Protein AF-0000000074135824 (afdb_homodimer)

pLDDT: mean 83.03, std 21.97, range [15.06, 98.81]

InterPro domains:
  IPR022751 Alpha-mannosyltransferase [PF11051] (320-615)
  IPR029044 Nucleotide-diphospho-sugar transferases [SSF53448] (320-582)

Foldseek 3Di:
DDDPDPPDDDDDDPDDDDPDDPPPPVVVVVVVVVVVPPCVVVVVVVVQPCPDDPDDPPVPDPVCVVVCCVVVNDDPPPDLPAQDLFLLSCQVLLQVLLVVQLVPDPDPVSCVLRDRLQRDDLQLNLLSGVLVNCFSDVPAFLPLAQADAPDPDPVVQVPDAPPVRHRDDPSVSVVSNVNRHNQNLLLVLLSVCLQAQDDDHFQQCSNAPDDPPPPPPSSLVSVQVSCCVPVVTDSRSSNVDGQQVVLCRSPVFFAGDDQVCLLQQFFFKAWLLGDTDDRQKAFFADAPQRDGDDIDGQGDDNRHHPLLSLLVQLARRAAEAEEEEDFPVCLLLLLLLLLLCQFVQARGAYEYEDADVRADSFSSQQSSCSQAPPVNHFDDADDPSTGGHRHTYMYTHRNSGTHVVCNVLCPDLSVVLRGLQNDRYQKYKYAYSAKHFLDHPVCLCVDPQCVVAQKEFEFEALALDFFDLVLLSRLVSLADDDSCCVNSVRHFPDDLVCLLPDDLVPDALLSNVVNCCNPVRGARGTDDRIMMGRCSNVNSLSVQLSSQCSNDPNVPRHDRSGVSNVSSCRRSNGDGHYQDAYWWAFADKDWDACVPVPRFKTKIKDKALWIWDAHNVRAATGMIGQAFARADDPCLLVVLVPDDDPLVVVCVVDPDSVRSVCRGQQQGGQHFKIWRWASVDNFKDFDPSCGNVRSMMMGMWMKGDDPPDPDDIDTTTDMHTHDPVSRSSSNSSRNSSRPSDSVPTGGDDPVRSVVSPDDPPD/DDDDDDDDDDDDDPDDDDDPDPPPPVPVVVVVVVVVPPCVVVVVVVVQPCPDCPDDDDPPDPVCVVVCCVVVNDPPPPDLPAQDLFLLNCQVLLQVLLVVQLVPDPDPVSCVLRDRLQRDDLQLNLLSGVLVNCFSDVPAFLPLAQADAPDPDPVVQVPDADPVRHRDDPSVSVVSNVNRHNQNLLLVLLSVCLQAQDDDHFQQCSNAPDDPPPPPPSSLVSVQVSCCVPVVTDSRSSNVDGQQVVLCRSPVFFAGDDQVCLLQQFFFKAWLLGDTDDRQKAFFADAPQRDGDDIDGQGDDNRHHPLLSLLVQLARRAAEAEEEEDFPVCLLLLLLLLLLCQFVQARGAYEYEDADVRADSFSSQLSSCSQAPPVNHFDDADDPSTGGHRHTYMYTHSNSGTHVVCNVLCPDLSVVLVGLQRDRYQKYKYAYSAKHFLDHPVCLCVDPQCVVAQKEFEFEALALDFFDLVLLSRLVSNADDDSCCVNSVRHFPDDLVCLLPDDLVPDALLSNVVNCCNPVRGARGTDDRIMMGRCSNPNSLSVQLSSQCSNDPNVPRHDRSGVSNVSSCRRSNGDGHYQDAYWWAAADKDWDACVPVPRFKTKIKDKALWIWDAHNVRAATGMIGQAFARAPDPCLLVVLVPDDDPLVVVCVVAPDSVRSVCRHQQQGGQHFKIWRWASVDNFKDFDPNCGNVRSMMMGMWMKGHDPPDDDDIDTTTDMHTHDPSSRSSSNSSRNSSRPRDSVPTGGDDPVRSVVSPDDPPD

Sequence (1524 aa):
MLALRRFILNRRSLRSCTIPVIVGAVLIILGLFQLVSHRDNVLMHNLRSNSVNSSNNERLDNVDRDVLMEAFGSPDMDPINSIPVSPLESVPFYDNFMDIKRNSSWLINRRSHYKHFNELSLEDRCKFYFRTLYTLDNDWSNSVHKLMYSINDNEEVDDVKGADGNPMDEESEKLYRRRNDMFLGFERIRAYDKCFMQGNPVNIQEIFPKSDKVQKEKIQSKLIEALNVTLLKDTNNYKNYDQFEFEHKMFPFVNNFTAETFHEIIPKITSPFGKVLDQGLLPKFDNKENKVHEFFKYEYNPSKTFWSNWRDMSAKVANRGIVLSLGSNQFPLAVKFIAALRFQGNTLPIQIVYRGNELSQELVDKLIFAARSPDFKPVENKYDNSTNVPQEIWFLDVSNTIHPKWQNDFDSYKSKWLVVLFNLFKEFVFLDIDAISYQEIDKYFETAEYQKTGTVFYRERALKENVHERCIARYETLLPRKLESKNFKSSLLIDADRVLSGCDNDLKPEEHIFKAFFHHRRQHQLEAGLFAIDKSEHTIPLILASMIHLAKHTSHCTHGDKENFWLGFLASGHHYALQEVYSGAIGDYVKKTDLNGKRQEAAIEICSGQIAHMSTDRKTLLWVNGGGTFCKHENSAKDDWKKEGDFEKFKEKFKAYEDMEEYYYLTPISSKYVILPDPKSDDWHRASEGACGGYIWCATHKTILKPYSYNHRTSHGQLIALDTDQRLHIDAVNTVWSHANKDKTRAFTEDEIKQLETPGHEMLALRRFILNRRSLRSCTIPVIVGAVLIILGLFQLVSHRDNVLMHNLRSNSVNSSNNERLDNVDRDVLMEAFGSPDMDPINSIPVSPLESVPFYDNFMDIKRNSSWLINRRSHYKHFNELSLEDRCKFYFRTLYTLDNDWSNSVHKLMYSINDNEEVDDVKGADGNPMDEESEKLYRRRNDMFLGFERIRAYDKCFMQGNPVNIQEIFPKSDKVQKEKIQSKLIEALNVTLLKDTNNYKNYDQFEFEHKMFPFVNNFTAETFHEIIPKITSPFGKVLDQGLLPKFDNKENKVHEFFKYEYNPSKTFWSNWRDMSAKVANRGIVLSLGSNQFPLAVKFIAALRFQGNTLPIQIVYRGNELSQELVDKLIFAARSPDFKPVENKYDNSTNVPQEIWFLDVSNTIHPKWQNDFDSYKSKWLVVLFNLFKEFVFLDIDAISYQEIDKYFETAEYQKTGTVFYRERALKENVHERCIARYETLLPRKLESKNFKSSLLIDADRVLSGCDNDLKPEEHIFKAFFHHRRQHQLEAGLFAIDKSEHTIPLILASMIHLAKHTSHCTHGDKENFWLGFLASGHHYALQEVYSGAIGDYVKKTDLNGKRQEAAIEICSGQIAHMSTDRKTLLWVNGGGTFCKHENSAKDDWKKEGDFEKFKEKFKAYEDMEEYYYLTPISSKYVILPDPKSDDWHRASEGACGGYIWCATHKTILKPYSYNHRTSHGQLIALDTDQRLHIDAVNTVWSHANKDKTRAFTEDEIKQLETPGHE

Radius of gyration: 45.51 Å; Cα contacts (8 Å, |Δi|>4): 2619; chains: 2; bounding box: 145×140×137 Å

Structure (mmCIF, N/CA/C/O backbone):
data_AF-0000000074135824-model_v1
#
loop_
_entity.id
_entity.type
_entity.pdbx_description
1 polymer 'MNN1-like protein'
#
loop_
_atom_site.group_PDB
_atom_site.id
_atom_site.type_symbol
_atom_site.label_atom_id
_atom_site.label_alt_id
_atom_site.label_comp_id
_atom_site.label_asym_id
_atom_site.label_entity_id
_atom_site.label_seq_id
_atom_site.pdbx_PDB_ins_code
_atom_site.Cartn_x
_atom_site.Cartn_y
_atom_site.Cartn_z
_atom_site.occupancy
_atom_site.B_iso_or_equiv
_atom_site.auth_seq_id
_atom_site.auth_comp_id
_atom_site.auth_asym_id
_atom_site.auth_atom_id
_atom_site.pdbx_PDB_model_num
ATOM 1 N N . MET A 1 1 ? -36.938 80.5 -57.469 1 16.44 1 MET A N 1
ATOM 2 C CA . MET A 1 1 ? -38.344 80.188 -57.156 1 16.44 1 MET A CA 1
ATOM 3 C C . MET A 1 1 ? -38.625 78.688 -57.375 1 16.44 1 MET A C 1
ATOM 5 O O . MET A 1 1 ? -39.031 78 -56.469 1 16.44 1 MET A O 1
ATOM 9 N N . LEU A 1 2 ? -39.719 77.938 -58.219 1 15.06 2 LEU A N 1
ATOM 10 C CA . LEU A 1 2 ? -41.062 78.125 -57.656 1 15.06 2 LEU A CA 1
ATOM 11 C C . LEU A 1 2 ? -41.656 76.812 -57.25 1 15.06 2 LEU A C 1
ATOM 13 O O . LEU A 1 2 ? -42.125 76.625 -56.125 1 15.06 2 LEU A O 1
ATOM 17 N N . ALA A 1 3 ? -42.594 75.75 -57.938 1 16.5 3 ALA A N 1
ATOM 18 C CA . ALA A 1 3 ? -44 76.062 -57.531 1 16.5 3 ALA A CA 1
ATOM 19 C C . ALA A 1 3 ? -44.531 74.938 -56.594 1 16.5 3 ALA A C 1
ATOM 21 O O . ALA A 1 3 ? -44.594 73.812 -56.969 1 16.5 3 ALA A O 1
ATOM 22 N N . LEU A 1 4 ? -43.969 74.312 -55.062 1 16.25 4 LEU A N 1
ATOM 23 C CA . LEU A 1 4 ? -43.5 73.188 -54.25 1 16.25 4 LEU A CA 1
ATOM 24 C C . LEU A 1 4 ? -44.656 72.25 -53.969 1 16.25 4 LEU A C 1
ATOM 26 O O . LEU A 1 4 ? -44.406 71.125 -53.5 1 16.25 4 LEU A O 1
ATOM 30 N N . ARG A 1 5 ? -46.188 72.812 -54.344 1 16.56 5 ARG A N 1
ATOM 31 C CA . ARG A 1 5 ? -47.562 73.25 -54.656 1 16.56 5 ARG A CA 1
ATOM 32 C C . ARG A 1 5 ? -48.094 72.5 -55.906 1 16.56 5 ARG A C 1
ATOM 34 O O . ARG A 1 5 ? -48.562 73.125 -56.844 1 16.56 5 ARG A O 1
ATOM 41 N N . ARG A 1 6 ? -48.062 71.5 -56.656 1 15.97 6 ARG A N 1
ATOM 42 C CA . ARG A 1 6 ? -49.406 71.375 -57.188 1 15.97 6 ARG A CA 1
ATOM 43 C C . ARG A 1 6 ? -50.25 70.5 -56.312 1 15.97 6 ARG A C 1
ATOM 45 O O . ARG A 1 6 ? -51.375 70.125 -56.688 1 15.97 6 ARG A O 1
ATOM 52 N N . PHE A 1 7 ? -49.781 69.375 -55.156 1 18.06 7 PHE A N 1
ATOM 53 C CA . PHE A 1 7 ? -50 67.938 -54.781 1 18.06 7 PHE A CA 1
ATOM 54 C C . PHE A 1 7 ? -51.062 67.875 -53.719 1 18.06 7 PHE A C 1
ATOM 56 O O . PHE A 1 7 ? -50.75 67.688 -52.531 1 18.06 7 PHE A O 1
ATOM 63 N N . ILE A 1 8 ? -52.406 68.625 -53.656 1 16.2 8 ILE A N 1
ATOM 64 C CA . ILE A 1 8 ? -53.562 69 -52.812 1 16.2 8 ILE A CA 1
ATOM 65 C C . ILE A 1 8 ? -54.25 67.75 -52.312 1 16.2 8 ILE A C 1
ATOM 67 O O . ILE A 1 8 ? -54.375 66.75 -53.031 1 16.2 8 ILE A O 1
ATOM 71 N N . LEU A 1 9 ? -55.25 67.688 -50.844 1 16.23 9 LEU A N 1
ATOM 72 C CA . LEU A 1 9 ? -55.656 67.75 -49.438 1 16.23 9 LEU A CA 1
ATOM 73 C C . LEU A 1 9 ? -57.094 67.312 -49.281 1 16.23 9 LEU A C 1
ATOM 75 O O . LEU A 1 9 ? -57.625 67.312 -48.156 1 16.23 9 LEU A O 1
ATOM 79 N N . ASN A 1 10 ? -58.094 67.062 -50.219 1 16.77 10 ASN A N 1
ATOM 80 C CA . ASN A 1 10 ? -59.375 67.625 -49.844 1 16.77 10 ASN A CA 1
ATOM 81 C C . ASN A 1 10 ? -60.125 66.688 -48.844 1 16.77 10 ASN A C 1
ATOM 83 O O . ASN A 1 10 ? -59.781 65.562 -48.719 1 16.77 10 ASN A O 1
ATOM 87 N N . ARG A 1 11 ? -61.625 66.938 -48.281 1 17.03 11 ARG A N 1
ATOM 88 C CA . ARG A 1 11 ? -62.688 67.062 -47.281 1 17.03 11 ARG A CA 1
ATOM 89 C C . ARG A 1 11 ? -63.531 65.812 -47.188 1 17.03 11 ARG A C 1
ATOM 91 O O . ARG A 1 11 ? -64.438 65.688 -46.344 1 17.03 11 ARG A O 1
ATOM 98 N N . ARG A 1 12 ? -63.656 64.812 -48.094 1 17.23 12 ARG A N 1
ATOM 99 C CA . ARG A 1 12 ? -65.062 64.438 -48.094 1 17.23 12 ARG A CA 1
ATOM 100 C C . ARG A 1 12 ? -65.438 63.719 -46.812 1 17.23 12 ARG A C 1
ATOM 102 O O . ARG A 1 12 ? -64.562 63.188 -46.094 1 17.23 12 ARG A O 1
ATOM 109 N N . SER A 1 13 ? -66.875 63.5 -46.375 1 18.3 13 SER A N 1
ATOM 110 C CA . SER A 1 13 ? -67.875 63.562 -45.344 1 18.3 13 SER A CA 1
ATOM 111 C C . SER A 1 13 ? -67.938 62.281 -44.531 1 18.3 13 SER A C 1
ATOM 113 O O . SER A 1 13 ? -69 62 -43.875 1 18.3 13 SER A O 1
ATOM 115 N N . LEU A 1 14 ? -66.812 61.406 -44.438 1 18.14 14 LEU A N 1
ATOM 116 C CA . LEU A 1 14 ? -67.125 60 -44.156 1 18.14 14 LEU A CA 1
ATOM 117 C C . LEU A 1 14 ? -67.75 59.844 -42.781 1 18.14 14 LEU A C 1
ATOM 119 O O . LEU A 1 14 ? -67.188 60.188 -41.781 1 18.14 14 LEU A O 1
ATOM 123 N N . ARG A 1 15 ? -69.125 59.719 -42.75 1 18.69 15 ARG A N 1
ATOM 124 C CA . ARG A 1 15 ? -70.25 59.781 -41.812 1 18.69 15 ARG A CA 1
ATOM 125 C C . ARG A 1 15 ? -70 58.812 -40.625 1 18.69 15 ARG A C 1
ATOM 127 O O . ARG A 1 15 ? -69.062 58.062 -40.625 1 18.69 15 ARG A O 1
ATOM 134 N N . SER A 1 16 ? -71.125 58.062 -40.156 1 18.72 16 SER A N 1
ATOM 135 C CA . SER A 1 16 ? -71.875 57.875 -38.906 1 18.72 16 SER A CA 1
ATOM 136 C C . SER A 1 16 ? -71.375 56.688 -38.094 1 18.72 16 SER A C 1
ATOM 138 O O . SER A 1 16 ? -71.312 56.75 -36.875 1 18.72 16 SER A O 1
ATOM 140 N N . CYS A 1 17 ? -71.375 55.469 -38.688 1 18.25 17 CYS A N 1
ATOM 141 C CA . CYS A 1 17 ? -72 54.312 -38.031 1 18.25 17 CYS A CA 1
ATOM 142 C C . CYS A 1 17 ? -71.062 53.719 -36.938 1 18.25 17 CYS A C 1
ATOM 144 O O . CYS A 1 17 ? -71.562 53.094 -36 1 18.25 17 CYS A O 1
ATOM 146 N N . THR A 1 18 ? -69.812 53.438 -37.25 1 18.25 18 THR A N 1
ATOM 147 C CA . THR A 1 18 ? -69.25 52.125 -36.906 1 18.25 18 THR A CA 1
ATOM 148 C C . THR A 1 18 ? -68.75 52.125 -35.5 1 18.25 18 THR A C 1
ATOM 150 O O . THR A 1 18 ? -67.562 51.75 -35.281 1 18.25 18 THR A O 1
ATOM 153 N N . ILE A 1 19 ? -69.188 52.906 -34.562 1 20.23 19 ILE A N 1
ATOM 154 C CA . ILE A 1 19 ? -68.5 53.312 -33.344 1 20.23 19 ILE A CA 1
ATOM 155 C C . ILE A 1 19 ? -68.312 52.094 -32.406 1 20.23 19 ILE A C 1
ATOM 157 O O . ILE A 1 19 ? -67.312 52 -31.688 1 20.23 19 ILE A O 1
ATOM 161 N N . PRO A 1 20 ? -69.438 51.219 -32.188 1 21.89 20 PRO A N 1
ATOM 162 C CA . PRO A 1 20 ? -69.75 50.844 -30.828 1 21.89 20 PRO A CA 1
ATOM 163 C C . PRO A 1 20 ? -68.812 49.781 -30.281 1 21.89 20 PRO A C 1
ATOM 165 O O . PRO A 1 20 ? -68.75 49.531 -29.062 1 21.89 20 PRO A O 1
ATOM 168 N N . VAL A 1 21 ? -68.25 48.812 -31.094 1 21.97 21 VAL A N 1
ATOM 169 C CA . VAL A 1 21 ? -68.062 47.438 -30.672 1 21.97 21 VAL A CA 1
ATOM 170 C C . VAL A 1 21 ? -66.875 47.375 -29.75 1 21.97 21 VAL A C 1
ATOM 172 O O . VAL A 1 21 ? -66.5 46.281 -29.281 1 21.97 21 VAL A O 1
ATOM 175 N N . ILE A 1 22 ? -66 48.375 -29.594 1 21.02 22 ILE A N 1
ATOM 176 C CA . ILE A 1 22 ? -64.688 48.188 -29.047 1 21.02 22 ILE A CA 1
ATOM 177 C C . ILE A 1 22 ? -64.75 47.875 -27.547 1 21.02 22 ILE A C 1
ATOM 179 O O . ILE A 1 22 ? -63.81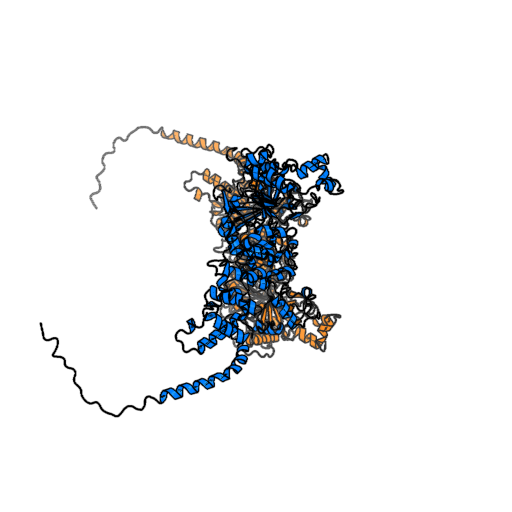2 47.375 -26.969 1 21.02 22 ILE A O 1
ATOM 183 N N . VAL A 1 23 ? -65.75 48.375 -26.828 1 24.11 23 VAL A N 1
ATOM 184 C CA . VAL A 1 23 ? -65.688 48.531 -25.375 1 24.11 23 VAL A CA 1
ATOM 185 C C . VAL A 1 23 ? -65.75 47.156 -24.703 1 24.11 23 VAL A C 1
ATOM 187 O O . VAL A 1 23 ? -65.25 47 -23.578 1 24.11 23 VAL A O 1
ATOM 190 N N . GLY A 1 24 ? -66.5 46.156 -25.219 1 22.17 24 GLY A N 1
ATOM 191 C CA . GLY A 1 24 ? -67 45.031 -24.453 1 22.17 24 GLY A CA 1
ATOM 192 C C . GLY A 1 24 ? -65.875 44.062 -24.078 1 22.17 24 GLY A C 1
ATOM 193 O O . GLY A 1 24 ? -66 43.312 -23.125 1 22.17 24 GLY A O 1
ATOM 194 N N . ALA A 1 25 ? -64.938 43.844 -24.938 1 23.77 25 ALA A N 1
ATOM 195 C CA . ALA A 1 25 ? -64 42.688 -24.812 1 23.77 25 ALA A CA 1
ATOM 196 C C . ALA A 1 25 ? -63.094 42.844 -23.625 1 23.77 25 ALA A C 1
ATOM 198 O O . ALA A 1 25 ? -62.406 41.906 -23.219 1 23.77 25 ALA A O 1
ATOM 199 N N . VAL A 1 26 ? -62.781 44 -23.094 1 26.92 26 VAL A N 1
ATOM 200 C CA . VAL A 1 26 ? -61.781 44.188 -22.062 1 26.92 26 VAL A CA 1
ATOM 201 C C . VAL A 1 26 ? -62.281 43.594 -20.75 1 26.92 26 VAL A C 1
ATOM 203 O O . VAL A 1 26 ? -61.469 43.156 -19.906 1 26.92 26 VAL A O 1
ATOM 206 N N . LEU A 1 27 ? -63.594 43.594 -20.469 1 25.23 27 LEU A N 1
ATOM 207 C CA . LEU A 1 27 ? -64.062 43.219 -19.156 1 25.23 27 LEU A CA 1
ATOM 208 C C . LEU A 1 27 ? -63.844 41.719 -18.906 1 25.23 27 LEU A C 1
ATOM 210 O O . LEU A 1 27 ? -63.781 41.281 -17.75 1 25.23 27 LEU A O 1
ATOM 214 N N . ILE A 1 28 ? -64.062 40.844 -19.906 1 27.55 28 ILE A N 1
ATOM 215 C CA . ILE A 1 28 ? -64.062 39.406 -19.609 1 27.55 28 ILE A CA 1
ATOM 216 C C . ILE A 1 28 ? -62.656 38.969 -19.125 1 27.55 28 ILE A C 1
ATOM 218 O O . ILE A 1 28 ? -62.531 38.062 -18.297 1 27.55 28 ILE A O 1
ATOM 222 N N . ILE A 1 29 ? -61.562 39.594 -19.547 1 26.66 29 ILE A N 1
ATOM 223 C CA . ILE A 1 29 ? -60.25 39.062 -19.188 1 26.66 29 ILE A CA 1
ATOM 224 C C . ILE A 1 29 ? -60 39.25 -17.703 1 26.66 29 ILE A C 1
ATOM 226 O O . ILE A 1 29 ? -59.25 38.5 -17.078 1 26.66 29 ILE A O 1
ATOM 230 N N . LEU A 1 30 ? -60.594 40.25 -17.016 1 26.56 30 LEU A N 1
ATOM 231 C CA . LEU A 1 30 ? -60.25 40.469 -15.617 1 26.56 30 LEU A CA 1
ATOM 232 C C . LEU A 1 30 ? -60.812 39.375 -14.734 1 26.56 30 LEU A C 1
ATOM 234 O O . LEU A 1 30 ? -60.375 39.188 -13.594 1 26.56 30 LEU A O 1
ATOM 238 N N . GLY A 1 31 ? -62.031 38.812 -15.023 1 25.19 31 GLY A N 1
ATOM 239 C CA . GLY A 1 31 ? -62.656 37.875 -14.117 1 25.19 31 GLY A CA 1
ATOM 240 C C . GLY A 1 31 ? -61.844 36.625 -13.914 1 25.19 31 GLY A C 1
ATOM 241 O O . GLY A 1 31 ? -61.875 36 -12.844 1 25.19 31 GLY A O 1
ATOM 242 N N . LEU A 1 32 ? -61.344 36.031 -15.016 1 26.39 32 LEU A N 1
ATOM 243 C CA . LEU A 1 32 ? -60.75 34.719 -14.828 1 26.39 32 LEU A CA 1
ATOM 244 C C . LEU A 1 32 ? -59.5 34.812 -13.938 1 26.39 32 LEU A C 1
ATOM 246 O O . LEU A 1 32 ? -58.938 33.781 -13.562 1 26.39 32 LEU A O 1
ATOM 250 N N . PHE A 1 33 ? -58.938 35.969 -13.695 1 24.89 33 PHE A N 1
ATOM 251 C CA . PHE A 1 33 ? -57.719 36 -12.875 1 24.89 33 PHE A CA 1
ATOM 252 C C . PHE A 1 33 ? -58.031 35.688 -11.414 1 24.89 33 PHE A C 1
ATOM 254 O O . PHE A 1 33 ? -57.156 35.562 -10.594 1 24.89 33 PHE A O 1
ATOM 261 N N . GLN A 1 34 ? -59.219 36 -10.969 1 24.34 34 GLN A N 1
ATOM 262 C CA . GLN A 1 34 ? -59.438 35.875 -9.531 1 24.34 34 GLN A CA 1
ATOM 263 C C . GLN A 1 34 ? -59.406 34.406 -9.109 1 24.34 34 GLN A C 1
ATOM 265 O O . GLN A 1 34 ? -59.281 34.094 -7.918 1 24.34 34 GLN A O 1
ATOM 270 N N . LEU A 1 35 ? -59.938 33.5 -9.93 1 25.14 35 LEU A N 1
ATOM 271 C CA . LEU A 1 35 ? -60.094 32.156 -9.375 1 25.14 35 LEU A CA 1
ATOM 272 C C . LEU A 1 35 ? -58.719 31.547 -9.078 1 25.14 35 LEU A C 1
ATOM 274 O O . LEU A 1 35 ? -58.625 30.453 -8.508 1 25.14 35 LEU A O 1
ATOM 278 N N . VAL A 1 36 ? -57.656 32.031 -9.711 1 24.89 36 VAL A N 1
ATOM 279 C CA . VAL A 1 36 ? -56.406 31.297 -9.469 1 24.89 36 VAL A CA 1
ATOM 280 C C . VAL A 1 36 ? -55.938 31.578 -8.047 1 24.89 36 VAL A C 1
ATOM 282 O O . VAL A 1 36 ? -54.906 31.016 -7.613 1 24.89 36 VAL A O 1
ATOM 285 N N . SER A 1 37 ? -56.5 32.469 -7.289 1 24.19 37 SER A N 1
ATOM 286 C CA . SER A 1 37 ? -55.844 32.781 -6.031 1 24.19 37 SER A CA 1
ATOM 287 C C . SER A 1 37 ? -55.969 31.641 -5.039 1 24.19 37 SER A C 1
ATOM 289 O O . SER A 1 37 ? -55.281 31.609 -4.008 1 24.19 37 SER A O 1
ATOM 291 N N . HIS A 1 38 ? -57.125 30.969 -5.043 1 25.44 38 HIS A N 1
ATOM 292 C CA . HIS A 1 38 ? -57.281 30.125 -3.859 1 25.44 38 HIS A CA 1
ATOM 293 C C . HIS A 1 38 ? -56.281 28.969 -3.875 1 25.44 38 HIS A C 1
ATOM 295 O O . HIS A 1 38 ? -56.312 28.125 -2.973 1 25.44 38 HIS A O 1
ATOM 301 N N . ARG A 1 39 ? -55.781 28.578 -5.008 1 25.92 39 ARG A N 1
ATOM 302 C CA . ARG A 1 39 ? -55.031 27.344 -4.965 1 25.92 39 ARG A CA 1
ATOM 303 C C . ARG A 1 39 ? -53.719 27.531 -4.211 1 25.92 39 ARG A C 1
ATOM 305 O O . ARG A 1 39 ? -52.812 26.672 -4.273 1 25.92 39 ARG A O 1
ATOM 312 N N . ASP A 1 40 ? -53.562 28.594 -3.496 1 25.16 40 ASP A N 1
ATOM 313 C CA . ASP A 1 40 ? -52.281 28.703 -2.83 1 25.16 40 ASP A CA 1
ATOM 314 C C . ASP A 1 40 ? -52.062 27.547 -1.846 1 25.16 40 ASP A C 1
ATOM 316 O O . ASP A 1 40 ? -50.938 27.281 -1.43 1 25.16 40 ASP A O 1
ATOM 320 N N . ASN A 1 41 ? -53.219 27.094 -1.262 1 26.12 41 ASN A N 1
ATOM 321 C CA . ASN A 1 41 ? -52.938 26.188 -0.151 1 26.12 41 ASN A CA 1
ATOM 322 C C . ASN A 1 41 ? -52.406 24.844 -0.642 1 26.12 41 ASN A C 1
ATOM 324 O O . ASN A 1 41 ? -51.844 24.078 0.136 1 26.12 41 ASN A O 1
ATOM 328 N N . VAL A 1 42 ? -52.906 24.328 -1.82 1 27.5 42 VAL A N 1
ATOM 329 C CA . VAL A 1 42 ? -52.562 22.984 -2.248 1 27.5 42 VAL A CA 1
ATOM 330 C C . VAL A 1 42 ? -51.062 22.938 -2.627 1 27.5 42 VAL A C 1
ATOM 332 O O . VAL A 1 42 ? -50.5 21.859 -2.799 1 27.5 42 VAL A O 1
ATOM 335 N N . LEU A 1 43 ? -50.469 24.062 -2.893 1 26.11 43 LEU A N 1
ATOM 336 C CA . LEU A 1 43 ? -49.062 24.031 -3.336 1 26.11 43 LEU A CA 1
ATOM 337 C C . LEU A 1 43 ? -48.188 23.469 -2.244 1 26.11 43 LEU A C 1
ATOM 339 O O . LEU A 1 43 ? -47.125 22.891 -2.537 1 26.11 43 LEU A O 1
ATOM 343 N N . MET A 1 44 ? -48.625 23.656 -0.987 1 26.41 44 MET A N 1
ATOM 344 C CA . MET A 1 44 ? -47.656 23.234 0.019 1 26.41 44 MET A CA 1
ATOM 345 C C . MET A 1 44 ? -47.469 21.719 0.01 1 26.41 44 MET A C 1
ATOM 347 O O . MET A 1 44 ? -46.438 21.188 0.443 1 26.41 44 MET A O 1
ATOM 351 N N . HIS A 1 45 ? -48.656 20.984 -0.203 1 27.45 45 HIS A N 1
ATOM 352 C CA . HIS A 1 45 ? -48.469 19.547 -0.069 1 27.45 45 HIS A CA 1
ATOM 353 C C . HIS A 1 45 ? -47.562 19 -1.167 1 27.45 45 HIS A C 1
ATOM 355 O O . HIS A 1 45 ? -46.875 17.984 -0.981 1 27.45 45 HIS A O 1
ATOM 361 N N . ASN A 1 46 ? -47.688 19.562 -2.398 1 27.84 46 ASN A N 1
ATOM 362 C CA . ASN A 1 46 ? -46.938 18.938 -3.484 1 27.84 46 ASN A CA 1
ATOM 363 C C . ASN A 1 46 ? -45.438 19.203 -3.359 1 27.84 46 ASN A C 1
ATOM 365 O O . ASN A 1 46 ? -44.656 18.688 -4.152 1 27.84 46 ASN A O 1
ATOM 369 N N . LEU A 1 47 ? -45.125 20.297 -2.664 1 27.95 47 LEU A N 1
ATOM 370 C CA . LEU A 1 47 ? -43.688 20.547 -2.646 1 27.95 47 LEU A CA 1
ATOM 371 C C . LEU A 1 47 ? -42.938 19.422 -1.937 1 27.95 47 LEU A C 1
ATOM 373 O O . LEU A 1 47 ? -41.719 19.391 -1.91 1 27.95 47 LEU A O 1
ATOM 377 N N . ARG A 1 48 ? -43.656 18.719 -0.976 1 28.06 48 ARG A N 1
ATOM 378 C CA . ARG A 1 48 ? -42.875 17.719 -0.24 1 28.06 48 ARG A CA 1
ATOM 379 C C . ARG A 1 48 ? -42.438 16.594 -1.158 1 28.06 48 ARG A C 1
ATOM 381 O O . ARG A 1 48 ? -41.406 15.953 -0.911 1 28.06 48 ARG A O 1
ATOM 388 N N . SER A 1 49 ? -43.375 16.062 -2.045 1 25.78 49 SER A N 1
ATOM 389 C CA . SER A 1 49 ? -43.156 14.711 -2.562 1 25.78 49 SER A CA 1
ATOM 390 C C . SER A 1 49 ? -42.156 14.719 -3.721 1 25.78 49 SER A C 1
ATOM 392 O O . SER A 1 49 ? -41.969 13.695 -4.387 1 25.78 49 SER A O 1
ATOM 394 N N . ASN A 1 50 ? -41.781 15.891 -4.25 1 22.95 50 ASN A N 1
ATOM 395 C CA . ASN A 1 50 ? -41 15.617 -5.461 1 22.95 50 ASN A CA 1
ATOM 396 C C . ASN A 1 50 ? -39.656 14.961 -5.141 1 22.95 50 ASN A C 1
ATOM 398 O O . ASN A 1 50 ? -38.656 15.656 -4.941 1 22.95 50 ASN A O 1
ATOM 402 N N . SER A 1 51 ? -39.594 13.969 -4.301 1 24.81 51 SER A N 1
ATOM 403 C CA . SER A 1 51 ? -38.438 13.109 -4.32 1 24.81 51 SER A CA 1
ATOM 404 C C . SER A 1 51 ? -38.062 12.703 -5.742 1 24.81 51 SER A C 1
ATOM 406 O O . SER A 1 51 ? -38.75 11.859 -6.34 1 24.81 51 SER A O 1
ATOM 408 N N . VAL A 1 52 ? -37.781 13.68 -6.695 1 22.78 52 VAL A N 1
ATOM 409 C CA . VAL A 1 52 ? -37.375 13.477 -8.078 1 22.78 52 VAL A CA 1
ATOM 410 C C . VAL A 1 52 ? -36.438 12.266 -8.156 1 22.78 52 VAL A C 1
ATOM 412 O O . VAL A 1 52 ? -35.844 11.867 -7.152 1 22.78 52 VAL A O 1
ATOM 415 N N . ASN A 1 53 ? -36.062 11.938 -9.555 1 22.66 53 ASN A N 1
ATOM 416 C CA . ASN A 1 53 ? -35.562 10.992 -10.547 1 22.66 53 ASN A CA 1
ATOM 417 C C . ASN A 1 53 ? -34.031 10.914 -10.531 1 22.66 53 ASN A C 1
ATOM 419 O O . ASN A 1 53 ? -33.375 11.648 -11.242 1 22.66 53 ASN A O 1
ATOM 423 N N . SER A 1 54 ? -33.344 11.211 -9.5 1 24.3 54 SER A N 1
ATOM 424 C CA . SER A 1 54 ? -31.938 10.867 -9.766 1 24.3 54 SER A CA 1
ATOM 425 C C . SER A 1 54 ? -31.828 9.539 -10.508 1 24.3 54 SER A C 1
ATOM 427 O O . SER A 1 54 ? -31.969 8.469 -9.906 1 24.3 54 SER A O 1
ATOM 429 N N . SER A 1 55 ? -32.312 9.5 -11.797 1 23.52 55 SER A N 1
ATOM 430 C CA . SER A 1 55 ? -32.406 8.43 -12.773 1 23.52 55 SER A CA 1
ATOM 431 C C . SER A 1 55 ? -31.047 7.801 -13.039 1 23.52 55 SER A C 1
ATOM 433 O O . SER A 1 55 ? -30.906 6.578 -12.992 1 23.52 55 SER A O 1
ATOM 435 N N . ASN A 1 56 ? -30.25 8.445 -14.102 1 24.5 56 ASN A N 1
ATOM 436 C CA . ASN A 1 56 ? -29.625 7.707 -15.188 1 24.5 56 ASN A CA 1
ATOM 437 C C . ASN A 1 56 ? -28.391 6.941 -14.719 1 24.5 56 ASN A C 1
ATOM 439 O O . ASN A 1 56 ? -28.172 5.797 -15.117 1 24.5 56 ASN A O 1
ATOM 443 N N . ASN A 1 57 ? -27.25 7.738 -14.555 1 25.7 57 ASN A N 1
ATOM 444 C CA . ASN A 1 57 ? -25.984 7.078 -14.859 1 25.7 57 ASN A CA 1
ATOM 445 C C . ASN A 1 57 ? -25.688 5.961 -13.859 1 25.7 57 ASN A C 1
ATOM 447 O O . ASN A 1 57 ? -24.781 5.141 -14.086 1 25.7 57 ASN A O 1
ATOM 451 N N . GLU A 1 58 ? -25.75 6.301 -12.617 1 28.84 58 GLU A N 1
ATOM 452 C CA . GLU A 1 58 ? -25.016 5.211 -11.969 1 28.84 58 GLU A CA 1
ATOM 453 C C . GLU A 1 58 ? -25.828 3.918 -11.992 1 28.84 58 GLU A C 1
ATOM 455 O O . GLU A 1 58 ? -26.703 3.713 -11.148 1 28.84 58 GLU A O 1
ATOM 460 N N . ARG A 1 59 ? -26.281 3.441 -13.133 1 28.84 59 ARG A N 1
ATOM 461 C CA . ARG A 1 59 ? -26.719 2.066 -13.32 1 28.84 59 ARG A CA 1
ATOM 462 C C . ARG A 1 59 ? -25.812 1.084 -12.594 1 28.84 59 ARG A C 1
ATOM 464 O O . ARG A 1 59 ? -25.094 0.307 -13.227 1 28.84 59 ARG A O 1
ATOM 471 N N . LEU A 1 60 ? -24.875 1.427 -12.016 1 30.5 60 LEU A N 1
ATOM 472 C CA . LEU A 1 60 ? -24.359 0.265 -11.305 1 30.5 60 LEU A CA 1
ATOM 473 C C . LEU A 1 60 ? -25.5 -0.542 -10.68 1 30.5 60 LEU A C 1
ATOM 475 O O . LEU A 1 60 ? -26.484 0.028 -10.211 1 30.5 60 LEU A O 1
ATOM 479 N N . ASP A 1 61 ? -25.375 -2.004 -10.75 1 35.22 61 ASP A N 1
ATOM 480 C CA . ASP A 1 61 ? -26.359 -3.078 -10.812 1 35.22 61 ASP A CA 1
ATOM 481 C C . ASP A 1 61 ? -27.328 -3.008 -9.641 1 35.22 61 ASP A C 1
ATOM 483 O O . ASP A 1 61 ? -26.906 -3.041 -8.477 1 35.22 61 ASP A O 1
ATOM 487 N N . ASN A 1 62 ? -28.453 -2.521 -9.805 1 39.97 62 ASN A N 1
ATOM 488 C CA . ASN A 1 62 ? -29.688 -2.508 -9.047 1 39.97 62 ASN A CA 1
ATOM 489 C C . ASN A 1 62 ? -29.828 -3.744 -8.164 1 39.97 62 ASN A C 1
ATOM 491 O O . ASN A 1 62 ? -30.312 -3.66 -7.031 1 39.97 62 ASN A O 1
ATOM 495 N N . VAL A 1 63 ? -29.281 -4.754 -8.773 1 42.62 63 VAL A N 1
ATOM 496 C CA . VAL A 1 63 ? -29.469 -6.008 -8.047 1 42.62 63 VAL A CA 1
ATOM 497 C C . VAL A 1 63 ? -28.594 -6.016 -6.793 1 42.62 63 VAL A C 1
ATOM 499 O O . VAL A 1 63 ? -29.047 -6.395 -5.715 1 42.62 63 VAL A O 1
ATOM 502 N N . ASP A 1 64 ? -27.422 -5.469 -6.941 1 45.31 64 ASP A N 1
ATOM 503 C CA . ASP A 1 64 ? -26.562 -5.402 -5.758 1 45.31 64 ASP A CA 1
ATOM 504 C C . ASP A 1 64 ? -27.156 -4.453 -4.715 1 45.31 64 ASP A C 1
ATOM 506 O O . ASP A 1 64 ? -27.188 -4.777 -3.523 1 45.31 64 ASP A O 1
ATOM 510 N N . ARG A 1 65 ? -27.734 -3.406 -5.23 1 47.31 65 ARG A N 1
ATOM 511 C CA . ARG A 1 65 ? -28.312 -2.42 -4.32 1 47.31 65 ARG A CA 1
ATOM 512 C C . ARG A 1 65 ? -29.547 -2.975 -3.623 1 47.31 65 ARG A C 1
ATOM 514 O O . ARG A 1 65 ? -29.719 -2.805 -2.412 1 47.31 65 ARG A O 1
ATOM 521 N N . ASP A 1 66 ? -30.375 -3.609 -4.43 1 50.09 66 ASP A N 1
ATOM 522 C CA . ASP A 1 66 ? -31.609 -4.117 -3.836 1 50.09 66 ASP A CA 1
ATOM 523 C C . ASP A 1 66 ? -31.312 -5.25 -2.854 1 50.09 66 ASP A C 1
ATOM 525 O O . ASP A 1 66 ? -31.906 -5.305 -1.77 1 50.09 66 ASP A O 1
ATOM 529 N N . VAL A 1 67 ? -30.406 -6.074 -3.256 1 50.5 67 VAL A N 1
ATOM 530 C CA . VAL A 1 67 ? -30.047 -7.164 -2.352 1 50.5 67 VAL A CA 1
ATOM 531 C C . VAL A 1 67 ? -29.328 -6.598 -1.126 1 50.5 67 VAL A C 1
ATOM 533 O O . VAL A 1 67 ? -29.578 -7.027 0.002 1 50.5 67 VAL A O 1
ATOM 536 N N . LEU A 1 68 ? -28.516 -5.633 -1.478 1 53.03 68 LEU A N 1
ATOM 537 C CA . LEU A 1 68 ? -27.844 -5 -0.345 1 53.03 68 LEU A CA 1
ATOM 538 C C . LEU A 1 68 ? -28.844 -4.254 0.529 1 53.03 68 LEU A C 1
ATOM 540 O O . LEU A 1 68 ? -28.766 -4.301 1.759 1 53.03 68 LEU A O 1
ATOM 544 N N . MET A 1 69 ? -29.719 -3.527 -0.16 1 55.25 69 MET A N 1
ATOM 545 C CA . MET A 1 69 ? -30.797 -2.854 0.577 1 55.25 69 MET A CA 1
ATOM 546 C C . MET A 1 69 ? -31.641 -3.857 1.352 1 55.25 69 MET A C 1
ATOM 548 O O . MET A 1 69 ? -32.031 -3.598 2.49 1 55.25 69 MET A O 1
ATOM 552 N N . GLU A 1 70 ? -31.922 -4.895 0.656 1 51.25 70 GLU A N 1
ATOM 553 C CA . GLU A 1 70 ? -32.625 -5.961 1.353 1 51.25 70 GLU A CA 1
ATOM 554 C C . GLU A 1 70 ? -31.797 -6.547 2.48 1 51.25 70 GLU A C 1
ATOM 556 O O . GLU A 1 70 ? -32.312 -6.836 3.562 1 51.25 70 GLU A O 1
ATOM 561 N N . ALA A 1 71 ? -30.609 -6.699 2.115 1 50.31 71 ALA A N 1
ATOM 562 C CA . ALA A 1 71 ? -29.719 -7.316 3.1 1 50.31 71 ALA A CA 1
ATOM 563 C C . ALA A 1 71 ? -29.344 -6.32 4.191 1 50.31 71 ALA A C 1
ATOM 565 O O . ALA A 1 71 ? -29.281 -6.68 5.371 1 50.31 71 ALA A O 1
ATOM 566 N N . PHE A 1 72 ? -29.016 -5.082 3.83 1 54.69 72 PHE A N 1
ATOM 567 C CA . PHE A 1 72 ? -28.422 -4.16 4.781 1 54.69 72 PHE A CA 1
ATOM 568 C C . PHE A 1 72 ? -29.391 -3.047 5.148 1 54.69 72 PHE A C 1
ATOM 570 O O . PHE A 1 72 ? -29.156 -2.293 6.098 1 54.69 72 PHE A O 1
ATOM 577 N N . GLY A 1 73 ? -30.469 -3.057 4.809 1 47.97 73 GLY A N 1
ATOM 578 C CA . GLY A 1 73 ? -31.422 -1.985 5.027 1 47.97 73 GLY A CA 1
ATOM 579 C C . GLY A 1 73 ? -31.031 -0.678 4.375 1 47.97 73 GLY A C 1
ATOM 580 O O . GLY A 1 73 ? -29.875 -0.52 3.945 1 47.97 73 GLY A O 1
ATOM 581 N N . SER A 1 74 ? -31.953 0.123 3.885 1 44.53 74 SER A N 1
ATOM 582 C CA . SER A 1 74 ? -31.766 1.434 3.271 1 44.53 74 SER A CA 1
ATOM 583 C C . SER A 1 74 ? -31.031 2.383 4.211 1 44.53 74 SER A C 1
ATOM 585 O O . SER A 1 74 ? -31.328 2.43 5.406 1 44.53 74 SER A O 1
ATOM 587 N N . PRO A 1 75 ? -29.922 2.836 3.797 1 41.44 75 PRO A N 1
ATOM 588 C CA . PRO A 1 75 ? -29.375 3.869 4.68 1 41.44 75 PRO A CA 1
ATOM 589 C C . PRO A 1 75 ? -30.375 4.98 4.977 1 41.44 75 PRO A C 1
ATOM 591 O O . PRO A 1 75 ? -31.078 5.438 4.078 1 41.44 75 PRO A O 1
ATOM 594 N N . ASP A 1 76 ? -30.906 5.02 6.066 1 39.03 76 ASP A N 1
ATOM 595 C CA . ASP A 1 76 ? -31.797 6.109 6.449 1 39.03 76 ASP A CA 1
ATOM 596 C C . ASP A 1 76 ? -31.219 7.461 6.039 1 39.03 76 ASP A C 1
ATOM 598 O O . ASP A 1 76 ? -30.141 7.848 6.5 1 39.03 76 ASP A O 1
ATOM 602 N N . MET A 1 77 ? -31.359 7.797 4.812 1 38.62 77 MET A N 1
ATOM 603 C CA . MET A 1 77 ? -31.062 9.203 4.559 1 38.62 77 MET A CA 1
ATOM 604 C C . MET A 1 77 ? -31.844 10.109 5.5 1 38.62 77 MET A C 1
ATOM 606 O O . MET A 1 77 ? -33.062 9.898 5.707 1 38.62 77 MET A O 1
ATOM 610 N N . ASP A 1 78 ? -31.312 10.734 6.32 1 39.53 78 ASP A N 1
ATOM 611 C CA . ASP A 1 78 ? -32 11.758 7.102 1 39.53 78 ASP A CA 1
ATOM 612 C C . ASP A 1 78 ? -32.938 12.594 6.227 1 39.53 78 ASP A C 1
ATOM 614 O O . ASP A 1 78 ? -32.531 13.125 5.195 1 39.53 78 ASP A O 1
ATOM 618 N N . PRO A 1 79 ? -34.156 12.453 6.344 1 38.19 79 PRO A N 1
ATOM 619 C CA . PRO A 1 79 ? -35.062 13.289 5.574 1 38.19 79 PRO A CA 1
ATOM 620 C C . PRO A 1 79 ? -34.719 14.773 5.645 1 38.19 79 PRO A C 1
ATOM 622 O O . PRO A 1 79 ? -34.188 15.242 6.668 1 38.19 79 PRO A O 1
ATOM 625 N N . ILE A 1 80 ? -34.625 15.414 4.559 1 39.56 80 ILE A N 1
ATOM 626 C CA . ILE A 1 80 ? -34.5 16.844 4.305 1 39.56 80 ILE A CA 1
ATOM 627 C C . ILE A 1 80 ? -35.531 17.609 5.172 1 39.56 80 ILE A C 1
ATOM 629 O O . ILE A 1 80 ? -35.562 18.828 5.176 1 39.56 80 ILE A O 1
ATOM 633 N N . ASN A 1 81 ? -36.5 16.922 5.648 1 45.56 81 ASN A N 1
ATOM 634 C CA . ASN A 1 81 ? -37.562 17.766 6.219 1 45.56 81 ASN A CA 1
ATOM 635 C C . ASN A 1 81 ? -37.094 18.453 7.496 1 45.56 81 ASN A C 1
ATOM 637 O O . ASN A 1 81 ? -37.906 18.703 8.398 1 45.56 81 ASN A O 1
ATOM 641 N N . SER A 1 82 ? -35.75 18.734 7.551 1 62.59 82 SER A N 1
ATOM 642 C CA . SER A 1 82 ? -35.25 19.25 8.82 1 62.59 82 SER A CA 1
ATOM 643 C C . SER A 1 82 ? -35.188 20.781 8.797 1 62.59 82 SER A C 1
ATOM 645 O O . SER A 1 82 ? -35.094 21.391 7.727 1 62.59 82 SER A O 1
ATOM 647 N N . ILE A 1 83 ? -35.688 21.562 9.797 1 74.69 83 ILE A N 1
ATOM 648 C CA . ILE A 1 83 ? -35.5 22.984 10.07 1 74.69 83 ILE A CA 1
ATOM 649 C C . ILE A 1 83 ? -34.094 23.422 9.641 1 74.69 83 ILE A C 1
ATOM 651 O O . ILE A 1 83 ? -33.094 22.844 10.086 1 74.69 83 ILE A O 1
ATOM 655 N N . PRO A 1 84 ? -34.125 24.344 8.547 1 85.69 84 PRO A N 1
ATOM 656 C CA . PRO A 1 84 ? -32.812 24.812 8.133 1 85.69 84 PRO A CA 1
ATOM 657 C C . PRO A 1 84 ? -32.031 25.453 9.273 1 85.69 84 PRO A C 1
ATOM 659 O O . PRO A 1 84 ? -32.562 26.234 10.047 1 85.69 84 PRO A O 1
ATOM 662 N N . VAL A 1 85 ? -30.812 25.109 9.383 1 90.12 85 VAL A N 1
ATOM 663 C CA . VAL A 1 85 ? -29.953 25.703 10.414 1 90.12 85 VAL A CA 1
ATOM 664 C C . VAL A 1 85 ? -28.828 26.5 9.766 1 90.12 85 VAL A C 1
ATOM 666 O O . VAL A 1 85 ? -28.094 27.219 10.445 1 90.12 85 VAL A O 1
ATOM 669 N N . SER A 1 86 ? -28.656 26.391 8.438 1 92.25 86 SER A N 1
ATOM 670 C CA . SER A 1 86 ? -27.734 27.172 7.625 1 92.25 86 SER A CA 1
ATOM 671 C C . SER A 1 86 ? -28.469 27.938 6.531 1 92.25 86 SER A C 1
ATOM 673 O O . SER A 1 86 ? -29.422 27.422 5.938 1 92.25 86 SER A O 1
ATOM 675 N N . PRO A 1 87 ? -28.062 29.141 6.238 1 92.38 87 PRO A N 1
ATOM 676 C CA . PRO A 1 87 ? -28.672 29.859 5.121 1 92.38 87 PRO A CA 1
ATOM 677 C C . PRO A 1 87 ? -28.609 29.078 3.807 1 92.38 87 PRO A C 1
ATOM 679 O O . PRO A 1 87 ? -29.5 29.203 2.967 1 92.38 87 PRO A O 1
ATOM 682 N N . LEU A 1 88 ? -27.625 28.281 3.625 1 92.88 88 LEU A N 1
ATOM 683 C CA . LEU A 1 88 ? -27.484 27.531 2.387 1 92.88 88 LEU A CA 1
ATOM 684 C C . LEU A 1 88 ? -28.547 26.453 2.277 1 92.88 88 LEU A C 1
ATOM 686 O O . LEU A 1 88 ? -28.922 26.047 1.173 1 92.88 88 LEU A O 1
ATOM 690 N N . GLU A 1 89 ? -28.984 25.969 3.426 1 89.06 89 GLU A N 1
ATOM 691 C CA . GLU A 1 89 ? -30.062 25 3.422 1 89.06 89 GLU A CA 1
ATOM 692 C C . GLU A 1 89 ? -31.375 25.625 2.982 1 89.06 89 GLU A C 1
ATOM 694 O O . GLU A 1 89 ? -32.344 24.922 2.643 1 89.06 89 GLU A O 1
ATOM 699 N N . SER A 1 90 ? -31.453 26.906 2.91 1 86.38 90 SER A N 1
ATOM 700 C CA . SER A 1 90 ? -32.656 27.625 2.471 1 86.38 90 SER A CA 1
ATOM 701 C C . SER A 1 90 ? -32.594 27.906 0.972 1 86.38 90 SER A C 1
ATOM 703 O O . SER A 1 90 ? -33.625 28.297 0.378 1 86.38 90 SER A O 1
ATOM 705 N N . VAL A 1 91 ? -31.516 27.734 0.35 1 89.12 91 VAL A N 1
ATOM 706 C CA . VAL A 1 91 ? -31.328 28.078 -1.055 1 89.12 91 VAL A CA 1
ATOM 707 C C . VAL A 1 91 ? -32.281 27.25 -1.926 1 89.12 91 VAL A C 1
ATOM 709 O O . VAL A 1 91 ? -32.906 27.781 -2.838 1 89.12 91 VAL A O 1
ATOM 712 N N . PRO A 1 92 ? -32.375 25.922 -1.672 1 84 92 PRO A N 1
ATOM 713 C CA . PRO A 1 92 ? -33.281 25.156 -2.5 1 84 92 PRO A CA 1
ATOM 714 C C . PRO A 1 92 ? -34.719 25.672 -2.422 1 84 92 PRO A C 1
ATOM 716 O O . PRO A 1 92 ? -35.438 25.656 -3.422 1 84 92 PRO A O 1
ATOM 719 N N . PHE A 1 93 ? -35.125 26.141 -1.258 1 80.06 93 PHE A N 1
ATOM 720 C CA . PHE A 1 93 ? -36.438 26.719 -1.105 1 80.06 93 PHE A CA 1
ATOM 721 C C . PHE A 1 93 ? -36.562 28.016 -1.895 1 80.06 93 PHE A C 1
ATOM 723 O O . PHE A 1 93 ? -37.594 28.266 -2.541 1 80.06 93 PHE A O 1
ATOM 730 N N . TYR A 1 94 ? -35.594 28.828 -1.813 1 85.44 94 TYR A N 1
ATOM 731 C CA . TYR A 1 94 ? -35.562 30.078 -2.584 1 85.44 94 TYR A CA 1
ATOM 732 C C . TYR A 1 94 ? -35.625 29.781 -4.078 1 85.44 94 TYR A C 1
ATOM 734 O O . TYR A 1 94 ? -36.406 30.406 -4.801 1 85.44 94 TYR A O 1
ATOM 742 N N . ASP A 1 95 ? -34.875 28.891 -4.516 1 87.69 95 ASP A N 1
ATOM 743 C CA . ASP A 1 95 ? -34.812 28.562 -5.938 1 87.69 95 ASP A CA 1
ATOM 744 C C . ASP A 1 95 ? -36.125 28 -6.422 1 87.69 95 ASP A C 1
ATOM 746 O O . ASP A 1 95 ? -36.562 28.266 -7.547 1 87.69 95 ASP A O 1
ATOM 750 N N . ASN A 1 96 ? -36.75 27.188 -5.555 1 83.56 96 ASN A N 1
ATOM 751 C CA . ASN A 1 96 ? -38.062 26.656 -5.902 1 83.56 96 ASN A CA 1
ATOM 752 C C . ASN A 1 96 ? -39.094 27.781 -6.043 1 83.56 96 ASN A C 1
ATOM 754 O O . ASN A 1 96 ? -39.969 27.734 -6.918 1 83.56 96 ASN A O 1
ATOM 758 N N . PHE A 1 97 ? -39.062 28.656 -5.168 1 83.69 97 PHE A N 1
ATOM 759 C CA . PHE A 1 97 ? -39.938 29.812 -5.234 1 83.69 97 PHE A CA 1
ATOM 760 C C . PHE A 1 97 ? -39.719 30.609 -6.516 1 83.69 97 PHE A C 1
ATOM 762 O O . PHE A 1 97 ? -40.656 31.047 -7.164 1 83.69 97 PHE A O 1
ATOM 769 N N . MET A 1 98 ? -38.5 30.766 -6.879 1 87 98 MET A N 1
ATOM 770 C CA . MET A 1 98 ? -38.156 31.453 -8.117 1 87 98 MET A CA 1
ATOM 771 C C . MET A 1 98 ? -38.688 30.688 -9.328 1 87 98 MET A C 1
ATOM 773 O O . MET A 1 98 ? -39.125 31.297 -10.305 1 87 98 MET A O 1
ATOM 777 N N . ASP A 1 99 ? -38.656 29.484 -9.234 1 87.06 99 ASP A N 1
ATOM 778 C CA . ASP A 1 99 ? -39.188 28.672 -10.328 1 87.06 99 ASP A CA 1
ATOM 779 C C . ASP A 1 99 ? -40.688 28.875 -10.492 1 87.06 99 ASP A C 1
ATOM 781 O O . ASP A 1 99 ? -41.188 28.953 -11.617 1 87.06 99 ASP A O 1
ATOM 785 N N . ILE A 1 100 ? -41.312 28.875 -9.422 1 84.31 100 ILE A N 1
ATOM 786 C CA . ILE A 1 100 ? -42.75 29.094 -9.445 1 84.31 100 ILE A CA 1
ATOM 787 C C . ILE A 1 100 ? -43.062 30.453 -10.047 1 84.31 100 ILE A C 1
ATOM 789 O O . ILE A 1 100 ? -43.969 30.594 -10.867 1 84.31 100 ILE A O 1
ATOM 793 N N . LYS A 1 101 ? -42.312 31.453 -9.68 1 84.12 101 LYS A N 1
ATOM 794 C CA . LYS A 1 101 ? -42.5 32.812 -10.203 1 84.12 101 LYS A CA 1
ATOM 795 C C . LYS A 1 101 ? -42.156 32.875 -11.688 1 84.12 101 LYS A C 1
ATOM 797 O O . LYS A 1 101 ? -42.812 33.562 -12.453 1 84.12 101 LYS A O 1
ATOM 802 N N . ARG A 1 102 ? -41.094 32.156 -12.062 1 87.19 102 ARG A N 1
ATOM 803 C CA . ARG A 1 102 ? -40.719 32.094 -13.477 1 87.19 102 ARG A CA 1
ATOM 804 C C . ARG A 1 102 ? -41.844 31.484 -14.312 1 87.19 102 ARG A C 1
ATOM 806 O O . ARG A 1 102 ? -42.156 31.984 -15.391 1 87.19 102 ARG A O 1
ATOM 813 N N . ASN A 1 103 ? -42.438 30.562 -13.805 1 86.44 103 ASN A N 1
ATOM 814 C CA . ASN A 1 103 ? -43.438 29.828 -14.555 1 86.44 103 ASN A CA 1
ATOM 815 C C . ASN A 1 103 ? -44.781 30.609 -14.609 1 86.44 103 ASN A C 1
ATOM 817 O O . ASN A 1 103 ? -45.531 30.453 -15.555 1 86.44 103 ASN A O 1
ATOM 821 N N . SER A 1 104 ? -45.031 31.391 -13.672 1 84 104 SER A N 1
ATOM 822 C CA . SER A 1 104 ? -46.281 32.125 -13.602 1 84 104 SER A CA 1
ATOM 823 C C . SER A 1 104 ? -46.156 33.5 -14.227 1 84 104 SER A C 1
ATOM 825 O O . SER A 1 104 ? -47.156 34.188 -14.438 1 84 104 SER A O 1
ATOM 827 N N . SER A 1 105 ? -44.938 33.812 -14.5 1 80.69 105 SER A N 1
ATOM 828 C CA . SER A 1 105 ? -44.719 35.188 -14.984 1 80.69 105 SER A CA 1
ATOM 829 C C . SER A 1 105 ? -44.938 35.281 -16.484 1 80.69 105 SER A C 1
ATOM 831 O O . SER A 1 105 ? -44.594 34.344 -17.234 1 80.69 105 SER A O 1
ATOM 833 N N . TRP A 1 106 ? -45.5 36.438 -16.906 1 77.25 106 TRP A N 1
ATOM 834 C CA . TRP A 1 106 ? -45.719 36.688 -18.328 1 77.25 106 TRP A CA 1
ATOM 835 C C . TRP A 1 106 ? -44.594 37.531 -18.906 1 77.25 106 TRP A C 1
ATOM 837 O O . TRP A 1 106 ? -44.625 37.844 -20.109 1 77.25 106 TRP A O 1
ATOM 847 N N . LEU A 1 107 ? -43.688 37.781 -18.047 1 75.44 107 LEU A N 1
ATOM 848 C CA . LEU A 1 107 ? -42.562 38.594 -18.5 1 75.44 107 LEU A CA 1
ATOM 849 C C . LEU A 1 107 ? -41.688 37.812 -19.469 1 75.44 107 LEU A C 1
ATOM 851 O O . LEU A 1 107 ? -41.438 36.594 -19.281 1 75.44 107 LEU A O 1
ATOM 855 N N . ILE A 1 108 ? -41.188 38.438 -20.625 1 76.06 108 ILE A N 1
ATOM 856 C CA . ILE A 1 108 ? -40.312 37.844 -21.625 1 76.06 108 ILE A CA 1
ATOM 857 C C . ILE A 1 108 ? -38.969 37.531 -20.984 1 76.06 108 ILE A C 1
ATOM 859 O O . ILE A 1 108 ? -38.375 36.469 -21.234 1 76.06 108 ILE A O 1
ATOM 863 N N . ASN A 1 109 ? -38.469 38.406 -20.188 1 82.19 109 ASN A N 1
ATOM 864 C CA . ASN A 1 109 ? -37.156 38.188 -19.547 1 82.19 109 ASN A CA 1
ATOM 865 C C . ASN A 1 109 ? -37.312 37.656 -18.141 1 82.19 109 ASN A C 1
ATOM 867 O O . ASN A 1 109 ? -36.625 38.094 -17.203 1 82.19 109 ASN A O 1
ATOM 871 N N . ARG A 1 110 ? -38.125 36.688 -18.047 1 78.94 110 ARG A N 1
ATOM 872 C CA . ARG A 1 110 ? -38.469 36.156 -16.734 1 78.94 110 ARG A CA 1
ATOM 873 C C . ARG A 1 110 ? -37.25 35.562 -16.047 1 78.94 110 ARG A C 1
ATOM 875 O O . ARG A 1 110 ? -37.125 35.594 -14.82 1 78.94 110 ARG A O 1
ATOM 882 N N . ARG A 1 111 ? -36.312 34.969 -16.812 1 79.75 111 ARG A N 1
ATOM 883 C CA . ARG A 1 111 ? -35.156 34.344 -16.219 1 79.75 111 ARG A CA 1
ATOM 884 C C . ARG A 1 111 ? -34.219 35.406 -15.617 1 79.75 111 ARG A C 1
ATOM 886 O O . ARG A 1 111 ? -33.531 35.156 -14.617 1 79.75 111 ARG A O 1
ATOM 893 N N . SER A 1 112 ? -34.281 36.531 -16.172 1 81.94 112 SER A N 1
ATOM 894 C CA . SER A 1 112 ? -33.438 37.594 -15.68 1 81.94 112 SER A CA 1
ATOM 895 C C . SER A 1 112 ? -34.062 38.312 -14.477 1 81.94 112 SER A C 1
ATOM 897 O O . SER A 1 112 ? -33.344 38.875 -13.641 1 81.94 112 SER A O 1
ATOM 899 N N . HIS A 1 113 ? -35.375 38.219 -14.391 1 81.44 113 HIS A N 1
ATOM 900 C CA . HIS A 1 113 ? -36.094 38.906 -13.289 1 81.44 113 HIS A CA 1
ATOM 901 C C . HIS A 1 113 ? -36.125 38 -12.055 1 81.44 113 HIS A C 1
ATOM 903 O O . HIS A 1 113 ? -36.062 38.5 -10.93 1 81.44 113 HIS A O 1
ATOM 909 N N . TYR A 1 114 ? -36.25 36.75 -12.281 1 86.75 114 TYR A N 1
ATOM 910 C CA . TYR A 1 114 ? -36.281 35.781 -11.203 1 86.75 114 TYR A CA 1
ATOM 911 C C . TYR A 1 114 ? -35.062 34.875 -11.25 1 86.75 114 TYR A C 1
ATOM 913 O O . TYR A 1 114 ? -35.125 33.75 -11.805 1 86.75 114 TYR A O 1
ATOM 921 N N . LYS A 1 115 ? -34.062 35.312 -10.539 1 88.75 115 LYS A N 1
ATOM 922 C CA . LYS A 1 115 ? -32.75 34.625 -10.602 1 88.75 115 LYS A CA 1
ATOM 923 C C . LYS A 1 115 ? -32.625 33.594 -9.484 1 88.75 115 LYS A C 1
ATOM 925 O O . LYS A 1 115 ? -33.031 33.844 -8.352 1 88.75 115 LYS A O 1
ATOM 930 N N . HIS A 1 116 ? -32.094 32.438 -9.875 1 90.56 116 HIS A N 1
ATOM 931 C CA . HIS A 1 116 ? -31.656 31.484 -8.867 1 90.56 116 HIS A CA 1
ATOM 932 C C . HIS A 1 116 ? -30.469 32 -8.062 1 90.56 116 HIS A C 1
ATOM 934 O O . HIS A 1 116 ? -29.812 32.938 -8.477 1 90.56 116 HIS A O 1
ATOM 940 N N . PHE A 1 117 ? -30.281 31.422 -6.93 1 91.44 117 PHE A N 1
ATOM 941 C CA . PHE A 1 117 ? -29.234 31.844 -6.012 1 91.44 117 PHE A CA 1
ATOM 942 C C . PHE A 1 117 ? -27.891 31.953 -6.738 1 91.44 117 PHE A C 1
ATOM 944 O O . PHE A 1 117 ? -27.188 32.938 -6.605 1 91.44 117 PHE A O 1
ATOM 951 N N . ASN A 1 118 ? -27.578 30.938 -7.527 1 92.69 118 ASN A N 1
ATOM 952 C CA . ASN A 1 118 ? -26.281 30.875 -8.18 1 92.69 118 ASN A CA 1
ATOM 953 C C . ASN A 1 118 ? -26.203 31.844 -9.359 1 92.69 118 ASN A C 1
ATOM 955 O O . ASN A 1 118 ? -25.109 32.094 -9.875 1 92.69 118 ASN A O 1
ATOM 959 N N . GLU A 1 119 ? -27.297 32.406 -9.742 1 91.94 119 GLU A N 1
ATOM 960 C CA . GLU A 1 119 ? -27.344 33.375 -10.82 1 91.94 119 GLU A CA 1
ATOM 961 C C . GLU A 1 119 ? -27.203 34.812 -10.273 1 91.94 119 GLU A C 1
ATOM 963 O O . GLU A 1 119 ? -26.984 35.75 -11.039 1 91.94 119 GLU A O 1
ATOM 968 N N . LEU A 1 120 ? -27.266 34.938 -9.031 1 91.88 120 LEU A N 1
ATOM 969 C CA . LEU A 1 120 ? -27.141 36.219 -8.398 1 91.88 120 LEU A CA 1
ATOM 970 C C . LEU A 1 120 ? -25.688 36.688 -8.383 1 91.88 120 LEU A C 1
ATOM 972 O O . LEU A 1 120 ? -24.766 35.875 -8.547 1 91.88 120 LEU A O 1
ATOM 976 N N . SER A 1 121 ? -25.469 38.031 -8.258 1 91.19 121 SER A N 1
ATOM 977 C CA . SER A 1 121 ? -24.125 38.562 -8.031 1 91.19 121 SER A CA 1
ATOM 978 C C . SER A 1 121 ? -23.562 38.094 -6.695 1 91.19 121 SER A C 1
ATOM 980 O O . SER A 1 121 ? -24.312 37.688 -5.809 1 91.19 121 SER A O 1
ATOM 982 N N . LEU A 1 122 ? -22.281 38.125 -6.52 1 93.25 122 LEU A N 1
ATOM 983 C CA . LEU A 1 122 ? -21.672 37.75 -5.25 1 93.25 122 LEU A CA 1
ATOM 984 C C . LEU A 1 122 ? -22.234 38.562 -4.105 1 93.25 122 LEU A C 1
ATOM 986 O O . LEU A 1 122 ? -22.484 38.062 -3.016 1 93.25 122 LEU A O 1
ATOM 990 N N . GLU A 1 123 ? -22.422 39.844 -4.355 1 93.62 123 GLU A N 1
ATOM 991 C CA . GLU A 1 123 ? -22.969 40.719 -3.334 1 93.62 123 GLU A CA 1
ATOM 992 C C . GLU A 1 123 ? -24.344 40.25 -2.877 1 93.62 123 GLU A C 1
ATOM 994 O O . GLU A 1 123 ? -24.625 40.219 -1.676 1 93.62 123 GLU A O 1
ATOM 999 N N . ASP A 1 124 ? -25.172 39.906 -3.797 1 92.19 124 ASP A N 1
ATOM 1000 C CA . ASP A 1 124 ? -26.531 39.5 -3.465 1 92.19 124 ASP A CA 1
ATOM 1001 C C . ASP A 1 124 ? -26.531 38.156 -2.742 1 92.19 124 ASP A C 1
ATOM 1003 O O . ASP A 1 124 ? -27.344 37.906 -1.856 1 92.19 124 ASP A O 1
ATOM 1007 N N . ARG A 1 125 ? -25.688 37.312 -3.15 1 93.56 125 ARG A N 1
ATOM 1008 C CA . ARG A 1 125 ? -25.547 36.031 -2.467 1 93.56 125 ARG A CA 1
ATOM 1009 C C . ARG A 1 125 ? -25.078 36.219 -1.032 1 93.56 125 ARG A C 1
ATOM 1011 O O . ARG A 1 125 ? -25.562 35.531 -0.118 1 93.56 125 ARG A O 1
ATOM 1018 N N . CYS A 1 126 ? -24.094 37.125 -0.867 1 95.62 126 CYS A N 1
ATOM 1019 C CA . CYS A 1 126 ? -23.578 37.406 0.467 1 95.62 126 CYS A CA 1
ATOM 1020 C C . CYS A 1 126 ? -24.656 38.062 1.332 1 95.62 126 CYS A C 1
ATOM 1022 O O . CYS A 1 126 ? -24.781 37.75 2.514 1 95.62 126 CYS A O 1
ATOM 1024 N N . LYS A 1 127 ? -25.469 38.969 0.735 1 93 127 LYS A N 1
ATOM 1025 C CA . LYS A 1 127 ? -26.609 39.562 1.452 1 93 127 LYS A CA 1
ATOM 1026 C C . LYS A 1 127 ? -27.578 38.469 1.911 1 93 127 LYS A C 1
ATOM 1028 O O . LYS A 1 127 ? -28 38.469 3.072 1 93 127 LYS A O 1
ATOM 1033 N N . PHE A 1 128 ? -27.844 37.656 0.965 1 91.5 128 PHE A N 1
ATOM 1034 C CA . PHE A 1 128 ? -28.75 36.562 1.273 1 91.5 128 PHE A CA 1
ATOM 1035 C C . PHE A 1 128 ? -28.219 35.719 2.441 1 91.5 128 PHE A C 1
ATOM 1037 O O . PHE A 1 128 ? -28.938 35.469 3.404 1 91.5 128 PHE A O 1
ATOM 1044 N N . TYR A 1 129 ? -27.016 35.312 2.375 1 94.5 129 TYR A N 1
ATOM 1045 C CA . TYR A 1 129 ? -26.438 34.406 3.354 1 94.5 129 TYR A CA 1
ATOM 1046 C C . TYR A 1 129 ? -26.406 35.031 4.738 1 94.5 129 TYR A C 1
ATOM 1048 O O . TYR A 1 129 ? -26.953 34.469 5.695 1 94.5 129 TYR A O 1
ATOM 1056 N N . PHE A 1 130 ? -25.812 36.188 4.895 1 95.56 130 PHE A N 1
ATOM 1057 C CA . PHE A 1 130 ? -25.531 36.75 6.215 1 95.56 130 PHE A CA 1
ATOM 1058 C C . PHE A 1 130 ? -26.797 37.375 6.816 1 95.56 130 PHE A C 1
ATOM 1060 O O . PHE A 1 130 ? -26.984 37.344 8.031 1 95.56 130 PHE A O 1
ATOM 1067 N N . ARG A 1 131 ? -27.703 37.844 5.984 1 91.31 131 ARG A N 1
ATOM 1068 C CA . ARG A 1 131 ? -28.969 38.344 6.531 1 91.31 131 ARG A CA 1
ATOM 1069 C C . ARG A 1 131 ? -29.859 37.188 7 1 91.31 131 ARG A C 1
ATOM 1071 O O . ARG A 1 131 ? -30.5 37.281 8.039 1 91.31 131 ARG A O 1
ATOM 1078 N N . THR A 1 132 ? -29.828 36.156 6.238 1 90.06 132 THR A N 1
ATOM 1079 C CA . THR A 1 132 ? -30.625 34.969 6.59 1 90.06 132 THR A CA 1
ATOM 1080 C C . THR A 1 132 ? -30.109 34.344 7.879 1 90.06 132 THR A C 1
ATOM 1082 O O . THR A 1 132 ? -30.891 33.719 8.617 1 90.06 132 THR A O 1
ATOM 1085 N N . LEU A 1 133 ? -28.844 34.5 8.156 1 92.19 133 LEU A N 1
ATOM 1086 C CA . LEU A 1 133 ? -28.281 33.969 9.406 1 92.19 133 LEU A CA 1
ATOM 1087 C C . LEU A 1 133 ? -29.047 34.531 10.609 1 92.19 133 LEU A C 1
ATOM 1089 O O . LEU A 1 133 ? -29.359 33.781 11.539 1 92.19 133 LEU A O 1
ATOM 1093 N N . TYR A 1 134 ? -29.391 35.781 10.578 1 90.38 134 TYR A N 1
ATOM 1094 C CA . TYR A 1 134 ? -30.094 36.438 11.68 1 90.38 134 TYR A CA 1
ATOM 1095 C C . TYR A 1 134 ? -31.562 36.062 11.703 1 90.38 134 TYR A C 1
ATOM 1097 O O . TYR A 1 134 ? -32.219 36.188 12.734 1 90.38 134 TYR A O 1
ATOM 1105 N N . THR A 1 135 ? -32 35.625 10.57 1 85.31 135 THR A N 1
ATOM 1106 C CA . THR A 1 135 ? -33.375 35.125 10.492 1 85.31 135 THR A CA 1
ATOM 1107 C C . THR A 1 135 ? -33.5 33.719 11.094 1 85.31 135 THR A C 1
ATOM 1109 O O . THR A 1 135 ? -34.469 33.438 11.797 1 85.31 135 THR A O 1
ATOM 1112 N N . LEU A 1 136 ? -32.594 32.969 10.844 1 86.75 136 LEU A N 1
ATOM 1113 C CA . LEU A 1 136 ? -32.625 31.562 11.273 1 86.75 136 LEU A CA 1
ATOM 1114 C C . LEU A 1 136 ? -32.375 31.453 12.773 1 86.75 136 LEU A C 1
ATOM 1116 O O . LEU A 1 136 ? -33 30.641 13.453 1 86.75 136 LEU A O 1
ATOM 1120 N N . ASP A 1 137 ? -31.391 32.25 13.266 1 87 137 ASP A N 1
ATOM 1121 C CA . ASP A 1 137 ? -30.984 32.156 14.664 1 87 137 ASP A CA 1
ATOM 1122 C C . ASP A 1 137 ? -30.406 33.5 15.141 1 87 137 ASP A C 1
ATOM 1124 O O . ASP A 1 137 ? -29.312 33.875 14.742 1 87 137 ASP A O 1
ATOM 1128 N N . ASN A 1 138 ? -31.125 34 16.062 1 85.56 138 ASN A N 1
ATOM 1129 C CA . ASN A 1 138 ? -30.656 35.281 16.594 1 85.56 138 ASN A CA 1
ATOM 1130 C C . ASN A 1 138 ? -29.422 35.094 17.469 1 85.56 138 ASN A C 1
ATOM 1132 O O . ASN A 1 138 ? -28.656 36.062 17.672 1 85.56 138 ASN A O 1
ATOM 1136 N N . ASP A 1 139 ? -29.266 33.938 17.906 1 88.31 139 ASP A N 1
ATOM 1137 C CA . ASP A 1 139 ? -28.219 33.719 18.891 1 88.31 139 ASP A CA 1
ATOM 1138 C C . ASP A 1 139 ? -27.031 33 18.281 1 88.31 139 ASP A C 1
ATOM 1140 O O . ASP A 1 139 ? -26.188 32.438 19 1 88.31 139 ASP A O 1
ATOM 1144 N N . TRP A 1 140 ? -26.953 32.969 16.953 1 93.12 140 TRP A N 1
ATOM 1145 C CA . TRP A 1 140 ? -25.828 32.312 16.344 1 93.12 140 TRP A CA 1
ATOM 1146 C C . TRP A 1 140 ? -24.516 32.938 16.766 1 93.12 140 TRP A C 1
ATOM 1148 O O . TRP A 1 140 ? -24.453 34.125 17.062 1 93.12 140 TRP A O 1
ATOM 1158 N N . SER A 1 141 ? -23.406 32.188 16.969 1 95.44 141 SER A N 1
ATOM 1159 C CA . SER A 1 141 ? -22.062 32.656 17.266 1 95.44 141 SER A CA 1
ATOM 1160 C C . SER A 1 141 ? -21.031 31.594 16.891 1 95.44 141 SER A C 1
ATOM 1162 O O . SER A 1 141 ? -21.328 30.391 16.859 1 95.44 141 SER A O 1
ATOM 1164 N N . ASN A 1 142 ? -19.906 32.062 16.594 1 97.12 142 ASN A N 1
ATOM 1165 C CA . ASN A 1 142 ? -18.828 31.125 16.312 1 97.12 142 ASN A CA 1
ATOM 1166 C C . ASN A 1 142 ? -17.984 30.875 17.562 1 97.12 142 ASN A C 1
ATOM 1168 O O . ASN A 1 142 ? -16.812 30.531 17.469 1 97.12 142 ASN A O 1
ATOM 1172 N N . SER A 1 143 ? -18.547 31.031 18.734 1 95.81 143 SER A N 1
ATOM 1173 C CA . SER A 1 143 ? -17.844 30.719 19.969 1 95.81 143 SER A CA 1
ATOM 1174 C C . SER A 1 143 ? -17.594 29.219 20.078 1 95.81 143 SER A C 1
ATOM 1176 O O . SER A 1 143 ? -18.516 28.422 20.25 1 95.81 143 SER A O 1
ATOM 1178 N N . VAL A 1 144 ? -16.328 28.812 20.125 1 94.5 144 VAL A N 1
ATOM 1179 C CA . VAL A 1 144 ? -15.953 27.406 20.125 1 94.5 144 VAL A CA 1
ATOM 1180 C C . VAL A 1 144 ? -16.359 26.766 21.453 1 94.5 144 VAL A C 1
ATOM 1182 O O . VAL A 1 144 ? -16.438 25.531 21.562 1 94.5 144 VAL A O 1
ATOM 1185 N N . HIS A 1 145 ? -16.688 27.562 22.438 1 91.19 145 HIS A N 1
ATOM 1186 C CA . HIS A 1 145 ? -17.141 27.047 23.719 1 91.19 145 HIS A CA 1
ATOM 1187 C C . HIS A 1 145 ? -18.531 26.438 23.609 1 91.19 145 HIS A C 1
ATOM 1189 O O . HIS A 1 145 ? -18.906 25.578 24.422 1 91.19 145 HIS A O 1
ATOM 1195 N N . LYS A 1 146 ? -19.25 26.859 22.625 1 87.06 146 LYS A N 1
ATOM 1196 C CA . LYS A 1 146 ? -20.625 26.422 22.469 1 87.06 146 LYS A CA 1
ATOM 1197 C C . LYS A 1 146 ? -20.75 25.375 21.375 1 87.06 146 LYS A C 1
ATOM 1199 O O . LYS A 1 146 ? -21.703 24.578 21.359 1 87.06 146 LYS A O 1
ATOM 1204 N N . LEU A 1 147 ? -19.844 25.391 20.547 1 86.81 147 LEU A N 1
ATOM 1205 C CA . LEU A 1 147 ? -19.953 24.562 19.359 1 86.81 147 LEU A CA 1
ATOM 1206 C C . LEU A 1 147 ? -19.562 23.125 19.656 1 86.81 147 LEU A C 1
ATOM 1208 O O . LEU A 1 147 ? -18.766 22.859 20.547 1 86.81 147 LEU A O 1
ATOM 1212 N N . MET A 1 148 ? -20.25 22.25 18.984 1 88.75 148 MET A N 1
ATOM 1213 C CA . MET A 1 148 ? -20.062 20.812 19.125 1 88.75 148 MET A CA 1
ATOM 1214 C C . MET A 1 148 ? -19.781 20.172 17.766 1 88.75 148 MET A C 1
ATOM 1216 O O . MET A 1 148 ? -19.688 20.875 16.75 1 88.75 148 MET A O 1
ATOM 1220 N N . TYR A 1 149 ? -19.5 18.859 17.781 1 89.5 149 TYR A N 1
ATOM 1221 C CA . TYR A 1 149 ? -19.234 18.141 16.531 1 89.5 149 TYR A CA 1
ATOM 1222 C C . TYR A 1 149 ? -20.344 17.141 16.234 1 89.5 149 TYR A C 1
ATOM 1224 O O . TYR A 1 149 ? -20.75 16.375 17.109 1 89.5 149 TYR A O 1
ATOM 1232 N N . SER A 1 150 ? -20.797 17.156 15.062 1 83.56 150 SER A N 1
ATOM 1233 C CA . SER A 1 150 ? -21.875 16.266 14.641 1 83.56 150 SER A CA 1
ATOM 1234 C C . SER A 1 150 ? -21.328 14.906 14.219 1 83.56 150 SER A C 1
ATOM 1236 O O . SER A 1 150 ? -21.359 14.562 13.031 1 83.56 150 SER A O 1
ATOM 1238 N N . ILE A 1 151 ? -20.891 14.164 15.125 1 86.81 151 ILE A N 1
ATOM 1239 C CA . ILE A 1 151 ? -20.453 12.797 14.859 1 86.81 151 ILE A CA 1
ATOM 1240 C C . ILE A 1 151 ? -21.328 11.812 15.641 1 86.81 151 ILE A C 1
ATOM 1242 O O . ILE A 1 151 ? -22 12.203 16.594 1 86.81 151 ILE A O 1
ATOM 1246 N N . ASN A 1 152 ? -21.406 10.609 15.211 1 81.88 152 ASN A N 1
ATOM 1247 C CA . ASN A 1 152 ? -22.172 9.562 15.875 1 81.88 152 ASN A CA 1
ATOM 1248 C C . ASN A 1 152 ? -21.453 9.039 17.109 1 81.88 152 ASN A C 1
ATOM 1250 O O . ASN A 1 152 ? -20.875 7.957 17.094 1 81.88 152 ASN A O 1
ATOM 1254 N N . ASP A 1 153 ? -21.438 9.914 18.141 1 78.81 153 ASP A N 1
ATOM 1255 C CA . ASP A 1 153 ? -20.734 9.602 19.375 1 78.81 153 ASP A CA 1
ATOM 1256 C C . ASP A 1 153 ? -21.656 9.797 20.578 1 78.81 153 ASP A C 1
ATOM 1258 O O . ASP A 1 153 ? -22.266 10.859 20.75 1 78.81 153 ASP A O 1
ATOM 1262 N N . ASN A 1 154 ? -21.938 8.836 21.391 1 64.56 154 ASN A N 1
ATOM 1263 C CA . ASN A 1 154 ? -22.797 8.914 22.547 1 64.56 154 ASN A CA 1
ATOM 1264 C C . ASN A 1 154 ? -22.172 9.727 23.672 1 64.56 154 ASN A C 1
ATOM 1266 O O . ASN A 1 154 ? -22.844 10.141 24.609 1 64.56 154 ASN A O 1
ATOM 1270 N N . GLU A 1 155 ? -20.984 9.859 23.75 1 58.97 155 GLU A N 1
ATOM 1271 C CA . GLU A 1 155 ? -20.312 10.484 24.875 1 58.97 155 GLU A CA 1
ATOM 1272 C C . GLU A 1 155 ? -20.547 11.992 24.875 1 58.97 155 GLU A C 1
ATOM 1274 O O . GLU A 1 155 ? -20.484 12.633 25.938 1 58.97 155 GLU A O 1
ATOM 1279 N N . GLU A 1 156 ? -20.766 12.602 23.781 1 57.56 156 GLU A N 1
ATOM 1280 C CA . GLU A 1 156 ? -20.859 14.055 23.781 1 57.56 156 GLU A CA 1
ATOM 1281 C C . GLU A 1 156 ? -22.219 14.523 24.297 1 57.56 156 GLU A C 1
ATOM 1283 O O . GLU A 1 156 ? -22.422 15.703 24.578 1 57.56 156 GLU A O 1
ATOM 1288 N N . VAL A 1 157 ? -23.219 13.594 24.547 1 53.62 157 VAL A N 1
ATOM 1289 C CA . VAL A 1 157 ? -24.625 13.922 24.734 1 53.62 157 VAL A CA 1
ATOM 1290 C C . VAL A 1 157 ? -24.875 14.305 26.203 1 53.62 157 VAL A C 1
ATOM 1292 O O . VAL A 1 157 ? -25.859 14.977 26.516 1 53.62 157 VAL A O 1
ATOM 1295 N N . ASP A 1 158 ? -24.078 13.867 27.094 1 52 158 ASP A N 1
ATOM 1296 C CA . ASP A 1 158 ? -24.547 13.922 28.469 1 52 158 ASP A CA 1
ATOM 1297 C C . ASP A 1 158 ? -24.844 15.359 28.891 1 52 158 ASP A C 1
ATOM 1299 O O . ASP A 1 158 ? -25.625 15.594 29.812 1 52 158 ASP A O 1
ATOM 1303 N N . ASP A 1 159 ? -24.438 16.406 28.172 1 56.59 159 ASP A N 1
ATOM 1304 C CA . ASP A 1 159 ? -24.516 17.656 28.906 1 56.59 159 ASP A CA 1
ATOM 1305 C C . ASP A 1 159 ? -25.547 18.594 28.297 1 56.59 159 ASP A C 1
ATOM 1307 O O . ASP A 1 159 ? -25.625 19.766 28.672 1 56.59 159 ASP A O 1
ATOM 1311 N N . VAL A 1 160 ? -26.453 18.031 27.375 1 61.19 160 VAL A N 1
ATOM 1312 C CA . VAL A 1 160 ? -27.328 19.031 26.781 1 61.19 160 VAL A CA 1
ATOM 1313 C C . VAL A 1 160 ? -28.672 19.047 27.5 1 61.19 160 VAL A C 1
ATOM 1315 O O . VAL A 1 160 ? -29.422 18.062 27.453 1 61.19 160 VAL A O 1
ATOM 1318 N N . LYS A 1 161 ? -28.875 19.969 28.516 1 60.84 161 LYS A N 1
ATOM 1319 C CA . LYS A 1 161 ? -30.141 20.156 29.234 1 60.84 161 LYS A CA 1
ATOM 1320 C C . LYS A 1 161 ? -30.953 21.297 28.625 1 60.84 161 LYS A C 1
ATOM 1322 O O . LYS A 1 161 ? -30.375 22.25 28.078 1 60.84 161 LYS A O 1
ATOM 1327 N N . GLY A 1 162 ? -32.188 21.141 28.484 1 51.22 162 GLY A N 1
ATOM 1328 C CA . GLY A 1 162 ? -33.062 22.203 28.031 1 51.22 162 GLY A CA 1
ATOM 1329 C C . GLY A 1 162 ? -33.062 23.406 28.953 1 51.22 162 GLY A C 1
ATOM 1330 O O . GLY A 1 162 ? -32.469 23.375 30.031 1 51.22 162 GLY A O 1
ATOM 1331 N N . ALA A 1 163 ? -33.719 24.5 28.578 1 58.56 163 ALA A N 1
ATOM 1332 C CA . ALA A 1 163 ? -33.875 25.734 29.359 1 58.56 163 ALA A CA 1
ATOM 1333 C C . ALA A 1 163 ? -34.5 25.453 30.719 1 58.56 163 ALA A C 1
ATOM 1335 O O . ALA A 1 163 ? -34.25 26.172 31.688 1 58.56 163 ALA A O 1
ATOM 1336 N N . ASP A 1 164 ? -35.188 24.375 30.75 1 55.91 164 ASP A N 1
ATOM 1337 C CA . ASP A 1 164 ? -35.906 24.031 31.984 1 55.91 164 ASP A CA 1
ATOM 1338 C C . ASP A 1 164 ? -35.062 23.062 32.844 1 55.91 164 ASP A C 1
ATOM 1340 O O . ASP A 1 164 ? -35.5 22.641 33.906 1 55.91 164 ASP A O 1
ATOM 1344 N N . GLY A 1 165 ? -33.906 22.75 32.438 1 61.84 165 GLY A N 1
ATOM 1345 C CA . GLY A 1 165 ? -33 21.875 33.188 1 61.84 165 GLY A CA 1
ATOM 1346 C C . GLY A 1 165 ? -33.25 20.406 32.906 1 61.84 165 GLY A C 1
ATOM 1347 O O . GLY A 1 165 ? -32.5 19.547 33.344 1 61.84 165 GLY A O 1
ATOM 1348 N N . ASN A 1 166 ? -34.375 20.094 32.25 1 63.16 166 ASN A N 1
ATOM 1349 C CA . ASN A 1 166 ? -34.719 18.719 31.922 1 63.16 166 ASN A CA 1
ATOM 1350 C C . ASN A 1 166 ? -34.062 18.266 30.625 1 63.16 166 ASN A C 1
ATOM 1352 O O . ASN A 1 166 ? -33.719 19.094 29.766 1 63.16 166 ASN A O 1
ATOM 1356 N N . PRO A 1 167 ? -33.812 16.906 30.531 1 68.62 167 PRO A N 1
ATOM 1357 C CA . PRO A 1 167 ? -33.281 16.391 29.281 1 68.62 167 PRO A CA 1
ATOM 1358 C C . PRO A 1 167 ? -34.156 16.719 28.078 1 68.62 167 PRO A C 1
ATOM 1360 O O . PRO A 1 167 ? -35.375 16.688 28.172 1 68.62 167 PRO A O 1
ATOM 1363 N N . MET A 1 168 ? -33.625 17.25 27.031 1 74.25 168 MET A N 1
ATOM 1364 C CA . MET A 1 168 ? -34.312 17.594 25.797 1 74.25 168 MET A CA 1
ATOM 1365 C C . MET A 1 168 ? -34.875 16.344 25.125 1 74.25 168 MET A C 1
ATOM 1367 O O . MET A 1 168 ? -34.312 15.25 25.281 1 74.25 168 MET A O 1
ATOM 1371 N N . ASP A 1 169 ? -36.062 16.5 24.562 1 76.38 169 ASP A N 1
ATOM 1372 C CA . ASP A 1 169 ? -36.562 15.406 23.719 1 76.38 169 ASP A CA 1
ATOM 1373 C C . ASP A 1 169 ? -35.594 15.148 22.562 1 76.38 169 ASP A C 1
ATOM 1375 O O . ASP A 1 169 ? -34.781 15.992 22.219 1 76.38 169 ASP A O 1
ATOM 1379 N N . GLU A 1 170 ? -35.719 14.07 21.984 1 73.88 170 GLU A N 1
ATOM 1380 C CA . GLU A 1 170 ? -34.781 13.602 20.969 1 73.88 170 GLU A CA 1
ATOM 1381 C C . GLU A 1 170 ? -34.719 14.57 19.797 1 73.88 170 GLU A C 1
ATOM 1383 O O . GLU A 1 170 ? -33.625 14.844 19.266 1 73.88 170 GLU A O 1
ATOM 1388 N N . GLU A 1 171 ? -35.812 15.047 19.344 1 74.25 171 GLU A N 1
ATOM 1389 C CA . GLU A 1 171 ? -35.844 15.961 18.203 1 74.25 171 GLU A CA 1
ATOM 1390 C C . GLU A 1 171 ? -35.188 17.297 18.547 1 74.25 171 GLU A C 1
ATOM 1392 O O . GLU A 1 171 ? -34.469 17.859 17.719 1 74.25 171 GLU A O 1
ATOM 1397 N N . SER A 1 172 ? -35.5 17.719 19.703 1 77.25 172 SER A N 1
ATOM 1398 C CA . SER A 1 172 ? -34.906 18.984 20.141 1 77.25 172 SER A CA 1
ATOM 1399 C C . SER A 1 172 ? -33.406 18.859 20.312 1 77.25 172 SER A C 1
ATOM 1401 O O . SER A 1 172 ? -32.656 19.797 20.031 1 77.25 172 SER A O 1
ATOM 1403 N N . GLU A 1 173 ? -33.125 17.766 20.734 1 77.88 173 GLU A N 1
ATOM 1404 C CA . GLU A 1 173 ? -31.688 17.531 20.891 1 77.88 173 GLU A CA 1
ATOM 1405 C C . GLU A 1 173 ? -30.969 17.5 19.547 1 77.88 173 GLU A C 1
ATOM 1407 O O . GLU A 1 173 ? -29.891 18.062 19.406 1 77.88 173 GLU A O 1
ATOM 1412 N N . LYS A 1 174 ? -31.562 16.875 18.641 1 76.38 174 LYS A N 1
ATOM 1413 C CA . LYS A 1 174 ? -31 16.812 17.297 1 76.38 174 LYS A CA 1
ATOM 1414 C C . LYS A 1 174 ? -30.875 18.219 16.703 1 76.38 174 LYS A C 1
ATOM 1416 O O . LYS A 1 174 ? -29.875 18.531 16.062 1 76.38 174 LYS A O 1
ATOM 1421 N N . LEU A 1 175 ? -31.875 18.953 16.875 1 79.94 175 LEU A N 1
ATOM 1422 C CA . LEU A 1 175 ? -31.859 20.312 16.344 1 79.94 175 LEU A CA 1
ATOM 1423 C C . LEU A 1 175 ? -30.797 21.141 17.047 1 79.94 175 LEU A C 1
ATOM 1425 O O . LEU A 1 175 ? -30.125 21.953 16.406 1 79.94 175 LEU A O 1
ATOM 1429 N N . TYR A 1 176 ? -30.734 20.938 18.328 1 82.56 176 TYR A N 1
ATOM 1430 C CA . TYR A 1 176 ? -29.703 21.656 19.094 1 82.56 176 TYR A CA 1
ATOM 1431 C C . TYR A 1 176 ? -28.312 21.312 18.594 1 82.56 176 TYR A C 1
ATOM 1433 O O . TYR A 1 176 ? -27.484 22.188 18.406 1 82.56 176 TYR A O 1
ATOM 1441 N N . ARG A 1 177 ? -28.094 20.141 18.328 1 82 177 ARG A N 1
ATOM 1442 C CA . ARG A 1 177 ? -26.812 19.688 17.828 1 82 177 ARG A CA 1
ATOM 1443 C C . ARG A 1 177 ? -26.531 20.266 16.438 1 82 177 ARG A C 1
ATOM 1445 O O . ARG A 1 177 ? -25.391 20.656 16.141 1 82 177 ARG A O 1
ATOM 1452 N N . ARG A 1 178 ? -27.516 20.328 15.711 1 86.5 178 ARG A N 1
ATOM 1453 C CA . ARG A 1 178 ? -27.344 20.875 14.367 1 86.5 178 ARG A CA 1
ATOM 1454 C C . ARG A 1 178 ? -27.047 22.375 14.414 1 86.5 178 ARG A C 1
ATOM 1456 O O . ARG A 1 178 ? -26.219 22.875 13.656 1 86.5 178 ARG A O 1
ATOM 1463 N N . ARG A 1 179 ? -27.672 23.031 15.312 1 87.5 179 ARG A N 1
ATOM 1464 C CA . ARG A 1 179 ? -27.531 24.469 15.414 1 87.5 179 ARG A CA 1
ATOM 1465 C C . ARG A 1 179 ? -26.172 24.859 15.969 1 87.5 179 ARG A C 1
ATOM 1467 O O . ARG A 1 179 ? -25.672 25.953 15.688 1 87.5 179 ARG A O 1
ATOM 1474 N N . ASN A 1 180 ? -25.656 23.969 16.734 1 89.75 180 ASN A N 1
ATOM 1475 C CA . ASN A 1 180 ? -24.391 24.281 17.391 1 89.75 180 ASN A CA 1
ATOM 1476 C C . ASN A 1 180 ? -23.25 23.422 16.844 1 89.75 180 ASN A C 1
ATOM 1478 O O . ASN A 1 180 ? -22.281 23.125 17.547 1 89.75 180 ASN A O 1
ATOM 1482 N N . ASP A 1 181 ? -23.391 23.016 15.617 1 91.62 181 ASP A N 1
ATOM 1483 C CA . ASP A 1 181 ? -22.359 22.234 14.953 1 91.62 181 ASP A CA 1
ATOM 1484 C C . ASP A 1 181 ? -21.156 23.109 14.578 1 91.62 181 ASP A C 1
ATOM 1486 O O . ASP A 1 181 ? -21.312 24.156 13.961 1 91.62 181 ASP A O 1
ATOM 1490 N N . MET A 1 182 ? -20.016 22.656 14.938 1 94.88 182 MET A N 1
ATOM 1491 C CA . MET A 1 182 ? -18.797 23.359 14.602 1 94.88 182 MET A CA 1
ATOM 1492 C C . MET A 1 182 ? -18.688 23.578 13.094 1 94.88 182 MET A C 1
ATOM 1494 O O . MET A 1 182 ? -18.141 24.594 12.641 1 94.88 182 MET A O 1
ATOM 1498 N N . PHE A 1 183 ? -19.25 22.719 12.336 1 94.94 183 PHE A N 1
ATOM 1499 C CA . PHE A 1 183 ? -19.25 22.859 10.883 1 94.94 183 PHE A CA 1
ATOM 1500 C C . PHE A 1 183 ? -19.891 24.172 10.461 1 94.94 183 PHE A C 1
ATOM 1502 O O . PHE A 1 183 ? -19.438 24.812 9.516 1 94.94 183 PHE A O 1
ATOM 1509 N N . LEU A 1 184 ? -20.953 24.531 11.117 1 95.31 184 LEU A N 1
ATOM 1510 C CA . LEU A 1 184 ? -21.625 25.766 10.758 1 95.31 184 LEU A CA 1
ATOM 1511 C C . LEU A 1 184 ? -20.719 26.984 10.977 1 95.31 184 LEU A C 1
ATOM 1513 O O . LEU A 1 184 ? -20.766 27.938 10.203 1 95.31 184 LEU A O 1
ATOM 1517 N N . GLY A 1 185 ? -19.984 26.953 12.094 1 96.94 185 GLY A N 1
ATOM 1518 C CA . GLY A 1 185 ? -19.016 28 12.289 1 96.94 185 GLY A CA 1
ATOM 1519 C C . GLY A 1 185 ? -18 28.094 11.156 1 96.94 185 GLY A C 1
ATOM 1520 O O . GLY A 1 185 ? -17.672 29.188 10.695 1 96.94 185 GLY A O 1
ATOM 1521 N N . PHE A 1 186 ? -17.531 26.953 10.711 1 97.75 186 PHE A N 1
ATOM 1522 C CA . PHE A 1 186 ? -16.578 26.906 9.617 1 97.75 186 PHE A CA 1
ATOM 1523 C C . PHE A 1 186 ? -17.203 27.375 8.312 1 97.75 186 PHE A C 1
ATOM 1525 O O . PHE A 1 186 ? -16.578 28.109 7.547 1 97.75 186 PHE A O 1
ATOM 1532 N N . GLU A 1 187 ? -18.438 26.938 8.039 1 96.88 187 GLU A N 1
ATOM 1533 C CA . GLU A 1 187 ? -19.172 27.406 6.855 1 96.88 187 GLU A CA 1
ATOM 1534 C C . GLU A 1 187 ? -19.297 28.922 6.844 1 96.88 187 GLU A C 1
ATOM 1536 O O . GLU A 1 187 ? -19.078 29.562 5.812 1 96.88 187 GLU A O 1
ATOM 1541 N N . ARG A 1 188 ? -19.656 29.531 7.996 1 97.69 188 ARG A N 1
ATOM 1542 C CA . ARG A 1 188 ? -19.781 30.984 8.109 1 97.69 188 ARG A CA 1
ATOM 1543 C C . ARG A 1 188 ? -18.453 31.672 7.801 1 97.69 188 ARG A C 1
ATOM 1545 O O . ARG A 1 188 ? -18.438 32.688 7.117 1 97.69 188 ARG A O 1
ATOM 1552 N N . ILE A 1 189 ? -17.438 31.109 8.273 1 98.25 189 ILE A N 1
ATOM 1553 C CA . ILE A 1 189 ? -16.125 31.734 8.094 1 98.25 189 ILE A CA 1
ATOM 1554 C C . ILE A 1 189 ? -15.68 31.578 6.645 1 98.25 189 ILE A C 1
ATOM 1556 O O . ILE A 1 189 ? -15.055 32.5 6.078 1 98.25 189 ILE A O 1
ATOM 1560 N N . ARG A 1 190 ? -15.93 30.422 6.023 1 97.62 190 ARG A N 1
ATOM 1561 C CA . ARG A 1 190 ? -15.625 30.266 4.605 1 97.62 190 ARG A CA 1
ATOM 1562 C C . ARG A 1 190 ? -16.453 31.219 3.754 1 97.62 190 ARG A C 1
ATOM 1564 O O . ARG A 1 190 ? -15.969 31.766 2.758 1 97.62 190 ARG A O 1
ATOM 1571 N N . ALA A 1 191 ? -17.734 31.406 4.125 1 97.06 191 ALA A N 1
ATOM 1572 C CA . ALA A 1 191 ? -18.547 32.406 3.447 1 97.06 191 ALA A CA 1
ATOM 1573 C C . ALA A 1 191 ? -17.969 33.812 3.641 1 97.06 191 ALA A C 1
ATOM 1575 O O . ALA A 1 191 ? -17.938 34.625 2.705 1 97.06 191 ALA A O 1
ATOM 1576 N N . TYR A 1 192 ? -17.562 34.062 4.871 1 98 192 TYR A N 1
ATOM 1577 C CA . TYR A 1 192 ? -16.891 35.312 5.176 1 98 192 TYR A CA 1
ATOM 1578 C C . TYR A 1 192 ? -15.672 35.5 4.273 1 98 192 TYR A C 1
ATOM 1580 O O . TYR A 1 192 ? -15.453 36.594 3.752 1 98 192 TYR A O 1
ATOM 1588 N N . ASP A 1 193 ? -14.914 34.531 4.125 1 97.38 193 ASP A N 1
ATOM 1589 C CA . ASP A 1 193 ? -13.719 34.562 3.287 1 97.38 193 ASP A CA 1
ATOM 1590 C C . ASP A 1 193 ? -14.07 34.906 1.842 1 97.38 193 ASP A C 1
ATOM 1592 O O . ASP A 1 193 ? -13.461 35.781 1.247 1 97.38 193 ASP A O 1
ATOM 1596 N N . LYS A 1 194 ? -15.07 34.25 1.318 1 96 194 LYS A N 1
ATOM 1597 C CA . LYS A 1 194 ? -15.492 34.469 -0.065 1 96 194 LYS A CA 1
ATOM 1598 C C . LYS A 1 194 ? -16.047 35.875 -0.275 1 96 194 LYS A C 1
ATOM 1600 O O . LYS A 1 194 ? -15.789 36.5 -1.305 1 96 194 LYS A O 1
ATOM 1605 N N . CYS A 1 195 ? -16.781 36.312 0.664 1 97.12 195 CYS A N 1
ATOM 1606 C CA . CYS A 1 195 ? -17.516 37.562 0.505 1 97.12 195 CYS A CA 1
ATOM 1607 C C . CYS A 1 195 ? -16.625 38.781 0.795 1 97.12 195 CYS A C 1
ATOM 1609 O O . CYS A 1 195 ? -16.766 39.812 0.151 1 97.12 195 CYS A O 1
ATOM 1611 N N . PHE A 1 196 ? -15.672 38.594 1.743 1 97.69 196 PHE A N 1
ATOM 1612 C CA . PHE A 1 196 ? -15.094 39.812 2.266 1 97.69 196 PHE A CA 1
ATOM 1613 C C . PHE A 1 196 ? -13.578 39.812 2.168 1 97.69 196 PHE A C 1
ATOM 1615 O O . PHE A 1 196 ? -12.922 40.844 2.312 1 97.69 196 PHE A O 1
ATOM 1622 N N . MET A 1 197 ? -12.953 38.688 1.942 1 96.44 197 MET A N 1
ATOM 1623 C CA . MET A 1 197 ? -11.5 38.594 2.061 1 96.44 197 MET A CA 1
ATOM 1624 C C . MET A 1 197 ? -10.852 38.375 0.699 1 96.44 197 MET A C 1
ATOM 1626 O O . MET A 1 197 ? -9.734 38.812 0.444 1 96.44 197 MET A O 1
ATOM 1630 N N . GLN A 1 198 ? -11.5 37.656 -0.145 1 89.88 198 GLN A N 1
ATOM 1631 C CA . GLN A 1 198 ? -10.883 37.25 -1.403 1 89.88 198 GLN A CA 1
ATOM 1632 C C . GLN A 1 198 ? -11.406 38.094 -2.568 1 89.88 198 GLN A C 1
ATOM 1634 O O . GLN A 1 198 ? -12.516 38.625 -2.506 1 89.88 198 GLN A O 1
ATOM 1639 N N . GLY A 1 199 ? -10.562 38.219 -3.561 1 85.69 199 GLY A N 1
ATOM 1640 C CA . GLY A 1 199 ? -10.977 38.812 -4.824 1 85.69 199 GLY A CA 1
ATOM 1641 C C . GLY A 1 199 ? -11.43 40.25 -4.688 1 85.69 199 GLY A C 1
ATOM 1642 O O . GLY A 1 199 ? -10.688 41.094 -4.184 1 85.69 199 GLY A O 1
ATOM 1643 N N . ASN A 1 200 ? -12.711 40.469 -5.145 1 89.06 200 ASN A N 1
ATOM 1644 C CA . ASN A 1 200 ? -13.359 41.75 -4.988 1 89.06 200 ASN A CA 1
ATOM 1645 C C . ASN A 1 200 ? -14.352 41.75 -3.828 1 89.06 200 ASN A C 1
ATOM 1647 O O . ASN A 1 200 ? -15.555 41.594 -4.035 1 89.06 200 ASN A O 1
ATOM 1651 N N . PRO A 1 201 ? -13.836 42.062 -2.67 1 94.19 201 PRO A N 1
ATOM 1652 C CA . PRO A 1 201 ? -14.648 41.906 -1.459 1 94.19 201 PRO A CA 1
ATOM 1653 C C . PRO A 1 201 ? -15.891 42.812 -1.464 1 94.19 201 PRO A C 1
ATOM 1655 O O . PRO A 1 201 ? -15.836 43.938 -1.931 1 94.19 201 PRO A O 1
ATOM 1658 N N . VAL A 1 202 ? -16.922 42.312 -0.933 1 96 202 VAL A N 1
ATOM 1659 C CA . VAL A 1 202 ? -18.188 43 -0.788 1 96 202 VAL A CA 1
ATOM 1660 C C . VAL A 1 202 ? -18.094 44.031 0.33 1 96 202 VAL A C 1
ATOM 1662 O O . VAL A 1 202 ? -17.484 43.781 1.369 1 96 202 VAL A O 1
ATOM 1665 N N . ASN A 1 203 ? -18.688 45.219 0.057 1 95.81 203 ASN A N 1
ATOM 1666 C CA . ASN A 1 203 ? -18.812 46.219 1.092 1 95.81 203 ASN A CA 1
ATOM 1667 C C . ASN A 1 203 ? -19.766 45.781 2.209 1 95.81 203 ASN A C 1
ATOM 1669 O O . ASN A 1 203 ? -20.953 45.594 1.98 1 95.81 203 ASN A O 1
ATOM 1673 N N . ILE A 1 204 ? -19.203 45.625 3.4 1 95.94 204 ILE A N 1
ATOM 1674 C CA . ILE A 1 204 ? -19.953 45.062 4.5 1 95.94 204 ILE A CA 1
ATOM 1675 C C . ILE A 1 204 ? -21.141 45.969 4.852 1 95.94 204 ILE A C 1
ATOM 1677 O O . ILE A 1 204 ? -22.141 45.5 5.387 1 95.94 204 ILE A O 1
ATOM 1681 N N . GLN A 1 205 ? -21.094 47.219 4.508 1 93.19 205 GLN A N 1
ATOM 1682 C CA . GLN A 1 205 ? -22.188 48.156 4.77 1 93.19 205 GLN A CA 1
ATOM 1683 C C . GLN A 1 205 ? -23.391 47.844 3.881 1 93.19 205 GLN A C 1
ATOM 1685 O O . GLN A 1 205 ? -24.516 48.25 4.18 1 93.19 205 GLN A O 1
ATOM 1690 N N . GLU A 1 206 ? -23.156 47.156 2.836 1 90.19 206 GLU A N 1
ATOM 1691 C CA . GLU A 1 206 ? -24.25 46.719 1.987 1 90.19 206 GLU A CA 1
ATOM 1692 C C . GLU A 1 206 ? -25.047 45.562 2.643 1 90.19 206 GLU A C 1
ATOM 1694 O O . GLU A 1 206 ? -26.219 45.406 2.359 1 90.19 206 GLU A O 1
ATOM 1699 N N . ILE A 1 207 ? -24.391 44.844 3.459 1 92.06 207 ILE A N 1
ATOM 1700 C CA . ILE A 1 207 ? -25.031 43.75 4.164 1 92.06 207 ILE A CA 1
ATOM 1701 C C . ILE A 1 207 ? -25.859 44.281 5.328 1 92.06 207 ILE A C 1
ATOM 1703 O O . ILE A 1 207 ? -26.984 43.844 5.559 1 92.06 207 ILE A O 1
ATOM 1707 N N . PHE A 1 208 ? -25.266 45.25 6.039 1 90.56 208 PHE A N 1
ATOM 1708 C CA . PHE A 1 208 ? -25.906 45.844 7.191 1 90.56 208 PHE A CA 1
ATOM 1709 C C . PHE A 1 208 ? -26.078 47.344 6.973 1 90.56 208 PHE A C 1
ATOM 1711 O O . PHE A 1 208 ? -25.328 48.156 7.539 1 90.56 208 PHE A O 1
ATOM 1718 N N . PRO A 1 209 ? -27.109 47.75 6.246 1 82 209 PRO A N 1
ATOM 1719 C CA . PRO A 1 209 ? -27.25 49.156 5.906 1 82 209 PRO A CA 1
ATOM 1720 C C . PRO A 1 209 ? -27.656 50.031 7.105 1 82 209 PRO A C 1
ATOM 1722 O O . PRO A 1 209 ? -28.453 49.594 7.941 1 82 209 PRO A O 1
ATOM 1725 N N . LYS A 1 210 ? -27.062 51.312 7.297 1 67.44 210 LYS A N 1
ATOM 1726 C CA . LYS A 1 210 ? -27.406 52.25 8.359 1 67.44 210 LYS A CA 1
ATOM 1727 C C . LYS A 1 210 ? -28.766 52.906 8.125 1 67.44 210 LYS A C 1
ATOM 1729 O O . LYS A 1 210 ? -29.516 53.156 9.078 1 67.44 210 LYS A O 1
ATOM 1734 N N . SER A 1 211 ? -28.984 53.594 7.004 1 61.47 211 SER A N 1
ATOM 1735 C CA . SER A 1 211 ? -30.203 54.344 6.734 1 61.47 211 SER A CA 1
ATOM 1736 C C . SER A 1 211 ? -31.203 53.5 5.953 1 61.47 211 SER A C 1
ATOM 1738 O O . SER A 1 211 ? -30.828 52.594 5.207 1 61.47 211 SER A O 1
ATOM 1740 N N . ASP A 1 212 ? -32.438 53.594 6.527 1 53.44 212 ASP A N 1
ATOM 1741 C CA . ASP A 1 212 ? -33.625 52.875 6.008 1 53.44 212 ASP A CA 1
ATOM 1742 C C . ASP A 1 212 ? -33.812 53.156 4.523 1 53.44 212 ASP A C 1
ATOM 1744 O O . ASP A 1 212 ? -34.906 52.906 3.979 1 53.44 212 ASP A O 1
ATOM 1748 N N . LYS A 1 213 ? -33.219 54.125 3.908 1 50.25 213 LYS A N 1
ATOM 1749 C CA . LYS A 1 213 ? -33.625 54.281 2.518 1 50.25 213 LYS A CA 1
ATOM 1750 C C . LYS A 1 213 ? -33.5 53 1.741 1 50.25 213 LYS A C 1
ATOM 1752 O O . LYS A 1 213 ? -32.375 52.625 1.312 1 50.25 213 LYS A O 1
ATOM 1757 N N . VAL A 1 214 ? -34.062 52.094 2.152 1 49.47 214 VAL A N 1
ATOM 1758 C CA . VAL A 1 214 ? -34.031 50.75 1.586 1 49.47 214 VAL A CA 1
ATOM 1759 C C . VAL A 1 214 ? -34.219 50.812 0.073 1 49.47 214 VAL A C 1
ATOM 1761 O O . VAL A 1 214 ? -35.281 51.219 -0.403 1 49.47 214 VAL A O 1
ATOM 1764 N N . GLN A 1 215 ? -33.344 51.281 -0.564 1 46 215 GLN A N 1
ATOM 1765 C CA . GLN A 1 215 ? -33.5 51.031 -1.992 1 46 215 GLN A CA 1
ATOM 1766 C C . GLN A 1 215 ? -34.188 49.688 -2.238 1 46 215 GLN A C 1
ATOM 1768 O O . GLN A 1 215 ? -33.812 48.688 -1.649 1 46 215 GLN A O 1
ATOM 1773 N N . LYS A 1 216 ? -35.469 49.688 -2.633 1 47.16 216 LYS A N 1
ATOM 1774 C CA . LYS A 1 216 ? -36.25 48.562 -3.104 1 47.16 216 LYS A CA 1
ATOM 1775 C C . LYS A 1 216 ? -35.344 47.5 -3.752 1 47.16 216 LYS A C 1
ATOM 1777 O O . LYS A 1 216 ? -34.969 47.625 -4.918 1 47.16 216 LYS A O 1
ATOM 1782 N N . GLU A 1 217 ? -34.5 46.812 -2.959 1 58.19 217 GLU A N 1
ATOM 1783 C CA . GLU A 1 217 ? -33.688 45.781 -3.59 1 58.19 217 GLU A CA 1
ATOM 1784 C C . GLU A 1 217 ? -34.531 44.562 -3.984 1 58.19 217 GLU A C 1
ATOM 1786 O O . GLU A 1 217 ? -35.031 43.844 -3.119 1 58.19 217 GLU A O 1
ATOM 1791 N N . LYS A 1 218 ? -35.031 44.594 -5.113 1 57.09 218 LYS A N 1
ATOM 1792 C CA . LYS A 1 218 ? -35.906 43.625 -5.738 1 57.09 218 LYS A CA 1
ATOM 1793 C C . LYS A 1 218 ? -35.531 42.188 -5.363 1 57.09 218 LYS A C 1
ATOM 1795 O O . LYS A 1 218 ? -36.406 41.344 -5.125 1 57.09 218 LYS A O 1
ATOM 1800 N N . ILE A 1 219 ? -34.281 41.938 -5.168 1 57.28 219 ILE A N 1
ATOM 1801 C CA . ILE A 1 219 ? -33.812 40.594 -4.922 1 57.28 219 ILE A CA 1
ATOM 1802 C C . ILE A 1 219 ? -34.125 40.188 -3.482 1 57.28 219 ILE A C 1
ATOM 1804 O O . ILE A 1 219 ? -34.625 39.094 -3.23 1 57.28 219 ILE A O 1
ATOM 1808 N N . GLN A 1 220 ? -33.969 41.156 -2.545 1 57.5 220 GLN A N 1
ATOM 1809 C CA . GLN A 1 220 ? -34.156 40.844 -1.136 1 57.5 220 GLN A CA 1
ATOM 1810 C C . GLN A 1 220 ? -35.656 40.656 -0.838 1 57.5 220 GLN A C 1
ATOM 1812 O O . GLN A 1 220 ? -36.031 39.781 -0.036 1 57.5 220 GLN A O 1
ATOM 1817 N N . SER A 1 221 ? -36.375 41.5 -1.5 1 57.38 221 SER A N 1
ATOM 1818 C CA . SER A 1 221 ? -37.812 41.344 -1.294 1 57.38 221 SER A CA 1
ATOM 1819 C C . SER A 1 221 ? -38.281 39.969 -1.726 1 57.38 221 SER A C 1
ATOM 1821 O O . SER A 1 221 ? -39.125 39.375 -1.057 1 57.38 221 SER A O 1
ATOM 1823 N N . LYS A 1 222 ? -37.719 39.5 -2.691 1 60.72 222 LYS A N 1
ATOM 1824 C CA . LYS A 1 222 ? -38.094 38.188 -3.182 1 60.72 222 LYS A CA 1
ATOM 1825 C C . LYS A 1 222 ? -37.625 37.094 -2.229 1 60.72 222 LYS A C 1
ATOM 1827 O O . LYS A 1 222 ? -38.344 36.094 -2.023 1 60.72 222 LYS A O 1
ATOM 1832 N N . LEU A 1 223 ? -36.5 37.344 -1.673 1 60.16 223 LEU A N 1
ATOM 1833 C CA . LEU A 1 223 ? -35.969 36.438 -0.687 1 60.16 223 LEU A CA 1
ATOM 1834 C C . LEU A 1 223 ? -36.844 36.375 0.556 1 60.16 223 LEU A C 1
ATOM 1836 O O . LEU A 1 223 ? -37.156 35.312 1.07 1 60.16 223 LEU A O 1
ATOM 1840 N N . ILE A 1 224 ? -37.219 37.594 0.925 1 60.19 224 ILE A N 1
ATOM 1841 C CA . ILE A 1 224 ? -38.062 37.719 2.094 1 60.19 224 ILE A CA 1
ATOM 1842 C C . ILE A 1 224 ? -39.375 36.969 1.854 1 60.19 224 ILE A C 1
ATOM 1844 O O . ILE A 1 224 ? -39.844 36.219 2.717 1 60.19 224 ILE A O 1
ATOM 1848 N N . GLU A 1 225 ? -39.844 37.219 0.763 1 64.06 225 GLU A N 1
ATOM 1849 C CA . GLU A 1 225 ? -41.094 36.562 0.425 1 64.06 225 GLU A CA 1
ATOM 1850 C C . GLU A 1 225 ? -40.938 35.031 0.413 1 64.06 225 GLU A C 1
ATOM 1852 O O . GLU A 1 225 ? -41.781 34.312 0.937 1 64.06 225 GLU A O 1
ATOM 1857 N N . ALA A 1 226 ? -39.875 34.625 -0.07 1 62.47 226 ALA A N 1
ATOM 1858 C CA . ALA A 1 226 ? -39.625 33.188 -0.155 1 62.47 226 ALA A CA 1
ATOM 1859 C C . ALA A 1 226 ? -39.469 32.594 1.232 1 62.47 226 ALA A C 1
ATOM 1861 O O . ALA A 1 226 ? -40.031 31.531 1.527 1 62.47 226 ALA A O 1
ATOM 1862 N N . LEU A 1 227 ? -38.719 33.219 2.041 1 64.81 227 LEU A N 1
ATOM 1863 C CA . LEU A 1 227 ? -38.438 32.719 3.381 1 64.81 227 LEU A CA 1
ATOM 1864 C C . LEU A 1 227 ? -39.688 32.812 4.262 1 64.81 227 LEU A C 1
ATOM 1866 O O . LEU A 1 227 ? -39.938 31.906 5.078 1 64.81 227 LEU A O 1
ATOM 1870 N N . ASN A 1 228 ? -40.344 33.875 4.102 1 58.81 228 ASN A N 1
ATOM 1871 C CA . ASN A 1 228 ? -41.562 34.031 4.863 1 58.81 228 ASN A CA 1
ATOM 1872 C C . ASN A 1 228 ? -42.562 32.906 4.57 1 58.81 228 ASN A C 1
ATOM 1874 O O . ASN A 1 228 ? -43.25 32.438 5.48 1 58.81 228 ASN A O 1
ATOM 1878 N N . VAL A 1 229 ? -42.562 32.594 3.418 1 55.22 229 VAL A N 1
ATOM 1879 C CA . VAL A 1 229 ? -43.5 31.547 3.021 1 55.22 229 VAL A CA 1
ATOM 1880 C C . VAL A 1 229 ? -42.969 30.203 3.533 1 55.22 229 VAL A C 1
ATOM 1882 O O . VAL A 1 229 ? -43.781 29.359 3.963 1 55.22 229 VAL A O 1
ATOM 1885 N N . THR A 1 230 ? -41.688 30.172 3.611 1 56.81 230 THR A N 1
ATOM 1886 C CA . THR A 1 230 ? -41.156 28.828 3.895 1 56.81 230 THR A CA 1
ATOM 1887 C C . THR A 1 230 ? -40.812 28.688 5.379 1 56.81 230 THR A C 1
ATOM 1889 O O . THR A 1 230 ? -41 27.625 5.961 1 56.81 230 THR A O 1
ATOM 1892 N N . LEU A 1 231 ? -40.312 29.75 6 1 61.56 231 LEU A N 1
ATOM 1893 C CA . LEU A 1 231 ? -39.781 29.594 7.352 1 61.56 231 LEU A CA 1
ATOM 1894 C C . LEU A 1 231 ? -40.625 30.344 8.359 1 61.56 231 LEU A C 1
ATOM 1896 O O . LEU A 1 231 ? -40.562 30.062 9.562 1 61.56 231 LEU A O 1
ATOM 1900 N N . LEU A 1 232 ? -41.688 31.078 8.008 1 55.53 232 LEU A N 1
ATOM 1901 C CA . LEU A 1 232 ? -42.531 31.891 8.875 1 55.53 232 LEU A CA 1
ATOM 1902 C C . LEU A 1 232 ? -41.719 32.75 9.82 1 55.53 232 LEU A C 1
ATOM 1904 O O . LEU A 1 232 ? -41.969 32.781 11.023 1 55.53 232 LEU A O 1
ATOM 1908 N N . LYS A 1 233 ? -40.688 33.188 9.383 1 67.69 233 LYS A N 1
ATOM 1909 C CA . LYS A 1 233 ? -39.844 33.969 10.242 1 67.69 233 LYS A CA 1
ATOM 1910 C C . LYS A 1 233 ? -39.656 35.375 9.695 1 67.69 233 LYS A C 1
ATOM 1912 O O . LYS A 1 233 ? -39.969 35.656 8.531 1 67.69 233 LYS A O 1
ATOM 1917 N N . ASP A 1 234 ? -39.281 36.312 10.68 1 63.94 234 ASP A N 1
ATOM 1918 C CA . ASP A 1 234 ? -39.031 37.719 10.305 1 63.94 234 ASP A CA 1
ATOM 1919 C C . ASP A 1 234 ? -37.75 37.844 9.508 1 63.94 234 ASP A C 1
ATOM 1921 O O . ASP A 1 234 ? -36.656 37.688 10.055 1 63.94 234 ASP A O 1
ATOM 1925 N N . THR A 1 235 ? -37.875 38.188 8.258 1 69 235 THR A N 1
ATOM 1926 C CA . THR A 1 235 ? -36.719 38.219 7.359 1 69 235 THR A CA 1
ATOM 1927 C C . THR A 1 235 ? -35.969 39.562 7.484 1 69 235 THR A C 1
ATOM 1929 O O . THR A 1 235 ? -34.906 39.719 6.938 1 69 235 THR A O 1
ATOM 1932 N N . ASN A 1 236 ? -36.531 40.469 8.289 1 75.44 236 ASN A N 1
ATOM 1933 C CA . ASN A 1 236 ? -35.875 41.781 8.453 1 75.44 236 ASN A CA 1
ATOM 1934 C C . ASN A 1 236 ? -35.156 41.875 9.789 1 75.44 236 ASN A C 1
ATOM 1936 O O . ASN A 1 236 ? -34.656 42.938 10.156 1 75.44 236 ASN A O 1
ATOM 1940 N N . ASN A 1 237 ? -34.969 40.875 10.375 1 81.81 237 ASN A N 1
ATOM 1941 C CA . ASN A 1 237 ? -34.344 40.844 11.688 1 81.81 237 ASN A CA 1
ATOM 1942 C C . ASN A 1 237 ? -32.906 41.375 11.633 1 81.81 237 ASN A C 1
ATOM 1944 O O . ASN A 1 237 ? -32.406 41.938 12.609 1 81.81 237 ASN A O 1
ATOM 1948 N N . TYR A 1 238 ? -32.219 41.25 10.469 1 84.62 238 TYR A N 1
ATOM 1949 C CA . TYR A 1 238 ? -30.828 41.688 10.305 1 84.62 238 TYR A CA 1
ATOM 1950 C C . TYR A 1 238 ? -30.703 43.188 10.531 1 84.62 238 TYR A C 1
ATOM 1952 O O . TYR A 1 238 ? -29.625 43.688 10.883 1 84.62 238 TYR A O 1
ATOM 1960 N N . LYS A 1 239 ? -31.766 43.938 10.422 1 86 239 LYS A N 1
ATOM 1961 C CA . LYS A 1 239 ? -31.75 45.375 10.531 1 86 239 LYS A CA 1
ATOM 1962 C C . LYS A 1 239 ? -31.484 45.812 11.969 1 86 239 LYS A C 1
ATOM 1964 O O . LYS A 1 239 ? -31.109 46.969 12.211 1 86 239 LYS A O 1
ATOM 1969 N N . ASN A 1 240 ? -31.641 44.906 12.836 1 87.44 240 ASN A N 1
ATOM 1970 C CA . ASN A 1 240 ? -31.438 45.219 14.242 1 87.44 240 ASN A CA 1
ATOM 1971 C C . ASN A 1 240 ? -29.953 45.125 14.617 1 87.44 240 ASN A C 1
ATOM 1973 O O . ASN A 1 240 ? -29.578 45.438 15.75 1 87.44 240 ASN A O 1
ATOM 1977 N N . TYR A 1 241 ? -29.156 44.844 13.625 1 91.12 241 TYR A N 1
ATOM 1978 C CA . TYR A 1 241 ? -27.75 44.594 13.93 1 91.12 241 TYR A CA 1
ATOM 1979 C C . TYR A 1 241 ? -26.859 45.375 12.984 1 91.12 241 TYR A C 1
ATOM 1981 O O . TYR A 1 241 ? -27.312 45.906 11.961 1 91.12 241 TYR A O 1
ATOM 1989 N N . ASP A 1 242 ? -25.609 45.594 13.398 1 93.12 242 ASP A N 1
ATOM 1990 C CA . ASP A 1 242 ? -24.625 46.281 12.57 1 93.12 242 ASP A CA 1
ATOM 1991 C C . ASP A 1 242 ? -23.375 45.438 12.383 1 93.12 242 ASP A C 1
ATOM 1993 O O . ASP A 1 242 ? -23.328 44.281 12.797 1 93.12 242 ASP A O 1
ATOM 1997 N N . GLN A 1 243 ? -22.453 46 11.648 1 95.25 243 GLN A N 1
ATOM 1998 C CA . GLN A 1 243 ? -21.234 45.25 11.305 1 95.25 243 GLN A CA 1
ATOM 1999 C C . GLN A 1 243 ? -20.484 44.844 12.562 1 95.25 243 GLN A C 1
ATOM 2001 O O . GLN A 1 243 ? -19.828 43.781 12.586 1 95.25 243 GLN A O 1
ATOM 2006 N N . PHE A 1 244 ? -20.5 45.625 13.602 1 96.56 244 PHE A N 1
ATOM 2007 C CA . PHE A 1 244 ? -19.672 45.375 14.773 1 96.56 244 PHE A CA 1
ATOM 2008 C C . PHE A 1 244 ? -20.25 44.25 15.609 1 96.56 244 PHE A C 1
ATOM 2010 O O . PHE A 1 244 ? -19.484 43.438 16.156 1 96.56 244 PHE A O 1
ATOM 2017 N N . GLU A 1 245 ? -21.562 44.219 15.703 1 95.25 245 GLU A N 1
ATOM 2018 C CA . GLU A 1 245 ? -22.188 43.062 16.344 1 95.25 245 GLU A CA 1
ATOM 2019 C C . GLU A 1 245 ? -21.891 41.781 15.547 1 95.25 245 GLU A C 1
ATOM 2021 O O . GLU A 1 245 ? -21.625 40.719 16.141 1 95.25 245 GLU A O 1
ATOM 2026 N N . PHE A 1 246 ? -21.984 41.844 14.242 1 96.69 246 PHE A N 1
ATOM 2027 C CA . PHE A 1 246 ? -21.656 40.75 13.344 1 96.69 246 PHE A CA 1
ATOM 2028 C C . PHE A 1 246 ? -20.234 40.25 13.578 1 96.69 246 PHE A C 1
ATOM 2030 O O . PHE A 1 246 ? -20.016 39.062 13.711 1 96.69 246 PHE A O 1
ATOM 2037 N N . GLU A 1 247 ? -19.266 41.188 13.602 1 97.06 247 GLU A N 1
ATOM 2038 C CA . GLU A 1 247 ? -17.859 40.844 13.789 1 97.06 247 GLU A CA 1
ATOM 2039 C C . GLU A 1 247 ? -17.641 40.188 15.141 1 97.06 247 GLU A C 1
ATOM 2041 O O . GLU A 1 247 ? -16.844 39.25 15.258 1 97.06 247 GLU A O 1
ATOM 2046 N N . HIS A 1 248 ? -18.312 40.656 16.125 1 96.69 248 HIS A N 1
ATOM 2047 C CA . HIS A 1 248 ? -18.156 40.062 17.453 1 96.69 248 HIS A CA 1
ATOM 2048 C C . HIS A 1 248 ? -18.703 38.625 17.5 1 96.69 248 HIS A C 1
ATOM 2050 O O . HIS A 1 248 ? -18.156 37.781 18.203 1 96.69 248 HIS A O 1
ATOM 2056 N N . LYS A 1 249 ? -19.781 38.375 16.844 1 96.38 249 LYS A N 1
ATOM 2057 C CA . LYS A 1 249 ? -20.344 37.031 16.797 1 96.38 249 LYS A CA 1
ATOM 2058 C C . LYS A 1 249 ? -19.453 36.125 15.953 1 96.38 249 LYS A C 1
ATOM 2060 O O . LYS A 1 249 ? -19.297 34.938 16.281 1 96.38 249 LYS A O 1
ATOM 2065 N N . MET A 1 250 ? -18.875 36.656 14.867 1 97.69 250 MET A N 1
ATOM 2066 C CA . MET A 1 250 ? -18 35.906 13.969 1 97.69 250 MET A CA 1
ATOM 2067 C C . MET A 1 250 ? -16.688 35.531 14.664 1 97.69 250 MET A C 1
ATOM 2069 O O . MET A 1 250 ? -16.203 34.406 14.523 1 97.69 250 MET A O 1
ATOM 2073 N N . PHE A 1 251 ? -16.156 36.469 15.398 1 98.12 251 PHE A N 1
ATOM 2074 C CA . PHE A 1 251 ? -14.867 36.312 16.047 1 98.12 251 PHE A CA 1
ATOM 2075 C C . PHE A 1 251 ? -14.938 36.75 17.5 1 98.12 251 PHE A C 1
ATOM 2077 O O . PHE A 1 251 ? -14.32 37.781 17.875 1 98.12 251 PHE A O 1
ATOM 2084 N N . PRO A 1 252 ? -15.523 35.938 18.328 1 97.38 252 PRO A N 1
ATOM 2085 C CA . PRO A 1 252 ? -15.828 36.344 19.688 1 97.38 252 PRO A CA 1
ATOM 2086 C C . PRO A 1 252 ? -14.578 36.594 20.531 1 97.38 252 PRO A C 1
ATOM 2088 O O . PRO A 1 252 ? -14.641 37.25 21.562 1 97.38 252 PRO A O 1
ATOM 2091 N N . PHE A 1 253 ? -13.461 36.094 20.125 1 97 253 PHE A N 1
ATOM 2092 C CA . PHE A 1 253 ? -12.234 36.281 20.906 1 97 253 PHE A CA 1
ATOM 2093 C C . PHE A 1 253 ? -11.656 37.688 20.703 1 97 253 PHE A C 1
ATOM 2095 O O . PHE A 1 253 ? -10.789 38.125 21.453 1 97 253 PHE A O 1
ATOM 2102 N N . VAL A 1 254 ? -12.086 38.344 19.688 1 98.12 254 VAL A N 1
ATOM 2103 C CA . VAL A 1 254 ? -11.648 39.719 19.469 1 98.12 254 VAL A CA 1
ATOM 2104 C C . VAL A 1 254 ? -12.422 40.656 20.391 1 98.12 254 VAL A C 1
ATOM 2106 O O . VAL A 1 254 ? -13.633 40.531 20.547 1 98.12 254 VAL A O 1
ATOM 2109 N N . ASN A 1 255 ? -11.773 41.562 20.938 1 98 255 ASN A N 1
ATOM 2110 C CA . ASN A 1 255 ? -12.422 42.531 21.828 1 98 255 ASN A CA 1
ATOM 2111 C C . ASN A 1 255 ? -13.43 43.406 21.062 1 98 255 ASN A C 1
ATOM 2113 O O . ASN A 1 255 ? -13.32 43.562 19.844 1 98 255 ASN A O 1
ATOM 2117 N N . ASN A 1 256 ? -14.422 43.969 21.812 1 97.12 256 ASN A N 1
ATOM 2118 C CA . ASN A 1 256 ? -15.445 44.812 21.188 1 97.12 256 ASN A CA 1
ATOM 2119 C C . ASN A 1 256 ? -14.852 46.125 20.656 1 97.12 256 ASN A C 1
ATOM 2121 O O . ASN A 1 256 ? -13.961 46.688 21.281 1 97.12 256 ASN A O 1
ATOM 2125 N N . PHE A 1 257 ? -15.367 46.562 19.516 1 98 257 PHE A N 1
ATOM 2126 C CA . PHE A 1 257 ? -14.898 47.781 18.922 1 98 257 PHE A CA 1
ATOM 2127 C C . PHE A 1 257 ? -15.953 48.375 17.984 1 98 257 PHE A C 1
ATOM 2129 O O . PHE A 1 257 ? -16.938 47.719 17.656 1 98 257 PHE A O 1
ATOM 2136 N N . THR A 1 258 ? -15.836 49.594 17.625 1 96.81 258 THR A N 1
ATOM 2137 C CA . THR A 1 258 ? -16.5 50.312 16.531 1 96.81 258 THR A CA 1
ATOM 2138 C C . THR A 1 258 ? -15.477 51.031 15.648 1 96.81 258 THR A C 1
ATOM 2140 O O . THR A 1 258 ? -14.273 50.906 15.875 1 96.81 258 THR A O 1
ATOM 2143 N N . ALA A 1 259 ? -16 51.688 14.617 1 96.38 259 ALA A N 1
ATOM 2144 C CA . ALA A 1 259 ? -15.086 52.406 13.758 1 96.38 259 ALA A CA 1
ATOM 2145 C C . ALA A 1 259 ? -14.305 53.469 14.547 1 96.38 259 ALA A C 1
ATOM 2147 O O . ALA A 1 259 ? -13.125 53.688 14.273 1 96.38 259 ALA A O 1
ATOM 2148 N N . GLU A 1 260 ? -14.938 54.062 15.602 1 95.88 260 GLU A N 1
ATOM 2149 C CA . GLU A 1 260 ? -14.352 55.125 16.391 1 95.88 260 GLU A CA 1
ATOM 2150 C C . GLU A 1 260 ? -13.398 54.594 17.453 1 95.88 260 GLU A C 1
ATOM 2152 O O . GLU A 1 260 ? -12.461 55.281 17.859 1 95.88 260 GLU A O 1
ATOM 2157 N N . THR A 1 261 ? -13.633 53.375 17.844 1 97.38 261 THR A N 1
ATOM 2158 C CA . THR A 1 261 ? -12.859 52.875 18.984 1 97.38 261 THR A CA 1
ATOM 2159 C C . THR A 1 261 ? -11.867 51.781 18.531 1 97.38 261 THR A C 1
ATOM 2161 O O . THR A 1 261 ? -11.234 51.125 19.359 1 97.38 261 THR A O 1
ATOM 2164 N N . PHE A 1 262 ? -11.789 51.594 17.219 1 98 262 PHE A N 1
ATOM 2165 C CA . PHE A 1 262 ? -10.898 50.562 16.688 1 98 262 PHE A CA 1
ATOM 2166 C C . PHE A 1 262 ? -9.477 50.75 17.219 1 98 262 PHE A C 1
ATOM 2168 O O . PHE A 1 262 ? -8.781 49.781 17.5 1 98 262 PHE A O 1
ATOM 2175 N N . HIS A 1 263 ? -8.984 51.938 17.391 1 97.06 263 HIS A N 1
ATOM 2176 C CA . HIS A 1 263 ? -7.633 52.25 17.844 1 97.06 263 HIS A CA 1
ATOM 2177 C C . HIS A 1 263 ? -7.395 51.719 19.25 1 97.06 263 HIS A C 1
ATOM 2179 O O . HIS A 1 263 ? -6.25 51.469 19.641 1 97.06 263 HIS A O 1
ATOM 2185 N N . GLU A 1 264 ? -8.445 51.469 20 1 97.38 264 GLU A N 1
ATOM 2186 C CA . GLU A 1 264 ? -8.328 51 21.391 1 97.38 264 GLU A CA 1
ATOM 2187 C C . GLU A 1 264 ? -7.945 49.531 21.438 1 97.38 264 GLU A C 1
ATOM 2189 O O . GLU A 1 264 ? -7.414 49.062 22.453 1 97.38 264 GLU A O 1
ATOM 2194 N N . ILE A 1 265 ? -8.242 48.781 20.344 1 97.75 265 ILE A N 1
ATOM 2195 C CA . ILE A 1 265 ? -7.965 47.375 20.422 1 97.75 265 ILE A CA 1
ATOM 2196 C C . ILE A 1 265 ? -6.699 47.031 19.625 1 97.75 265 ILE A C 1
ATOM 2198 O O . ILE A 1 265 ? -6.336 45.875 19.469 1 97.75 265 ILE A O 1
ATOM 2202 N N . ILE A 1 266 ? -6.082 48.031 19.047 1 98.25 266 ILE A N 1
ATOM 2203 C CA . ILE A 1 266 ? -4.738 47.844 18.5 1 98.25 266 ILE A CA 1
ATOM 2204 C C . ILE A 1 266 ? -3.768 47.531 19.641 1 98.25 266 ILE A C 1
ATOM 2206 O O . ILE A 1 266 ? -3.867 48.094 20.734 1 98.25 266 ILE A O 1
ATOM 2210 N N . PRO A 1 267 ? -2.871 46.656 19.406 1 98 267 PRO A N 1
ATOM 2211 C CA . PRO A 1 267 ? -1.971 46.281 20.5 1 98 267 PRO A CA 1
ATOM 2212 C C . PRO A 1 267 ? -1.229 47.469 21.094 1 98 267 PRO A C 1
ATOM 2214 O O . PRO A 1 267 ? -0.967 48.438 20.391 1 98 267 PRO A O 1
ATOM 2217 N N . LYS A 1 268 ? -0.976 47.312 22.391 1 97.25 268 LYS A N 1
ATOM 2218 C CA . LYS A 1 268 ? -0.023 48.25 22.984 1 97.25 268 LYS A CA 1
ATOM 2219 C C . LYS A 1 268 ? 1.399 47.969 22.516 1 97.25 268 LYS A C 1
ATOM 2221 O O . LYS A 1 268 ? 1.93 46.875 22.781 1 97.25 268 LYS A O 1
ATOM 2226 N N . ILE A 1 269 ? 1.998 48.938 21.922 1 97.69 269 ILE A N 1
ATOM 2227 C CA . ILE A 1 269 ? 3.258 48.688 21.234 1 97.69 269 ILE A CA 1
ATOM 2228 C C . ILE A 1 269 ? 4.402 49.375 21.984 1 97.69 269 ILE A C 1
ATOM 2230 O O . ILE A 1 269 ? 4.32 50.562 22.297 1 97.69 269 ILE A O 1
ATOM 2234 N N . THR A 1 270 ? 5.434 48.625 22.25 1 96 270 THR A N 1
ATOM 2235 C CA . THR A 1 270 ? 6.688 49.156 22.781 1 96 270 THR A CA 1
ATOM 2236 C C . THR A 1 270 ? 7.777 49.125 21.719 1 96 270 THR A C 1
ATOM 2238 O O . THR A 1 270 ? 8.016 48.094 21.094 1 96 270 THR A O 1
ATOM 2241 N N . SER A 1 271 ? 8.406 50.25 21.5 1 93.88 271 SER A N 1
ATOM 2242 C CA . SER A 1 271 ? 9.422 50.438 20.469 1 93.88 271 SER A CA 1
ATOM 2243 C C . SER A 1 271 ? 10.734 49.75 20.875 1 93.88 271 SER A C 1
ATOM 2245 O O . SER A 1 271 ? 10.906 49.375 22.031 1 93.88 271 SER A O 1
ATOM 2247 N N . PRO A 1 272 ? 11.656 49.594 19.938 1 92.75 272 PRO A N 1
ATOM 2248 C CA . PRO A 1 272 ? 12.945 48.969 20.219 1 92.75 272 PRO A CA 1
ATOM 2249 C C . PRO A 1 272 ? 13.797 49.75 21.219 1 92.75 272 PRO A C 1
ATOM 2251 O O . PRO A 1 272 ? 14.867 49.281 21.609 1 92.75 272 PRO A O 1
ATOM 2254 N N . PHE A 1 273 ? 13.352 50.844 21.672 1 89.06 273 PHE A N 1
ATOM 2255 C CA . PHE A 1 273 ? 14.102 51.656 22.625 1 89.06 273 PHE A CA 1
ATOM 2256 C C . PHE A 1 273 ? 13.359 51.75 23.953 1 89.06 273 PHE A C 1
ATOM 2258 O O . PHE A 1 273 ? 13.711 52.562 24.812 1 89.06 273 PHE A O 1
ATOM 2265 N N . GLY A 1 274 ? 12.242 51 24.094 1 89.19 274 GLY A N 1
ATOM 2266 C CA . GLY A 1 274 ? 11.539 50.875 25.359 1 89.19 274 GLY A CA 1
ATOM 2267 C C . GLY A 1 274 ? 10.391 51.844 25.5 1 89.19 274 GLY A C 1
ATOM 2268 O O . GLY A 1 274 ? 9.664 51.844 26.5 1 89.19 274 GLY A O 1
ATOM 2269 N N . LYS A 1 275 ? 10.211 52.656 24.547 1 90.81 275 LYS A N 1
ATOM 2270 C CA . LYS A 1 275 ? 9.125 53.625 24.609 1 90.81 275 LYS A CA 1
ATOM 2271 C C . LYS A 1 275 ? 7.793 53 24.234 1 90.81 275 LYS A C 1
ATOM 2273 O O . LYS A 1 275 ? 7.672 52.375 23.172 1 90.81 275 LYS A O 1
ATOM 2278 N N . VAL A 1 276 ? 6.883 53.156 25.094 1 94.31 276 VAL A N 1
ATOM 2279 C CA . VAL A 1 276 ? 5.531 52.719 24.781 1 94.31 276 VAL A CA 1
ATOM 2280 C C . VAL A 1 276 ? 4.824 53.75 23.922 1 94.31 276 VAL A C 1
ATOM 2282 O O . VAL A 1 276 ? 4.727 54.938 24.297 1 94.31 276 VAL A O 1
ATOM 2285 N N . LEU A 1 277 ? 4.332 53.375 22.828 1 96.81 277 LEU A N 1
ATOM 2286 C CA . LEU A 1 277 ? 3.641 54.281 21.922 1 96.81 277 LEU A CA 1
ATOM 2287 C C . LEU A 1 277 ? 2.256 54.625 22.453 1 96.81 277 LEU A C 1
ATOM 2289 O O . LEU A 1 277 ? 1.672 53.875 23.219 1 96.81 277 LEU A O 1
ATOM 2293 N N . ASP A 1 278 ? 1.787 55.781 21.969 1 97.06 278 ASP A N 1
ATOM 2294 C CA . ASP A 1 278 ? 0.392 56.125 22.25 1 97.06 278 ASP A CA 1
ATOM 2295 C C . ASP A 1 278 ? -0.544 55.062 21.656 1 97.06 278 ASP A C 1
ATOM 2297 O O . ASP A 1 278 ? -0.281 54.531 20.578 1 97.06 278 ASP A O 1
ATOM 2301 N N . GLN A 1 279 ? -1.605 54.875 22.406 1 97.38 279 GLN A N 1
ATOM 2302 C CA . GLN A 1 279 ? -2.572 53.875 21.953 1 97.38 279 GLN A CA 1
ATOM 2303 C C . GLN A 1 279 ? -3.025 54.125 20.531 1 97.38 279 GLN A C 1
ATOM 2305 O O . GLN A 1 279 ? -3.463 55.25 20.203 1 97.38 279 GLN A O 1
ATOM 2310 N N . GLY A 1 280 ? -2.885 53.156 19.672 1 96.75 280 GLY A N 1
ATOM 2311 C CA . GLY A 1 280 ? -3.328 53.25 18.281 1 96.75 280 GLY A CA 1
ATOM 2312 C C . GLY A 1 280 ? -2.246 53.75 17.344 1 96.75 280 GLY A C 1
ATOM 2313 O O . GLY A 1 280 ? -2.396 53.688 16.125 1 96.75 280 GLY A O 1
ATOM 2314 N N . LEU A 1 281 ? -1.163 54.312 17.875 1 97.56 281 LEU A N 1
ATOM 2315 C CA . LEU A 1 281 ? -0.057 54.75 17.047 1 97.56 281 LEU A CA 1
ATOM 2316 C C . LEU A 1 281 ? 0.761 53.594 16.531 1 97.56 281 LEU A C 1
ATOM 2318 O O . LEU A 1 281 ? 1.121 52.688 17.312 1 97.56 281 LEU A O 1
ATOM 2322 N N . LEU A 1 282 ? 1.029 53.562 15.18 1 98 282 LEU A N 1
ATOM 2323 C CA . LEU A 1 282 ? 1.692 52.438 14.516 1 98 282 LEU A CA 1
ATOM 2324 C C . LEU A 1 282 ? 2.971 52.906 13.828 1 98 282 LEU A C 1
ATOM 2326 O O . LEU A 1 282 ? 3.023 54 13.273 1 98 282 LEU A O 1
ATOM 2330 N N . PRO A 1 283 ? 3.939 52.062 13.914 1 96.81 283 PRO A N 1
ATOM 2331 C CA . PRO A 1 283 ? 5.145 52.375 13.141 1 96.81 283 PRO A CA 1
ATOM 2332 C C . PRO A 1 283 ? 5.008 52.031 11.664 1 96.81 283 PRO A C 1
ATOM 2334 O O . PRO A 1 283 ? 4.348 51.062 11.32 1 96.81 283 PRO A O 1
ATOM 2337 N N . LYS A 1 284 ? 5.582 52.75 10.812 1 96.25 284 LYS A N 1
ATOM 2338 C CA . LYS A 1 284 ? 5.672 52.438 9.383 1 96.25 284 LYS A CA 1
ATOM 2339 C C . LYS A 1 284 ? 7.105 52.125 8.984 1 96.25 284 LYS A C 1
ATOM 2341 O O . LYS A 1 284 ? 7.977 52.969 9.023 1 96.25 284 LYS A O 1
ATOM 2346 N N . PHE A 1 285 ? 7.281 50.906 8.594 1 94.56 285 PHE A N 1
ATOM 2347 C CA . PHE A 1 285 ? 8.617 50.469 8.203 1 94.56 285 PHE A CA 1
ATOM 2348 C C . PHE A 1 285 ? 8.891 50.781 6.746 1 94.56 285 PHE A C 1
ATOM 2350 O O . PHE A 1 285 ? 8 50.688 5.895 1 94.56 285 PHE A O 1
ATOM 2357 N N . ASP A 1 286 ? 10.125 51.219 6.492 1 89.06 286 ASP A N 1
ATOM 2358 C CA . ASP A 1 286 ? 10.57 51.375 5.113 1 89.06 286 ASP A CA 1
ATOM 2359 C C . ASP A 1 286 ? 10.883 50 4.477 1 89.06 286 ASP A C 1
ATOM 2361 O O . ASP A 1 286 ? 11.578 49.188 5.074 1 89.06 286 ASP A O 1
ATOM 2365 N N . ASN A 1 287 ? 10.453 49.844 3.295 1 81.06 287 ASN A N 1
ATOM 2366 C CA . ASN A 1 287 ? 10.57 48.531 2.656 1 81.06 287 ASN A CA 1
ATOM 2367 C C . ASN A 1 287 ? 12.023 48.219 2.316 1 81.06 287 ASN A C 1
ATOM 2369 O O . ASN A 1 287 ? 12.383 47.031 2.189 1 81.06 287 ASN A O 1
ATOM 2373 N N . LYS A 1 288 ? 12.836 49.156 2.111 1 80.94 288 LYS A N 1
ATOM 2374 C CA . LYS A 1 288 ? 14.227 48.938 1.719 1 80.94 288 LYS A CA 1
ATOM 2375 C C . LYS A 1 288 ? 15.125 48.812 2.941 1 80.94 288 LYS A C 1
ATOM 2377 O O . LYS A 1 288 ? 15.938 47.875 3.035 1 80.94 288 LYS A O 1
ATOM 2382 N N . GLU A 1 289 ? 14.914 49.688 3.924 1 78.94 289 GLU A N 1
ATOM 2383 C CA . GLU A 1 289 ? 15.828 49.75 5.059 1 78.94 289 GLU A CA 1
ATOM 2384 C C . GLU A 1 289 ? 15.289 48.969 6.25 1 78.94 289 GLU A C 1
ATOM 2386 O O . GLU A 1 289 ? 16.031 48.625 7.18 1 78.94 289 GLU A O 1
ATOM 2391 N N . ASN A 1 290 ? 14.07 48.625 6.305 1 80.19 290 ASN A N 1
ATOM 2392 C CA . ASN A 1 290 ? 13.398 47.938 7.422 1 80.19 290 ASN A CA 1
ATOM 2393 C C . ASN A 1 290 ? 13.531 48.75 8.711 1 80.19 290 ASN A C 1
ATOM 2395 O O . ASN A 1 290 ? 13.758 48.188 9.781 1 80.19 290 ASN A O 1
ATOM 2399 N N . LYS A 1 291 ? 13.469 50.031 8.578 1 83.06 291 LYS A N 1
ATOM 2400 C CA . LYS A 1 291 ? 13.5 50.969 9.711 1 83.06 291 LYS A CA 1
ATOM 2401 C C . LYS A 1 291 ? 12.258 51.844 9.727 1 83.06 291 LYS A C 1
ATOM 2403 O O . LYS A 1 291 ? 11.578 52 8.711 1 83.06 291 LYS A O 1
ATOM 2408 N N . VAL A 1 292 ? 12.031 52.375 10.938 1 91 292 VAL A N 1
ATOM 2409 C CA . VAL A 1 292 ? 10.836 53.188 11.102 1 91 292 VAL A CA 1
ATOM 2410 C C . VAL A 1 292 ? 11.203 54.656 11 1 91 292 VAL A C 1
ATOM 2412 O O . VAL A 1 292 ? 12.039 55.156 11.766 1 91 292 VAL A O 1
ATOM 2415 N N . HIS A 1 293 ? 10.5 55.375 9.977 1 84.94 293 HIS A N 1
ATOM 2416 C CA . HIS A 1 293 ? 10.766 56.812 9.82 1 84.94 293 HIS A CA 1
ATOM 2417 C C . HIS A 1 293 ? 9.531 57.625 10.172 1 84.94 293 HIS A C 1
ATOM 2419 O O . HIS A 1 293 ? 9.633 58.844 10.406 1 84.94 293 HIS A O 1
ATOM 2425 N N . GLU A 1 294 ? 8.469 57 10.188 1 92.81 294 GLU A N 1
ATOM 2426 C CA . GLU A 1 294 ? 7.238 57.719 10.5 1 92.81 294 GLU A CA 1
ATOM 2427 C C . GLU A 1 294 ? 6.246 56.844 11.242 1 92.81 294 GLU A C 1
ATOM 2429 O O . GLU A 1 294 ? 6.371 55.594 11.227 1 92.81 294 GLU A O 1
ATOM 2434 N N . PHE A 1 295 ? 5.406 57.469 11.984 1 96.31 295 PHE A N 1
ATOM 2435 C CA . PHE A 1 295 ? 4.309 56.812 12.703 1 96.31 295 PHE A CA 1
ATOM 2436 C C . PHE A 1 295 ? 2.965 57.281 12.164 1 96.31 295 PHE A C 1
ATOM 2438 O O . PHE A 1 295 ? 2.865 58.375 11.586 1 96.31 295 PHE A O 1
ATOM 2445 N N . PHE A 1 296 ? 1.979 56.469 12.289 1 97.06 296 PHE A N 1
ATOM 2446 C CA . PHE A 1 296 ? 0.661 56.844 11.781 1 97.06 296 PHE A CA 1
ATOM 2447 C C . PHE A 1 296 ? -0.437 56.188 12.633 1 97.06 296 PHE A C 1
ATOM 2449 O O . PHE A 1 296 ? -0.169 55.312 13.438 1 97.06 296 PHE A O 1
ATOM 2456 N N . LYS A 1 297 ? -1.569 56.719 12.547 1 96.75 297 LYS A N 1
ATOM 2457 C CA . LYS A 1 297 ? -2.783 56.125 13.102 1 96.75 297 LYS A CA 1
ATOM 2458 C C . LYS A 1 297 ? -3.674 55.562 12 1 96.75 297 LYS A C 1
ATOM 2460 O O . LYS A 1 297 ? -3.893 56.219 10.977 1 96.75 297 LYS A O 1
ATOM 2465 N N . TYR A 1 298 ? -4.051 54.406 12.141 1 97.44 298 TYR A N 1
ATOM 2466 C CA . TYR A 1 298 ? -4.875 53.75 11.125 1 97.44 298 TYR A CA 1
ATOM 2467 C C . TYR A 1 298 ? -6.34 54.156 11.281 1 97.44 298 TYR A C 1
ATOM 2469 O O . TYR A 1 298 ? -6.895 54.094 12.383 1 97.44 298 TYR A O 1
ATOM 2477 N N . GLU A 1 299 ? -6.934 54.594 10.195 1 96.88 299 GLU A N 1
ATOM 2478 C CA . GLU A 1 299 ? -8.359 54.906 10.172 1 96.88 299 GLU A CA 1
ATOM 2479 C C . GLU A 1 299 ? -9.172 53.688 9.703 1 96.88 299 GLU A C 1
ATOM 2481 O O . GLU A 1 299 ? -9 53.219 8.578 1 96.88 299 GLU A O 1
ATOM 2486 N N . TYR A 1 300 ? -10.016 53.219 10.609 1 97.81 300 TYR A N 1
ATOM 2487 C CA . TYR A 1 300 ? -10.852 52.062 10.289 1 97.81 300 TYR A CA 1
ATOM 2488 C C . TYR A 1 300 ? -11.758 52.375 9.094 1 97.81 300 TYR A C 1
ATOM 2490 O O . TYR A 1 300 ? -12.477 53.375 9.094 1 97.81 300 TYR A O 1
ATOM 2498 N N . ASN A 1 301 ? -11.703 51.531 8.039 1 97.56 301 ASN A N 1
ATOM 2499 C CA . ASN A 1 301 ? -12.602 51.625 6.895 1 97.56 301 ASN A CA 1
ATOM 2500 C C . ASN A 1 301 ? -13.883 50.844 7.117 1 97.56 301 ASN A C 1
ATOM 2502 O O . ASN A 1 301 ? -13.875 49.594 7.035 1 97.56 301 ASN A O 1
ATOM 2506 N N . PRO A 1 302 ? -14.953 51.469 7.383 1 95.44 302 PRO A N 1
ATOM 2507 C CA . PRO A 1 302 ? -16.188 50.781 7.73 1 95.44 302 PRO A CA 1
ATOM 2508 C C . PRO A 1 302 ? -16.75 49.969 6.566 1 95.44 302 PRO A C 1
ATOM 2510 O O . PRO A 1 302 ? -17.656 49.125 6.766 1 95.44 302 PRO A O 1
ATOM 2513 N N . SER A 1 303 ? -16.312 50.188 5.34 1 95.5 303 SER A N 1
ATOM 2514 C CA . SER A 1 303 ? -16.766 49.406 4.207 1 95.5 303 SER A CA 1
ATOM 2515 C C . SER A 1 303 ? -16.109 48 4.203 1 95.5 303 SER A C 1
ATOM 2517 O O . SER A 1 303 ? -16.547 47.125 3.49 1 95.5 303 SER A O 1
ATOM 2519 N N . LYS A 1 304 ? -15.07 47.875 4.988 1 96.94 304 LYS A N 1
ATOM 2520 C CA . LYS A 1 304 ? -14.336 46.625 5.082 1 96.94 304 LYS A CA 1
ATOM 2521 C C . LYS A 1 304 ? -14.617 45.938 6.41 1 96.94 304 LYS A C 1
ATOM 2523 O O . LYS A 1 304 ? -15.219 46.5 7.312 1 96.94 304 LYS A O 1
ATOM 2528 N N . THR A 1 305 ? -14.273 44.688 6.465 1 97.56 305 THR A N 1
ATOM 2529 C CA . THR A 1 305 ? -14.438 43.938 7.695 1 97.56 305 THR A CA 1
ATOM 2530 C C . THR A 1 305 ? -13.242 44.125 8.625 1 97.56 305 THR A C 1
ATOM 2532 O O . THR A 1 305 ? -12.25 44.75 8.242 1 97.56 305 THR A O 1
ATOM 2535 N N . PHE A 1 306 ? -13.344 43.594 9.844 1 97.94 306 PHE A N 1
ATOM 2536 C CA . PHE A 1 306 ? -12.273 43.656 10.828 1 97.94 306 PHE A CA 1
ATOM 2537 C C . PHE A 1 306 ? -10.969 43.125 10.25 1 97.94 306 PHE A C 1
ATOM 2539 O O . PHE A 1 306 ? -9.938 43.812 10.297 1 97.94 306 PHE A O 1
ATOM 2546 N N . TRP A 1 307 ? -11 41.938 9.695 1 98.5 307 TRP A N 1
ATOM 2547 C CA . TRP A 1 307 ? -9.773 41.281 9.242 1 98.5 307 TRP A CA 1
ATOM 2548 C C . TRP A 1 307 ? -9.242 41.938 7.973 1 98.5 307 TRP A C 1
ATOM 2550 O O . TRP A 1 307 ? -8.031 41.969 7.754 1 98.5 307 TRP A O 1
ATOM 2560 N N . SER A 1 308 ? -10.164 42.406 7.141 1 97.75 308 SER A N 1
ATOM 2561 C CA . SER A 1 308 ? -9.703 43.156 5.988 1 97.75 308 SER A CA 1
ATOM 2562 C C . SER A 1 308 ? -8.984 44.438 6.426 1 97.75 308 SER A C 1
ATOM 2564 O O . SER A 1 308 ? -7.961 44.812 5.844 1 97.75 308 SER A O 1
ATOM 2566 N N . ASN A 1 309 ? -9.523 45.156 7.391 1 98.25 309 ASN A N 1
ATOM 2567 C CA . ASN A 1 309 ? -8.844 46.312 7.945 1 98.25 309 ASN A CA 1
ATOM 2568 C C . ASN A 1 309 ? -7.508 45.938 8.578 1 98.25 309 ASN A C 1
ATOM 2570 O O . ASN A 1 309 ? -6.512 46.656 8.406 1 98.25 309 ASN A O 1
ATOM 2574 N N . TRP A 1 310 ? -7.496 44.844 9.352 1 98.38 310 TRP A N 1
ATOM 2575 C CA . TRP A 1 310 ? -6.262 44.406 9.992 1 98.38 310 TRP A CA 1
ATOM 2576 C C . TRP A 1 310 ? -5.191 44.094 8.953 1 98.38 310 TRP A C 1
ATOM 2578 O O . TRP A 1 310 ? -4.012 44.406 9.148 1 98.38 310 TRP A O 1
ATOM 2588 N N . ARG A 1 311 ? -5.578 43.438 7.887 1 97.06 311 ARG A N 1
ATOM 2589 C CA . ARG A 1 311 ? -4.688 43.125 6.77 1 97.06 311 ARG A CA 1
ATOM 2590 C C . ARG A 1 311 ? -4.102 44.406 6.184 1 97.06 311 ARG A C 1
ATOM 2592 O O . ARG A 1 311 ? -2.891 44.531 5.977 1 97.06 311 ARG A O 1
ATOM 2599 N N . ASP A 1 312 ? -4.965 45.406 5.891 1 96.94 312 ASP A N 1
ATOM 2600 C CA . ASP A 1 312 ? -4.52 46.656 5.312 1 96.94 312 ASP A CA 1
ATOM 2601 C C . ASP A 1 312 ? -3.598 47.406 6.273 1 96.94 312 ASP A C 1
ATOM 2603 O O . ASP A 1 312 ? -2.6 48 5.855 1 96.94 312 ASP A O 1
ATOM 2607 N N . MET A 1 313 ? -3.982 47.344 7.512 1 98.19 313 MET A N 1
ATOM 2608 C CA . MET A 1 313 ? -3.164 47.969 8.547 1 98.19 313 MET A CA 1
ATOM 2609 C C . MET A 1 313 ? -1.783 47.344 8.609 1 98.19 313 MET A C 1
ATOM 2611 O O . MET A 1 313 ? -0.768 48.031 8.625 1 98.19 313 MET A O 1
ATOM 2615 N N . SER A 1 314 ? -1.731 46.031 8.648 1 97.75 314 SER A N 1
ATOM 2616 C CA . SER A 1 314 ? -0.476 45.312 8.703 1 97.75 314 SER A CA 1
ATOM 2617 C C . SER A 1 314 ? 0.401 45.594 7.492 1 97.75 314 SER A C 1
ATOM 2619 O O . SER A 1 314 ? 1.616 45.75 7.625 1 97.75 314 SER A O 1
ATOM 2621 N N . ALA A 1 315 ? -0.237 45.688 6.32 1 95.75 315 ALA A N 1
ATOM 2622 C CA . ALA A 1 315 ? 0.492 45.969 5.086 1 95.75 315 ALA A CA 1
ATOM 2623 C C . ALA A 1 315 ? 1.135 47.344 5.133 1 95.75 315 ALA A C 1
ATOM 2625 O O . ALA A 1 315 ? 2.191 47.562 4.535 1 95.75 315 ALA A O 1
ATOM 2626 N N . LYS A 1 316 ? 0.5 48.219 5.816 1 95.81 316 LYS A N 1
ATOM 2627 C CA . LYS A 1 316 ? 1.023 49.594 5.945 1 95.81 316 LYS A CA 1
ATOM 2628 C C . LYS A 1 316 ? 2.164 49.656 6.957 1 95.81 316 LYS A C 1
ATOM 2630 O O . LYS A 1 316 ? 3.064 50.469 6.844 1 95.81 316 LYS A O 1
ATOM 2635 N N . VAL A 1 317 ? 2.088 48.812 7.938 1 97.12 317 VAL A N 1
ATOM 2636 C CA . VAL A 1 317 ? 3.109 48.781 8.984 1 97.12 317 VAL A CA 1
ATOM 2637 C C . VAL A 1 317 ? 4.426 48.25 8.414 1 97.12 317 VAL A C 1
ATOM 2639 O O . VAL A 1 317 ? 5.453 48.938 8.477 1 97.12 317 VAL A O 1
ATOM 2642 N N . ALA A 1 318 ? 4.414 47.031 7.879 1 95.62 318 ALA A N 1
ATOM 2643 C CA . ALA A 1 318 ? 5.633 46.438 7.336 1 95.62 318 ALA A CA 1
ATOM 2644 C C . ALA A 1 318 ? 5.312 45.312 6.379 1 95.62 318 ALA A C 1
ATOM 2646 O O . ALA A 1 318 ? 4.336 44.594 6.57 1 95.62 318 ALA A O 1
ATOM 2647 N N . ASN A 1 319 ? 6.184 45.062 5.418 1 95.44 319 ASN A N 1
ATOM 2648 C CA . ASN A 1 319 ? 5.996 44 4.453 1 95.44 319 ASN A CA 1
ATOM 2649 C C . ASN A 1 319 ? 6.371 42.656 5.051 1 95.44 319 ASN A C 1
ATOM 2651 O O . ASN A 1 319 ? 5.574 41.688 5.012 1 95.44 319 ASN A O 1
ATOM 2655 N N . ARG A 1 320 ? 7.609 42.594 5.555 1 96.69 320 ARG A N 1
ATOM 2656 C CA . ARG A 1 320 ? 8.109 41.312 6.031 1 96.69 320 ARG A CA 1
ATOM 2657 C C . ARG A 1 320 ? 8.711 41.438 7.426 1 96.69 320 ARG A C 1
ATOM 2659 O O . ARG A 1 320 ? 9.203 42.5 7.801 1 96.69 320 ARG A O 1
ATOM 2666 N N . GLY A 1 321 ? 8.648 40.375 8.164 1 97.56 321 GLY A N 1
ATOM 2667 C CA . GLY A 1 321 ? 9.312 40.344 9.461 1 97.56 321 GLY A CA 1
ATOM 2668 C C . GLY A 1 321 ? 9.258 38.969 10.125 1 97.56 321 GLY A C 1
ATOM 2669 O O . GLY A 1 321 ? 8.75 38 9.539 1 97.56 321 GLY A O 1
ATOM 2670 N N . ILE A 1 322 ? 9.828 38.875 11.328 1 98.19 322 ILE A N 1
ATOM 2671 C CA . ILE A 1 322 ? 9.852 37.688 12.156 1 98.19 322 ILE A CA 1
ATOM 2672 C C . ILE A 1 322 ? 8.875 37.844 13.32 1 98.19 322 ILE A C 1
ATOM 2674 O O . ILE A 1 322 ? 8.781 38.906 13.914 1 98.19 322 ILE A O 1
ATOM 2678 N N . VAL A 1 323 ? 8.117 36.844 13.539 1 98.19 323 VAL A N 1
ATOM 2679 C CA . VAL A 1 323 ? 7.219 36.906 14.688 1 98.19 323 VAL A CA 1
ATOM 2680 C C . VAL A 1 323 ? 7.566 35.781 15.672 1 98.19 323 VAL A C 1
ATOM 2682 O O . VAL A 1 323 ? 7.957 34.688 15.258 1 98.19 323 VAL A O 1
ATOM 2685 N N . LEU A 1 324 ? 7.426 36.094 16.953 1 93.88 324 LEU A N 1
ATOM 2686 C CA . LEU A 1 324 ? 7.82 35.188 18.016 1 93.88 324 LEU A CA 1
ATOM 2687 C C . LEU A 1 324 ? 6.836 35.25 19.172 1 93.88 324 LEU A C 1
ATOM 2689 O O . LEU A 1 324 ? 6.258 36.281 19.453 1 93.88 324 LEU A O 1
ATOM 2693 N N . SER A 1 325 ? 6.668 34.094 19.734 1 89.44 325 SER A N 1
ATOM 2694 C CA . SER A 1 325 ? 6.016 34.031 21.047 1 89.44 325 SER A CA 1
ATOM 2695 C C . SER A 1 325 ? 7.031 33.844 22.156 1 89.44 325 SER A C 1
ATOM 2697 O O . SER A 1 325 ? 8.023 33.125 21.984 1 89.44 325 SER A O 1
ATOM 2699 N N . LEU A 1 326 ? 6.863 34.531 23.234 1 87.56 326 LEU A N 1
ATOM 2700 C CA . LEU A 1 326 ? 7.84 34.438 24.312 1 87.56 326 LEU A CA 1
ATOM 2701 C C . LEU A 1 326 ? 7.156 34.562 25.672 1 87.56 326 LEU A C 1
ATOM 2703 O O . LEU A 1 326 ? 6.383 35.5 25.891 1 87.56 326 LEU A O 1
ATOM 2707 N N . GLY A 1 327 ? 7.32 33.656 26.469 1 83.06 327 GLY A N 1
ATOM 2708 C CA . GLY A 1 327 ? 6.953 33.781 27.875 1 83.06 327 GLY A CA 1
ATOM 2709 C C . GLY A 1 327 ? 8.133 34.125 28.766 1 83.06 327 GLY A C 1
ATOM 2710 O O . GLY A 1 327 ? 9.281 34.031 28.359 1 83.06 327 GLY A O 1
ATOM 2711 N N . SER A 1 328 ? 7.824 34.438 29.969 1 84.38 328 SER A N 1
ATOM 2712 C CA . SER A 1 328 ? 8.844 34.906 30.906 1 84.38 328 SER A CA 1
ATOM 2713 C C . SER A 1 328 ? 9.898 33.812 31.156 1 84.38 328 SER A C 1
ATOM 2715 O O . SER A 1 328 ? 11.086 34.125 31.297 1 84.38 328 SER A O 1
ATOM 2717 N N . ASN A 1 329 ? 9.492 32.625 31.203 1 86.56 329 ASN A N 1
ATOM 2718 C CA . ASN A 1 329 ? 10.398 31.531 31.516 1 86.56 329 ASN A CA 1
ATOM 2719 C C . ASN A 1 329 ? 11.328 31.219 30.344 1 86.56 329 ASN A C 1
ATOM 2721 O O . ASN A 1 329 ? 12.289 30.453 30.5 1 86.56 329 ASN A O 1
ATOM 2725 N N . GLN A 1 330 ? 11.148 31.875 29.266 1 90.94 330 GLN A N 1
ATOM 2726 C CA . GLN A 1 330 ? 11.93 31.578 28.078 1 90.94 330 GLN A CA 1
ATOM 2727 C C . GLN A 1 330 ? 12.969 32.656 27.812 1 90.94 330 GLN A C 1
ATOM 2729 O O . GLN A 1 330 ? 13.625 32.656 26.766 1 90.94 330 GLN A O 1
ATOM 2734 N N . PHE A 1 331 ? 13.172 33.531 28.797 1 93 331 PHE A N 1
ATOM 2735 C CA . PHE A 1 331 ? 14.062 34.656 28.656 1 93 331 PHE A CA 1
ATOM 2736 C C . PHE A 1 331 ? 15.477 34.219 28.297 1 93 331 PHE A C 1
ATOM 2738 O O . PHE A 1 331 ? 16.078 34.75 27.375 1 93 331 PHE A O 1
ATOM 2745 N N . PRO A 1 332 ? 16.031 33.156 28.938 1 93.19 332 PRO A N 1
ATOM 2746 C CA . PRO A 1 332 ? 17.375 32.75 28.562 1 93.19 332 PRO A CA 1
ATOM 2747 C C . PRO A 1 332 ? 17.484 32.312 27.109 1 93.19 332 PRO A C 1
ATOM 2749 O O . PRO A 1 332 ? 18.453 32.656 26.422 1 93.19 332 PRO A O 1
ATOM 2752 N N . LEU A 1 333 ? 16.531 31.609 26.656 1 94.44 333 LEU A N 1
ATOM 2753 C CA . LEU A 1 333 ? 16.531 31.141 25.281 1 94.44 333 LEU A CA 1
ATOM 2754 C C . LEU A 1 333 ? 16.359 32.312 24.312 1 94.44 333 LEU A C 1
ATOM 2756 O O . LEU A 1 333 ? 16.922 32.281 23.203 1 94.44 333 LEU A O 1
ATOM 2760 N N . ALA A 1 334 ? 15.547 33.25 24.734 1 95.56 334 ALA A N 1
ATOM 2761 C CA . ALA A 1 334 ? 15.344 34.438 23.891 1 95.56 334 ALA A CA 1
ATOM 2762 C C . ALA A 1 334 ? 16.656 35.188 23.656 1 95.56 334 ALA A C 1
ATOM 2764 O O . ALA A 1 334 ? 16.906 35.688 22.562 1 95.56 334 ALA A O 1
ATOM 2765 N N . VAL A 1 335 ? 17.453 35.281 24.672 1 96.12 335 VAL A N 1
ATOM 2766 C CA . VAL A 1 335 ? 18.734 35.938 24.562 1 96.12 335 VAL A CA 1
ATOM 2767 C C . VAL A 1 335 ? 19.641 35.188 23.578 1 96.12 335 VAL A C 1
ATOM 2769 O O . VAL A 1 335 ? 20.312 35.812 22.75 1 96.12 335 VAL A O 1
ATOM 2772 N N . LYS A 1 336 ? 19.641 33.906 23.688 1 96.19 336 LYS A N 1
ATOM 2773 C CA . LYS A 1 336 ? 20.406 33.094 22.75 1 96.19 336 LYS A CA 1
ATOM 2774 C C . LYS A 1 336 ? 19.906 33.25 21.328 1 96.19 336 LYS A C 1
ATOM 2776 O O . LYS A 1 336 ? 20.719 33.344 20.391 1 96.19 336 LYS A O 1
ATOM 2781 N N . PHE A 1 337 ? 18.609 33.25 21.219 1 96.81 337 PHE A N 1
ATOM 2782 C CA . PHE A 1 337 ? 17.953 33.438 19.922 1 96.81 337 PHE A CA 1
ATOM 2783 C C . PHE A 1 337 ? 18.391 34.75 19.297 1 96.81 337 PHE A C 1
ATOM 2785 O O . PHE A 1 337 ? 18.797 34.781 18.125 1 96.81 337 PHE A O 1
ATOM 2792 N N . ILE A 1 338 ? 18.391 35.844 20.016 1 96.88 338 ILE A N 1
ATOM 2793 C CA . ILE A 1 338 ? 18.766 37.188 19.547 1 96.88 338 ILE A CA 1
ATOM 2794 C C . ILE A 1 338 ? 20.234 37.219 19.172 1 96.88 338 ILE A C 1
ATOM 2796 O O . ILE A 1 338 ? 20.609 37.781 18.141 1 96.88 338 ILE A O 1
ATOM 2800 N N . ALA A 1 339 ? 21.078 36.594 20 1 96.62 339 ALA A N 1
ATOM 2801 C CA . ALA A 1 339 ? 22.516 36.562 19.719 1 96.62 339 ALA A CA 1
ATOM 2802 C C . ALA A 1 339 ? 22.781 35.906 18.359 1 96.62 339 ALA A C 1
ATOM 2804 O O . ALA A 1 339 ? 23.625 36.375 17.594 1 96.62 339 ALA A O 1
ATOM 2805 N N . ALA A 1 340 ? 22.094 34.844 18.125 1 96.5 340 ALA A N 1
ATOM 2806 C CA . ALA A 1 340 ? 22.266 34.125 16.859 1 96.5 340 ALA A CA 1
ATOM 2807 C C . ALA A 1 340 ? 21.844 35 15.68 1 96.5 340 ALA A C 1
ATOM 2809 O O . ALA A 1 340 ? 22.516 35 14.641 1 96.5 340 ALA A O 1
ATOM 2810 N N . LEU A 1 341 ? 20.75 35.719 15.82 1 96.88 341 LEU A N 1
ATOM 2811 C CA . LEU A 1 341 ? 20.266 36.562 14.75 1 96.88 341 LEU A CA 1
ATOM 2812 C C . LEU A 1 341 ? 21.25 37.719 14.5 1 96.88 341 LEU A C 1
ATOM 2814 O O . LEU A 1 341 ? 21.516 38.062 13.352 1 96.88 341 LEU A O 1
ATOM 2818 N N . ARG A 1 342 ? 21.75 38.344 15.547 1 96.62 342 ARG A N 1
ATOM 2819 C CA . ARG A 1 342 ? 22.734 39.406 15.422 1 96.62 342 ARG A CA 1
ATOM 2820 C C . ARG A 1 342 ? 23.969 38.906 14.672 1 96.62 342 ARG A C 1
ATOM 2822 O O . ARG A 1 342 ? 24.438 39.562 13.742 1 96.62 342 ARG A O 1
ATOM 2829 N N . PHE A 1 343 ? 24.438 37.781 15.156 1 96.25 343 PHE A N 1
ATOM 2830 C CA . PHE A 1 343 ? 25.625 37.188 14.578 1 96.25 343 PHE A CA 1
ATOM 2831 C C . PHE A 1 343 ? 25.453 36.938 13.086 1 96.25 343 PHE A C 1
ATOM 2833 O O . PHE A 1 343 ? 26.359 37.125 12.297 1 96.25 343 PHE A O 1
ATOM 2840 N N . GLN A 1 344 ? 24.219 36.5 12.656 1 95.75 344 GLN A N 1
ATOM 2841 C CA . GLN A 1 344 ? 23.953 36.125 11.273 1 95.75 344 GLN A CA 1
ATOM 2842 C C . GLN A 1 344 ? 23.578 37.344 10.43 1 95.75 344 GLN A C 1
ATOM 2844 O O . GLN A 1 344 ? 23.375 37.219 9.219 1 95.75 344 GLN A O 1
ATOM 2849 N N . GLY A 1 345 ? 23.391 38.469 11.047 1 94.94 345 GLY A N 1
ATOM 2850 C CA . GLY A 1 345 ? 23.172 39.719 10.32 1 94.94 345 GLY A CA 1
ATOM 2851 C C . GLY A 1 345 ? 21.734 39.906 9.883 1 94.94 345 GLY A C 1
ATOM 2852 O O . GLY A 1 345 ? 21.484 40.5 8.836 1 94.94 345 GLY A O 1
ATOM 2853 N N . ASN A 1 346 ? 20.812 39.375 10.68 1 95.94 346 ASN A N 1
ATOM 2854 C CA . ASN A 1 346 ? 19.406 39.562 10.336 1 95.94 346 ASN A CA 1
ATOM 2855 C C . ASN A 1 346 ? 19.016 41.031 10.336 1 95.94 346 ASN A C 1
ATOM 2857 O O . ASN A 1 346 ? 19.375 41.781 11.258 1 95.94 346 ASN A O 1
ATOM 2861 N N . THR A 1 347 ? 18.234 41.438 9.312 1 94.75 347 THR A N 1
ATOM 2862 C CA . THR A 1 347 ? 17.797 42.812 9.242 1 94.75 347 THR A CA 1
ATOM 2863 C C . THR A 1 347 ? 16.266 42.906 9.273 1 94.75 347 THR A C 1
ATOM 2865 O O . THR A 1 347 ? 15.711 44 9.312 1 94.75 347 THR A O 1
ATOM 2868 N N . LEU A 1 348 ? 15.617 41.812 9.281 1 96.19 348 LEU A N 1
ATOM 2869 C CA . LEU A 1 348 ? 14.156 41.844 9.359 1 96.19 348 LEU A CA 1
ATOM 2870 C C . LEU A 1 348 ? 13.688 42.281 10.742 1 96.19 348 LEU A C 1
ATOM 2872 O O . LEU A 1 348 ? 14.281 41.875 11.75 1 96.19 348 LEU A O 1
ATOM 2876 N N . PRO A 1 349 ? 12.703 43.125 10.766 1 96.5 349 PRO A N 1
ATOM 2877 C CA . PRO A 1 349 ? 12.156 43.469 12.078 1 96.5 349 PRO A CA 1
ATOM 2878 C C . PRO A 1 349 ? 11.516 42.25 12.766 1 96.5 349 PRO A C 1
ATOM 2880 O O . PRO A 1 349 ? 11.07 41.312 12.094 1 96.5 349 PRO A O 1
ATOM 2883 N N . ILE A 1 350 ? 11.539 42.344 14.102 1 97.5 350 ILE A N 1
ATOM 2884 C CA . ILE A 1 350 ? 10.984 41.25 14.922 1 97.5 350 ILE A CA 1
ATOM 2885 C C . ILE A 1 350 ? 9.844 41.812 15.773 1 97.5 350 ILE A C 1
ATOM 2887 O O . ILE A 1 350 ? 9.953 42.875 16.359 1 97.5 350 ILE A O 1
ATOM 2891 N N . GLN A 1 351 ? 8.742 41.125 15.766 1 97.75 351 GLN A N 1
ATOM 2892 C CA . GLN A 1 351 ? 7.656 41.438 16.672 1 97.75 351 GLN A CA 1
ATOM 2893 C C . GLN A 1 351 ? 7.426 40.312 17.688 1 97.75 351 GLN A C 1
ATOM 2895 O O . GLN A 1 351 ? 7.211 39.156 17.297 1 97.75 351 GLN A O 1
ATOM 2900 N N . ILE A 1 352 ? 7.512 40.625 18.906 1 96.88 352 ILE A N 1
ATOM 2901 C CA . ILE A 1 352 ? 7.125 39.719 19.984 1 96.88 352 ILE A CA 1
ATOM 2902 C C . ILE A 1 352 ? 5.695 40.031 20.422 1 96.88 352 ILE A C 1
ATOM 2904 O O . ILE A 1 352 ? 5.406 41.156 20.875 1 96.88 352 ILE A O 1
ATOM 2908 N N . VAL A 1 353 ? 4.82 39.094 20.25 1 96.38 353 VAL A N 1
ATOM 2909 C CA . VAL A 1 353 ? 3.42 39.25 20.625 1 96.38 353 VAL A CA 1
ATOM 2910 C C . VAL A 1 353 ? 3.141 38.531 21.938 1 96.38 353 VAL A C 1
ATOM 2912 O O . VAL A 1 353 ? 3.475 37.344 22.062 1 96.38 353 VAL A O 1
ATOM 2915 N N . TYR A 1 354 ? 2.594 39.188 22.891 1 93.25 354 TYR A N 1
ATOM 2916 C CA . TYR A 1 354 ? 2.354 38.594 24.203 1 93.25 354 TYR A CA 1
ATOM 2917 C C . TYR A 1 354 ? 1.132 39.219 24.859 1 93.25 354 TYR A C 1
ATOM 2919 O O . TYR A 1 354 ? 0.496 40.094 24.297 1 93.25 354 TYR A O 1
ATOM 2927 N N . ARG A 1 355 ? 0.699 38.688 26.078 1 92.06 355 ARG A N 1
ATOM 2928 C CA . ARG A 1 355 ? -0.417 39.219 26.844 1 92.06 355 ARG A CA 1
ATOM 2929 C C . ARG A 1 355 ? 0.054 39.75 28.203 1 92.06 355 ARG A C 1
ATOM 2931 O O . ARG A 1 355 ? 0.638 39.031 28.984 1 92.06 355 ARG A O 1
ATOM 2938 N N . GLY A 1 356 ? -0.192 41 28.359 1 82 356 GLY A N 1
ATOM 2939 C CA . GLY A 1 356 ? -0.09 41.656 29.656 1 82 356 GLY A CA 1
ATOM 2940 C C . GLY A 1 356 ? 1.197 41.312 30.391 1 82 356 GLY A C 1
ATOM 2941 O O . GLY A 1 356 ? 2.289 41.531 29.859 1 82 356 GLY A O 1
ATOM 2942 N N . ASN A 1 357 ? 1.026 40.562 31.453 1 78.12 357 ASN A N 1
ATOM 2943 C CA . ASN A 1 357 ? 2.113 40.406 32.406 1 78.12 357 ASN A CA 1
ATOM 2944 C C . ASN A 1 357 ? 3.006 39.219 32.031 1 78.12 357 ASN A C 1
ATOM 2946 O O . ASN A 1 357 ? 3.844 38.812 32.844 1 78.12 357 ASN A O 1
ATOM 2950 N N . GLU A 1 358 ? 2.785 38.688 30.891 1 86.81 358 GLU A N 1
ATOM 2951 C CA . GLU A 1 358 ? 3.658 37.594 30.469 1 86.81 358 GLU A CA 1
ATOM 2952 C C . GLU A 1 358 ? 5.102 38.062 30.312 1 86.81 358 GLU A C 1
ATOM 2954 O O . GLU A 1 358 ? 6.035 37.25 30.406 1 86.81 358 GLU A O 1
ATOM 2959 N N . LEU A 1 359 ? 5.297 39.25 30.031 1 90.38 359 LEU A N 1
ATOM 2960 C CA . LEU A 1 359 ? 6.617 39.875 29.922 1 90.38 359 LEU A CA 1
ATOM 2961 C C . LEU A 1 359 ? 6.707 41.125 30.766 1 90.38 359 LEU A C 1
ATOM 2963 O O . LEU A 1 359 ? 6.086 42.156 30.438 1 90.38 359 LEU A O 1
ATOM 2967 N N . SER A 1 360 ? 7.516 41.125 31.781 1 90.88 360 SER A N 1
ATOM 2968 C CA . SER A 1 360 ? 7.695 42.312 32.625 1 90.88 360 SER A CA 1
ATOM 2969 C C . SER A 1 360 ? 8.516 43.375 31.938 1 90.88 360 SER A C 1
ATOM 2971 O O . SER A 1 360 ? 9.25 43.094 30.984 1 90.88 360 SER A O 1
ATOM 2973 N N . GLN A 1 361 ? 8.367 44.562 32.406 1 90.94 361 GLN A N 1
ATOM 2974 C CA . GLN A 1 361 ? 9.148 45.656 31.859 1 90.94 361 GLN A CA 1
ATOM 2975 C C . GLN A 1 361 ? 10.641 45.406 32 1 90.94 361 GLN A C 1
ATOM 2977 O O . GLN A 1 361 ? 11.43 45.75 31.125 1 90.94 361 GLN A O 1
ATOM 2982 N N . GLU A 1 362 ? 11.008 44.812 33.031 1 92.44 362 GLU A N 1
ATOM 2983 C CA . GLU A 1 362 ? 12.414 44.469 33.25 1 92.44 362 GLU A CA 1
ATOM 2984 C C . GLU A 1 362 ? 12.938 43.531 32.156 1 92.44 362 GLU A C 1
ATOM 2986 O O . GLU A 1 362 ? 14.023 43.75 31.625 1 92.44 362 GLU A O 1
ATOM 2991 N N . LEU A 1 363 ? 12.172 42.562 31.875 1 94 363 LEU A N 1
ATOM 2992 C CA . LEU A 1 363 ? 12.578 41.594 30.844 1 94 363 LEU A CA 1
ATOM 2993 C C . LEU A 1 363 ? 12.609 42.25 29.469 1 94 363 LEU A C 1
ATOM 2995 O O . LEU A 1 363 ? 13.484 41.969 28.656 1 94 363 LEU A O 1
ATOM 2999 N N . VAL A 1 364 ? 11.617 43.094 29.203 1 94.56 364 VAL A N 1
ATOM 3000 C CA . VAL A 1 364 ? 11.594 43.844 27.953 1 94.56 364 VAL A CA 1
ATOM 3001 C C . VAL A 1 364 ? 12.883 44.656 27.797 1 94.56 364 VAL A C 1
ATOM 3003 O O . VAL A 1 364 ? 13.531 44.625 26.75 1 94.56 364 VAL A O 1
ATOM 3006 N N . ASP A 1 365 ? 13.258 45.312 28.875 1 94.56 365 ASP A N 1
ATOM 3007 C CA . ASP A 1 365 ? 14.469 46.125 28.859 1 94.56 365 ASP A CA 1
ATOM 3008 C C . ASP A 1 365 ? 15.703 45.281 28.578 1 94.56 365 ASP A C 1
ATOM 3010 O O . ASP A 1 365 ? 16.578 45.688 27.812 1 94.56 365 ASP A O 1
ATOM 3014 N N . LYS A 1 366 ? 15.734 44.188 29.203 1 95.5 366 LYS A N 1
ATOM 3015 C CA . LYS A 1 366 ? 16.875 43.312 29.031 1 95.5 366 LYS A CA 1
ATOM 3016 C C . LYS A 1 366 ? 16.938 42.75 27.609 1 95.5 366 LYS A C 1
ATOM 3018 O O . LYS A 1 366 ? 18.031 42.562 27.062 1 95.5 366 LYS A O 1
ATOM 3023 N N . LEU A 1 367 ? 15.805 42.438 27.078 1 96.5 367 LEU A N 1
ATOM 3024 C CA . LEU A 1 367 ? 15.75 41.938 25.703 1 96.5 367 LEU A CA 1
ATOM 3025 C C . LEU A 1 367 ? 16.203 43.031 24.719 1 96.5 367 LEU A C 1
ATOM 3027 O O . LEU A 1 367 ? 16.906 42.75 23.75 1 96.5 367 LEU A O 1
ATOM 3031 N N . ILE A 1 368 ? 15.758 44.281 24.984 1 95.88 368 ILE A N 1
ATOM 3032 C CA . ILE A 1 368 ? 16.156 45.406 24.141 1 95.88 368 ILE A CA 1
ATOM 3033 C C . ILE A 1 368 ? 17.672 45.562 24.219 1 95.88 368 ILE A C 1
ATOM 3035 O O . ILE A 1 368 ? 18.328 45.812 23.203 1 95.88 368 ILE A O 1
ATOM 3039 N N . PHE A 1 369 ? 18.234 45.406 25.375 1 95.94 369 PHE A N 1
ATOM 3040 C CA . PHE A 1 369 ? 19.688 45.5 25.547 1 95.94 369 PHE A CA 1
ATOM 3041 C C . PHE A 1 369 ? 20.391 44.438 24.734 1 95.94 369 PHE A C 1
ATOM 3043 O O . PHE A 1 369 ? 21.359 44.719 24.016 1 95.94 369 PHE A O 1
ATOM 3050 N N . ALA A 1 370 ? 19.938 43.219 24.844 1 96.06 370 ALA A N 1
ATOM 3051 C CA . ALA A 1 370 ? 20.531 42.125 24.094 1 96.06 370 ALA A CA 1
ATOM 3052 C C . ALA A 1 370 ? 20.453 42.375 22.594 1 96.06 370 ALA A C 1
ATOM 3054 O O . ALA A 1 370 ? 21.375 42.031 21.844 1 96.06 370 ALA A O 1
ATOM 3055 N N . ALA A 1 371 ? 19.406 42.969 22.188 1 96.38 371 ALA A N 1
ATOM 3056 C CA . ALA A 1 371 ? 19.125 43.156 20.766 1 96.38 371 ALA A CA 1
ATOM 3057 C C . ALA A 1 371 ? 19.969 44.312 20.188 1 96.38 371 ALA A C 1
ATOM 3059 O O . ALA A 1 371 ? 20.391 44.25 19.031 1 96.38 371 ALA A O 1
ATOM 3060 N N . ARG A 1 372 ? 20.281 45.312 21.031 1 94.44 372 ARG A N 1
ATOM 3061 C CA . ARG A 1 372 ? 20.734 46.531 20.391 1 94.44 372 ARG A CA 1
ATOM 3062 C C . ARG A 1 372 ? 22.109 46.969 20.922 1 94.44 372 ARG A C 1
ATOM 3064 O O . ARG A 1 372 ? 22.828 47.719 20.266 1 94.44 372 ARG A O 1
ATOM 3071 N N . SER A 1 373 ? 22.484 46.5 22.078 1 93.81 373 SER A N 1
ATOM 3072 C CA . SER A 1 373 ? 23.703 47 22.703 1 93.81 373 SER A CA 1
ATOM 3073 C C . SER A 1 373 ? 24.938 46.625 21.922 1 93.81 373 SER A C 1
ATOM 3075 O O . SER A 1 373 ? 25.125 45.438 21.578 1 93.81 373 SER A O 1
ATOM 3077 N N . PRO A 1 374 ? 25.844 47.562 21.641 1 90.06 374 PRO A N 1
ATOM 3078 C CA . PRO A 1 374 ? 27.109 47.188 21.031 1 90.06 374 PRO A CA 1
ATOM 3079 C C . PRO A 1 374 ? 27.984 46.312 21.938 1 90.06 374 PRO A C 1
ATOM 3081 O O . PRO A 1 374 ? 28.906 45.656 21.469 1 90.06 374 PRO A O 1
ATOM 3084 N N . ASP A 1 375 ? 27.688 46.344 23.188 1 87.44 375 ASP A N 1
ATOM 3085 C CA . ASP A 1 375 ? 28.469 45.625 24.172 1 87.44 375 ASP A CA 1
ATOM 3086 C C . ASP A 1 375 ? 28.078 44.156 24.203 1 87.44 375 ASP A C 1
ATOM 3088 O O . ASP A 1 375 ? 28.812 43.312 24.75 1 87.44 375 ASP A O 1
ATOM 3092 N N . PHE A 1 376 ? 26.922 43.906 23.734 1 89.25 376 PHE A N 1
ATOM 3093 C CA . PHE A 1 376 ? 26.484 42.531 23.641 1 89.25 376 PHE A CA 1
ATOM 3094 C C . PHE A 1 376 ? 27.062 41.875 22.406 1 89.25 376 PHE A C 1
ATOM 3096 O O . PHE A 1 376 ? 26.391 41.812 21.359 1 89.25 376 PHE A O 1
ATOM 3103 N N . LYS A 1 377 ? 28.281 41.406 22.453 1 87.25 377 LYS A N 1
ATOM 3104 C CA . LYS A 1 377 ? 29.031 40.875 21.312 1 87.25 377 LYS A CA 1
ATOM 3105 C C . LYS A 1 377 ? 29.078 39.344 21.359 1 87.25 377 LYS A C 1
ATOM 3107 O O . LYS A 1 377 ? 29.109 38.75 22.438 1 87.25 377 LYS A O 1
ATOM 3112 N N . PRO A 1 378 ? 29.016 38.844 20.188 1 87.19 378 PRO A N 1
ATOM 3113 C CA . PRO A 1 378 ? 29.172 37.375 20.141 1 87.19 378 PRO A CA 1
ATOM 3114 C C . PRO A 1 378 ? 30.547 36.938 20.641 1 87.19 378 PRO A C 1
ATOM 3116 O O . PRO A 1 378 ? 31.531 37.688 20.531 1 87.19 378 PRO A O 1
ATOM 3119 N N . VAL A 1 379 ? 30.562 35.75 21.109 1 88.38 379 VAL A N 1
ATOM 3120 C CA . VAL A 1 379 ? 31.828 35.156 21.516 1 88.38 379 VAL A CA 1
ATOM 3121 C C . VAL A 1 379 ? 32.719 34.969 20.297 1 88.38 379 VAL A C 1
ATOM 3123 O O . VAL A 1 379 ? 32.25 34.906 19.172 1 88.38 379 VAL A O 1
ATOM 3126 N N . GLU A 1 380 ? 34.031 34.938 20.594 1 84.25 380 GLU A N 1
ATOM 3127 C CA . GLU A 1 380 ? 35 34.688 19.516 1 84.25 380 GLU A CA 1
ATOM 3128 C C . GLU A 1 380 ? 34.75 33.344 18.859 1 84.25 380 GLU A C 1
ATOM 3130 O O . GLU A 1 380 ? 34.438 32.344 19.531 1 84.25 380 GLU A O 1
ATOM 3135 N N . ASN A 1 381 ? 34.719 33.406 17.516 1 83.12 381 ASN A N 1
ATOM 3136 C CA . ASN A 1 381 ? 34.5 32.188 16.734 1 83.12 381 ASN A CA 1
ATOM 3137 C C . ASN A 1 381 ? 35.375 32.156 15.492 1 83.12 381 ASN A C 1
ATOM 3139 O O . ASN A 1 381 ? 36.094 33.094 15.219 1 83.12 381 ASN A O 1
ATOM 3143 N N . LYS A 1 382 ? 35.344 31.078 14.75 1 81.88 382 LYS A N 1
ATOM 3144 C CA . LYS A 1 382 ? 36.25 30.859 13.625 1 81.88 382 LYS A CA 1
ATOM 3145 C C . LYS A 1 382 ? 35.594 31.25 12.305 1 81.88 382 LYS A C 1
ATOM 3147 O O . LYS A 1 382 ? 36.156 31.016 11.234 1 81.88 382 LYS A O 1
ATOM 3152 N N . TYR A 1 383 ? 34.469 31.875 12.391 1 89.25 383 TYR A N 1
ATOM 3153 C CA . TYR A 1 383 ? 33.75 32.219 11.164 1 89.25 383 TYR A CA 1
ATOM 3154 C C . TYR A 1 383 ? 34.094 33.625 10.703 1 89.25 383 TYR A C 1
ATOM 3156 O O . TYR A 1 383 ? 33.906 34.594 11.445 1 89.25 383 TYR A O 1
ATOM 3164 N N . ASP A 1 384 ? 34.562 33.781 9.477 1 85.69 384 ASP A N 1
ATOM 3165 C CA . ASP A 1 384 ? 35.125 35.031 8.953 1 85.69 384 ASP A CA 1
ATOM 3166 C C . ASP A 1 384 ? 34.031 36.062 8.688 1 85.69 384 ASP A C 1
ATOM 3168 O O . ASP A 1 384 ? 34.281 37.25 8.695 1 85.69 384 ASP A O 1
ATOM 3172 N N . ASN A 1 385 ? 32.875 35.594 8.438 1 87.06 385 ASN A N 1
ATOM 3173 C CA . ASN A 1 385 ? 31.812 36.531 8.039 1 87.06 385 ASN A CA 1
ATOM 3174 C C . ASN A 1 385 ? 30.891 36.844 9.203 1 87.06 385 ASN A C 1
ATOM 3176 O O . ASN A 1 385 ? 29.688 37.094 9 1 87.06 385 ASN A O 1
ATOM 3180 N N . SER A 1 386 ? 31.375 36.781 10.375 1 89.5 386 SER A N 1
ATOM 3181 C CA . SER A 1 386 ? 30.609 37.094 11.578 1 89.5 386 SER A CA 1
ATOM 3182 C C . SER A 1 386 ? 30.172 38.531 11.586 1 89.5 386 SER A C 1
ATOM 3184 O O . SER A 1 386 ? 30.938 39.438 11.18 1 89.5 386 SER A O 1
ATOM 3186 N N . THR A 1 387 ? 28.922 38.75 11.93 1 92 387 THR A N 1
ATOM 3187 C CA . THR A 1 387 ? 28.422 40.094 12.102 1 92 387 THR A CA 1
ATOM 3188 C C . THR A 1 387 ? 27.859 40.281 13.508 1 92 387 THR A C 1
ATOM 3190 O O . THR A 1 387 ? 27.906 39.375 14.328 1 92 387 THR A O 1
ATOM 3193 N N . ASN A 1 388 ? 27.469 41.406 13.859 1 93.94 388 ASN A N 1
ATOM 3194 C CA . ASN A 1 388 ? 26.781 41.781 15.094 1 93.94 388 ASN A CA 1
ATOM 3195 C C . ASN A 1 388 ? 25.75 42.875 14.859 1 93.94 388 ASN A C 1
ATOM 3197 O O . ASN A 1 388 ? 25.797 43.938 15.5 1 93.94 388 ASN A O 1
ATOM 3201 N N . VAL A 1 389 ? 24.828 42.594 14.031 1 94.5 389 VAL A N 1
ATOM 3202 C CA . VAL A 1 389 ? 23.828 43.562 13.594 1 94.5 389 VAL A CA 1
ATOM 3203 C C . VAL A 1 389 ? 22.766 43.75 14.672 1 94.5 389 VAL A C 1
ATOM 3205 O O . VAL A 1 389 ? 22.156 42.75 15.117 1 94.5 389 VAL A O 1
ATOM 3208 N N . PRO A 1 390 ? 22.531 44.938 15.148 1 94.38 390 PRO A N 1
ATOM 3209 C CA . PRO A 1 390 ? 21.438 45.156 16.109 1 94.38 390 PRO A CA 1
ATOM 3210 C C . PRO A 1 390 ? 20.094 44.688 15.555 1 94.38 390 PRO A C 1
ATOM 3212 O O . PRO A 1 390 ? 19.812 44.875 14.367 1 94.38 390 PRO A O 1
ATOM 3215 N N . GLN A 1 391 ? 19.266 44.188 16.391 1 95.25 391 GLN A N 1
ATOM 3216 C CA . GLN A 1 391 ? 17.953 43.688 15.992 1 95.25 391 GLN A CA 1
ATOM 3217 C C . GLN A 1 391 ? 16.844 44.656 16.359 1 95.25 391 GLN A C 1
ATOM 3219 O O . GLN A 1 391 ? 16.891 45.25 17.438 1 95.25 391 GLN A O 1
ATOM 3224 N N . GLU A 1 392 ? 15.906 44.875 15.406 1 94.31 392 GLU A N 1
ATOM 3225 C CA . GLU A 1 392 ? 14.727 45.719 15.633 1 94.31 392 GLU A CA 1
ATOM 3226 C C . GLU A 1 392 ? 13.586 44.906 16.25 1 94.31 392 GLU A C 1
ATOM 3228 O O . GLU A 1 392 ? 12.695 44.438 15.531 1 94.31 392 GLU A O 1
ATOM 3233 N N . ILE A 1 393 ? 13.523 44.906 17.562 1 96.56 393 ILE A N 1
ATOM 3234 C CA . ILE A 1 393 ? 12.5 44.125 18.25 1 96.56 393 ILE A CA 1
ATOM 3235 C C . ILE A 1 393 ? 11.383 45.031 18.734 1 96.56 393 ILE A C 1
ATOM 3237 O O . ILE A 1 393 ? 11.633 45.969 19.516 1 96.56 393 ILE A O 1
ATOM 3241 N N . TRP A 1 394 ? 10.227 44.781 18.266 1 97 394 TRP A N 1
ATOM 3242 C CA . TRP A 1 394 ? 9.016 45.469 18.688 1 97 394 TRP A CA 1
ATOM 3243 C C . TRP A 1 394 ? 8.141 44.594 19.562 1 97 394 TRP A C 1
ATOM 3245 O O . TRP A 1 394 ? 8.008 43.375 19.281 1 97 394 TRP A O 1
ATOM 3255 N N . PHE A 1 395 ? 7.629 45.125 20.641 1 96.94 395 PHE A N 1
ATOM 3256 C CA . PHE A 1 395 ? 6.805 44.344 21.578 1 96.94 395 PHE A CA 1
ATOM 3257 C C . PHE A 1 395 ? 5.336 44.719 21.422 1 96.94 395 PHE A C 1
ATOM 3259 O O . PHE A 1 395 ? 4.965 45.906 21.562 1 96.94 395 PHE A O 1
ATOM 3266 N N . LEU A 1 396 ? 4.52 43.75 21.109 1 97.56 396 LEU A N 1
ATOM 3267 C CA . LEU A 1 396 ? 3.086 43.969 20.922 1 97.56 396 LEU A CA 1
ATOM 3268 C C . LEU A 1 396 ? 2.293 43.25 22.016 1 97.56 396 LEU A C 1
ATOM 3270 O O . LEU A 1 396 ? 2.141 42.031 22 1 97.56 396 LEU A O 1
ATOM 3274 N N . ASP A 1 397 ? 1.768 43.969 23 1 96.25 397 ASP A N 1
ATOM 3275 C CA . ASP A 1 397 ? 0.862 43.469 24.016 1 96.25 397 ASP A CA 1
ATOM 3276 C C . ASP A 1 397 ? -0.579 43.438 23.516 1 96.25 397 ASP A C 1
ATOM 3278 O O . ASP A 1 397 ? -1.193 44.5 23.328 1 96.25 397 ASP A O 1
ATOM 3282 N N . VAL A 1 398 ? -1.138 42.25 23.375 1 96.75 398 VAL A N 1
ATOM 3283 C CA . VAL A 1 398 ? -2.445 42.156 22.75 1 96.75 398 VAL A CA 1
ATOM 3284 C C . VAL A 1 398 ? -3.52 41.938 23.812 1 96.75 398 VAL A C 1
ATOM 3286 O O . VAL A 1 398 ? -4.605 41.438 23.516 1 96.75 398 VAL A O 1
ATOM 3289 N N . SER A 1 399 ? -3.309 42.25 25.031 1 95.19 399 SER A N 1
ATOM 3290 C CA . SER A 1 399 ? -4.277 42.094 26.125 1 95.19 399 SER A CA 1
ATOM 3291 C C . SER A 1 399 ? -5.559 42.875 25.828 1 95.19 399 SER A C 1
ATOM 3293 O O . SER A 1 399 ? -6.652 42.438 26.172 1 95.19 399 SER A O 1
ATOM 3295 N N . ASN A 1 400 ? -5.383 44.031 25.219 1 96.88 400 ASN A N 1
ATOM 3296 C CA . ASN A 1 400 ? -6.551 44.844 24.938 1 96.88 400 ASN A CA 1
ATOM 3297 C C . ASN A 1 400 ? -7.203 44.438 23.609 1 96.88 400 ASN A C 1
ATOM 3299 O O . ASN A 1 400 ? -8.297 44.906 23.297 1 96.88 400 ASN A O 1
ATOM 3303 N N . THR A 1 401 ? -6.516 43.656 22.844 1 97.81 401 THR A N 1
ATOM 3304 C CA . THR A 1 401 ? -7.035 43.219 21.547 1 97.81 401 THR A CA 1
ATOM 3305 C C . THR A 1 401 ? -7.996 42.031 21.75 1 97.81 401 THR A C 1
ATOM 3307 O O . THR A 1 401 ? -8.992 41.938 21.031 1 97.81 401 THR A O 1
ATOM 3310 N N . ILE A 1 402 ? -7.707 41.219 22.719 1 96.62 402 ILE A N 1
ATOM 3311 C CA . ILE A 1 402 ? -8.477 40.031 22.984 1 96.62 402 ILE A CA 1
ATOM 3312 C C . ILE A 1 402 ? -9.594 40.344 23.984 1 96.62 402 ILE A C 1
ATOM 3314 O O . ILE A 1 402 ? -9.391 41.062 24.938 1 96.62 402 ILE A O 1
ATOM 3318 N N . HIS A 1 403 ? -10.703 39.781 23.719 1 96.81 403 HIS A N 1
ATOM 3319 C CA . HIS A 1 403 ? -11.812 39.938 24.656 1 96.81 403 HIS A CA 1
ATOM 3320 C C . HIS A 1 403 ? -11.445 39.375 26.031 1 96.81 403 HIS A C 1
ATOM 3322 O O . HIS A 1 403 ? -10.844 38.312 26.141 1 96.81 403 HIS A O 1
ATOM 3328 N N . PRO A 1 404 ? -11.828 40.031 27.047 1 94.38 404 PRO A N 1
ATOM 3329 C CA . PRO A 1 404 ? -11.422 39.625 28.406 1 94.38 404 PRO A CA 1
ATOM 3330 C C . PRO A 1 404 ? -11.852 38.188 28.734 1 94.38 404 PRO A C 1
ATOM 3332 O O . PRO A 1 404 ? -11.117 37.469 29.406 1 94.38 404 PRO A O 1
ATOM 3335 N N . LYS A 1 405 ? -12.891 37.781 28.219 1 93.56 405 LYS A N 1
ATOM 3336 C CA . LYS A 1 405 ? -13.414 36.469 28.516 1 93.56 405 LYS A CA 1
ATOM 3337 C C . LYS A 1 405 ? -12.594 35.375 27.828 1 93.56 405 LYS A C 1
ATOM 3339 O O . LYS A 1 405 ? -12.695 34.188 28.188 1 93.56 405 LYS A O 1
ATOM 3344 N N . TRP A 1 406 ? -11.758 35.719 26.875 1 94.38 406 TRP A N 1
ATOM 3345 C CA . TRP A 1 406 ? -11.031 34.75 26.062 1 94.38 406 TRP A CA 1
ATOM 3346 C C . TRP A 1 406 ? -9.547 34.75 26.406 1 94.38 406 TRP A C 1
ATOM 3348 O O . TRP A 1 406 ? -8.781 33.938 25.875 1 94.38 406 TRP A O 1
ATOM 3358 N N . GLN A 1 407 ? -9.125 35.531 27.297 1 89.88 407 GLN A N 1
ATOM 3359 C CA . GLN A 1 407 ? -7.703 35.719 27.594 1 89.88 407 GLN A CA 1
ATOM 3360 C C . GLN A 1 407 ? -7.07 34.406 28.062 1 89.88 407 GLN A C 1
ATOM 3362 O O . GLN A 1 407 ? -5.926 34.125 27.719 1 89.88 407 GLN A O 1
ATOM 3367 N N . ASN A 1 408 ? -7.809 33.625 28.766 1 89.31 408 ASN A N 1
ATOM 3368 C CA . ASN A 1 408 ? -7.254 32.406 29.375 1 89.31 408 ASN A CA 1
ATOM 3369 C C . ASN A 1 408 ? -7.324 31.219 28.406 1 89.31 408 ASN A C 1
ATOM 3371 O O . ASN A 1 408 ? -6.754 30.156 28.688 1 89.31 408 ASN A O 1
ATOM 3375 N N . ASP A 1 409 ? -7.945 31.391 27.312 1 91.56 409 ASP A N 1
ATOM 3376 C CA . ASP A 1 409 ? -8.078 30.312 26.344 1 91.56 409 ASP A CA 1
ATOM 3377 C C . ASP A 1 409 ? -6.793 30.141 25.531 1 91.56 409 ASP A C 1
ATOM 3379 O O . ASP A 1 409 ? -6.582 29.109 24.906 1 91.56 409 ASP A O 1
ATOM 3383 N N . PHE A 1 410 ? -5.934 31.141 25.531 1 90.5 410 PHE A N 1
ATOM 3384 C CA . PHE A 1 410 ? -4.715 31.125 24.734 1 90.5 410 PHE A CA 1
ATOM 3385 C C . PHE A 1 410 ? -3.502 30.797 25.594 1 90.5 410 PHE A C 1
ATOM 3387 O O . PHE A 1 410 ? -2.463 31.453 25.484 1 90.5 410 PHE A O 1
ATOM 3394 N N . ASP A 1 411 ? -3.646 29.812 26.391 1 82.81 411 ASP A N 1
ATOM 3395 C CA . ASP A 1 411 ? -2.543 29.438 27.266 1 82.81 411 ASP A CA 1
ATOM 3396 C C . ASP A 1 411 ? -1.604 28.453 26.562 1 82.81 411 ASP A C 1
ATOM 3398 O O . ASP A 1 411 ? -1.983 27.812 25.594 1 82.81 411 ASP A O 1
ATOM 3402 N N . SER A 1 412 ? -0.313 28.406 27 1 77.12 412 SER A N 1
ATOM 3403 C CA . SER A 1 412 ? 0.676 27.438 26.531 1 77.12 412 SER A CA 1
ATOM 3404 C C . SER A 1 412 ? 0.87 27.516 25.031 1 77.12 412 SER A C 1
ATOM 3406 O O . SER A 1 412 ? 1.095 28.594 24.484 1 77.12 412 SER A O 1
ATOM 3408 N N . TYR A 1 413 ? 0.658 26.391 24.406 1 76 413 TYR A N 1
ATOM 3409 C CA . TYR A 1 413 ? 0.914 26.297 22.969 1 76 413 TYR A CA 1
ATOM 3410 C C . TYR A 1 413 ? -0.105 27.109 22.188 1 76 413 TYR A C 1
ATOM 3412 O O . TYR A 1 413 ? 0.142 27.469 21.031 1 76 413 TYR A O 1
ATOM 3420 N N . LYS A 1 414 ? -1.162 27.453 22.75 1 88.75 414 LYS A N 1
ATOM 3421 C CA . LYS A 1 414 ? -2.219 28.172 22.031 1 88.75 414 LYS A CA 1
ATOM 3422 C C . LYS A 1 414 ? -1.879 29.656 21.891 1 88.75 414 LYS A C 1
ATOM 3424 O O . LYS A 1 414 ? -2.5 30.359 21.094 1 88.75 414 LYS A O 1
ATOM 3429 N N . SER A 1 415 ? -0.883 30.109 22.594 1 89.38 415 SER A N 1
ATOM 3430 C CA . SER A 1 415 ? -0.447 31.5 22.469 1 89.38 415 SER A CA 1
ATOM 3431 C C . SER A 1 415 ? 0.086 31.781 21.062 1 89.38 415 SER A C 1
ATOM 3433 O O . SER A 1 415 ? 0.072 32.938 20.609 1 89.38 415 SER A O 1
ATOM 3435 N N . LYS A 1 416 ? 0.561 30.719 20.422 1 93.44 416 LYS A N 1
ATOM 3436 C CA . LYS A 1 416 ? 1.075 30.844 19.062 1 93.44 416 LYS A CA 1
ATOM 3437 C C . LYS A 1 416 ? 0.029 31.453 18.125 1 93.44 416 LYS A C 1
ATOM 3439 O O . LYS A 1 416 ? 0.373 32.156 17.172 1 93.44 416 LYS A O 1
ATOM 3444 N N . TRP A 1 417 ? -1.198 31.188 18.438 1 96.31 417 TRP A N 1
ATOM 3445 C CA . TRP A 1 417 ? -2.27 31.688 17.578 1 96.31 417 TRP A CA 1
ATOM 3446 C C . TRP A 1 417 ? -2.406 33.188 17.703 1 96.31 417 TRP A C 1
ATOM 3448 O O . TRP A 1 417 ? -2.748 33.875 16.734 1 96.31 417 TRP A O 1
ATOM 3458 N N . LEU A 1 418 ? -2.148 33.781 18.875 1 96.25 418 LEU A N 1
ATOM 3459 C CA . LEU A 1 418 ? -2.143 35.25 19.031 1 96.25 418 LEU A CA 1
ATOM 3460 C C . LEU A 1 418 ? -1.059 35.875 18.156 1 96.25 418 LEU A C 1
ATOM 3462 O O . LEU A 1 418 ? -1.282 36.906 17.547 1 96.25 418 LEU A O 1
ATOM 3466 N N . VAL A 1 419 ? 0.016 35.188 18.125 1 97 419 VAL A N 1
ATOM 3467 C CA . VAL A 1 419 ? 1.173 35.688 17.391 1 97 419 VAL A CA 1
ATOM 3468 C C . VAL A 1 419 ? 0.862 35.688 15.891 1 97 419 VAL A C 1
ATOM 3470 O O . VAL A 1 419 ? 1.038 36.719 15.227 1 97 419 VAL A O 1
ATOM 3473 N N . VAL A 1 420 ? 0.348 34.594 15.375 1 97.56 420 VAL A N 1
ATOM 3474 C CA . VAL A 1 420 ? 0.213 34.469 13.93 1 97.56 420 VAL A CA 1
ATOM 3475 C C . VAL A 1 420 ? -0.985 35.281 13.445 1 97.56 420 VAL A C 1
ATOM 3477 O O . VAL A 1 420 ? -1.01 35.75 12.297 1 97.56 420 VAL A O 1
ATOM 3480 N N . LEU A 1 421 ? -1.959 35.562 14.289 1 98 421 LEU A N 1
ATOM 3481 C CA . LEU A 1 421 ? -3.16 36.281 13.875 1 98 421 LEU A CA 1
ATOM 3482 C C . LEU A 1 421 ? -2.969 37.781 14.016 1 98 421 LEU A C 1
ATOM 3484 O O . LEU A 1 421 ? -3.412 38.531 13.156 1 98 421 LEU A O 1
ATOM 3488 N N . PHE A 1 422 ? -2.262 38.25 15.07 1 98.25 422 PHE A N 1
ATOM 3489 C CA . PHE A 1 422 ? -2.383 39.656 15.414 1 98.25 422 PHE A CA 1
ATOM 3490 C C . PHE A 1 422 ? -1.054 40.375 15.211 1 98.25 422 PHE A C 1
ATOM 3492 O O . PHE A 1 422 ? -0.911 41.531 15.586 1 98.25 422 PHE A O 1
ATOM 3499 N N . ASN A 1 423 ? -0.058 39.688 14.703 1 98.38 423 ASN A N 1
ATOM 3500 C CA . ASN A 1 423 ? 1.12 40.438 14.305 1 98.38 423 ASN A CA 1
ATOM 3501 C C . ASN A 1 423 ? 0.781 41.5 13.242 1 98.38 423 ASN A C 1
ATOM 3503 O O . ASN A 1 423 ? -0.335 41.5 12.719 1 98.38 423 ASN A O 1
ATOM 3507 N N . LEU A 1 424 ? 1.712 42.344 12.953 1 98.31 424 LEU A N 1
ATOM 3508 C CA . LEU A 1 424 ? 1.407 43.469 12.086 1 98.31 424 LEU A CA 1
ATOM 3509 C C . LEU A 1 424 ? 2.299 43.469 10.852 1 98.31 424 LEU A C 1
ATOM 3511 O O . LEU A 1 424 ? 2.664 44.531 10.336 1 98.31 424 LEU A O 1
ATOM 3515 N N . PHE A 1 425 ? 2.719 42.312 10.453 1 98.06 425 PHE A N 1
ATOM 3516 C CA . PHE A 1 425 ? 3.428 42.156 9.188 1 98.06 425 PHE A CA 1
ATOM 3517 C C . PHE A 1 425 ? 2.496 41.625 8.102 1 98.06 425 PHE A C 1
ATOM 3519 O O . PHE A 1 425 ? 1.577 40.844 8.391 1 98.06 425 PHE A O 1
ATOM 3526 N N . LYS A 1 426 ? 2.756 42 6.871 1 98 426 LYS A N 1
ATOM 3527 C CA . LYS A 1 426 ? 2.049 41.406 5.73 1 98 426 LYS A CA 1
ATOM 3528 C C . LYS A 1 426 ? 2.447 39.938 5.516 1 98 426 LYS A C 1
ATOM 3530 O O . LYS A 1 426 ? 1.585 39.094 5.359 1 98 426 LYS A O 1
ATOM 3535 N N . GLU A 1 427 ? 3.75 39.719 5.438 1 98.31 427 GLU A N 1
ATOM 3536 C CA . GLU A 1 427 ? 4.363 38.406 5.352 1 98.31 427 GLU A CA 1
ATOM 3537 C C . GLU A 1 427 ? 5.297 38.156 6.535 1 98.31 427 GLU A C 1
ATOM 3539 O O . GLU A 1 427 ? 6.043 39.031 6.941 1 98.31 427 GLU A O 1
ATOM 3544 N N . PHE A 1 428 ? 5.227 36.969 7.082 1 98.62 428 PHE A N 1
ATOM 3545 C CA . PHE A 1 428 ? 6.062 36.781 8.258 1 98.62 428 PHE A CA 1
ATOM 3546 C C . PHE A 1 428 ? 6.668 35.375 8.266 1 98.62 428 PHE A C 1
ATOM 3548 O O . PHE A 1 428 ? 6.168 34.5 7.586 1 98.62 428 PHE A O 1
ATOM 3555 N N . VAL A 1 429 ? 7.746 35.219 8.969 1 98.69 429 VAL A N 1
ATOM 3556 C CA . VAL A 1 429 ? 8.336 33.938 9.383 1 98.69 429 VAL A CA 1
ATOM 3557 C C . VAL A 1 429 ? 8.148 33.75 10.883 1 98.69 429 VAL A C 1
ATOM 3559 O O . VAL A 1 429 ? 8.5 34.625 11.68 1 98.69 429 VAL A O 1
ATOM 3562 N N . PHE A 1 430 ? 7.523 32.75 11.164 1 98.25 430 PHE A N 1
ATOM 3563 C CA . PHE A 1 430 ? 7.441 32.375 12.57 1 98.25 430 PHE A CA 1
ATOM 3564 C C . PHE A 1 430 ? 8.617 31.484 12.977 1 98.25 430 PHE A C 1
ATOM 3566 O O . PHE A 1 430 ? 9.023 30.594 12.219 1 98.25 430 PHE A O 1
ATOM 3573 N N . LEU A 1 431 ? 9.156 31.719 14.156 1 96.81 431 LEU A N 1
ATOM 3574 C CA . LEU A 1 431 ? 10.211 30.891 14.734 1 96.81 431 LEU A CA 1
ATOM 3575 C C . LEU A 1 431 ? 9.938 30.609 16.203 1 96.81 431 LEU A C 1
ATOM 3577 O O . LEU A 1 431 ? 9.68 31.531 16.984 1 96.81 431 LEU A O 1
ATOM 3581 N N . ASP A 1 432 ? 10.008 29.391 16.516 1 95.44 432 ASP A N 1
ATOM 3582 C CA . ASP A 1 432 ? 10.094 29.094 17.953 1 95.44 432 ASP A CA 1
ATOM 3583 C C . ASP A 1 432 ? 11.367 29.672 18.547 1 95.44 432 ASP A C 1
ATOM 3585 O O . ASP A 1 432 ? 12.367 29.875 17.844 1 95.44 432 ASP A O 1
ATOM 3589 N N . ILE A 1 433 ? 11.32 29.891 19.75 1 93.94 433 ILE A N 1
ATOM 3590 C CA . ILE A 1 433 ? 12.438 30.547 20.422 1 93.94 433 ILE A CA 1
ATOM 3591 C C . ILE A 1 433 ? 13.648 29.609 20.422 1 93.94 433 ILE A C 1
ATOM 3593 O O . ILE A 1 433 ? 14.789 30.078 20.516 1 93.94 433 ILE A O 1
ATOM 3597 N N . ASP A 1 434 ? 13.445 28.344 20.328 1 94.81 434 ASP A N 1
ATOM 3598 C CA . ASP A 1 434 ? 14.555 27.391 20.344 1 94.81 434 ASP A CA 1
ATOM 3599 C C . ASP A 1 434 ? 14.859 26.891 18.938 1 94.81 434 ASP A C 1
ATOM 3601 O O . ASP A 1 434 ? 15.562 25.891 18.766 1 94.81 434 ASP A O 1
ATOM 3605 N N . ALA A 1 435 ? 14.281 27.453 17.938 1 97 435 ALA A N 1
ATOM 3606 C CA . ALA A 1 435 ? 14.641 27.141 16.547 1 97 435 ALA A CA 1
ATOM 3607 C C . ALA A 1 435 ? 15.859 27.953 16.109 1 97 435 ALA A C 1
ATOM 3609 O O . ALA A 1 435 ? 16.016 29.109 16.484 1 97 435 ALA A O 1
ATOM 3610 N N . ILE A 1 436 ? 16.719 27.391 15.367 1 98.06 436 ILE A N 1
ATOM 3611 C CA . ILE A 1 436 ? 17.891 28.078 14.805 1 98.06 436 ILE A CA 1
ATOM 3612 C C . ILE A 1 436 ? 17.891 27.906 13.289 1 98.06 436 ILE A C 1
ATOM 3614 O O . ILE A 1 436 ? 17.953 26.781 12.789 1 98.06 436 ILE A O 1
ATOM 3618 N N . SER A 1 437 ? 17.844 28.969 12.57 1 98.38 437 SER A N 1
ATOM 3619 C CA . SER A 1 437 ? 18.031 28.922 11.125 1 98.38 437 SER A CA 1
ATOM 3620 C C . SER A 1 437 ? 19.5 29.109 10.742 1 98.38 437 SER A C 1
ATOM 3622 O O . SER A 1 437 ? 20.188 29.953 11.32 1 98.38 437 SER A O 1
ATOM 3624 N N . TYR A 1 438 ? 19.922 28.359 9.82 1 98 438 TYR A N 1
ATOM 3625 C CA . TYR A 1 438 ? 21.281 28.5 9.32 1 98 438 TYR A CA 1
ATOM 3626 C C . TYR A 1 438 ? 21.297 29.172 7.957 1 98 438 TYR A C 1
ATOM 3628 O O . TYR A 1 438 ? 22.344 29.25 7.301 1 98 438 TYR A O 1
ATOM 3636 N N . GLN A 1 439 ? 20.094 29.562 7.559 1 96.94 439 GLN A N 1
ATOM 3637 C CA . GLN A 1 439 ? 19.906 30.375 6.367 1 96.94 439 GLN A CA 1
ATOM 3638 C C . GLN A 1 439 ? 19.391 31.766 6.734 1 96.94 439 GLN A C 1
ATOM 3640 O O . GLN A 1 439 ? 18.828 31.969 7.816 1 96.94 439 GLN A O 1
ATOM 3645 N N . GLU A 1 440 ? 19.688 32.688 5.809 1 96.12 440 GLU A N 1
ATOM 3646 C CA . GLU A 1 440 ? 19.047 34 5.988 1 96.12 440 GLU A CA 1
ATOM 3647 C C . GLU A 1 440 ? 17.516 33.844 6.02 1 96.12 440 GLU A C 1
ATOM 3649 O O . GLU A 1 440 ? 16.938 33.125 5.203 1 96.12 440 GLU A O 1
ATOM 3654 N N . ILE A 1 441 ? 16.906 34.531 6.969 1 97.38 441 ILE A N 1
ATOM 3655 C CA . ILE A 1 441 ? 15.484 34.344 7.211 1 97.38 441 ILE A CA 1
ATOM 3656 C C . ILE A 1 441 ? 14.695 34.75 5.957 1 97.38 441 ILE A C 1
ATOM 3658 O O . ILE A 1 441 ? 13.672 34.125 5.652 1 97.38 441 ILE A O 1
ATOM 3662 N N . ASP A 1 442 ? 15.156 35.656 5.156 1 95.12 442 ASP A N 1
ATOM 3663 C CA . ASP A 1 442 ? 14.477 36.156 3.953 1 95.12 442 ASP A CA 1
ATOM 3664 C C . ASP A 1 442 ? 14.352 35.031 2.918 1 95.12 442 ASP A C 1
ATOM 3666 O O . ASP A 1 442 ? 13.469 35.062 2.061 1 95.12 442 ASP A O 1
ATOM 3670 N N . LYS A 1 443 ? 15.203 34.094 2.99 1 97.12 443 LYS A N 1
ATOM 3671 C CA . LYS A 1 443 ? 15.234 33.031 1.989 1 97.12 443 LYS A CA 1
ATOM 3672 C C . LYS A 1 443 ? 14 32.156 2.086 1 97.12 443 LYS A C 1
ATOM 3674 O O . LYS A 1 443 ? 13.625 31.484 1.117 1 97.12 443 LYS A O 1
ATOM 3679 N N . TYR A 1 444 ? 13.359 32.125 3.203 1 98.25 444 TYR A N 1
ATOM 3680 C CA . TYR A 1 444 ? 12.148 31.312 3.352 1 98.25 444 TYR A CA 1
ATOM 3681 C C . TYR A 1 444 ? 11.016 31.875 2.51 1 98.25 444 TYR A C 1
ATOM 3683 O O . TYR A 1 444 ? 10.109 31.141 2.1 1 98.25 444 TYR A O 1
ATOM 3691 N N . PHE A 1 445 ? 11.031 33.188 2.152 1 98.12 445 PHE A N 1
ATOM 3692 C CA . PHE A 1 445 ? 10.039 33.812 1.277 1 98.12 445 PHE A CA 1
ATOM 3693 C C . PHE A 1 445 ? 10.352 33.5 -0.185 1 98.12 445 PHE A C 1
ATOM 3695 O O . PHE A 1 445 ? 9.539 33.812 -1.068 1 98.12 445 PHE A O 1
ATOM 3702 N N . GLU A 1 446 ? 11.516 32.938 -0.419 1 97.62 446 GLU A N 1
ATOM 3703 C CA . GLU A 1 446 ? 11.969 32.688 -1.789 1 97.62 446 GLU A CA 1
ATOM 3704 C C . GLU A 1 446 ? 11.859 31.219 -2.174 1 97.62 446 GLU A C 1
ATOM 3706 O O . GLU A 1 446 ? 12.125 30.859 -3.318 1 97.62 446 GLU A O 1
ATOM 3711 N N . THR A 1 447 ? 11.492 30.391 -1.274 1 97.5 447 THR A N 1
ATOM 3712 C CA . THR A 1 447 ? 11.336 28.969 -1.589 1 97.5 447 THR A CA 1
ATOM 3713 C C . THR A 1 447 ? 10.266 28.766 -2.652 1 97.5 447 THR A C 1
ATOM 3715 O O . THR A 1 447 ? 9.375 29.609 -2.811 1 97.5 447 THR A O 1
ATOM 3718 N N . ALA A 1 448 ? 10.367 27.656 -3.383 1 96.75 448 ALA A N 1
ATOM 3719 C CA . ALA A 1 448 ? 9.367 27.344 -4.402 1 96.75 448 ALA A CA 1
ATOM 3720 C C . ALA A 1 448 ? 7.984 27.172 -3.781 1 96.75 448 ALA A C 1
ATOM 3722 O O . ALA A 1 448 ? 6.98 27.594 -4.363 1 96.75 448 ALA A O 1
ATOM 3723 N N . GLU A 1 449 ? 7.898 26.547 -2.621 1 97.75 449 GLU A N 1
ATOM 3724 C CA . GLU A 1 449 ? 6.641 26.359 -1.904 1 97.75 449 GLU A CA 1
ATOM 3725 C C . GLU A 1 449 ? 5.965 27.688 -1.602 1 97.75 449 GLU A C 1
ATOM 3727 O O . GLU A 1 449 ? 4.785 27.875 -1.907 1 97.75 449 GLU A O 1
ATOM 3732 N N . TYR A 1 450 ? 6.754 28.609 -1.096 1 98.38 450 TYR A N 1
ATOM 3733 C CA . TYR A 1 450 ? 6.207 29.906 -0.697 1 98.38 450 TYR A CA 1
ATOM 3734 C C . TYR A 1 450 ? 5.777 30.719 -1.915 1 98.38 450 TYR A C 1
ATOM 3736 O O . TYR A 1 450 ? 4.723 31.359 -1.902 1 98.38 450 TYR A O 1
ATOM 3744 N N . GLN A 1 451 ? 6.613 30.719 -2.875 1 98.25 451 GLN A N 1
ATOM 3745 C CA . GLN A 1 451 ? 6.316 31.5 -4.066 1 98.25 451 GLN A CA 1
ATOM 3746 C C . GLN A 1 451 ? 5.027 31.031 -4.73 1 98.25 451 GLN A C 1
ATOM 3748 O O . GLN A 1 451 ? 4.266 31.828 -5.266 1 98.25 451 GLN A O 1
ATOM 3753 N N . LYS A 1 452 ? 4.785 29.797 -4.586 1 97.12 452 LYS A N 1
ATOM 3754 C CA . LYS A 1 452 ? 3.623 29.219 -5.254 1 97.12 452 LYS A CA 1
ATOM 3755 C C . LYS A 1 452 ? 2.355 29.422 -4.43 1 97.12 452 LYS A C 1
ATOM 3757 O O . LYS A 1 452 ? 1.271 29.609 -4.984 1 97.12 452 LYS A O 1
ATOM 3762 N N . THR A 1 453 ? 2.479 29.375 -3.092 1 98.25 453 THR A N 1
ATOM 3763 C CA . THR A 1 453 ? 1.255 29.25 -2.307 1 98.25 453 THR A CA 1
ATOM 3764 C C . THR A 1 453 ? 1.166 30.359 -1.257 1 98.25 453 THR A C 1
ATOM 3766 O O . THR A 1 453 ? 0.122 30.547 -0.629 1 98.25 453 THR A O 1
ATOM 3769 N N . GLY A 1 454 ? 2.234 31.078 -1.029 1 98.5 454 GLY A N 1
ATOM 3770 C CA . GLY A 1 454 ? 2.285 32.031 0.067 1 98.5 454 GLY A CA 1
ATOM 3771 C C . GLY A 1 454 ? 2.578 31.391 1.407 1 98.5 454 GLY A C 1
ATOM 3772 O O . GLY A 1 454 ? 2.43 32.031 2.455 1 98.5 454 GLY A O 1
ATOM 3773 N N . THR A 1 455 ? 2.93 30.062 1.376 1 98.69 455 THR A N 1
ATOM 3774 C CA . THR A 1 455 ? 3.279 29.359 2.607 1 98.69 455 THR A CA 1
ATOM 3775 C C . THR A 1 455 ? 4.438 28.391 2.369 1 98.69 455 THR A C 1
ATOM 3777 O O . THR A 1 455 ? 4.637 27.922 1.248 1 98.69 455 THR A O 1
ATOM 3780 N N . VAL A 1 456 ? 5.176 28.141 3.369 1 98.62 456 VAL A N 1
ATOM 3781 C CA . VAL A 1 456 ? 6.094 27.016 3.4 1 98.62 456 VAL A CA 1
ATOM 3782 C C . VAL A 1 456 ? 6.129 26.406 4.805 1 98.62 456 VAL A C 1
ATOM 3784 O O . VAL A 1 456 ? 6.43 27.109 5.777 1 98.62 456 VAL A O 1
ATOM 3787 N N . PHE A 1 457 ? 5.723 25.172 4.863 1 98.5 457 PHE A N 1
ATOM 3788 C CA . PHE A 1 457 ? 5.781 24.359 6.078 1 98.5 457 PHE A CA 1
ATOM 3789 C C . PHE A 1 457 ? 6.789 23.234 5.938 1 98.5 457 PHE A C 1
ATOM 3791 O O . PHE A 1 457 ? 7.281 22.969 4.836 1 98.5 457 PHE A O 1
ATOM 3798 N N . TYR A 1 458 ? 7.094 22.625 7.031 1 98.25 458 TYR A N 1
ATOM 3799 C CA . TYR A 1 458 ? 8.078 21.547 7.027 1 98.25 458 TYR A CA 1
ATOM 3800 C C . TYR A 1 458 ? 7.523 20.312 7.707 1 98.25 458 TYR A C 1
ATOM 3802 O O . TYR A 1 458 ? 6.645 20.391 8.57 1 98.25 458 TYR A O 1
ATOM 3810 N N . ARG A 1 459 ? 8.055 19.203 7.34 1 96.62 459 ARG A N 1
ATOM 3811 C CA . ARG A 1 459 ? 7.566 17.922 7.824 1 96.62 459 ARG A CA 1
ATOM 3812 C C . ARG A 1 459 ? 8.211 17.562 9.156 1 96.62 459 ARG A C 1
ATOM 3814 O O . ARG A 1 459 ? 9.367 17.891 9.406 1 96.62 459 ARG A O 1
ATOM 3821 N N . GLU A 1 460 ? 7.438 16.875 9.914 1 95.81 460 GLU A N 1
ATOM 3822 C CA . GLU A 1 460 ? 7.918 16.359 11.188 1 95.81 460 GLU A CA 1
ATOM 3823 C C . GLU A 1 460 ? 8.555 14.984 11.023 1 95.81 460 GLU A C 1
ATOM 3825 O O . GLU A 1 460 ? 8.734 14.508 9.898 1 95.81 460 GLU A O 1
ATOM 3830 N N . ARG A 1 461 ? 9.047 14.398 12.148 1 95.88 461 ARG A N 1
ATOM 3831 C CA . ARG A 1 461 ? 9.523 13.023 12.172 1 95.88 461 ARG A CA 1
ATOM 3832 C C . ARG A 1 461 ? 8.445 12.062 11.695 1 95.88 461 ARG A C 1
ATOM 3834 O O . ARG A 1 461 ? 7.281 12.188 12.07 1 95.88 461 ARG A O 1
ATOM 3841 N N . ALA A 1 462 ? 8.883 11.164 10.844 1 94.38 462 ALA A N 1
ATOM 3842 C CA . ALA A 1 462 ? 7.953 10.133 10.391 1 94.38 462 ALA A CA 1
ATOM 3843 C C . ALA A 1 462 ? 7.699 9.102 11.492 1 94.38 462 ALA A C 1
ATOM 3845 O O . ALA A 1 462 ? 8.242 7.996 11.445 1 94.38 462 ALA A O 1
ATOM 3846 N N . LEU A 1 463 ? 6.875 9.438 12.43 1 93.69 463 LEU A N 1
ATOM 3847 C CA . LEU A 1 463 ? 6.551 8.555 13.547 1 93.69 463 LEU A CA 1
ATOM 3848 C C . LEU A 1 463 ? 5.277 7.766 13.266 1 93.69 463 LEU A C 1
ATOM 3850 O O . LEU A 1 463 ? 4.461 8.172 12.438 1 93.69 463 LEU A O 1
ATOM 3854 N N . LYS A 1 464 ? 4.992 6.637 13.938 1 89.44 464 LYS A N 1
ATOM 3855 C CA . LYS A 1 464 ? 3.84 5.777 13.68 1 89.44 464 LYS A CA 1
ATOM 3856 C C . LYS A 1 464 ? 2.789 5.93 14.781 1 89.44 464 LYS A C 1
ATOM 3858 O O . LYS A 1 464 ? 1.942 5.051 14.961 1 89.44 464 LYS A O 1
ATOM 3863 N N . GLU A 1 465 ? 2.783 6.973 15.391 1 91.75 465 GLU A N 1
ATOM 3864 C CA . GLU A 1 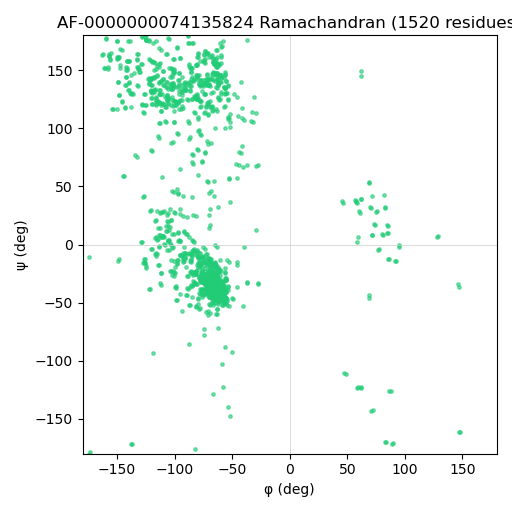465 ? 1.748 7.211 16.391 1 91.75 465 GLU A CA 1
ATOM 3865 C C . GLU A 1 465 ? 0.41 7.539 15.734 1 91.75 465 GLU A C 1
ATOM 3867 O O . GLU A 1 465 ? 0.359 8.289 14.758 1 91.75 465 GLU A O 1
ATOM 3872 N N . ASN A 1 466 ? -0.734 7.059 16.266 1 93.31 466 ASN A N 1
ATOM 3873 C CA . ASN A 1 466 ? -2.039 7.188 15.617 1 93.31 466 ASN A CA 1
ATOM 3874 C C . ASN A 1 466 ? -2.859 8.312 16.234 1 93.31 466 ASN A C 1
ATOM 3876 O O . ASN A 1 466 ? -2.736 8.594 17.438 1 93.31 466 ASN A O 1
ATOM 3880 N N . VAL A 1 467 ? -3.668 8.922 15.398 1 95 467 VAL A N 1
ATOM 3881 C CA . VAL A 1 467 ? -4.754 9.789 15.852 1 95 467 VAL A CA 1
ATOM 3882 C C . VAL A 1 467 ? -5.996 8.953 16.141 1 95 467 VAL A C 1
ATOM 3884 O O . VAL A 1 467 ? -6.312 8.016 15.398 1 95 467 VAL A O 1
ATOM 3887 N N . HIS A 1 468 ? -6.664 9.25 17.266 1 93.88 468 HIS A N 1
ATOM 3888 C CA . HIS A 1 468 ? -7.871 8.5 17.609 1 93.88 468 HIS A CA 1
ATOM 3889 C C . HIS A 1 468 ? -8.945 8.656 16.531 1 93.88 468 HIS A C 1
ATOM 3891 O O . HIS A 1 468 ? -9.117 9.742 15.977 1 93.88 468 HIS A O 1
ATOM 3897 N N . GLU A 1 469 ? -9.688 7.664 16.312 1 91.75 469 GLU A N 1
ATOM 3898 C CA . GLU A 1 469 ? -10.695 7.648 15.25 1 91.75 469 GLU A CA 1
ATOM 3899 C C . GLU A 1 469 ? -11.758 8.719 15.484 1 91.75 469 GLU A C 1
ATOM 3901 O O . GLU A 1 469 ? -12.289 9.289 14.531 1 91.75 469 GLU A O 1
ATOM 3906 N N . ARG A 1 470 ? -12.07 8.984 16.719 1 91 470 ARG A N 1
ATOM 3907 C CA . ARG A 1 470 ? -13.023 10.023 17.078 1 91 470 ARG A CA 1
ATOM 3908 C C . ARG A 1 470 ? -12.555 11.391 16.578 1 91 470 ARG A C 1
ATOM 3910 O O . ARG A 1 470 ? -13.352 12.188 16.094 1 91 470 ARG A O 1
ATOM 3917 N N . CYS A 1 471 ? -11.273 11.602 16.719 1 94.81 471 CYS A N 1
ATOM 3918 C CA . CYS A 1 471 ? -10.68 12.859 16.266 1 94.81 471 CYS A CA 1
ATOM 3919 C C . CYS A 1 471 ? -10.719 12.969 14.75 1 94.81 471 CYS A C 1
ATOM 3921 O O . CYS A 1 471 ? -11.055 14.023 14.211 1 94.81 471 CYS A O 1
ATOM 3923 N N . ILE A 1 472 ? -10.438 11.82 14.125 1 94.5 472 ILE A N 1
ATOM 3924 C CA . ILE A 1 472 ? -10.492 11.805 12.672 1 94.5 472 ILE A CA 1
ATOM 3925 C C . ILE A 1 472 ? -11.898 12.188 12.203 1 94.5 472 ILE A C 1
ATOM 3927 O O . ILE A 1 472 ? -12.055 13.008 11.297 1 94.5 472 ILE A O 1
ATOM 3931 N N . ALA A 1 473 ? -12.914 11.625 12.82 1 92.56 473 ALA A N 1
ATOM 3932 C CA . ALA A 1 473 ? -14.305 11.898 12.469 1 92.56 473 ALA A CA 1
ATOM 3933 C C . ALA A 1 473 ? -14.641 13.375 12.672 1 92.56 473 ALA A C 1
ATOM 3935 O O . ALA A 1 473 ? -15.336 13.977 11.852 1 92.56 473 ALA A O 1
ATOM 3936 N N . ARG A 1 474 ? -14.18 13.945 13.734 1 94 474 ARG A N 1
ATOM 3937 C CA . ARG A 1 474 ? -14.438 15.352 14.031 1 94 474 ARG A CA 1
ATOM 3938 C C . ARG A 1 474 ? -13.82 16.25 12.961 1 94 474 ARG A C 1
ATOM 3940 O O . ARG A 1 474 ? -14.477 17.172 12.461 1 94 474 ARG A O 1
ATOM 3947 N N . TYR A 1 475 ? -12.562 15.961 12.617 1 95.38 475 TYR A N 1
ATOM 3948 C CA . TYR A 1 475 ? -11.883 16.781 11.617 1 95.38 475 TYR A CA 1
ATOM 3949 C C . TYR A 1 475 ? -12.57 16.672 10.266 1 95.38 475 TYR A C 1
ATOM 3951 O O . TYR A 1 475 ? -12.656 17.656 9.523 1 95.38 475 TYR A O 1
ATOM 3959 N N . GLU A 1 476 ? -13.062 15.555 9.953 1 92.62 476 GLU A N 1
ATOM 3960 C CA . GLU A 1 476 ? -13.734 15.344 8.672 1 92.62 476 GLU A CA 1
ATOM 3961 C C . GLU A 1 476 ? -14.992 16.203 8.562 1 92.62 476 GLU A C 1
ATOM 3963 O O . GLU A 1 476 ? -15.359 16.641 7.469 1 92.62 476 GLU A O 1
ATOM 3968 N N . THR A 1 477 ? -15.656 16.453 9.68 1 92.06 477 THR A N 1
ATOM 3969 C CA . THR A 1 477 ? -16.891 17.234 9.656 1 92.06 477 THR A CA 1
ATOM 3970 C C . THR A 1 477 ? -16.609 18.688 9.328 1 92.06 477 THR A C 1
ATOM 3972 O O . THR A 1 477 ? -17.531 19.438 8.977 1 92.06 477 THR A O 1
ATOM 3975 N N . LEU A 1 478 ? -15.383 19.109 9.391 1 94.75 478 LEU A N 1
ATOM 3976 C CA . LEU A 1 478 ? -15.055 20.531 9.281 1 94.75 478 LEU A CA 1
ATOM 3977 C C . LEU A 1 478 ? -14.789 20.922 7.832 1 94.75 478 LEU A C 1
ATOM 3979 O O . LEU A 1 478 ? -14.633 22.094 7.523 1 94.75 478 LEU A O 1
ATOM 3983 N N . LEU A 1 479 ? -14.742 19.922 6.949 1 94.06 479 LEU A N 1
ATOM 3984 C CA . LEU A 1 479 ? -14.414 20.156 5.551 1 94.06 479 LEU A CA 1
ATOM 3985 C C . LEU A 1 479 ? -15.633 20.641 4.781 1 94.06 479 LEU A C 1
ATOM 3987 O O . LEU A 1 479 ? -16.766 20.422 5.203 1 94.06 479 LEU A O 1
ATOM 3991 N N . PRO A 1 480 ? -15.445 21.375 3.682 1 94.19 480 PRO A N 1
ATOM 3992 C CA . PRO A 1 480 ? -16.562 21.906 2.906 1 94.19 480 PRO A CA 1
ATOM 3993 C C . PRO A 1 480 ? -17.531 20.812 2.453 1 94.19 480 PRO A C 1
ATOM 3995 O O . PRO A 1 480 ? -17.094 19.719 2.061 1 94.19 480 PRO A O 1
ATOM 3998 N N . ARG A 1 481 ? -18.812 21.156 2.512 1 90.69 481 ARG A N 1
ATOM 3999 C CA . ARG A 1 481 ? -19.844 20.203 2.104 1 90.69 481 ARG A CA 1
ATOM 4000 C C . ARG A 1 481 ? -20.438 20.594 0.747 1 90.69 481 ARG A C 1
ATOM 4002 O O . ARG A 1 481 ? -20.047 21.609 0.163 1 90.69 481 ARG A O 1
ATOM 4009 N N . LYS A 1 482 ? -21.344 19.797 0.251 1 87.44 482 LYS A N 1
ATOM 4010 C CA . LYS A 1 482 ? -21.875 19.891 -1.107 1 87.44 482 LYS A CA 1
ATOM 4011 C C . LYS A 1 482 ? -22.578 21.219 -1.337 1 87.44 482 LYS A C 1
ATOM 4013 O O . LYS A 1 482 ? -22.391 21.859 -2.381 1 87.44 482 LYS A O 1
ATOM 4018 N N . LEU A 1 483 ? -23.391 21.688 -0.342 1 90.06 483 LEU A N 1
ATOM 4019 C CA . LEU A 1 483 ? -24.141 22.922 -0.514 1 90.06 483 LEU A CA 1
ATOM 4020 C C . LEU A 1 483 ? -23.203 24.109 -0.64 1 90.06 483 LEU A C 1
ATOM 4022 O O . LEU A 1 483 ? -23.469 25.031 -1.415 1 90.06 483 LEU A O 1
ATOM 4026 N N . GLU A 1 484 ? -22.109 24.094 0.103 1 91.31 484 GLU A N 1
ATOM 4027 C CA . GLU A 1 484 ? -21.125 25.172 0.028 1 91.31 484 GLU A CA 1
ATOM 4028 C C . GLU A 1 484 ? -20.359 25.125 -1.292 1 91.31 484 GLU A C 1
ATOM 4030 O O . GLU A 1 484 ? -20.078 26.172 -1.884 1 91.31 484 GLU A O 1
ATOM 4035 N N . SER A 1 485 ? -20.062 23.938 -1.634 1 90.19 485 SER A N 1
ATOM 4036 C CA . SER A 1 485 ? -19.328 23.766 -2.883 1 90.19 485 SER A CA 1
ATOM 4037 C C . SER A 1 485 ? -20.156 24.234 -4.078 1 90.19 485 SER A C 1
ATOM 4039 O O . SER A 1 485 ? -19.625 24.891 -4.98 1 90.19 485 SER A O 1
ATOM 4041 N N . LYS A 1 486 ? -21.422 23.938 -4.055 1 90.44 486 LYS A N 1
ATOM 4042 C CA . LYS A 1 486 ? -22.312 24.297 -5.152 1 90.44 486 LYS A CA 1
ATOM 4043 C C . LYS A 1 486 ? -22.578 25.797 -5.176 1 90.44 486 LYS A C 1
ATOM 4045 O O . LYS A 1 486 ? -22.625 26.406 -6.246 1 90.44 486 LYS A O 1
ATOM 4050 N N . ASN A 1 487 ? -22.719 26.344 -3.949 1 91.44 487 ASN A N 1
ATOM 4051 C CA . ASN A 1 487 ? -23.281 27.688 -3.893 1 91.44 487 ASN A CA 1
ATOM 4052 C C . ASN A 1 487 ? -22.203 28.75 -3.695 1 91.44 487 ASN A C 1
ATOM 4054 O O . ASN A 1 487 ? -22.406 29.922 -4.02 1 91.44 487 ASN A O 1
ATOM 4058 N N . PHE A 1 488 ? -21.031 28.438 -3.158 1 92.81 488 PHE A N 1
ATOM 4059 C CA . PHE A 1 488 ? -19.969 29.391 -2.92 1 92.81 488 PHE A CA 1
ATOM 4060 C C . PHE A 1 488 ? -18.641 28.891 -3.5 1 92.81 488 PHE A C 1
ATOM 4062 O O . PHE A 1 488 ? -17.594 29.5 -3.283 1 92.81 488 PHE A O 1
ATOM 4069 N N . LYS A 1 489 ? -18.641 27.688 -4.172 1 90.12 489 LYS A N 1
ATOM 4070 C CA . LYS A 1 489 ? -17.469 27.094 -4.809 1 90.12 489 LYS A CA 1
ATOM 4071 C C . LYS A 1 489 ? -16.375 26.828 -3.789 1 90.12 489 LYS A C 1
ATOM 4073 O O . LYS A 1 489 ? -15.188 27 -4.094 1 90.12 489 LYS A O 1
ATOM 4078 N N . SER A 1 490 ? -16.797 26.625 -2.561 1 89.38 490 SER A N 1
ATOM 4079 C CA . SER A 1 490 ? -15.867 26.172 -1.529 1 89.38 490 SER A CA 1
ATOM 4080 C C . SER A 1 490 ? -15.555 24.688 -1.665 1 89.38 490 SER A C 1
ATOM 4082 O O . SER A 1 490 ? -16.469 23.859 -1.674 1 89.38 490 SER A O 1
ATOM 4084 N N . SER A 1 491 ? -14.273 24.359 -1.878 1 90.19 491 SER A N 1
ATOM 4085 C CA . SER A 1 491 ? -13.914 22.969 -2.047 1 90.19 491 SER A CA 1
ATOM 4086 C C . SER A 1 491 ? -12.508 22.688 -1.536 1 90.19 491 SER A C 1
ATOM 4088 O O . SER A 1 491 ? -11.727 23.625 -1.32 1 90.19 491 SER A O 1
ATOM 4090 N N . LEU A 1 492 ? -12.305 21.422 -1.309 1 91.56 492 LEU A N 1
ATOM 4091 C CA . LEU A 1 492 ? -10.945 20.984 -0.995 1 91.56 492 LEU A CA 1
ATOM 4092 C C . LEU A 1 492 ? -10.031 21.156 -2.207 1 91.56 492 LEU A C 1
ATOM 4094 O O . LEU A 1 492 ? -10.461 20.938 -3.344 1 91.56 492 LEU A O 1
ATOM 4098 N N . LEU A 1 493 ? -8.867 21.469 -1.915 1 90.75 493 LEU A N 1
ATOM 4099 C CA . LEU A 1 493 ? -7.895 21.516 -3 1 90.75 493 LEU A CA 1
ATOM 4100 C C . LEU A 1 493 ? -7.414 20.109 -3.371 1 90.75 493 LEU A C 1
ATOM 4102 O O . LEU A 1 493 ? -6.867 19.906 -4.457 1 90.75 493 LEU A O 1
ATOM 4106 N N . ILE A 1 494 ? -7.672 19.172 -2.525 1 93.69 494 ILE A N 1
ATOM 4107 C CA . ILE A 1 494 ? -7.25 17.781 -2.711 1 93.69 494 ILE A CA 1
ATOM 4108 C C . ILE A 1 494 ? -8.43 16.938 -3.18 1 93.69 494 ILE A C 1
ATOM 4110 O O . ILE A 1 494 ? -9.547 17.094 -2.676 1 93.69 494 ILE A O 1
ATOM 4114 N N . ASP A 1 495 ? -8.18 16.141 -4.184 1 92.62 495 ASP A N 1
ATOM 4115 C CA . ASP A 1 495 ? -9.148 15.102 -4.551 1 92.62 495 ASP A CA 1
ATOM 4116 C C . ASP A 1 495 ? -9.039 13.898 -3.617 1 92.62 495 ASP A C 1
ATOM 4118 O O . ASP A 1 495 ? -8.242 12.992 -3.859 1 92.62 495 ASP A O 1
ATOM 4122 N N . ALA A 1 496 ? -9.852 13.852 -2.715 1 89.75 496 ALA A N 1
ATOM 4123 C CA . ALA A 1 496 ? -9.742 12.883 -1.63 1 89.75 496 ALA A CA 1
ATOM 4124 C C . ALA A 1 496 ? -9.805 11.453 -2.166 1 89.75 496 ALA A C 1
ATOM 4126 O O . ALA A 1 496 ? -9.016 10.594 -1.759 1 89.75 496 ALA A O 1
ATOM 4127 N N . ASP A 1 497 ? -10.711 11.148 -3.107 1 83.94 497 ASP A N 1
ATOM 4128 C CA . ASP A 1 497 ? -10.883 9.797 -3.631 1 83.94 497 ASP A CA 1
ATOM 4129 C C . ASP A 1 497 ? -9.625 9.344 -4.375 1 83.94 497 ASP A C 1
ATOM 4131 O O . ASP A 1 497 ? -9.164 8.219 -4.176 1 83.94 497 ASP A O 1
ATOM 4135 N N . ARG A 1 498 ? -9.164 10.164 -5.152 1 89.12 498 ARG A N 1
ATOM 4136 C CA . ARG A 1 498 ? -7.941 9.859 -5.895 1 89.12 498 ARG A CA 1
ATOM 4137 C C . ARG A 1 498 ? -6.766 9.633 -4.953 1 89.12 498 ARG A C 1
ATOM 4139 O O . ARG A 1 498 ? -5.98 8.703 -5.148 1 89.12 498 ARG A O 1
ATOM 4146 N N . VAL A 1 499 ? -6.633 10.477 -3.977 1 91.81 499 VAL A N 1
ATOM 4147 C CA . VAL A 1 499 ? -5.504 10.438 -3.051 1 91.81 499 VAL A CA 1
ATOM 4148 C C . VAL A 1 499 ? -5.582 9.172 -2.199 1 91.81 499 VAL A C 1
ATOM 4150 O O . VAL A 1 499 ? -4.566 8.508 -1.97 1 91.81 499 VAL A O 1
ATOM 4153 N N . LEU A 1 500 ? -6.727 8.805 -1.804 1 85.94 500 LEU A N 1
ATOM 4154 C CA . LEU A 1 500 ? -6.891 7.648 -0.924 1 85.94 500 LEU A CA 1
ATOM 4155 C C . LEU A 1 500 ? -6.645 6.348 -1.681 1 85.94 500 LEU A C 1
ATOM 4157 O O . LEU A 1 500 ? -6.176 5.367 -1.1 1 85.94 500 LEU A O 1
ATOM 4161 N N . SER A 1 501 ? -6.898 6.352 -2.975 1 78.56 501 SER A N 1
ATOM 4162 C CA . SER A 1 501 ? -6.727 5.148 -3.779 1 78.56 501 SER A CA 1
ATOM 4163 C C . SER A 1 501 ? -5.375 5.145 -4.488 1 78.56 501 SER A C 1
ATOM 4165 O O . SER A 1 501 ? -4.941 4.113 -5.004 1 78.56 501 SER A O 1
ATOM 4167 N N . GLY A 1 502 ? -4.762 6.238 -4.492 1 81.19 502 GLY A N 1
ATOM 4168 C CA . GLY A 1 502 ? -3.537 6.387 -5.262 1 81.19 502 GLY A CA 1
ATOM 4169 C C . GLY A 1 502 ? -2.318 5.812 -4.562 1 81.19 502 GLY A C 1
ATOM 4170 O O . GLY A 1 502 ? -2.338 5.59 -3.352 1 81.19 502 GLY A O 1
ATOM 4171 N N . CYS A 1 503 ? -1.23 5.625 -5.359 1 86.06 503 CYS A N 1
ATOM 4172 C CA . CYS A 1 503 ? 0.053 5.16 -4.844 1 86.06 503 CYS A CA 1
ATOM 4173 C C . CYS A 1 503 ? 0.8 6.285 -4.145 1 86.06 503 CYS A C 1
ATOM 4175 O O . CYS A 1 503 ? 0.881 7.402 -4.664 1 86.06 503 CYS A O 1
ATOM 4177 N N . ASP A 1 504 ? 1.395 6.008 -3.033 1 83.62 504 ASP A N 1
ATOM 4178 C CA . ASP A 1 504 ? 2.062 7.012 -2.211 1 83.62 504 ASP A CA 1
ATOM 4179 C C . ASP A 1 504 ? 3.152 7.73 -3.002 1 83.62 504 ASP A C 1
ATOM 4181 O O . ASP A 1 504 ? 3.324 8.945 -2.871 1 83.62 504 ASP A O 1
ATOM 4185 N N . ASN A 1 505 ? 3.826 6.992 -3.879 1 81.56 505 ASN A N 1
ATOM 4186 C CA . ASN A 1 505 ? 4.965 7.551 -4.605 1 81.56 505 ASN A CA 1
ATOM 4187 C C . ASN A 1 505 ? 4.52 8.594 -5.629 1 81.56 505 ASN A C 1
ATOM 4189 O O . ASN A 1 505 ? 5.336 9.383 -6.109 1 81.56 505 ASN A O 1
ATOM 4193 N N . ASP A 1 506 ? 3.281 8.656 -5.863 1 86.5 506 ASP A N 1
ATOM 4194 C CA . ASP A 1 506 ? 2.766 9.57 -6.879 1 86.5 506 ASP A CA 1
ATOM 4195 C C . ASP A 1 506 ? 2.08 10.773 -6.242 1 86.5 506 ASP A C 1
ATOM 4197 O O . ASP A 1 506 ? 1.579 11.656 -6.945 1 86.5 506 ASP A O 1
ATOM 4201 N N . LEU A 1 507 ? 2.084 10.891 -4.965 1 92.56 507 LEU A N 1
ATOM 4202 C CA . LEU A 1 507 ? 1.354 11.945 -4.27 1 92.56 507 LEU A CA 1
ATOM 4203 C C . LEU A 1 507 ? 2.27 13.125 -3.959 1 92.56 507 LEU A C 1
ATOM 4205 O O . LEU A 1 507 ? 3.445 12.938 -3.639 1 92.56 507 LEU A O 1
ATOM 4209 N N . LYS A 1 508 ? 1.749 14.328 -4.082 1 94.12 508 LYS A N 1
ATOM 4210 C CA . LYS A 1 508 ? 2.416 15.523 -3.572 1 94.12 508 LYS A CA 1
ATOM 4211 C C . LYS A 1 508 ? 2.453 15.523 -2.047 1 94.12 508 LYS A C 1
ATOM 4213 O O . LYS A 1 508 ? 1.678 14.812 -1.402 1 94.12 508 LYS A O 1
ATOM 4218 N N . PRO A 1 509 ? 3.309 16.328 -1.474 1 95.5 509 PRO A N 1
ATOM 4219 C CA . PRO A 1 509 ? 3.441 16.328 -0.015 1 95.5 509 PRO A CA 1
ATOM 4220 C C . PRO A 1 509 ? 2.121 16.594 0.701 1 95.5 509 PRO A C 1
ATOM 4222 O O . PRO A 1 509 ? 1.798 15.922 1.686 1 95.5 509 PRO A O 1
ATOM 4225 N N . GLU A 1 510 ? 1.33 17.516 0.194 1 96.94 510 GLU A N 1
ATOM 4226 C CA . GLU A 1 510 ? 0.056 17.875 0.813 1 96.94 510 GLU A CA 1
ATOM 4227 C C . GLU A 1 510 ? -0.936 16.719 0.739 1 96.94 510 GLU A C 1
ATOM 4229 O O . GLU A 1 510 ? -1.724 16.5 1.663 1 96.94 510 GLU A O 1
ATOM 4234 N N . GLU A 1 511 ? -0.864 15.977 -0.381 1 96.56 511 GLU A N 1
ATOM 4235 C CA . GLU A 1 511 ? -1.715 14.805 -0.554 1 96.56 511 GLU A CA 1
ATOM 4236 C C . GLU A 1 511 ? -1.27 13.656 0.354 1 96.56 511 GLU A C 1
ATOM 4238 O O . GLU A 1 511 ? -2.104 12.945 0.914 1 96.56 511 GLU A O 1
ATOM 4243 N N . HIS A 1 512 ? -0.01 13.523 0.461 1 95.19 512 HIS A N 1
ATOM 4244 C CA . HIS A 1 512 ? 0.548 12.469 1.304 1 95.19 512 HIS A CA 1
ATOM 4245 C C . HIS A 1 512 ? 0.121 12.648 2.758 1 95.19 512 HIS A C 1
ATOM 4247 O O . HIS A 1 512 ? -0.276 11.68 3.412 1 95.19 512 HIS A O 1
ATOM 4253 N N . ILE A 1 513 ? 0.216 13.859 3.285 1 95.62 513 ILE A N 1
ATOM 4254 C CA . ILE A 1 513 ? -0.101 14.039 4.699 1 95.62 513 ILE A CA 1
ATOM 4255 C C . ILE A 1 513 ? -1.607 13.898 4.91 1 95.62 513 ILE A C 1
ATOM 4257 O O . ILE A 1 513 ? -2.051 13.43 5.961 1 95.62 513 ILE A O 1
ATOM 4261 N N . PHE A 1 514 ? -2.428 14.273 3.922 1 96.44 514 PHE A N 1
ATOM 4262 C CA . PHE A 1 514 ? -3.865 14.039 3.982 1 96.44 514 PHE A CA 1
ATOM 4263 C C . PHE A 1 514 ? -4.172 12.562 4.148 1 96.44 514 PHE A C 1
ATOM 4265 O O . PHE A 1 514 ? -4.93 12.172 5.043 1 96.44 514 PHE A O 1
ATOM 4272 N N . LYS A 1 515 ? -3.588 11.797 3.275 1 95 515 LYS A N 1
ATOM 4273 C CA . LYS A 1 515 ? -3.777 10.352 3.326 1 95 515 LYS A CA 1
ATOM 4274 C C . LYS A 1 515 ? -3.25 9.773 4.637 1 95 515 LYS A C 1
ATOM 4276 O O . LYS A 1 515 ? -3.914 8.953 5.27 1 95 515 LYS A O 1
ATOM 4281 N N . ALA A 1 516 ? -2.068 10.18 5.039 1 95.12 516 ALA A N 1
ATOM 4282 C CA . ALA A 1 516 ? -1.445 9.695 6.266 1 95.12 516 ALA A CA 1
ATOM 4283 C C . ALA A 1 516 ? -2.322 9.984 7.48 1 95.12 516 ALA A C 1
ATOM 4285 O O . ALA A 1 516 ? -2.475 9.133 8.359 1 95.12 516 ALA A O 1
ATOM 4286 N N . PHE A 1 517 ? -2.902 11.125 7.457 1 95.56 517 PHE A N 1
ATOM 4287 C CA . PHE A 1 517 ? -3.676 11.562 8.609 1 95.56 517 PHE A CA 1
ATOM 4288 C C . PHE A 1 517 ? -5.074 10.953 8.594 1 95.56 517 PHE A C 1
ATOM 4290 O O . PHE A 1 517 ? -5.484 10.297 9.555 1 95.56 517 PHE A O 1
ATOM 4297 N N . PHE A 1 518 ? -5.801 11.094 7.551 1 94.31 518 PHE A N 1
ATOM 4298 C CA . PHE A 1 518 ? -7.219 10.742 7.531 1 94.31 518 PHE A CA 1
ATOM 4299 C C . PHE A 1 518 ? -7.41 9.258 7.27 1 94.31 518 PHE A C 1
ATOM 4301 O O . PHE A 1 518 ? -8.383 8.656 7.738 1 94.31 518 PHE A O 1
ATOM 4308 N N . HIS A 1 519 ? -6.523 8.703 6.516 1 92.19 519 HIS A N 1
ATOM 4309 C CA . HIS A 1 519 ? -6.695 7.293 6.168 1 92.19 519 HIS A CA 1
ATOM 4310 C C . HIS A 1 519 ? -5.859 6.398 7.074 1 92.19 519 HIS A C 1
ATOM 4312 O O . HIS A 1 519 ? -6.367 5.422 7.633 1 92.19 519 HIS A O 1
ATOM 4318 N N . HIS A 1 520 ? -4.574 6.703 7.289 1 92.81 520 HIS A N 1
ATOM 4319 C CA . HIS A 1 520 ? -3.686 5.863 8.086 1 92.81 520 HIS A CA 1
ATOM 4320 C C . HIS A 1 520 ? -3.697 6.289 9.555 1 92.81 520 HIS A C 1
ATOM 4322 O O . HIS A 1 520 ? -3.131 5.605 10.406 1 92.81 520 HIS A O 1
ATOM 4328 N N . ARG A 1 521 ? -4.293 7.508 9.938 1 94.75 521 ARG A N 1
ATOM 4329 C CA . ARG A 1 521 ? -4.449 8.07 11.273 1 94.75 521 ARG A CA 1
ATOM 4330 C C . ARG A 1 521 ? -3.094 8.32 11.93 1 94.75 521 ARG A C 1
ATOM 4332 O O . ARG A 1 521 ? -2.893 7.992 13.102 1 94.75 521 ARG A O 1
ATOM 4339 N N . ARG A 1 522 ? -2.188 8.781 11.094 1 94.25 522 ARG A N 1
ATOM 4340 C CA . ARG A 1 522 ? -0.854 9.062 11.617 1 94.25 522 ARG A CA 1
ATOM 4341 C C . ARG A 1 522 ? -0.756 10.508 12.102 1 94.25 522 ARG A C 1
ATOM 4343 O O . ARG A 1 522 ? -1.12 11.438 11.383 1 94.25 522 ARG A O 1
ATOM 4350 N N . GLN A 1 523 ? -0.221 10.664 13.258 1 93.5 523 GLN A N 1
ATOM 4351 C CA . GLN A 1 523 ? 0.042 11.984 13.82 1 93.5 523 GLN A CA 1
ATOM 4352 C C . GLN A 1 523 ? 1.41 12.5 13.391 1 93.5 523 GLN A C 1
ATOM 4354 O O . GLN A 1 523 ? 2.123 11.836 12.633 1 93.5 523 GLN A O 1
ATOM 4359 N N . HIS A 1 524 ? 1.798 13.719 13.68 1 94.31 524 HIS A N 1
ATOM 4360 C CA . HIS A 1 524 ? 3.107 14.344 13.508 1 94.31 524 HIS A CA 1
ATOM 4361 C C . HIS A 1 524 ? 3.436 14.547 12.031 1 94.31 524 HIS A C 1
ATOM 4363 O O . HIS A 1 524 ? 4.492 14.117 11.562 1 94.31 524 HIS A O 1
ATOM 4369 N N . GLN A 1 525 ? 2.541 15.172 11.344 1 95.88 525 GLN A N 1
ATOM 4370 C CA . GLN A 1 525 ? 2.729 15.391 9.914 1 95.88 525 GLN A CA 1
ATOM 4371 C C . GLN A 1 525 ? 3.484 16.688 9.648 1 95.88 525 GLN A C 1
ATOM 4373 O O . GLN A 1 525 ? 4.164 16.828 8.633 1 95.88 525 GLN A O 1
ATOM 4378 N N . LEU A 1 526 ? 3.395 17.656 10.547 1 96.88 526 LEU A N 1
ATOM 4379 C CA . LEU A 1 526 ? 3.941 19 10.336 1 96.88 526 LEU A CA 1
ATOM 4380 C C . LEU A 1 526 ? 4.742 19.453 11.547 1 96.88 526 LEU A C 1
ATOM 4382 O O . LEU A 1 526 ? 4.34 19.234 12.688 1 96.88 526 LEU A O 1
ATOM 4386 N N . GLU A 1 527 ? 5.879 20.047 11.266 1 95.81 527 GLU A N 1
ATOM 4387 C CA . GLU A 1 527 ? 6.676 20.766 12.258 1 95.81 527 GLU A CA 1
ATOM 4388 C C . GLU A 1 527 ? 6.398 22.266 12.219 1 95.81 527 GLU A C 1
ATOM 4390 O O . GLU A 1 527 ? 6.566 22.906 11.18 1 95.81 527 GLU A O 1
ATOM 4395 N N . ALA A 1 528 ? 5.988 22.812 13.352 1 95.25 528 ALA A N 1
ATOM 4396 C CA . ALA A 1 528 ? 5.57 24.219 13.367 1 95.25 528 ALA A CA 1
ATOM 4397 C C . ALA A 1 528 ? 6.586 25.078 14.117 1 95.25 528 ALA A C 1
ATOM 4399 O O . ALA A 1 528 ? 6.219 26.062 14.758 1 95.25 528 ALA A O 1
ATOM 4400 N N . GLY A 1 529 ? 7.812 24.703 14.125 1 96.44 529 GLY A N 1
ATOM 4401 C CA . GLY A 1 529 ? 8.844 25.5 14.758 1 96.44 529 GLY A CA 1
ATOM 4402 C C . GLY A 1 529 ? 9.352 26.625 13.875 1 96.44 529 GLY A C 1
ATOM 4403 O O . GLY A 1 529 ? 9.867 27.625 14.375 1 96.44 529 GLY A O 1
ATOM 4404 N N . LEU A 1 530 ? 9.234 26.453 12.648 1 98 530 LEU A N 1
ATOM 4405 C CA . LEU A 1 530 ? 9.547 27.484 11.656 1 98 530 LEU A CA 1
ATOM 4406 C C . LEU A 1 530 ? 8.656 27.344 10.43 1 98 530 LEU A C 1
ATOM 4408 O O . LEU A 1 530 ? 8.5 26.25 9.883 1 98 530 LEU A O 1
ATOM 4412 N N . PHE A 1 531 ? 8.023 28.375 10 1 98.44 531 PHE A N 1
ATOM 4413 C CA . PHE A 1 531 ? 7.262 28.453 8.75 1 98.44 531 PHE A CA 1
ATOM 4414 C C . PHE A 1 531 ? 7.125 29.891 8.289 1 98.44 531 PHE A C 1
ATOM 4416 O O . PHE A 1 531 ? 7.355 30.828 9.062 1 98.44 531 PHE A O 1
ATOM 4423 N N . ALA A 1 532 ? 6.805 30.094 7.078 1 98.81 532 ALA A N 1
ATOM 4424 C CA . ALA A 1 532 ? 6.531 31.422 6.512 1 98.81 532 ALA A CA 1
ATOM 4425 C C . ALA A 1 532 ? 5.129 31.469 5.918 1 98.81 532 ALA A C 1
ATOM 4427 O O . ALA A 1 532 ? 4.668 30.516 5.297 1 98.81 532 ALA A O 1
ATOM 4428 N N . ILE A 1 533 ? 4.441 32.562 6.141 1 98.75 533 ILE A N 1
ATOM 4429 C CA . ILE A 1 533 ? 3.076 32.719 5.656 1 98.75 533 ILE A CA 1
ATOM 4430 C C . ILE A 1 533 ? 2.857 34.156 5.156 1 98.75 533 ILE A C 1
ATOM 4432 O O . ILE A 1 533 ? 3.303 35.125 5.789 1 98.75 533 ILE A O 1
ATOM 4436 N N . ASP A 1 534 ? 2.281 34.281 4.004 1 98.62 534 ASP A N 1
ATOM 4437 C CA . ASP A 1 534 ? 1.678 35.562 3.561 1 98.62 534 ASP A CA 1
ATOM 4438 C C . ASP A 1 534 ? 0.319 35.781 4.223 1 98.62 534 ASP A C 1
ATOM 4440 O O . ASP A 1 534 ? -0.702 35.281 3.734 1 98.62 534 ASP A O 1
ATOM 4444 N N . LYS A 1 535 ? 0.314 36.469 5.262 1 97.75 535 LYS A N 1
ATOM 4445 C CA . LYS A 1 535 ? -0.894 36.625 6.062 1 97.75 535 LYS A CA 1
ATOM 4446 C C . LYS A 1 535 ? -1.96 37.406 5.285 1 97.75 535 LYS A C 1
ATOM 4448 O O . LYS A 1 535 ? -3.158 37.219 5.504 1 97.75 535 LYS A O 1
ATOM 4453 N N . SER A 1 536 ? -1.549 38.281 4.422 1 96 536 SER A N 1
ATOM 4454 C CA . SER A 1 536 ? -2.51 39.062 3.637 1 96 536 SER A CA 1
ATOM 4455 C C . SER A 1 536 ? -3.381 38.156 2.781 1 96 536 SER A C 1
ATOM 4457 O O . SER A 1 536 ? -4.52 38.469 2.461 1 96 536 SER A O 1
ATOM 4459 N N . GLU A 1 537 ? -2.855 36.969 2.539 1 96.31 537 GLU A N 1
ATOM 4460 C CA . GLU A 1 537 ? -3.59 36.031 1.713 1 96.31 537 GLU A CA 1
ATOM 4461 C C . GLU A 1 537 ? -4.27 34.969 2.568 1 96.31 537 GLU A C 1
ATOM 4463 O O . GLU A 1 537 ? -5.266 34.375 2.154 1 96.31 537 GLU A O 1
ATOM 4468 N N . HIS A 1 538 ? -3.701 34.719 3.734 1 98.06 538 HIS A N 1
ATOM 4469 C CA . HIS A 1 538 ? -4.086 33.5 4.41 1 98.06 538 HIS A CA 1
ATOM 4470 C C . HIS A 1 538 ? -4.539 33.781 5.84 1 98.06 538 HIS A C 1
ATOM 4472 O O . HIS A 1 538 ? -4.25 32.969 6.75 1 98.06 538 HIS A O 1
ATOM 4478 N N . THR A 1 539 ? -5.266 34.781 6.07 1 98.06 539 THR A N 1
ATOM 4479 C CA . THR A 1 539 ? -5.789 35.094 7.395 1 98.06 539 THR A CA 1
ATOM 4480 C C . THR A 1 539 ? -6.816 34.031 7.824 1 98.06 539 THR A C 1
ATOM 4482 O O . THR A 1 539 ? -6.785 33.562 8.961 1 98.06 539 THR A O 1
ATOM 4485 N N . ILE A 1 540 ? -7.645 33.656 6.941 1 98.19 540 ILE A N 1
ATOM 4486 C CA . ILE A 1 540 ? -8.797 32.812 7.246 1 98.19 540 ILE A CA 1
ATOM 4487 C C . ILE A 1 540 ? -8.32 31.422 7.664 1 98.19 540 ILE A C 1
ATOM 4489 O O . ILE A 1 540 ? -8.789 30.875 8.664 1 98.19 540 ILE A O 1
ATOM 4493 N N . PRO A 1 541 ? -7.359 30.797 6.965 1 98.31 541 PRO A N 1
ATOM 4494 C CA . PRO A 1 541 ? -6.875 29.484 7.426 1 98.31 541 PRO A CA 1
ATOM 4495 C C . PRO A 1 541 ? -6.301 29.547 8.844 1 98.31 541 PRO A C 1
ATOM 4497 O O . PRO A 1 541 ? -6.438 28.578 9.602 1 98.31 541 PRO A O 1
ATOM 4500 N N . LEU A 1 542 ? -5.703 30.594 9.172 1 98.5 542 LEU A N 1
ATOM 4501 C CA . LEU A 1 542 ? -5.129 30.734 10.5 1 98.5 542 LEU A CA 1
ATOM 4502 C C . LEU A 1 542 ? -6.227 30.828 11.562 1 98.5 542 LEU A C 1
ATOM 4504 O O . LEU A 1 542 ? -6.09 30.297 12.656 1 98.5 542 LEU A O 1
ATOM 4508 N N . ILE A 1 543 ? -7.281 31.531 11.227 1 98.38 543 ILE A N 1
ATOM 4509 C CA . ILE A 1 543 ? -8.414 31.641 12.133 1 98.38 543 ILE A CA 1
ATOM 4510 C C . ILE A 1 543 ? -9.039 30.266 12.367 1 98.38 543 ILE A C 1
ATOM 4512 O O . ILE A 1 543 ? -9.281 29.875 13.508 1 98.38 543 ILE A O 1
ATOM 4516 N N . LEU A 1 544 ? -9.258 29.578 11.266 1 98.19 544 LEU A N 1
ATOM 4517 C CA . LEU A 1 544 ? -9.852 28.25 11.375 1 98.19 544 LEU A CA 1
ATOM 4518 C C . LEU A 1 544 ? -8.953 27.312 12.18 1 98.19 544 LEU A C 1
ATOM 4520 O O . LEU A 1 544 ? -9.438 26.531 13 1 98.19 544 LEU A O 1
ATOM 4524 N N . ALA A 1 545 ? -7.672 27.391 11.922 1 97.56 545 ALA A N 1
ATOM 4525 C CA . ALA A 1 545 ? -6.707 26.578 12.664 1 97.56 545 ALA A CA 1
ATOM 4526 C C . ALA A 1 545 ? -6.805 26.859 14.164 1 97.56 545 ALA A C 1
ATOM 4528 O O . ALA A 1 545 ? -6.797 25.938 14.977 1 97.56 545 ALA A O 1
ATOM 4529 N N . SER A 1 546 ? -6.902 28.125 14.516 1 96.94 546 SER A N 1
ATOM 4530 C CA . SER A 1 546 ? -6.992 28.5 15.922 1 96.94 546 SER A CA 1
ATOM 4531 C C . SER A 1 546 ? -8.281 27.984 16.547 1 96.94 546 SER A C 1
ATOM 4533 O O . SER A 1 546 ? -8.281 27.531 17.688 1 96.94 546 SER A O 1
ATOM 4535 N N . MET A 1 547 ? -9.352 28.031 15.836 1 96.38 547 MET A N 1
ATOM 4536 C CA . MET A 1 547 ? -10.633 27.547 16.328 1 96.38 547 MET A CA 1
ATOM 4537 C C . MET A 1 547 ? -10.578 26.047 16.641 1 96.38 547 MET A C 1
ATOM 4539 O O . MET A 1 547 ? -11.086 25.609 17.672 1 96.38 547 MET A O 1
ATOM 4543 N N . ILE A 1 548 ? -9.945 25.312 15.734 1 96 548 ILE A N 1
ATOM 4544 C CA . ILE A 1 548 ? -9.805 23.875 15.945 1 96 548 ILE A CA 1
ATOM 4545 C C . ILE A 1 548 ? -9.07 23.625 17.266 1 96 548 ILE A C 1
ATOM 4547 O O . ILE A 1 548 ? -9.508 22.812 18.078 1 96 548 ILE A O 1
ATOM 4551 N N . HIS A 1 549 ? -8.016 24.312 17.453 1 95.06 549 HIS A N 1
ATOM 4552 C CA . HIS A 1 549 ? -7.152 24.047 18.609 1 95.06 549 HIS A CA 1
ATOM 4553 C C . HIS A 1 549 ? -7.789 24.562 19.891 1 95.06 549 HIS A C 1
ATOM 4555 O O . HIS A 1 549 ? -7.562 23.984 20.969 1 95.06 549 HIS A O 1
ATOM 4561 N N . LEU A 1 550 ? -8.578 25.594 19.875 1 95.06 550 LEU A N 1
ATOM 4562 C CA . LEU A 1 550 ? -9.188 26.172 21.062 1 95.06 550 LEU A CA 1
ATOM 4563 C C . LEU A 1 550 ? -10.422 25.391 21.484 1 95.06 550 LEU A C 1
ATOM 4565 O O . LEU A 1 550 ? -10.867 25.484 22.625 1 95.06 550 LEU A O 1
ATOM 4569 N N . ALA A 1 551 ? -10.945 24.609 20.578 1 92.62 551 ALA A N 1
ATOM 4570 C CA . ALA A 1 551 ? -12.172 23.875 20.859 1 92.62 551 ALA A CA 1
ATOM 4571 C C . ALA A 1 551 ? -11.922 22.734 21.844 1 92.62 551 ALA A C 1
ATOM 4573 O O . ALA A 1 551 ? -10.891 22.078 21.781 1 92.62 551 ALA A O 1
ATOM 4574 N N . LYS A 1 552 ? -12.844 22.469 22.641 1 86 552 LYS A N 1
ATOM 4575 C CA . LYS A 1 552 ? -12.719 21.516 23.75 1 86 552 LYS A CA 1
ATOM 4576 C C . LYS A 1 552 ? -12.461 20.109 23.219 1 86 552 LYS A C 1
ATOM 4578 O O . LYS A 1 552 ? -11.617 19.391 23.766 1 86 552 LYS A O 1
ATOM 4583 N N . HIS A 1 553 ? -13.055 19.719 22.188 1 86.5 553 HIS A N 1
ATOM 4584 C CA . HIS A 1 553 ? -13.039 18.312 21.797 1 86.5 553 HIS A CA 1
ATOM 4585 C C . HIS A 1 553 ? -11.93 18.031 20.797 1 86.5 553 HIS A C 1
ATOM 4587 O O . HIS A 1 553 ? -11.641 16.875 20.484 1 86.5 553 HIS A O 1
ATOM 4593 N N . THR A 1 554 ? -11.281 18.984 20.281 1 89 554 THR A N 1
ATOM 4594 C CA . THR A 1 554 ? -10.188 18.734 19.344 1 89 554 THR A CA 1
ATOM 4595 C C . THR A 1 554 ? -8.859 19.219 19.922 1 89 554 THR A C 1
ATOM 4597 O O . THR A 1 554 ? -7.797 18.922 19.375 1 89 554 THR A O 1
ATOM 4600 N N . SER A 1 555 ? -8.898 19.875 21 1 85.56 555 SER A N 1
ATOM 4601 C CA . SER A 1 555 ? -7.684 20.422 21.594 1 85.56 555 SER A CA 1
ATOM 4602 C C . SER A 1 555 ? -6.703 19.328 21.969 1 85.56 555 SER A C 1
ATOM 4604 O O . SER A 1 555 ? -5.492 19.547 22.016 1 85.56 555 SER A O 1
ATOM 4606 N N . HIS A 1 556 ? -7.227 18.125 22.172 1 87 556 HIS A N 1
ATOM 4607 C CA . HIS A 1 556 ? -6.359 17.047 22.641 1 87 556 HIS A CA 1
ATOM 4608 C C . HIS A 1 556 ? -6.129 16.016 21.562 1 87 556 HIS A C 1
ATOM 4610 O O . HIS A 1 556 ? -5.555 14.953 21.812 1 87 556 HIS A O 1
ATOM 4616 N N . CYS A 1 557 ? -6.613 16.281 20.359 1 90.69 557 CYS A N 1
ATOM 4617 C CA . CYS A 1 557 ? -6.527 15.312 19.281 1 90.69 557 CYS A CA 1
ATOM 4618 C C . CYS A 1 557 ? -5.109 15.227 18.734 1 90.69 557 CYS A C 1
ATOM 4620 O O . CYS A 1 557 ? -4.723 14.211 18.156 1 90.69 557 CYS A O 1
ATOM 4622 N N . THR A 1 558 ? -4.375 16.25 18.828 1 88.19 558 THR A N 1
ATOM 4623 C CA . THR A 1 558 ? -3.006 16.297 18.328 1 88.19 558 THR A CA 1
ATOM 4624 C C . THR A 1 558 ? -2.059 16.875 19.375 1 88.19 558 THR A C 1
ATOM 4626 O O . THR A 1 558 ? -2.5 17.484 20.344 1 88.19 558 THR A O 1
ATOM 4629 N N . HIS A 1 559 ? -0.805 16.641 19.125 1 84 559 HIS A N 1
ATOM 4630 C CA . HIS A 1 559 ? 0.208 17.203 20.016 1 84 559 HIS A CA 1
ATOM 4631 C C . HIS A 1 559 ? 0.462 18.672 19.703 1 84 559 HIS A C 1
ATOM 4633 O O . HIS A 1 559 ? 0.969 19 18.625 1 84 559 HIS A O 1
ATOM 4639 N N . GLY A 1 560 ? 0.015 19.469 20.609 1 86.81 560 GLY A N 1
ATOM 4640 C CA . GLY A 1 560 ? 0.279 20.891 20.438 1 86.81 560 GLY A CA 1
ATOM 4641 C C . GLY A 1 560 ? -0.521 21.5 19.297 1 86.81 560 GLY A C 1
ATOM 4642 O O . GLY A 1 560 ? -1.704 21.203 19.141 1 86.81 560 GLY A O 1
ATOM 4643 N N . ASP A 1 561 ? 0.159 22.406 18.641 1 90.31 561 ASP A N 1
ATOM 4644 C CA . ASP A 1 561 ? -0.524 23.219 17.625 1 90.31 561 ASP A CA 1
ATOM 4645 C C . ASP A 1 561 ? -0.225 22.703 16.219 1 90.31 561 ASP A C 1
ATOM 4647 O O . ASP A 1 561 ? -0.906 23.078 15.266 1 90.31 561 ASP A O 1
ATOM 4651 N N . LYS A 1 562 ? 0.693 21.906 16.047 1 90.31 562 LYS A N 1
ATOM 4652 C CA . LYS A 1 562 ? 1.378 21.719 14.773 1 90.31 562 LYS A CA 1
ATOM 4653 C C . LYS A 1 562 ? 0.417 21.203 13.703 1 90.31 562 LYS A C 1
ATOM 4655 O O . LYS A 1 562 ? 0.377 21.734 12.594 1 90.31 562 LYS A O 1
ATOM 4660 N N . GLU A 1 563 ? -0.44 20.25 13.984 1 94.62 563 GLU A N 1
ATOM 4661 C CA . GLU A 1 563 ? -1.312 19.688 12.953 1 94.62 563 GLU A CA 1
ATOM 4662 C C . GLU A 1 563 ? -2.406 20.688 12.562 1 94.62 563 GLU A C 1
ATOM 4664 O O . GLU A 1 563 ? -2.932 20.625 11.453 1 94.62 563 GLU A O 1
ATOM 4669 N N . ASN A 1 564 ? -2.73 21.531 13.461 1 95.88 564 ASN A N 1
ATOM 4670 C CA . ASN A 1 564 ? -3.859 22.422 13.242 1 95.88 564 ASN A CA 1
ATOM 4671 C C . ASN A 1 564 ? -3.564 23.438 12.141 1 95.88 564 ASN A C 1
ATOM 4673 O O . ASN A 1 564 ? -4.477 23.922 11.469 1 95.88 564 ASN A O 1
ATOM 4677 N N . PHE A 1 565 ? -2.301 23.719 11.883 1 97.06 565 PHE A N 1
ATOM 4678 C CA . PHE A 1 565 ? -1.96 24.672 10.836 1 97.06 565 PHE A CA 1
ATOM 4679 C C . PHE A 1 565 ? -2.426 24.156 9.477 1 97.06 565 PHE A C 1
ATOM 4681 O O . PHE A 1 565 ? -3.283 24.781 8.836 1 97.06 565 PHE A O 1
ATOM 4688 N N . TRP A 1 566 ? -1.91 23 9.086 1 97.31 566 TRP A N 1
ATOM 4689 C CA . TRP A 1 566 ? -2.297 22.531 7.762 1 97.31 566 TRP A CA 1
ATOM 4690 C C . TRP A 1 566 ? -3.764 22.109 7.738 1 97.31 566 TRP A C 1
ATOM 4692 O O . TRP A 1 566 ? -4.43 22.219 6.703 1 97.31 566 TRP A O 1
ATOM 4702 N N . LEU A 1 567 ? -4.383 21.703 8.844 1 97.38 567 LEU A N 1
ATOM 4703 C CA . LEU A 1 567 ? -5.801 21.375 8.891 1 97.38 567 LEU A CA 1
ATOM 4704 C C . LEU A 1 567 ? -6.656 22.609 8.664 1 97.38 567 LEU A C 1
ATOM 4706 O O . LEU A 1 567 ? -7.719 22.531 8.047 1 97.38 567 LEU A O 1
ATOM 4710 N N . GLY A 1 568 ? -6.227 23.766 9.234 1 97.94 568 GLY A N 1
ATOM 4711 C CA . GLY A 1 568 ? -6.914 25 8.945 1 97.94 568 GLY A CA 1
ATOM 4712 C C . GLY A 1 568 ? -6.871 25.391 7.477 1 97.94 568 GLY A C 1
ATOM 4713 O O . GLY A 1 568 ? -7.871 25.844 6.918 1 97.94 568 GLY A O 1
ATOM 4714 N N . PHE A 1 569 ? -5.734 25.188 6.887 1 98.12 569 PHE A N 1
ATOM 4715 C CA . PHE A 1 569 ? -5.602 25.453 5.461 1 98.12 569 PHE A CA 1
ATOM 4716 C C . PHE A 1 569 ? -6.461 24.484 4.648 1 98.12 569 PHE A C 1
ATOM 4718 O O . PHE A 1 569 ? -7.141 24.906 3.705 1 98.12 569 PHE A O 1
ATOM 4725 N N . LEU A 1 570 ? -6.43 23.219 5.051 1 97.5 570 LEU A N 1
ATOM 4726 C CA . LEU A 1 570 ? -7.25 22.219 4.375 1 97.5 570 LEU A CA 1
ATOM 4727 C C . LEU A 1 570 ? -8.727 22.594 4.438 1 97.5 570 LEU A C 1
ATOM 4729 O O . LEU A 1 570 ? -9.414 22.594 3.418 1 97.5 570 LEU A O 1
ATOM 4733 N N . ALA A 1 571 ? -9.188 22.953 5.605 1 97.31 571 ALA A N 1
ATOM 4734 C CA . ALA A 1 571 ? -10.602 23.234 5.836 1 97.31 571 ALA A CA 1
ATOM 4735 C C . ALA A 1 571 ? -11.039 24.516 5.121 1 97.31 571 ALA A C 1
ATOM 4737 O O . ALA A 1 571 ? -12.211 24.656 4.754 1 97.31 571 ALA A O 1
ATOM 4738 N N . SER A 1 572 ? -10.148 25.453 4.918 1 97.38 572 SER A N 1
ATOM 4739 C CA . SER A 1 572 ? -10.484 26.734 4.305 1 97.38 572 SER A CA 1
ATOM 4740 C C . SER A 1 572 ? -10.516 26.625 2.785 1 97.38 572 SER A C 1
ATOM 4742 O O . SER A 1 572 ? -11.094 27.484 2.111 1 97.38 572 SER A O 1
ATOM 4744 N N . GLY A 1 573 ? -9.789 25.625 2.252 1 95.44 573 GLY A N 1
ATOM 4745 C CA . GLY A 1 573 ? -9.664 25.5 0.81 1 95.44 573 GLY A CA 1
ATOM 4746 C C . GLY A 1 573 ? -8.555 26.359 0.23 1 95.44 573 GLY A C 1
ATOM 4747 O O . GLY A 1 573 ? -8.438 26.484 -0.991 1 95.44 573 GLY A O 1
ATOM 4748 N N . HIS A 1 574 ? -7.719 26.938 1.11 1 96.88 574 HIS A N 1
ATOM 4749 C CA . HIS A 1 574 ? -6.586 27.734 0.645 1 96.88 574 HIS A CA 1
ATOM 4750 C C . HIS A 1 574 ? -5.422 26.844 0.233 1 96.88 574 HIS A C 1
ATOM 4752 O O . HIS A 1 574 ? -5.285 25.719 0.733 1 96.88 574 HIS A O 1
ATOM 4758 N N . HIS A 1 575 ? -4.617 27.391 -0.639 1 96.5 575 HIS A N 1
ATOM 4759 C CA . HIS A 1 575 ? -3.396 26.688 -1.013 1 96.5 575 HIS A CA 1
ATOM 4760 C C . HIS A 1 575 ? -2.369 26.734 0.113 1 96.5 575 HIS A C 1
ATOM 4762 O O . HIS A 1 575 ? -2.295 27.719 0.853 1 96.5 575 HIS A O 1
ATOM 4768 N N . TYR A 1 576 ? -1.688 25.719 0.282 1 98.06 576 TYR A N 1
ATOM 4769 C CA . TYR A 1 576 ? -0.554 25.609 1.193 1 98.06 576 TYR A CA 1
ATOM 4770 C C . TYR A 1 576 ? 0.475 24.609 0.67 1 98.06 576 TYR A C 1
ATOM 4772 O O . TYR A 1 576 ? 0.181 23.828 -0.23 1 98.06 576 TYR A O 1
ATOM 4780 N N . ALA A 1 577 ? 1.69 24.719 1.19 1 97.81 577 ALA A N 1
ATOM 4781 C CA . ALA A 1 577 ? 2.729 23.812 0.699 1 97.81 577 ALA A CA 1
ATOM 4782 C C . ALA A 1 577 ? 3.652 23.375 1.832 1 97.81 577 ALA A C 1
ATOM 4784 O O . ALA A 1 577 ? 3.994 24.172 2.709 1 97.81 577 ALA A O 1
ATOM 4785 N N . LEU A 1 578 ? 3.947 22.141 1.81 1 97.06 578 LEU A N 1
ATOM 4786 C CA . LEU A 1 578 ? 4.949 21.547 2.689 1 97.06 578 LEU A CA 1
ATOM 4787 C C . LEU A 1 578 ? 6.191 21.141 1.903 1 97.06 578 LEU A C 1
ATOM 4789 O O . LEU A 1 578 ? 6.082 20.609 0.794 1 97.06 578 LEU A O 1
ATOM 4793 N N . GLN A 1 579 ? 7.289 21.438 2.48 1 96.25 579 GLN A N 1
ATOM 4794 C CA . GLN A 1 579 ? 8.508 20.906 1.879 1 96.25 579 GLN A CA 1
ATOM 4795 C C . GLN A 1 579 ? 8.531 19.375 1.94 1 96.25 579 GLN A C 1
ATOM 4797 O O . GLN A 1 579 ? 8.086 18.781 2.924 1 96.25 579 GLN A O 1
ATOM 4802 N N . GLU A 1 580 ? 9.086 18.734 0.991 1 95 580 GLU A N 1
ATOM 4803 C CA . GLU A 1 580 ? 8.93 17.312 0.728 1 95 580 GLU A CA 1
ATOM 4804 C C . GLU A 1 580 ? 9.742 16.484 1.71 1 95 580 GLU A C 1
ATOM 4806 O O . GLU A 1 580 ? 9.352 15.367 2.061 1 95 580 GLU A O 1
ATOM 4811 N N . VAL A 1 581 ? 10.859 16.922 2.244 1 96.69 581 VAL A N 1
ATOM 4812 C CA . VAL A 1 581 ? 11.82 16.109 2.973 1 96.69 581 VAL A CA 1
ATOM 4813 C C . VAL A 1 581 ? 11.391 15.992 4.434 1 96.69 581 VAL A C 1
ATOM 4815 O O . VAL A 1 581 ? 11.195 17 5.113 1 96.69 581 VAL A O 1
ATOM 4818 N N . TYR A 1 582 ? 11.258 14.734 4.922 1 96.81 582 TYR A N 1
ATOM 4819 C CA . TYR A 1 582 ? 11.023 14.5 6.34 1 96.81 582 TYR A CA 1
ATOM 4820 C C . TYR A 1 582 ? 12.219 14.938 7.172 1 96.81 582 TYR A C 1
ATOM 4822 O O . TYR A 1 582 ? 13.336 15.031 6.66 1 96.81 582 TYR A O 1
ATOM 4830 N N . SER A 1 583 ? 11.969 15.18 8.375 1 97.81 583 SER A N 1
ATOM 4831 C CA . SER A 1 583 ? 13.023 15.648 9.258 1 97.81 583 SER A CA 1
ATOM 4832 C C . SER A 1 583 ? 13.984 14.523 9.625 1 97.81 583 SER A C 1
ATOM 4834 O O . SER A 1 583 ? 13.688 13.352 9.398 1 97.81 583 SER A O 1
ATOM 4836 N N . GLY A 1 584 ? 15.172 14.945 10.133 1 98.19 584 GLY A N 1
ATOM 4837 C CA . GLY A 1 584 ? 16.203 14.008 10.562 1 98.19 584 GLY A CA 1
ATOM 4838 C C . GLY A 1 584 ? 16.844 14.398 11.875 1 98.19 584 GLY A C 1
ATOM 4839 O O . GLY A 1 584 ? 16.312 15.234 12.609 1 98.19 584 GLY A O 1
ATOM 4840 N N . ALA A 1 585 ? 17.891 13.672 12.211 1 98.25 585 ALA A N 1
ATOM 4841 C CA . ALA A 1 585 ? 18.703 13.945 13.398 1 98.25 585 ALA A CA 1
ATOM 4842 C C . ALA A 1 585 ? 20.109 14.391 13.008 1 98.25 585 ALA A C 1
ATOM 4844 O O . ALA A 1 585 ? 20.703 13.844 12.07 1 98.25 585 ALA A O 1
ATOM 4845 N N . ILE A 1 586 ? 20.641 15.344 13.672 1 98.25 586 ILE A N 1
ATOM 4846 C CA . ILE A 1 586 ? 21.953 15.891 13.367 1 98.25 586 ILE A CA 1
ATOM 4847 C C . ILE A 1 586 ? 22.938 15.508 14.477 1 98.25 586 ILE A C 1
ATOM 4849 O O . ILE A 1 586 ? 22.562 15.43 15.648 1 98.25 586 ILE A O 1
ATOM 4853 N N . GLY A 1 587 ? 24.141 15.211 14.172 1 97.31 587 GLY A N 1
ATOM 4854 C CA . GLY A 1 587 ? 25.188 14.891 15.125 1 97.31 587 GLY A CA 1
ATOM 4855 C C . GLY A 1 587 ? 26.203 13.883 14.602 1 97.31 587 GLY A C 1
ATOM 4856 O O . GLY A 1 587 ? 26.375 13.742 13.391 1 97.31 587 GLY A O 1
ATOM 4857 N N . ASP A 1 588 ? 26.922 13.289 15.531 1 95.12 588 ASP A N 1
ATOM 4858 C CA . ASP A 1 588 ? 27.828 12.18 15.211 1 95.12 588 ASP A CA 1
ATOM 4859 C C . ASP A 1 588 ? 27.109 10.836 15.344 1 95.12 588 ASP A C 1
ATOM 4861 O O . ASP A 1 588 ? 26.297 10.648 16.25 1 95.12 588 ASP A O 1
ATOM 4865 N N . TYR A 1 589 ? 27.359 10.07 14.359 1 93.5 589 TYR A N 1
ATOM 4866 C CA . TYR A 1 589 ? 26.656 8.789 14.414 1 93.5 589 TYR A CA 1
ATOM 4867 C C . TYR A 1 589 ? 27.453 7.77 15.227 1 93.5 589 TYR A C 1
ATOM 4869 O O . TYR A 1 589 ? 28.672 7.902 15.391 1 93.5 589 TYR A O 1
ATOM 4877 N N . VAL A 1 590 ? 26.75 6.816 15.836 1 90.12 590 VAL A N 1
ATOM 4878 C CA . VAL A 1 590 ? 27.328 5.645 16.469 1 90.12 590 VAL A CA 1
ATOM 4879 C C . VAL A 1 590 ? 26.969 4.387 15.688 1 90.12 590 VAL A C 1
ATOM 4881 O O . VAL A 1 590 ? 25.859 4.289 15.141 1 90.12 590 VAL A O 1
ATOM 4884 N N . LYS A 1 591 ? 27.922 3.498 15.594 1 86.44 591 LYS A N 1
ATOM 4885 C CA . LYS A 1 591 ? 27.672 2.236 14.898 1 86.44 591 LYS A CA 1
ATOM 4886 C C . LYS A 1 591 ? 26.984 1.228 15.812 1 86.44 591 LYS A C 1
ATOM 4888 O O . LYS A 1 591 ? 27.344 1.116 17 1 86.44 591 LYS A O 1
ATOM 4893 N N . LYS A 1 592 ? 25.969 0.793 15.281 1 79.19 592 LYS A N 1
ATOM 4894 C CA . LYS A 1 592 ? 25.281 -0.299 15.969 1 79.19 592 LYS A CA 1
ATOM 4895 C C . LYS A 1 592 ? 25.453 -1.616 15.219 1 79.19 592 LYS A C 1
ATOM 4897 O O . LYS A 1 592 ? 25.281 -1.671 14 1 79.19 592 LYS A O 1
ATOM 4902 N N . THR A 1 593 ? 26.297 -2.531 15.758 1 64.5 593 THR A N 1
ATOM 4903 C CA . THR A 1 593 ? 26.516 -3.824 15.109 1 64.5 593 THR A CA 1
ATOM 4904 C C . THR A 1 593 ? 25.578 -4.879 15.703 1 64.5 593 THR A C 1
ATOM 4906 O O . THR A 1 593 ? 25.266 -4.836 16.891 1 64.5 593 THR A O 1
ATOM 4909 N N . ASP A 1 594 ? 24.875 -5.727 14.914 1 59.66 594 ASP A N 1
ATOM 4910 C CA . ASP A 1 594 ? 24.141 -6.945 15.219 1 59.66 594 ASP A CA 1
ATOM 4911 C C . ASP A 1 594 ? 22.75 -6.621 15.758 1 59.66 594 ASP A C 1
ATOM 4913 O O . ASP A 1 594 ? 22.406 -6.98 16.891 1 59.66 594 ASP A O 1
ATOM 4917 N N . LEU A 1 595 ? 22.062 -5.668 15.172 1 54.28 595 LEU A N 1
ATOM 4918 C CA . LEU A 1 595 ? 20.766 -5.246 15.656 1 54.28 595 LEU A CA 1
ATOM 4919 C C . LEU A 1 595 ? 19.875 -6.453 15.969 1 54.28 595 LEU A C 1
ATOM 4921 O O . LEU A 1 595 ? 19.031 -6.395 16.875 1 54.28 595 LEU A O 1
ATOM 4925 N N . ASN A 1 596 ? 19.922 -7.418 15.281 1 52.22 596 ASN A N 1
ATOM 4926 C CA . ASN A 1 596 ? 19.047 -8.555 15.586 1 52.22 596 ASN A CA 1
ATOM 4927 C C . ASN A 1 596 ? 19.859 -9.781 15.992 1 52.22 596 ASN A C 1
ATOM 4929 O O . ASN A 1 596 ? 19.344 -10.898 15.992 1 52.22 596 ASN A O 1
ATOM 4933 N N . GLY A 1 597 ? 21.109 -9.641 16.609 1 46.97 597 GLY A N 1
ATOM 4934 C CA . GLY A 1 597 ? 21.969 -10.742 17.031 1 46.97 597 GLY A CA 1
ATOM 4935 C C . GLY A 1 597 ? 22.562 -11.523 15.875 1 46.97 597 GLY A C 1
ATOM 4936 O O . GLY A 1 597 ? 23.469 -12.336 16.062 1 46.97 597 GLY A O 1
ATOM 4937 N N . LYS A 1 598 ? 21.969 -11.773 15.062 1 45.69 598 LYS A N 1
ATOM 4938 C CA . LYS A 1 598 ? 22.5 -12.695 14.062 1 45.69 598 LYS A CA 1
ATOM 4939 C C . LYS A 1 598 ? 23.172 -11.93 12.914 1 45.69 598 LYS A C 1
ATOM 4941 O O . LYS A 1 598 ? 23.172 -12.391 11.773 1 45.69 598 LYS A O 1
ATOM 4946 N N . ARG A 1 599 ? 23.953 -10.852 13.172 1 51 599 ARG A N 1
ATOM 4947 C CA . ARG A 1 599 ? 24.828 -10.141 12.266 1 51 599 ARG A CA 1
ATOM 4948 C C . ARG A 1 599 ? 24.062 -9.586 11.07 1 51 599 ARG A C 1
ATOM 4950 O O . ARG A 1 599 ? 24.672 -9.086 10.109 1 51 599 ARG A O 1
ATOM 4957 N N . GLN A 1 600 ? 22.734 -9.664 11 1 55.53 600 GLN A N 1
ATOM 4958 C CA . GLN A 1 600 ? 21.969 -9.438 9.781 1 55.53 600 GLN A CA 1
ATOM 4959 C C . GLN A 1 600 ? 21.625 -7.961 9.609 1 55.53 600 GLN A C 1
ATOM 4961 O O . GLN A 1 600 ? 20.969 -7.582 8.641 1 55.53 600 GLN A O 1
ATOM 4966 N N . GLU A 1 601 ? 22.188 -7.078 10.508 1 67.44 601 GLU A N 1
ATOM 4967 C CA . GLU A 1 601 ? 21.844 -5.672 10.305 1 67.44 601 GLU A CA 1
ATOM 4968 C C . GLU A 1 601 ? 22.984 -4.762 10.766 1 67.44 601 GLU A C 1
ATOM 4970 O O . GLU A 1 601 ? 23.656 -5.051 11.75 1 67.44 601 GLU A O 1
ATOM 4975 N N . ALA A 1 602 ? 23.547 -4.035 9.789 1 78.94 602 ALA A N 1
ATOM 4976 C CA . ALA A 1 602 ? 24.391 -2.916 10.18 1 78.94 602 ALA A CA 1
ATOM 4977 C C . ALA A 1 602 ? 23.609 -1.614 10.227 1 78.94 602 ALA A C 1
ATOM 4979 O O . ALA A 1 602 ? 22.734 -1.378 9.383 1 78.94 602 ALA A O 1
ATOM 4980 N N . ALA A 1 603 ? 23.75 -0.944 11.367 1 87.38 603 ALA A N 1
ATOM 4981 C CA . ALA A 1 603 ? 23.016 0.309 11.508 1 87.38 603 ALA A CA 1
ATOM 4982 C C . ALA A 1 603 ? 23.906 1.398 12.109 1 87.38 603 ALA A C 1
ATOM 4984 O O . ALA A 1 603 ? 24.891 1.102 12.781 1 87.38 603 ALA A O 1
ATOM 4985 N N . ILE A 1 604 ? 23.672 2.559 11.727 1 91.44 604 ILE A N 1
ATOM 4986 C CA . ILE A 1 604 ? 24.219 3.736 12.391 1 91.44 604 ILE A CA 1
ATOM 4987 C C . ILE A 1 604 ? 23.094 4.598 12.938 1 91.44 604 ILE A C 1
ATOM 4989 O O . ILE A 1 604 ? 21.984 4.609 12.383 1 91.44 604 ILE A O 1
ATOM 4993 N N . GLU A 1 605 ? 23.422 5.301 14.039 1 93.44 605 GLU A N 1
ATOM 4994 C CA . GLU A 1 605 ? 22.391 6.074 14.719 1 93.44 605 GLU A CA 1
ATOM 4995 C C . GLU A 1 605 ? 22.922 7.426 15.18 1 93.44 605 GLU A C 1
ATOM 4997 O O . GLU A 1 605 ? 24.078 7.539 15.578 1 93.44 605 GLU A O 1
ATOM 5002 N N . ILE A 1 606 ? 22.109 8.422 15.023 1 96.5 606 ILE A N 1
ATOM 5003 C CA . ILE A 1 606 ? 22.344 9.719 15.641 1 96.5 606 ILE A CA 1
ATOM 5004 C C . ILE A 1 606 ? 21.219 10.023 16.641 1 96.5 606 ILE A C 1
ATOM 5006 O O . ILE A 1 606 ? 20.047 9.984 16.281 1 96.5 606 ILE A O 1
ATOM 5010 N N . CYS A 1 607 ? 21.594 10.266 17.859 1 95.81 607 CYS A N 1
ATOM 5011 C CA . CYS A 1 607 ? 20.656 10.68 18.891 1 95.81 607 CYS A CA 1
ATOM 5012 C C . CYS A 1 607 ? 20.844 12.148 19.234 1 95.81 607 CYS A C 1
ATOM 5014 O O . CYS A 1 607 ? 21.922 12.562 19.672 1 95.81 607 CYS A O 1
ATOM 5016 N N . SER A 1 608 ? 19.812 12.875 19 1 95.38 608 SER A N 1
ATOM 5017 C CA . SER A 1 608 ? 19.891 14.328 19.141 1 95.38 608 SER A CA 1
ATOM 5018 C C . SER A 1 608 ? 18.609 14.906 19.734 1 95.38 608 SER A C 1
ATOM 5020 O O . SER A 1 608 ? 17.547 14.305 19.625 1 95.38 608 SER A O 1
ATOM 5022 N N . GLY A 1 609 ? 18.766 16.016 20.453 1 95.5 609 GLY A N 1
ATOM 5023 C CA . GLY A 1 609 ? 17.609 16.766 20.922 1 95.5 609 GLY A CA 1
ATOM 5024 C C . GLY A 1 609 ? 17.016 17.672 19.859 1 95.5 609 GLY A C 1
ATOM 5025 O O . GLY A 1 609 ? 15.945 18.25 20.047 1 95.5 609 GLY A O 1
ATOM 5026 N N . GLN A 1 610 ? 17.656 17.75 18.734 1 96.94 610 GLN A N 1
ATOM 5027 C CA . GLN A 1 610 ? 17.234 18.641 17.656 1 96.94 610 GLN A CA 1
ATOM 5028 C C . GLN A 1 610 ? 16.484 17.875 16.578 1 96.94 610 GLN A C 1
ATOM 5030 O O . GLN A 1 610 ? 16.781 16.703 16.328 1 96.94 610 GLN A O 1
ATOM 5035 N N . ILE A 1 611 ? 15.586 18.5 15.984 1 97.75 611 ILE A N 1
ATOM 5036 C CA . ILE A 1 611 ? 14.969 18.062 14.734 1 97.75 611 ILE A CA 1
ATOM 5037 C C . ILE A 1 611 ? 15.578 18.812 13.562 1 97.75 611 ILE A C 1
ATOM 5039 O O . ILE A 1 611 ? 15.5 20.047 13.5 1 97.75 611 ILE A O 1
ATOM 5043 N N . ALA A 1 612 ? 16.156 18.109 12.68 1 98.62 612 ALA A N 1
ATOM 5044 C CA . ALA A 1 612 ? 16.906 18.75 11.594 1 98.62 612 ALA A CA 1
ATOM 5045 C C . ALA A 1 612 ? 16.078 18.766 10.305 1 98.62 612 ALA A C 1
ATOM 5047 O O . ALA A 1 612 ? 15.469 17.766 9.938 1 98.62 612 ALA A O 1
ATOM 5048 N N . HIS A 1 613 ? 16.078 19.859 9.625 1 98.69 613 HIS A N 1
ATOM 5049 C CA . HIS A 1 613 ? 15.375 20.031 8.367 1 98.69 613 HIS A CA 1
ATOM 5050 C C . HIS A 1 613 ? 16.328 20.375 7.23 1 98.69 613 HIS A C 1
ATOM 5052 O O . HIS A 1 613 ? 17.031 21.391 7.285 1 98.69 613 HIS A O 1
ATOM 5058 N N . MET A 1 614 ? 16.297 19.5 6.215 1 98.44 614 MET A N 1
ATOM 5059 C CA . MET A 1 614 ? 17.234 19.625 5.094 1 98.44 614 MET A CA 1
ATOM 5060 C C . MET A 1 614 ? 16.547 20.25 3.883 1 98.44 614 MET A C 1
ATOM 5062 O O . MET A 1 614 ? 15.312 20.25 3.789 1 98.44 614 MET A O 1
ATOM 5066 N N . SER A 1 615 ? 17.359 20.781 3 1 97.81 615 SER A N 1
ATOM 5067 C CA . SER A 1 615 ? 16.875 21.25 1.712 1 97.81 615 SER A CA 1
ATOM 5068 C C . SER A 1 615 ? 16.312 20.109 0.876 1 97.81 615 SER A C 1
ATOM 5070 O O . SER A 1 615 ? 16.562 18.938 1.178 1 97.81 615 SER A O 1
ATOM 5072 N N . THR A 1 616 ? 15.617 20.438 -0.186 1 96 616 THR A N 1
ATOM 5073 C CA . THR A 1 616 ? 14.945 19.438 -1.019 1 96 616 THR A CA 1
ATOM 5074 C C . THR A 1 616 ? 15.969 18.516 -1.673 1 96 616 THR A C 1
ATOM 5076 O O . THR A 1 616 ? 15.688 17.328 -1.889 1 96 616 THR A O 1
ATOM 5079 N N . ASP A 1 617 ? 17.125 19.047 -2.023 1 95.62 617 ASP A N 1
ATOM 5080 C CA . ASP A 1 617 ? 18.156 18.219 -2.639 1 95.62 617 ASP A CA 1
ATOM 5081 C C . ASP A 1 617 ? 18.953 17.453 -1.578 1 95.62 617 ASP A C 1
ATOM 5083 O O . ASP A 1 617 ? 19.875 16.703 -1.906 1 95.62 617 ASP A O 1
ATOM 5087 N N . ARG A 1 618 ? 18.688 17.75 -0.218 1 95.94 618 ARG A N 1
ATOM 5088 C CA . ARG A 1 618 ? 19.25 17.047 0.929 1 95.94 618 ARG A CA 1
ATOM 5089 C C . ARG A 1 618 ? 20.734 17.328 1.083 1 95.94 618 ARG A C 1
ATOM 5091 O O . ARG A 1 618 ? 21.5 16.484 1.555 1 95.94 618 ARG A O 1
ATOM 5098 N N . LYS A 1 619 ? 21.125 18.547 0.688 1 96.38 619 LYS A N 1
ATOM 5099 C CA . LYS A 1 619 ? 22.547 18.891 0.769 1 96.38 619 LYS A CA 1
ATOM 5100 C C . LYS A 1 619 ? 22.797 19.969 1.831 1 96.38 619 LYS A C 1
ATOM 5102 O O . LYS A 1 619 ? 23.906 20.078 2.346 1 96.38 619 LYS A O 1
ATOM 5107 N N . THR A 1 620 ? 21.812 20.688 2.084 1 97.88 620 THR A N 1
ATOM 5108 C CA . THR A 1 620 ? 21.969 21.844 2.963 1 97.88 620 THR A CA 1
ATOM 5109 C C . THR A 1 620 ? 21.062 21.719 4.191 1 97.88 620 THR A C 1
ATOM 5111 O O . THR A 1 620 ? 19.875 21.438 4.066 1 97.88 620 THR A O 1
ATOM 5114 N N . LEU A 1 621 ? 21.688 21.828 5.391 1 98.38 621 LEU A N 1
ATOM 5115 C CA . LEU A 1 621 ? 20.891 21.969 6.598 1 98.38 621 LEU A CA 1
ATOM 5116 C C . LEU A 1 621 ? 20.266 23.359 6.688 1 98.38 621 LEU A C 1
ATOM 5118 O O . LEU A 1 621 ? 20.984 24.359 6.77 1 98.38 621 LEU A O 1
ATOM 5122 N N . LEU A 1 622 ? 18.969 23.406 6.699 1 98.5 622 LEU A N 1
ATOM 5123 C CA . LEU A 1 622 ? 18.281 24.688 6.684 1 98.5 622 LEU A CA 1
ATOM 5124 C C . LEU A 1 622 ? 18.109 25.234 8.102 1 98.5 622 LEU A C 1
ATOM 5126 O O . LEU A 1 622 ? 18.406 26.406 8.359 1 98.5 622 LEU A O 1
ATOM 5130 N N . TRP A 1 623 ? 17.594 24.469 8.93 1 98.62 623 TRP A N 1
ATOM 5131 C CA . TRP A 1 623 ? 17.312 24.891 10.297 1 98.62 623 TRP A CA 1
ATOM 5132 C C . TRP A 1 623 ? 17.094 23.688 11.203 1 98.62 623 TRP A C 1
ATOM 5134 O O . TRP A 1 623 ? 16.953 22.562 10.727 1 98.62 623 TRP A O 1
ATOM 5144 N N . VAL A 1 624 ? 17.156 23.891 12.531 1 98.44 624 VAL A N 1
ATOM 5145 C CA . VAL A 1 624 ? 16.859 22.875 13.531 1 98.44 624 VAL A CA 1
ATOM 5146 C C . VAL A 1 624 ? 15.891 23.422 14.57 1 98.44 624 VAL A C 1
ATOM 5148 O O . VAL A 1 624 ? 15.812 24.641 14.766 1 98.44 624 VAL A O 1
ATOM 5151 N N . ASN A 1 625 ? 15.094 22.578 15.094 1 97.62 625 ASN A N 1
ATOM 5152 C CA . ASN A 1 625 ? 14.312 22.891 16.297 1 97.62 625 ASN A CA 1
ATOM 5153 C C . ASN A 1 625 ? 14.875 22.188 17.531 1 97.62 625 ASN A C 1
ATOM 5155 O O . ASN A 1 625 ? 15.117 20.984 17.516 1 97.62 625 ASN A O 1
ATOM 5159 N N . GLY A 1 626 ? 15.156 22.969 18.5 1 95.94 626 GLY A N 1
ATOM 5160 C CA . GLY A 1 626 ? 15.648 22.359 19.719 1 95.94 626 GLY A CA 1
ATOM 5161 C C . GLY A 1 626 ? 16.953 22.969 20.203 1 95.94 626 GLY A C 1
ATOM 5162 O O . GLY A 1 626 ? 17.594 22.422 21.125 1 95.94 626 GLY A O 1
ATOM 5163 N N . GLY A 1 627 ? 17.453 24.016 19.625 1 95.81 627 GLY A N 1
ATOM 5164 C CA . GLY A 1 627 ? 18.641 24.719 20.078 1 95.81 627 GLY A CA 1
ATOM 5165 C C . GLY A 1 627 ? 19.922 24.172 19.484 1 95.81 627 GLY A C 1
ATOM 5166 O O . GLY A 1 627 ? 19.891 23.375 18.547 1 95.81 627 GLY A O 1
ATOM 5167 N N . GLY A 1 628 ? 21.047 24.688 20.016 1 96.06 628 GLY A N 1
ATOM 5168 C CA . GLY A 1 628 ? 22.328 24.359 19.422 1 96.06 628 GLY A CA 1
ATOM 5169 C C . GLY A 1 628 ? 23.203 23.516 20.328 1 96.06 628 GLY A C 1
ATOM 5170 O O . GLY A 1 628 ? 24.391 23.297 20.031 1 96.06 628 GLY A O 1
ATOM 5171 N N . THR A 1 629 ? 22.688 23.047 21.438 1 96.56 629 THR A N 1
ATOM 5172 C CA . THR A 1 629 ? 23.422 22.203 22.375 1 96.56 629 THR A CA 1
ATOM 5173 C C . THR A 1 629 ? 22.672 20.906 22.625 1 96.56 629 THR A C 1
ATOM 5175 O O . THR A 1 629 ? 21.547 20.719 22.141 1 96.56 629 THR A O 1
ATOM 5178 N N . PHE A 1 630 ? 23.297 20.078 23.391 1 95.62 630 PHE A N 1
ATOM 5179 C CA . PHE A 1 630 ? 22.719 18.75 23.641 1 95.62 630 PHE A CA 1
ATOM 5180 C C . PHE A 1 630 ? 21.359 18.875 24.312 1 95.62 630 PHE A C 1
ATOM 5182 O O . PHE A 1 630 ? 20.422 18.141 23.969 1 95.62 630 PHE A O 1
ATOM 5189 N N . CYS A 1 631 ? 21.266 19.766 25.234 1 95.31 631 CYS A N 1
ATOM 5190 C CA . CYS A 1 631 ? 20.016 19.906 25.984 1 95.31 631 CYS A CA 1
ATOM 5191 C C . CYS A 1 631 ? 19.672 21.375 26.203 1 95.31 631 CYS A C 1
ATOM 5193 O O . CYS A 1 631 ? 20.484 22.141 26.719 1 95.31 631 CYS A O 1
ATOM 5195 N N . LYS A 1 632 ? 18.453 21.75 25.891 1 89.94 632 LYS A N 1
ATOM 5196 C CA . LYS A 1 632 ? 18.016 23.125 26.047 1 89.94 632 LYS A CA 1
ATOM 5197 C C . LYS A 1 632 ? 17.359 23.344 27.406 1 89.94 632 LYS A C 1
ATOM 5199 O O . LYS A 1 632 ? 17.141 24.484 27.828 1 89.94 632 LYS A O 1
ATOM 5204 N N . HIS A 1 633 ? 17 22.359 28.094 1 88.81 633 HIS A N 1
ATOM 5205 C CA . HIS A 1 633 ? 16.281 22.453 29.359 1 88.81 633 HIS A CA 1
ATOM 5206 C C . HIS A 1 633 ? 17.234 22.75 30.516 1 88.81 633 HIS A C 1
ATOM 5208 O O . HIS A 1 633 ? 18.109 21.922 30.812 1 88.81 633 HIS A O 1
ATOM 5214 N N . GLU A 1 634 ? 16.781 23.75 31.125 1 82.94 634 GLU A N 1
ATOM 5215 C CA . GLU A 1 634 ? 17.625 24.156 32.25 1 82.94 634 GLU A CA 1
ATOM 5216 C C . GLU A 1 634 ? 17.562 23.125 33.375 1 82.94 634 GLU A C 1
ATOM 5218 O O . GLU A 1 634 ? 16.562 22.438 33.531 1 82.94 634 GLU A O 1
ATOM 5223 N N . ASN A 1 635 ? 18.562 22.812 34.062 1 86.44 635 ASN A N 1
ATOM 5224 C CA . ASN A 1 635 ? 18.688 22 35.25 1 86.44 635 ASN A CA 1
ATOM 5225 C C . ASN A 1 635 ? 18.625 20.5 34.938 1 86.44 635 ASN A C 1
ATOM 5227 O O . ASN A 1 635 ? 18.672 19.656 35.844 1 86.44 635 ASN A O 1
ATOM 5231 N N . SER A 1 636 ? 18.391 20.156 33.688 1 93.38 636 SER A N 1
ATOM 5232 C CA . SER A 1 636 ? 18.328 18.75 33.281 1 93.38 636 SER A CA 1
ATOM 5233 C C . SER A 1 636 ? 19.625 18.016 33.656 1 93.38 636 SER A C 1
ATOM 5235 O O . SER A 1 636 ? 19.594 16.859 34.031 1 93.38 636 SER A O 1
ATOM 5237 N N . ALA A 1 637 ? 20.719 18.703 33.469 1 94.56 637 ALA A N 1
ATOM 5238 C CA . ALA A 1 637 ? 22 18.078 33.75 1 94.56 637 ALA A CA 1
ATOM 5239 C C . ALA A 1 637 ? 22.062 17.656 35.219 1 94.56 637 ALA A C 1
ATOM 5241 O O . ALA A 1 637 ? 22.547 16.578 35.562 1 94.56 637 ALA A O 1
ATOM 5242 N N . LYS A 1 638 ? 21.609 18.531 36.062 1 94.25 638 LYS A N 1
ATOM 5243 C CA . LYS A 1 638 ? 21.625 18.266 37.5 1 94.25 638 LYS A CA 1
ATOM 5244 C C . LYS A 1 638 ? 20.75 17.062 37.844 1 94.25 638 LYS A C 1
ATOM 5246 O O . LYS A 1 638 ? 21.156 16.188 38.594 1 94.25 638 LYS A O 1
ATOM 5251 N N . ASP A 1 639 ? 19.594 17.109 37.375 1 94.5 639 ASP A N 1
ATOM 5252 C CA . ASP A 1 639 ? 18.656 16.016 37.625 1 94.5 639 ASP A CA 1
ATOM 5253 C C . ASP A 1 639 ? 19.188 14.695 37.062 1 94.5 639 ASP A C 1
ATOM 5255 O O . ASP A 1 639 ? 19.062 13.648 37.688 1 94.5 639 ASP A O 1
ATOM 5259 N N . ASP A 1 640 ? 19.75 14.75 35.875 1 94.62 640 ASP A N 1
ATOM 5260 C CA . ASP A 1 640 ? 20.25 13.555 35.219 1 94.62 640 ASP A CA 1
ATOM 5261 C C . ASP A 1 640 ? 21.469 13 35.938 1 94.62 640 ASP A C 1
ATOM 5263 O O . ASP A 1 640 ? 21.688 11.789 35.969 1 94.62 640 ASP A O 1
ATOM 5267 N N . TRP A 1 641 ? 22.312 13.828 36.5 1 94.19 641 TRP A N 1
ATOM 5268 C CA . TRP A 1 641 ? 23.5 13.406 37.219 1 94.19 641 TRP A CA 1
ATOM 5269 C C . TRP A 1 641 ? 23.141 12.57 38.438 1 94.19 641 TRP A C 1
ATOM 5271 O O . TRP A 1 641 ? 23.922 11.727 38.875 1 94.19 641 TRP A O 1
ATOM 5281 N N . LYS A 1 642 ? 21.953 12.75 38.906 1 92.88 642 LYS A N 1
ATOM 5282 C CA . LYS A 1 642 ? 21.5 12.039 40.094 1 92.88 642 LYS A CA 1
ATOM 5283 C C . LYS A 1 642 ? 20.922 10.672 39.75 1 92.88 642 LYS A C 1
ATOM 5285 O O . LYS A 1 642 ? 20.75 9.812 40.594 1 92.88 642 LYS A O 1
ATOM 5290 N N . LYS A 1 643 ? 20.688 10.547 38.531 1 91.12 643 LYS A N 1
ATOM 5291 C CA . LYS A 1 643 ? 20.094 9.289 38.094 1 91.12 643 LYS A CA 1
ATOM 5292 C C . LYS A 1 643 ? 21.062 8.133 38.281 1 91.12 643 LYS A C 1
ATOM 5294 O O . LYS A 1 643 ? 22.281 8.32 38.219 1 91.12 643 LYS A O 1
ATOM 5299 N N . GLU A 1 644 ? 20.469 6.949 38.562 1 85.62 644 GLU A N 1
ATOM 5300 C CA . GLU A 1 644 ? 21.25 5.719 38.719 1 85.62 644 GLU A CA 1
ATOM 5301 C C . GLU A 1 644 ? 20.844 4.684 37.688 1 85.62 644 GLU A C 1
ATOM 5303 O O . GLU A 1 644 ? 20.016 4.961 36.812 1 85.62 644 GLU A O 1
ATOM 5308 N N . GLY A 1 645 ? 21.578 3.537 37.625 1 81.38 645 GLY A N 1
ATOM 5309 C CA . GLY A 1 645 ? 21.234 2.463 36.719 1 81.38 645 GLY A CA 1
ATOM 5310 C C . GLY A 1 645 ? 21.859 2.635 35.344 1 81.38 645 GLY A C 1
ATOM 5311 O O . GLY A 1 645 ? 23.062 2.844 35.219 1 81.38 645 GLY A O 1
ATOM 5312 N N . ASP A 1 646 ? 21 2.592 34.25 1 76.69 646 ASP A N 1
ATOM 5313 C CA . ASP A 1 646 ? 21.438 2.598 32.875 1 76.69 646 ASP A CA 1
ATOM 5314 C C . ASP A 1 646 ? 22.109 3.926 32.5 1 76.69 646 ASP A C 1
ATOM 5316 O O . ASP A 1 646 ? 22.875 3.998 31.562 1 76.69 646 ASP A O 1
ATOM 5320 N N . PHE A 1 647 ? 21.812 4.973 33.375 1 89.12 647 PHE A N 1
ATOM 5321 C CA . PHE A 1 647 ? 22.344 6.293 33.062 1 89.12 647 PHE A CA 1
ATOM 5322 C C . PHE A 1 647 ? 23.828 6.375 33.406 1 89.12 647 PHE A C 1
ATOM 5324 O O . PHE A 1 647 ? 24.531 7.277 32.969 1 89.12 647 PHE A O 1
ATOM 5331 N N . GLU A 1 648 ? 24.312 5.387 34.219 1 88.25 648 GLU A N 1
ATOM 5332 C CA . GLU A 1 648 ? 25.703 5.391 34.656 1 88.25 648 GLU A CA 1
ATOM 5333 C C . GLU A 1 648 ? 26.641 5.305 33.469 1 88.25 648 GLU A C 1
ATOM 5335 O O . GLU A 1 648 ? 27.719 5.914 33.469 1 88.25 648 GLU A O 1
ATOM 5340 N N . LYS A 1 649 ? 26.219 4.547 32.531 1 87.38 649 LYS A N 1
ATOM 5341 C CA . LYS A 1 649 ? 27.047 4.418 31.344 1 87.38 649 LYS A CA 1
ATOM 5342 C C . LYS A 1 649 ? 27.203 5.762 30.641 1 87.38 649 LYS A C 1
ATOM 5344 O O . LYS A 1 649 ? 28.266 6.047 30.078 1 87.38 649 LYS A O 1
ATOM 5349 N N . PHE A 1 650 ? 26.203 6.547 30.641 1 90.81 650 PHE A N 1
ATOM 5350 C CA . PHE A 1 650 ? 26.25 7.879 30.062 1 90.81 650 PHE A CA 1
ATOM 5351 C C . PHE A 1 650 ? 27.156 8.797 30.859 1 90.81 650 PHE A C 1
ATOM 5353 O O . PHE A 1 650 ? 27.938 9.562 30.281 1 90.81 650 PHE A O 1
ATOM 5360 N N . LYS A 1 651 ? 27.141 8.688 32.156 1 92.38 651 LYS A N 1
ATOM 5361 C CA . LYS A 1 651 ? 27.938 9.523 33.031 1 92.38 651 LYS A CA 1
ATOM 5362 C C . LYS A 1 651 ? 29.422 9.227 32.875 1 92.38 651 LYS A C 1
ATOM 5364 O O . LYS A 1 651 ? 30.266 10.117 33.062 1 92.38 651 LYS A O 1
ATOM 5369 N N . GLU A 1 652 ? 29.688 7.988 32.531 1 91.94 652 GLU A N 1
ATOM 5370 C CA . GLU A 1 652 ? 31.078 7.559 32.438 1 91.94 652 GLU A CA 1
ATOM 5371 C C . GLU A 1 652 ? 31.812 8.32 31.328 1 91.94 652 GLU A C 1
ATOM 5373 O O . GLU A 1 652 ? 33.031 8.367 31.312 1 91.94 652 GLU A O 1
ATOM 5378 N N . LYS A 1 653 ? 31.078 8.906 30.469 1 90.31 653 LYS A N 1
ATOM 5379 C CA . LYS A 1 653 ? 31.688 9.68 29.391 1 90.31 653 LYS A CA 1
ATOM 5380 C C . LYS A 1 653 ? 32.312 10.961 29.922 1 90.31 653 LYS A C 1
ATOM 5382 O O . LYS A 1 653 ? 33.094 11.609 29.219 1 90.31 653 LYS A O 1
ATOM 5387 N N . PHE A 1 654 ? 31.906 11.312 31.156 1 94.94 654 PHE A N 1
ATOM 5388 C CA . PHE A 1 654 ? 32.344 12.578 31.734 1 94.94 654 PHE A CA 1
ATOM 5389 C C . PHE A 1 654 ? 33.156 12.352 33 1 94.94 654 PHE A C 1
ATOM 5391 O O . PHE A 1 654 ? 32.844 11.445 33.781 1 94.94 654 PHE A O 1
ATOM 5398 N N . LYS A 1 655 ? 34.188 13.148 33.25 1 94.19 655 LYS A N 1
ATOM 5399 C CA . LYS A 1 655 ? 35.062 13.031 34.406 1 94.19 655 LYS A CA 1
ATOM 5400 C C . LYS A 1 655 ? 34.344 13.516 35.688 1 94.19 655 LYS A C 1
ATOM 5402 O O . LYS A 1 655 ? 34.594 13.008 36.781 1 94.19 655 LYS A O 1
ATOM 5407 N N . ALA A 1 656 ? 33.594 14.602 35.531 1 95.06 656 ALA A N 1
ATOM 5408 C CA . ALA A 1 656 ? 32.906 15.219 36.656 1 95.06 656 ALA A CA 1
ATOM 5409 C C . ALA A 1 656 ? 31.578 15.844 36.188 1 95.06 656 ALA A C 1
ATOM 5411 O O . ALA A 1 656 ? 31.312 15.922 34.969 1 95.06 656 ALA A O 1
ATOM 5412 N N . TYR A 1 657 ? 30.719 16.234 37.219 1 95.44 657 TYR A N 1
ATOM 5413 C CA . TYR A 1 657 ? 29.438 16.859 36.938 1 95.44 657 TYR A CA 1
ATOM 5414 C C . TYR A 1 657 ? 29.625 18.094 36.062 1 95.44 657 TYR A C 1
ATOM 5416 O O . TYR A 1 657 ? 28.828 18.344 35.156 1 95.44 657 TYR A O 1
ATOM 5424 N N . GLU A 1 658 ? 30.688 18.891 36.281 1 95.62 658 GLU A N 1
ATOM 5425 C CA . GLU A 1 658 ? 30.922 20.125 35.562 1 95.62 658 GLU A CA 1
ATOM 5426 C C . GLU A 1 658 ? 31.156 19.859 34.062 1 95.62 658 GLU A C 1
ATOM 5428 O O . GLU A 1 658 ? 30.75 20.641 33.219 1 95.62 658 GLU A O 1
ATOM 5433 N N . ASP A 1 659 ? 31.734 18.734 33.812 1 96.25 659 ASP A N 1
ATOM 5434 C CA . ASP A 1 659 ? 31.969 18.359 32.406 1 96.25 659 ASP A CA 1
ATOM 5435 C C . ASP A 1 659 ? 30.656 18.031 31.719 1 96.25 659 ASP A C 1
ATOM 5437 O O . ASP A 1 659 ? 30.469 18.391 30.547 1 96.25 659 ASP A O 1
ATOM 5441 N N . MET A 1 660 ? 29.812 17.344 32.406 1 95.88 660 MET A N 1
ATOM 5442 C CA . MET A 1 660 ? 28.516 17 31.844 1 95.88 660 MET A CA 1
ATOM 5443 C C . MET A 1 660 ? 27.672 18.25 31.641 1 95.88 660 MET A C 1
ATOM 5445 O O . MET A 1 660 ? 26.969 18.391 30.641 1 95.88 660 MET A O 1
ATOM 5449 N N . GLU A 1 661 ? 27.688 19.062 32.625 1 96 661 GLU A N 1
ATOM 5450 C CA . GLU A 1 661 ? 26.953 20.328 32.531 1 96 661 GLU A CA 1
ATOM 5451 C C . GLU A 1 661 ? 27.422 21.141 31.312 1 96 661 GLU A C 1
ATOM 5453 O O . GLU A 1 661 ? 26.594 21.734 30.609 1 96 661 GLU A O 1
ATOM 5458 N N . GLU A 1 662 ? 28.719 21.234 31.094 1 95.62 662 GLU A N 1
ATOM 5459 C CA . GLU A 1 662 ? 29.266 21.922 29.938 1 95.62 662 GLU A CA 1
ATOM 5460 C C . GLU A 1 662 ? 28.781 21.266 28.641 1 95.62 662 GLU A C 1
ATOM 5462 O O . GLU A 1 662 ? 28.438 21.969 27.672 1 95.62 662 GLU A O 1
ATOM 5467 N N . TYR A 1 663 ? 28.797 19.984 28.656 1 95.25 663 TYR A N 1
ATOM 5468 C CA . TYR A 1 663 ? 28.328 19.25 27.5 1 95.25 663 TYR A CA 1
ATOM 5469 C C . TYR A 1 663 ? 26.859 19.547 27.219 1 95.25 663 TYR A C 1
ATOM 5471 O O . TYR A 1 663 ? 26.453 19.703 26.062 1 95.25 663 TYR A O 1
ATOM 5479 N N . TYR A 1 664 ? 26.016 19.609 28.25 1 96.31 664 TYR A N 1
ATOM 5480 C CA . TYR A 1 664 ? 24.578 19.828 28.141 1 96.31 664 TYR A CA 1
ATOM 5481 C C . TYR A 1 664 ? 24.281 21.234 27.609 1 96.31 664 TYR A C 1
ATOM 5483 O O . TYR A 1 664 ? 23.391 21.406 26.766 1 96.31 664 TYR A O 1
ATOM 5491 N N . TYR A 1 665 ? 25.078 22.25 28.016 1 95.31 665 TYR A N 1
ATOM 5492 C CA . TYR A 1 665 ? 24.531 23.594 27.875 1 95.31 665 TYR A CA 1
ATOM 5493 C C . TYR A 1 665 ? 25.484 24.484 27.078 1 95.31 665 TYR A C 1
ATOM 5495 O O . TYR A 1 665 ? 25.094 25.562 26.609 1 95.31 665 TYR A O 1
ATOM 5503 N N . LEU A 1 666 ? 26.75 24.094 26.906 1 94.62 666 LEU A N 1
ATOM 5504 C CA . LEU A 1 666 ? 27.734 25.031 26.328 1 94.62 666 LEU A CA 1
ATOM 5505 C C . LEU A 1 666 ? 28.344 24.453 25.047 1 94.62 666 LEU A C 1
ATOM 5507 O O . LEU A 1 666 ? 28.625 25.188 24.109 1 94.62 666 LEU A O 1
ATOM 5511 N N . THR A 1 667 ? 28.578 23.203 25.047 1 95.06 667 THR A N 1
ATOM 5512 C CA . THR A 1 667 ? 29.188 22.578 23.891 1 95.06 667 THR A CA 1
ATOM 5513 C C . THR A 1 667 ? 28.219 22.516 22.719 1 95.06 667 THR A C 1
ATOM 5515 O O . THR A 1 667 ? 27.156 21.891 22.828 1 95.06 667 THR A O 1
ATOM 5518 N N . PRO A 1 668 ? 28.547 23.109 21.609 1 95.38 668 PRO A N 1
ATOM 5519 C CA . PRO A 1 668 ? 27.656 23.016 20.453 1 95.38 668 PRO A CA 1
ATOM 5520 C C . PRO A 1 668 ? 27.5 21.578 19.938 1 95.38 668 PRO A C 1
ATOM 5522 O O . PRO A 1 668 ? 28.453 20.812 20 1 95.38 668 PRO A O 1
ATOM 5525 N N . ILE A 1 669 ? 26.391 21.266 19.438 1 95.69 669 ILE A N 1
ATOM 5526 C CA . ILE A 1 669 ? 26.172 19.953 18.844 1 95.69 669 ILE A CA 1
ATOM 5527 C C . ILE A 1 669 ? 27.062 19.797 17.609 1 95.69 669 ILE A C 1
ATOM 5529 O O . ILE A 1 669 ? 27.406 20.781 16.953 1 95.69 669 ILE A O 1
ATOM 5533 N N . SER A 1 670 ? 27.344 18.562 17.297 1 95.62 670 SER A N 1
ATOM 5534 C CA . SER A 1 670 ? 28.141 18.281 16.109 1 95.62 670 SER A CA 1
ATOM 5535 C C . SER A 1 670 ? 27.359 18.578 14.828 1 95.62 670 SER A C 1
ATOM 5537 O O . SER A 1 670 ? 26.172 18.266 14.742 1 95.62 670 SER A O 1
ATOM 5539 N N . SER A 1 671 ? 28.031 19.188 13.891 1 96.5 671 SER A N 1
ATOM 5540 C CA . SER A 1 671 ? 27.391 19.531 12.625 1 96.5 671 SER A CA 1
ATOM 5541 C C . SER A 1 671 ? 27.859 18.625 11.5 1 96.5 671 SER A C 1
ATOM 5543 O O . SER A 1 671 ? 27.719 18.969 10.32 1 96.5 671 SER A O 1
ATOM 5545 N N . LYS A 1 672 ? 28.391 17.5 11.758 1 96.12 672 LYS A N 1
ATOM 5546 C CA . LYS A 1 672 ? 29.078 16.703 10.742 1 96.12 672 LYS A CA 1
ATOM 5547 C C . LYS A 1 672 ? 28.062 15.938 9.883 1 96.12 672 LYS A C 1
ATOM 5549 O O . LYS A 1 672 ? 28.188 15.898 8.656 1 96.12 672 LYS A O 1
ATOM 5554 N N . TYR A 1 673 ? 27.109 15.297 10.602 1 96.62 673 TYR A N 1
ATOM 5555 C CA . TYR A 1 673 ? 26.25 14.383 9.867 1 96.62 673 TYR A CA 1
ATOM 5556 C C . TYR A 1 673 ? 24.781 14.625 10.203 1 96.62 673 TYR A C 1
ATOM 5558 O O . TYR A 1 673 ? 24.453 15.133 11.281 1 96.62 673 TYR A O 1
ATOM 5566 N N . VAL A 1 674 ? 23.922 14.305 9.258 1 98.12 674 VAL A N 1
ATOM 5567 C CA . VAL A 1 674 ? 22.469 14.211 9.453 1 98.12 674 VAL A CA 1
ATOM 5568 C C . VAL A 1 674 ? 21.984 12.844 8.984 1 98.12 674 VAL A C 1
ATOM 5570 O O . VAL A 1 674 ? 22.359 12.375 7.91 1 98.12 674 VAL A O 1
ATOM 5573 N N . ILE A 1 675 ? 21.234 12.195 9.836 1 97.31 675 ILE A N 1
ATOM 5574 C CA . ILE A 1 675 ? 20.547 11 9.383 1 97.31 675 ILE A CA 1
ATOM 5575 C C . ILE A 1 675 ? 19.078 11.328 9.055 1 97.31 675 ILE A C 1
ATOM 5577 O O . ILE A 1 675 ? 18.375 11.93 9.875 1 97.31 675 ILE A O 1
ATOM 5581 N N . LEU A 1 676 ? 18.672 11.039 7.836 1 97.75 676 LEU A N 1
ATOM 5582 C CA . LEU A 1 676 ? 17.266 11.031 7.426 1 97.75 676 LEU A CA 1
ATOM 5583 C C . LEU A 1 676 ? 16.734 9.602 7.379 1 97.75 676 LEU A C 1
ATOM 5585 O O . LEU A 1 676 ? 17 8.859 6.434 1 97.75 676 LEU A O 1
ATOM 5589 N N . PRO A 1 677 ? 15.938 9.219 8.336 1 96.19 677 PRO A N 1
ATOM 5590 C CA . PRO A 1 677 ? 15.391 7.863 8.312 1 96.19 677 PRO A CA 1
ATOM 5591 C C . PRO A 1 677 ? 14.43 7.637 7.141 1 96.19 677 PRO A C 1
ATOM 5593 O O . PRO A 1 677 ? 13.922 8.594 6.562 1 96.19 677 PRO A O 1
ATOM 5596 N N . ASP A 1 678 ? 14.281 6.375 6.773 1 93.38 678 ASP A N 1
ATOM 5597 C CA . ASP A 1 678 ? 13.25 6.012 5.805 1 93.38 678 ASP A CA 1
ATOM 5598 C C . ASP A 1 678 ? 11.852 6.191 6.391 1 93.38 678 ASP A C 1
ATOM 5600 O O . ASP A 1 678 ? 11.5 5.535 7.375 1 93.38 678 ASP A O 1
ATOM 5604 N N . PRO A 1 679 ? 11.047 7.074 5.785 1 92.06 679 PRO A N 1
ATOM 5605 C CA . PRO A 1 679 ? 9.719 7.332 6.348 1 92.06 679 PRO A CA 1
ATOM 5606 C C . PRO A 1 679 ? 8.828 6.09 6.348 1 92.06 679 PRO A C 1
ATOM 5608 O O . PRO A 1 679 ? 7.832 6.043 7.074 1 92.06 679 PRO A O 1
ATOM 5611 N N . LYS A 1 680 ? 9.086 5.148 5.559 1 86.5 680 LYS A N 1
ATOM 5612 C CA . LYS A 1 680 ? 8.273 3.938 5.484 1 86.5 680 LYS A CA 1
ATOM 5613 C C . LYS A 1 680 ? 8.711 2.918 6.535 1 86.5 680 LYS A C 1
ATOM 5615 O O . LYS A 1 680 ? 8.031 1.907 6.742 1 86.5 680 LYS A O 1
ATOM 5620 N N . SER A 1 681 ? 9.836 3.232 7.168 1 87.19 681 SER A N 1
ATOM 5621 C CA . SER A 1 681 ? 10.367 2.352 8.203 1 87.19 681 SER A CA 1
ATOM 5622 C C . SER A 1 681 ? 10.25 2.984 9.586 1 87.19 681 SER A C 1
ATOM 5624 O O . SER A 1 681 ? 10.117 4.203 9.703 1 87.19 681 SER A O 1
ATOM 5626 N N . ASP A 1 682 ? 10.086 2.209 10.57 1 86.75 682 ASP A N 1
ATOM 5627 C CA . ASP A 1 682 ? 10.039 2.682 11.953 1 86.75 682 ASP A CA 1
ATOM 5628 C C . ASP A 1 682 ? 11.438 2.826 12.539 1 86.75 682 ASP A C 1
ATOM 5630 O O . ASP A 1 682 ? 11.867 2.002 13.352 1 86.75 682 ASP A O 1
ATOM 5634 N N . ASP A 1 683 ? 12.094 3.953 12.102 1 92.5 683 ASP A N 1
ATOM 5635 C CA . ASP A 1 683 ? 13.508 4.027 12.43 1 92.5 683 ASP A CA 1
ATOM 5636 C C . ASP A 1 683 ? 13.797 5.203 13.359 1 92.5 683 ASP A C 1
ATOM 5638 O O . ASP A 1 683 ? 14.906 5.738 13.367 1 92.5 683 ASP A O 1
ATOM 5642 N N . TRP A 1 684 ? 12.75 5.719 14.086 1 95.31 684 TRP A N 1
ATOM 5643 C CA . TRP A 1 684 ? 12.883 6.676 15.18 1 95.31 684 TRP A CA 1
ATOM 5644 C C . TRP A 1 684 ? 12.617 6.008 16.531 1 95.31 684 TRP A C 1
ATOM 5646 O O . TRP A 1 684 ? 11.734 5.156 16.641 1 95.31 684 TRP A O 1
ATOM 5656 N N . HIS A 1 685 ? 13.383 6.355 17.531 1 94.5 685 HIS A N 1
ATOM 5657 C CA . HIS A 1 685 ? 13.07 5.93 18.891 1 94.5 685 HIS A CA 1
ATOM 5658 C C . HIS A 1 685 ? 13.695 6.867 19.922 1 94.5 685 HIS A C 1
ATOM 5660 O O . HIS A 1 685 ? 14.625 7.613 19.609 1 94.5 685 HIS A O 1
ATOM 5666 N N . ARG A 1 686 ? 13.18 6.867 21.078 1 94.38 686 ARG A N 1
ATOM 5667 C CA . ARG A 1 686 ? 13.766 7.633 22.172 1 94.38 686 ARG A CA 1
ATOM 5668 C C . ARG A 1 686 ? 15.07 7.004 22.641 1 94.38 686 ARG A C 1
ATOM 5670 O O . ARG A 1 686 ? 15.195 5.781 22.688 1 94.38 686 ARG A O 1
ATOM 5677 N N . ALA A 1 687 ? 15.953 7.887 22.938 1 92.06 687 ALA A N 1
ATOM 5678 C CA . ALA A 1 687 ? 17.203 7.363 23.5 1 92.06 687 ALA A CA 1
ATOM 5679 C C . ALA A 1 687 ? 16.938 6.641 24.812 1 92.06 687 ALA A C 1
ATOM 5681 O O . ALA A 1 687 ? 16.156 7.105 25.641 1 92.06 687 ALA A O 1
ATOM 5682 N N . SER A 1 688 ? 17.562 5.559 25.078 1 86.25 688 SER A N 1
ATOM 5683 C CA . SER A 1 688 ? 17.281 4.668 26.203 1 86.25 688 SER A CA 1
ATOM 5684 C C . SER A 1 688 ? 17.781 5.27 27.516 1 86.25 688 SER A C 1
ATOM 5686 O O . SER A 1 688 ? 17.219 5.004 28.578 1 86.25 688 SER A O 1
ATOM 5688 N N . GLU A 1 689 ? 18.797 6.027 27.469 1 86.56 689 GLU A N 1
ATOM 5689 C CA . GLU A 1 689 ? 19.375 6.57 28.688 1 86.56 689 GLU A CA 1
ATOM 5690 C C . GLU A 1 689 ? 18.453 7.594 29.344 1 86.56 689 GLU A C 1
ATOM 5692 O O . GLU A 1 689 ? 18.516 7.824 30.547 1 86.56 689 GLU A O 1
ATOM 5697 N N . GLY A 1 690 ? 17.625 8.211 28.531 1 90.12 690 GLY A N 1
ATOM 5698 C CA . GLY A 1 690 ? 16.688 9.195 29.047 1 90.12 690 GLY A CA 1
ATOM 5699 C C . GLY A 1 690 ? 17.359 10.516 29.391 1 90.12 690 GLY A C 1
ATOM 5700 O O . GLY A 1 690 ? 16.953 11.18 30.359 1 90.12 690 GLY A O 1
ATOM 5701 N N . ALA A 1 691 ? 18.406 10.797 28.734 1 92.62 691 ALA A N 1
ATOM 5702 C CA . ALA A 1 691 ? 19.094 12.055 28.969 1 92.62 691 ALA A CA 1
ATOM 5703 C C . ALA A 1 691 ? 18.203 13.25 28.609 1 92.62 691 ALA A C 1
ATOM 5705 O O . ALA A 1 691 ? 17.25 13.102 27.844 1 92.62 691 ALA A O 1
ATOM 5706 N N . CYS A 1 692 ? 18.5 14.477 29.266 1 95.19 692 CYS A N 1
ATOM 5707 C CA . CYS A 1 692 ? 17.797 15.727 29 1 95.19 692 CYS A CA 1
ATOM 5708 C C . CYS A 1 692 ? 16.297 15.562 29.234 1 95.19 692 CYS A C 1
ATOM 5710 O O . CYS A 1 692 ? 15.492 15.969 28.391 1 95.19 692 CYS A O 1
ATOM 5712 N N . GLY A 1 693 ? 15.938 14.781 30.266 1 89.56 693 GLY A N 1
ATOM 5713 C CA . GLY A 1 693 ? 14.547 14.555 30.609 1 89.56 693 GLY A CA 1
ATOM 5714 C C . GLY A 1 693 ? 13.836 13.625 29.656 1 89.56 693 GLY A C 1
ATOM 5715 O O . GLY A 1 693 ? 12.609 13.703 29.5 1 89.56 693 GLY A O 1
ATOM 5716 N N . GLY A 1 694 ? 14.586 12.891 28.891 1 90.62 694 GLY A N 1
ATOM 5717 C CA . GLY A 1 694 ? 13.992 11.977 27.922 1 90.62 694 GLY A CA 1
ATOM 5718 C C . GLY A 1 694 ? 13.641 12.633 26.609 1 90.62 694 GLY A C 1
ATOM 5719 O O . GLY A 1 694 ? 12.898 12.07 25.797 1 90.62 694 GLY A O 1
ATOM 5720 N N . TYR A 1 695 ? 14.18 13.789 26.359 1 93.31 695 TYR A N 1
ATOM 5721 C CA . TYR A 1 695 ? 13.805 14.602 25.203 1 93.31 695 TYR A CA 1
ATOM 5722 C C . TYR A 1 695 ? 14.594 14.18 23.969 1 93.31 695 TYR A C 1
ATOM 5724 O O . TYR A 1 695 ? 14.266 14.578 22.844 1 93.31 695 TYR A O 1
ATOM 5732 N N . ILE A 1 696 ? 15.539 13.273 24.109 1 95.88 696 ILE A N 1
ATOM 5733 C CA . ILE A 1 696 ? 16.469 12.93 23.031 1 95.88 696 ILE A CA 1
ATOM 5734 C C . ILE A 1 696 ? 15.852 11.852 22.156 1 95.88 696 ILE A C 1
ATOM 5736 O O . ILE A 1 696 ? 15.352 10.836 22.656 1 95.88 696 ILE A O 1
ATOM 5740 N N . TRP A 1 697 ? 15.906 12.047 20.828 1 96.38 697 TRP A N 1
ATOM 5741 C CA . TRP A 1 697 ? 15.445 11.078 19.828 1 96.38 697 TRP A CA 1
ATOM 5742 C C . TRP A 1 697 ? 16.594 10.562 18.984 1 96.38 697 TRP A C 1
ATOM 5744 O O . TRP A 1 697 ? 17.516 11.32 18.656 1 96.38 697 TRP A O 1
ATOM 5754 N N . CYS A 1 698 ? 16.484 9.336 18.641 1 96.5 698 CYS A N 1
ATOM 5755 C CA . CYS A 1 698 ? 17.5 8.711 17.812 1 96.5 698 CYS A CA 1
ATOM 5756 C C . CYS A 1 698 ? 16.953 8.359 16.438 1 96.5 698 CYS A C 1
ATOM 5758 O O . CYS A 1 698 ? 15.883 7.77 16.328 1 96.5 698 CYS A O 1
ATOM 5760 N N . ALA A 1 699 ? 17.641 8.742 15.391 1 96.94 699 ALA A N 1
ATOM 5761 C CA . ALA A 1 699 ? 17.375 8.367 14.008 1 96.94 699 ALA A CA 1
ATOM 5762 C C . ALA A 1 699 ? 18.359 7.305 13.523 1 96.94 699 ALA A C 1
ATOM 5764 O O . ALA A 1 699 ? 19.562 7.387 13.812 1 96.94 699 ALA A O 1
ATOM 5765 N N . THR A 1 700 ? 17.812 6.363 12.828 1 93.19 700 THR A N 1
ATOM 5766 C CA . THR A 1 700 ? 18.656 5.242 12.422 1 93.19 700 THR A CA 1
ATOM 5767 C C . THR A 1 700 ? 18.688 5.109 10.906 1 93.19 700 THR A C 1
ATOM 5769 O O . THR A 1 700 ? 17.672 5.27 10.234 1 93.19 700 THR A O 1
ATOM 5772 N N . HIS A 1 701 ? 19.828 4.957 10.367 1 92.44 701 HIS A N 1
ATOM 5773 C CA . HIS A 1 701 ? 20.094 4.473 9.016 1 92.44 701 HIS A CA 1
ATOM 5774 C C . HIS A 1 701 ? 20.641 3.049 9.039 1 92.44 701 HIS A C 1
ATOM 5776 O O . HIS A 1 701 ? 21.625 2.77 9.719 1 92.44 701 HIS A O 1
ATOM 5782 N N . LYS A 1 702 ? 19.953 2.18 8.305 1 87.81 702 LYS A N 1
ATOM 5783 C CA . LYS A 1 702 ? 20.375 0.787 8.43 1 87.81 702 LYS A CA 1
ATOM 5784 C C . LYS A 1 702 ? 20.359 0.078 7.082 1 87.81 702 LYS A C 1
ATOM 5786 O O . LYS A 1 702 ? 19.734 0.549 6.133 1 87.81 702 LYS A O 1
ATOM 5791 N N . THR A 1 703 ? 21.094 -0.939 7.004 1 83.62 703 THR A N 1
ATOM 5792 C CA . THR A 1 703 ? 21.078 -1.899 5.906 1 83.62 703 THR A CA 1
ATOM 5793 C C . THR A 1 703 ? 20.734 -3.297 6.41 1 83.62 703 THR A C 1
ATOM 5795 O O . THR A 1 703 ? 21.266 -3.748 7.426 1 83.62 703 THR A O 1
ATOM 5798 N N . ILE A 1 704 ? 19.812 -3.855 5.699 1 81.44 704 ILE A N 1
ATOM 5799 C CA . ILE A 1 704 ? 19.344 -5.168 6.121 1 81.44 704 ILE A CA 1
ATOM 5800 C C . ILE A 1 704 ? 19.641 -6.199 5.039 1 81.44 704 ILE A C 1
ATOM 5802 O O . ILE A 1 704 ? 19.438 -5.941 3.85 1 81.44 704 ILE A O 1
ATOM 5806 N N . LEU A 1 705 ? 20.188 -7.324 5.488 1 80.44 705 LEU A N 1
ATOM 5807 C CA . LEU A 1 705 ? 20.359 -8.453 4.582 1 80.44 705 LEU A CA 1
ATOM 5808 C C . LEU A 1 705 ? 19.047 -9.211 4.395 1 80.44 705 LEU A C 1
ATOM 5810 O O . LEU A 1 705 ? 18.375 -9.547 5.371 1 80.44 705 LEU A O 1
ATOM 5814 N N . LYS A 1 706 ? 18.609 -9.352 3.135 1 82.5 706 LYS A N 1
ATOM 5815 C CA . LYS A 1 706 ? 17.422 -10.156 2.869 1 82.5 706 LYS A CA 1
ATOM 5816 C C . LYS A 1 706 ? 17.562 -11.555 3.461 1 82.5 706 LYS A C 1
ATOM 5818 O O . LYS A 1 706 ? 18.625 -12.18 3.363 1 82.5 706 LYS A O 1
ATOM 5823 N N . PRO A 1 707 ? 16.531 -12.062 4.086 1 83.5 707 PRO A N 1
ATOM 5824 C CA . PRO A 1 707 ? 16.609 -13.406 4.672 1 83.5 707 PRO A CA 1
ATOM 5825 C C . PRO A 1 707 ? 17.031 -14.469 3.654 1 83.5 707 PRO A C 1
ATOM 5827 O O . PRO A 1 707 ? 16.531 -14.477 2.527 1 83.5 707 PRO A O 1
ATOM 5830 N N . TYR A 1 708 ? 18.078 -15.328 4.047 1 86.38 708 TYR A N 1
ATOM 5831 C CA . TYR A 1 708 ? 18.562 -16.484 3.303 1 86.38 708 TYR A CA 1
ATOM 5832 C C . TYR A 1 708 ? 19.328 -16.031 2.061 1 86.38 708 TYR A C 1
ATOM 5834 O O . TYR A 1 708 ? 19.594 -16.844 1.17 1 86.38 708 TYR A O 1
ATOM 5842 N N . SER A 1 709 ? 19.531 -14.75 2.029 1 82.25 709 SER A N 1
ATOM 5843 C CA . SER A 1 709 ? 20.375 -14.234 0.953 1 82.25 709 SER A CA 1
ATOM 5844 C C . SER A 1 709 ? 21.812 -14.062 1.416 1 82.25 709 SER A C 1
ATOM 5846 O O . SER A 1 709 ? 22.062 -13.789 2.592 1 82.25 709 SER A O 1
ATOM 5848 N N . TYR A 1 710 ? 22.719 -14.258 0.519 1 73.44 710 TYR A N 1
ATOM 5849 C CA . TYR A 1 710 ? 24.125 -14.07 0.859 1 73.44 710 TYR A CA 1
ATOM 5850 C C . TYR A 1 710 ? 24.531 -12.617 0.69 1 73.44 710 TYR A C 1
ATOM 5852 O O . TYR A 1 710 ? 25.453 -12.141 1.362 1 73.44 710 TYR A O 1
ATOM 5860 N N . ASN A 1 711 ? 23.812 -11.836 -0.187 1 73.06 711 ASN A N 1
ATOM 5861 C CA . ASN A 1 711 ? 24.391 -10.547 -0.541 1 73.06 711 ASN A CA 1
ATOM 5862 C C . ASN A 1 711 ? 23.312 -9.508 -0.821 1 73.06 711 ASN A C 1
ATOM 5864 O O . ASN A 1 711 ? 23.625 -8.32 -0.983 1 73.06 711 ASN A O 1
ATOM 5868 N N . HIS A 1 712 ? 22.125 -9.938 -0.955 1 77.94 712 HIS A N 1
ATOM 5869 C CA . HIS A 1 712 ? 21.094 -8.945 -1.267 1 77.94 712 HIS A CA 1
ATOM 5870 C C . HIS A 1 712 ? 20.75 -8.102 -0.042 1 77.94 712 HIS A C 1
ATOM 5872 O O . HIS A 1 712 ? 20.203 -8.617 0.932 1 77.94 712 HIS A O 1
ATOM 5878 N N . ARG A 1 713 ? 21.094 -6.832 -0.15 1 80.31 713 ARG A N 1
ATOM 5879 C CA . ARG A 1 713 ? 20.859 -5.918 0.967 1 80.31 713 ARG A CA 1
ATOM 5880 C C . ARG A 1 713 ? 19.953 -4.77 0.559 1 80.31 713 ARG A C 1
ATOM 5882 O O . ARG A 1 713 ? 19.969 -4.328 -0.591 1 80.31 713 ARG A O 1
ATOM 5889 N N . THR A 1 714 ? 19.141 -4.395 1.477 1 80.75 714 THR A N 1
ATOM 5890 C CA . THR A 1 714 ? 18.312 -3.205 1.302 1 80.75 714 THR A CA 1
ATOM 5891 C C . THR A 1 714 ? 18.656 -2.145 2.342 1 80.75 714 THR A C 1
ATOM 5893 O O . THR A 1 714 ? 18.891 -2.465 3.51 1 80.75 714 THR A O 1
ATOM 5896 N N . SER A 1 715 ? 18.812 -0.963 1.853 1 83.5 715 SER A N 1
ATOM 5897 C CA . SER A 1 715 ? 19.125 0.136 2.756 1 83.5 715 SER A CA 1
ATOM 5898 C C . SER A 1 715 ? 17.891 0.983 3.057 1 83.5 715 SER A C 1
ATOM 5900 O O . SER A 1 715 ? 17.078 1.229 2.172 1 83.5 715 SER A O 1
ATOM 5902 N N . HIS A 1 716 ? 17.828 1.349 4.367 1 88.12 716 HIS A N 1
ATOM 5903 C CA . HIS A 1 716 ? 16.766 2.242 4.828 1 88.12 716 HIS A CA 1
ATOM 5904 C C . HIS A 1 716 ? 17.344 3.561 5.332 1 88.12 716 HIS A C 1
ATOM 5906 O O . HIS A 1 716 ? 18.234 3.568 6.188 1 88.12 716 HIS A O 1
ATOM 5912 N N . GLY A 1 717 ? 16.797 4.637 4.777 1 92.75 717 GLY A N 1
ATOM 5913 C CA . GLY A 1 717 ? 17.25 5.953 5.207 1 92.75 717 GLY A CA 1
ATOM 5914 C C . GLY A 1 717 ? 18.516 6.402 4.52 1 92.75 717 GLY A C 1
ATOM 5915 O O . GLY A 1 717 ? 18.938 5.809 3.525 1 92.75 717 GLY A O 1
ATOM 5916 N N . GLN A 1 718 ? 19.094 7.531 5.039 1 93.25 718 GLN A N 1
ATOM 5917 C CA . GLN A 1 718 ? 20.281 8.141 4.438 1 93.25 718 GLN A CA 1
ATOM 5918 C C . GLN A 1 718 ? 21.141 8.836 5.492 1 93.25 718 GLN A C 1
ATOM 5920 O O . GLN A 1 718 ? 20.609 9.422 6.438 1 93.25 718 GLN A O 1
ATOM 5925 N N . LEU A 1 719 ? 22.391 8.68 5.34 1 94.38 719 LEU A N 1
ATOM 5926 C CA . LEU A 1 719 ? 23.359 9.477 6.07 1 94.38 719 LEU A CA 1
ATOM 5927 C C . LEU A 1 719 ? 23.922 10.586 5.188 1 94.38 719 LEU A C 1
ATOM 5929 O O . LEU A 1 719 ? 24.453 10.32 4.105 1 94.38 719 LEU A O 1
ATOM 5933 N N . ILE A 1 720 ? 23.828 11.758 5.609 1 95.94 720 ILE A N 1
ATOM 5934 C CA . ILE A 1 720 ? 24.297 12.906 4.844 1 95.94 720 ILE A CA 1
ATOM 5935 C C . ILE A 1 720 ? 25.469 13.57 5.566 1 95.94 720 ILE A C 1
ATOM 5937 O O . ILE A 1 720 ? 25.328 13.992 6.719 1 95.94 720 ILE A O 1
ATOM 5941 N N . ALA A 1 721 ? 26.547 13.68 4.914 1 95.44 721 ALA A N 1
ATOM 5942 C CA . ALA A 1 721 ? 27.672 14.469 5.41 1 95.44 721 ALA A CA 1
ATOM 5943 C C . ALA A 1 721 ? 27.562 15.922 4.957 1 95.44 721 ALA A C 1
ATOM 5945 O O . ALA A 1 721 ? 27.469 16.203 3.758 1 95.44 721 ALA A O 1
ATOM 5946 N N . LEU A 1 722 ? 27.594 16.828 5.926 1 96.62 722 LEU A N 1
ATOM 5947 C CA . LEU A 1 722 ? 27.531 18.234 5.562 1 96.62 722 LEU A CA 1
ATOM 5948 C C . LEU A 1 722 ? 28.891 18.75 5.125 1 96.62 722 LEU A C 1
ATOM 5950 O O . LEU A 1 722 ? 29.922 18.344 5.684 1 96.62 722 LEU A O 1
ATOM 5954 N N . ASP A 1 723 ? 28.875 19.641 4.145 1 94.75 723 ASP A N 1
ATOM 5955 C CA . ASP A 1 723 ? 30.156 20.125 3.617 1 94.75 723 ASP A CA 1
ATOM 5956 C C . ASP A 1 723 ? 30.844 21.047 4.613 1 94.75 723 ASP A C 1
ATOM 5958 O O . ASP A 1 723 ? 30.203 21.562 5.543 1 94.75 723 ASP A O 1
ATOM 5962 N N . THR A 1 724 ? 32.125 21.297 4.41 1 94.06 724 THR A N 1
ATOM 5963 C CA . THR A 1 724 ? 33 22 5.348 1 94.06 724 THR A CA 1
ATOM 5964 C C . THR A 1 724 ? 32.531 23.438 5.535 1 94.06 724 THR A C 1
ATOM 5966 O O . THR A 1 724 ? 32.594 23.969 6.645 1 94.06 724 THR A O 1
ATOM 5969 N N . ASP A 1 725 ? 32.125 24.078 4.512 1 93.56 725 ASP A N 1
ATOM 5970 C CA . ASP A 1 725 ? 31.703 25.469 4.609 1 93.56 725 ASP A CA 1
ATOM 5971 C C . ASP A 1 725 ? 30.469 25.594 5.484 1 93.56 725 ASP A C 1
ATOM 5973 O O . ASP A 1 725 ? 30.391 26.484 6.328 1 93.56 725 ASP A O 1
ATOM 5977 N N . GLN A 1 726 ? 29.531 24.75 5.301 1 94.81 726 GLN A N 1
ATOM 5978 C CA . GLN A 1 726 ? 28.344 24.75 6.129 1 94.81 726 GLN A CA 1
ATOM 5979 C C . GLN A 1 726 ? 28.672 24.484 7.594 1 94.81 726 GLN A C 1
ATOM 5981 O O . GLN A 1 726 ? 28.125 25.109 8.492 1 94.81 726 GLN A O 1
ATOM 5986 N N . ARG A 1 727 ? 29.516 23.531 7.758 1 96.62 727 ARG A N 1
ATOM 5987 C CA . ARG A 1 727 ? 29.859 23.141 9.125 1 96.62 727 ARG A CA 1
ATOM 5988 C C . ARG A 1 727 ? 30.5 24.297 9.875 1 96.62 727 ARG A C 1
ATOM 5990 O O . ARG A 1 727 ? 30.188 24.516 11.055 1 96.62 727 ARG A O 1
ATOM 5997 N N . LEU A 1 728 ? 31.359 25 9.211 1 95.88 728 LEU A N 1
ATOM 5998 C CA . LEU A 1 728 ? 32 26.156 9.836 1 95.88 728 LEU A CA 1
ATOM 5999 C C . LEU A 1 728 ? 30.953 27.188 10.266 1 95.88 728 LEU A C 1
ATOM 6001 O O . LEU A 1 728 ? 31.031 27.734 11.367 1 95.88 728 LEU A O 1
ATOM 6005 N N . HIS A 1 729 ? 30.078 27.422 9.406 1 96.81 729 HIS A N 1
ATOM 6006 C CA . HIS A 1 729 ? 29.016 28.375 9.695 1 96.81 729 HIS A CA 1
ATOM 6007 C C . HIS A 1 729 ? 28.109 27.859 10.82 1 96.81 729 HIS A C 1
ATOM 6009 O O . HIS A 1 729 ? 27.812 28.594 11.766 1 96.81 729 HIS A O 1
ATOM 6015 N N . ILE A 1 730 ? 27.625 26.625 10.758 1 97.62 730 ILE A N 1
ATOM 6016 C CA . ILE A 1 730 ? 26.734 26.031 11.734 1 97.62 730 ILE A CA 1
ATOM 6017 C C . ILE A 1 730 ? 27.391 26 13.109 1 97.62 730 ILE A C 1
ATOM 6019 O O . ILE A 1 730 ? 26.781 26.375 14.117 1 97.62 730 ILE A O 1
ATOM 6023 N N . ASP A 1 731 ? 28.656 25.625 13.141 1 96.38 731 ASP A N 1
ATOM 6024 C CA . ASP A 1 731 ? 29.391 25.578 14.398 1 96.38 731 ASP A CA 1
ATOM 6025 C C . ASP A 1 731 ? 29.516 26.969 15.023 1 96.38 731 ASP A C 1
ATOM 6027 O O . ASP A 1 731 ? 29.422 27.109 16.234 1 96.38 731 ASP A O 1
ATOM 6031 N N . ALA A 1 732 ? 29.75 27.906 14.188 1 96.69 732 ALA A N 1
ATOM 6032 C CA . ALA A 1 732 ? 29.859 29.281 14.688 1 96.69 732 ALA A CA 1
ATOM 6033 C C . ALA A 1 732 ? 28.531 29.766 15.258 1 96.69 732 ALA A C 1
ATOM 6035 O O . ALA A 1 732 ? 28.5 30.359 16.328 1 96.69 732 ALA A O 1
ATOM 6036 N N . VAL A 1 733 ? 27.453 29.578 14.562 1 97.5 733 VAL A N 1
ATOM 6037 C CA . VAL A 1 733 ? 26.125 29.984 15.023 1 97.5 733 VAL A CA 1
ATOM 6038 C C . VAL A 1 733 ? 25.812 29.312 16.344 1 97.5 733 VAL A C 1
ATOM 6040 O O . VAL A 1 733 ? 25.344 29.953 17.281 1 97.5 733 VAL A O 1
ATOM 6043 N N . ASN A 1 734 ? 26.062 28.016 16.406 1 96.94 734 ASN A N 1
ATOM 6044 C CA . ASN A 1 734 ? 25.766 27.25 17.609 1 96.94 734 ASN A CA 1
ATOM 6045 C C . ASN A 1 734 ? 26.625 27.703 18.781 1 96.94 734 ASN A C 1
ATOM 6047 O O . ASN A 1 734 ? 26.188 27.688 19.938 1 96.94 734 ASN A O 1
ATOM 6051 N N . THR A 1 735 ? 27.859 28.047 18.484 1 96.25 735 THR A N 1
ATOM 6052 C CA . THR A 1 735 ? 28.734 28.547 19.516 1 96.25 735 THR A CA 1
ATOM 6053 C C . THR A 1 735 ? 28.234 29.875 20.062 1 96.25 735 THR A C 1
ATOM 6055 O O . THR A 1 735 ? 28.188 30.078 21.281 1 96.25 735 THR A O 1
ATOM 6058 N N . VAL A 1 736 ? 27.875 30.766 19.172 1 96.44 736 VAL A N 1
ATOM 6059 C CA . VAL A 1 736 ? 27.312 32.062 19.594 1 96.44 736 VAL A CA 1
ATOM 6060 C C . VAL A 1 736 ? 26.047 31.844 20.391 1 96.44 736 VAL A C 1
ATOM 6062 O O . VAL A 1 736 ? 25.859 32.438 21.453 1 96.44 736 VAL A O 1
ATOM 6065 N N . TRP A 1 737 ? 25.203 30.984 19.922 1 96.44 737 TRP A N 1
ATOM 6066 C CA . TRP A 1 737 ? 23.938 30.656 20.578 1 96.44 737 TRP A CA 1
ATOM 6067 C C . TRP A 1 737 ? 24.188 30.094 21.984 1 96.44 737 TRP A C 1
ATOM 6069 O O . TRP A 1 737 ? 23.578 30.531 22.953 1 96.44 737 TRP A O 1
ATOM 6079 N N . SER A 1 738 ? 25.094 29.172 22.172 1 95.19 738 SER A N 1
ATOM 6080 C CA . SER A 1 738 ? 25.281 28.453 23.422 1 95.19 738 SER A CA 1
ATOM 6081 C C . SER A 1 738 ? 25.953 29.344 24.469 1 95.19 738 SER A C 1
ATOM 6083 O O . SER A 1 738 ? 25.734 29.172 25.672 1 95.19 738 SER A O 1
ATOM 6085 N N . HIS A 1 739 ? 26.734 30.328 24 1 94.88 739 HIS A N 1
ATOM 6086 C CA . HIS A 1 739 ? 27.531 31.094 24.953 1 94.88 739 HIS A CA 1
ATOM 6087 C C . HIS A 1 739 ? 26.875 32.438 25.234 1 94.88 739 HIS A C 1
ATOM 6089 O O . HIS A 1 739 ? 27.406 33.25 26 1 94.88 739 HIS A O 1
ATOM 6095 N N . ALA A 1 740 ? 25.766 32.719 24.578 1 94.19 740 ALA A N 1
ATOM 6096 C CA . ALA A 1 740 ? 25.031 33.938 24.922 1 94.19 740 ALA A CA 1
ATOM 6097 C C . ALA A 1 740 ? 24.547 33.875 26.359 1 94.19 740 ALA A C 1
ATOM 6099 O O . ALA A 1 740 ? 23.891 32.906 26.766 1 94.19 740 ALA A O 1
ATOM 6100 N N . ASN A 1 741 ? 24.875 34.875 27.125 1 89.19 741 ASN A N 1
ATOM 6101 C CA . ASN A 1 741 ? 24.641 34.875 28.562 1 89.19 741 ASN A CA 1
ATOM 6102 C C . ASN A 1 741 ? 23.562 35.875 28.938 1 89.19 741 ASN A C 1
ATOM 6104 O O . ASN A 1 741 ? 23.766 37.094 28.812 1 89.19 741 ASN A O 1
ATOM 6108 N N . LYS A 1 742 ? 22.562 35.406 29.531 1 90 742 LYS A N 1
ATOM 6109 C CA . LYS A 1 742 ? 21.453 36.281 29.938 1 90 742 LYS A CA 1
ATOM 6110 C C . LYS A 1 742 ? 21.875 37.25 31.031 1 90 742 LYS A C 1
ATOM 6112 O O . LYS A 1 742 ? 21.297 38.312 31.172 1 90 742 LYS A O 1
ATOM 6117 N N . ASP A 1 743 ? 22.875 36.906 31.75 1 90.81 743 ASP A N 1
ATOM 6118 C CA . ASP A 1 743 ? 23.297 37.719 32.875 1 90.81 743 ASP A CA 1
ATOM 6119 C C . ASP A 1 743 ? 24.062 38.969 32.406 1 90.81 743 ASP A C 1
ATOM 6121 O O . ASP A 1 743 ? 24.297 39.875 33.188 1 90.81 743 ASP A O 1
ATOM 6125 N N . LYS A 1 744 ? 24.375 38.969 31.188 1 91.44 744 LYS A N 1
ATOM 6126 C CA . LYS A 1 744 ? 25.062 40.125 30.641 1 91.44 744 LYS A CA 1
ATOM 6127 C C . LYS A 1 744 ? 24.078 41.125 30.078 1 91.44 744 LYS A C 1
ATOM 6129 O O . LYS A 1 744 ? 24.469 42.094 29.391 1 91.44 744 LYS A O 1
ATOM 6134 N N . THR A 1 745 ? 22.875 40.969 30.344 1 93.75 745 THR A N 1
ATOM 6135 C CA . THR A 1 745 ? 21.844 41.906 29.906 1 93.75 745 THR A CA 1
ATOM 6136 C C . THR A 1 745 ? 21.422 42.812 31.062 1 93.75 745 THR A C 1
ATOM 6138 O O . THR A 1 745 ? 21.5 42.406 32.219 1 93.75 745 THR A O 1
ATOM 6141 N N . ARG A 1 746 ? 21 44 30.719 1 92.44 746 ARG A N 1
ATOM 6142 C CA . ARG A 1 746 ? 20.516 45 31.672 1 92.44 746 ARG A CA 1
ATOM 6143 C C . ARG A 1 746 ? 19.656 46.031 30.969 1 92.44 746 ARG A C 1
ATOM 6145 O O . ARG A 1 746 ? 19.438 45.969 29.75 1 92.44 746 ARG A O 1
ATOM 6152 N N . ALA A 1 747 ? 19.125 46.969 31.781 1 92 747 ALA A N 1
ATOM 6153 C CA . ALA A 1 747 ? 18.422 48.094 31.188 1 92 747 ALA A CA 1
ATOM 6154 C C . ALA A 1 747 ? 19.406 49.156 30.672 1 92 747 ALA A C 1
ATOM 6156 O O . ALA A 1 747 ? 20.469 49.375 31.281 1 92 747 ALA A O 1
ATOM 6157 N N . PHE A 1 748 ? 19.125 49.75 29.578 1 90.06 748 PHE A N 1
ATOM 6158 C CA . PHE A 1 748 ? 19.922 50.906 29.141 1 90.06 748 PHE A CA 1
ATOM 6159 C C . PHE A 1 748 ? 19.766 52.062 30.109 1 90.06 748 PHE A C 1
ATOM 6161 O O . PHE A 1 748 ? 18.688 52.281 30.672 1 90.06 748 PHE A O 1
ATOM 6168 N N . THR A 1 749 ? 20.828 52.812 30.219 1 87.69 749 THR A N 1
ATOM 6169 C CA . THR A 1 749 ? 20.719 54.094 30.922 1 87.69 749 THR A CA 1
ATOM 6170 C C . THR A 1 749 ? 20.125 55.156 30.016 1 87.69 749 THR A C 1
ATOM 6172 O O . THR A 1 749 ? 20.078 55 28.797 1 87.69 749 THR A O 1
ATOM 6175 N N . GLU A 1 750 ? 19.625 56.219 30.672 1 84 750 GLU A N 1
ATOM 6176 C CA . GLU A 1 750 ? 19.047 57.312 29.891 1 84 750 GLU A CA 1
ATOM 6177 C C . GLU A 1 750 ? 20.062 57.875 28.906 1 84 750 GLU A C 1
ATOM 6179 O O . GLU A 1 750 ? 19.719 58.219 27.766 1 84 750 GLU A O 1
ATOM 6184 N N . ASP A 1 751 ? 21.344 58 29.281 1 85.31 751 ASP A N 1
ATOM 6185 C CA . ASP A 1 751 ? 22.406 58.531 28.438 1 85.31 751 ASP A CA 1
ATOM 6186 C C . ASP A 1 751 ? 22.703 57.594 27.266 1 85.31 751 ASP A C 1
ATOM 6188 O O . ASP A 1 751 ? 22.953 58.031 26.141 1 85.31 751 ASP A O 1
ATOM 6192 N N . GLU A 1 752 ? 22.547 56.312 27.516 1 86.75 752 GLU A N 1
ATOM 6193 C CA . GLU A 1 752 ? 22.797 55.344 26.469 1 86.75 752 GLU A CA 1
ATOM 6194 C C . GLU A 1 752 ? 21.688 55.375 25.422 1 86.75 752 GLU A C 1
ATOM 6196 O O . GLU A 1 752 ? 21.953 55.188 24.234 1 86.75 752 GLU A O 1
ATOM 6201 N N . ILE A 1 753 ? 20.484 55.5 25.859 1 82.31 753 ILE A N 1
ATOM 6202 C CA . ILE A 1 753 ? 19.344 55.562 24.953 1 82.31 753 ILE A CA 1
ATOM 6203 C C . ILE A 1 753 ? 19.484 56.75 24.016 1 82.31 753 ILE A C 1
ATOM 6205 O O . ILE A 1 753 ? 19.234 56.656 22.812 1 82.31 753 ILE A O 1
ATOM 6209 N N . LYS A 1 754 ? 19.891 57.938 24.531 1 82.25 754 LYS A N 1
ATOM 6210 C CA . LYS A 1 754 ? 20.094 59.156 23.734 1 82.25 754 LYS A CA 1
ATOM 6211 C C . LYS A 1 754 ? 21.172 58.938 22.688 1 82.25 754 LYS A C 1
ATOM 6213 O O . LYS A 1 754 ? 21.062 59.438 21.562 1 82.25 754 LYS A O 1
ATOM 6218 N N . GLN A 1 755 ? 22.156 58.25 23.031 1 78 755 GLN A N 1
ATOM 6219 C CA . GLN A 1 755 ? 23.25 58 22.109 1 78 755 GLN A CA 1
ATOM 6220 C C . GLN A 1 755 ? 22.812 57.062 20.969 1 78 755 GLN A C 1
ATOM 6222 O O . GLN A 1 755 ? 23.266 57.219 19.828 1 78 755 GLN A O 1
ATOM 6227 N N . LEU A 1 756 ? 21.922 56.125 21.328 1 76.62 756 LEU A N 1
ATOM 6228 C CA . LEU A 1 756 ? 21.469 55.156 20.344 1 76.62 756 LEU A CA 1
ATOM 6229 C C . LEU A 1 756 ? 20.484 55.781 19.359 1 76.62 756 LEU A C 1
ATOM 6231 O O . LEU A 1 756 ? 20.391 55.344 18.203 1 76.62 756 LEU A O 1
ATOM 6235 N N . GLU A 1 757 ? 19.688 56.781 19.906 1 65.31 757 GLU A N 1
ATOM 6236 C CA . GLU A 1 757 ? 18.688 57.438 19.062 1 65.31 757 GLU A CA 1
ATOM 6237 C C . GLU A 1 757 ? 19.344 58.438 18.109 1 65.31 757 GLU A C 1
ATOM 6239 O O . GLU A 1 757 ? 18.766 58.812 17.078 1 65.31 757 GLU A O 1
ATOM 6244 N N . THR A 1 758 ? 20.531 59.125 18.516 1 55.88 758 THR A N 1
ATOM 6245 C CA . THR A 1 758 ? 21.203 60.125 17.672 1 55.88 758 THR A CA 1
ATOM 6246 C C . THR A 1 758 ? 21.734 59.469 16.406 1 55.88 758 THR A C 1
ATOM 6248 O O . THR A 1 758 ? 22.484 58.5 16.469 1 55.88 758 THR A O 1
ATOM 6251 N N . PRO A 1 759 ? 21.188 59.906 15.312 1 45.59 759 PRO A N 1
ATOM 6252 C CA . PRO A 1 759 ? 21.641 59.562 13.961 1 45.59 759 PRO A CA 1
ATOM 6253 C C . PRO A 1 759 ? 23.109 59.844 13.75 1 45.59 759 PRO A C 1
ATOM 6255 O O . PRO A 1 759 ? 23.625 60.875 14.203 1 45.59 759 PRO A O 1
ATOM 6258 N N . GLY A 1 760 ? 24.281 58.938 13.578 1 40.69 760 GLY A N 1
ATOM 6259 C CA . GLY A 1 760 ? 25.688 59.062 13.242 1 40.69 760 GLY A CA 1
ATOM 6260 C C . GLY A 1 760 ? 26.578 58.062 13.945 1 40.69 760 GLY A C 1
ATOM 6261 O O . GLY A 1 760 ? 27.781 58.031 13.734 1 40.69 760 GLY A O 1
ATOM 6262 N N . HIS A 1 761 ? 26.203 57.719 15.172 1 34.59 761 HIS A N 1
ATOM 6263 C CA . HIS A 1 761 ? 27.156 56.75 15.703 1 34.59 761 HIS A CA 1
ATOM 6264 C C . HIS A 1 761 ? 27.016 55.406 15 1 34.59 761 HIS A C 1
ATOM 6266 O O . HIS A 1 761 ? 26.156 54.594 15.352 1 34.59 761 HIS A O 1
ATOM 6272 N N . GLU A 1 762 ? 27.078 55.312 13.766 1 30.34 762 GLU A N 1
ATOM 6273 C CA . GLU A 1 762 ? 27.422 54.094 13.062 1 30.34 762 GLU A CA 1
ATOM 6274 C C . GLU A 1 762 ? 28.688 53.469 13.641 1 30.34 762 GLU A C 1
ATOM 6276 O O . GLU A 1 762 ? 29.672 54.125 13.867 1 30.34 762 GLU A O 1
ATOM 6281 N N . MET B 1 1 ? 41.062 -20.125 -96.625 1 17.41 1 MET B N 1
ATOM 6282 C CA . MET B 1 1 ? 42.219 -20.859 -96.125 1 17.41 1 MET B CA 1
ATOM 6283 C C . MET B 1 1 ? 43.344 -19.906 -95.688 1 17.41 1 MET B C 1
ATOM 6285 O O . MET B 1 1 ? 44.062 -20.188 -94.75 1 17.41 1 MET B O 1
ATOM 6289 N N . LEU B 1 2 ? 43.625 -18.797 -96.375 1 15.91 2 LEU B N 1
ATOM 6290 C CA . LEU B 1 2 ? 44.969 -18.594 -97 1 15.91 2 LEU B CA 1
ATOM 6291 C C . LEU B 1 2 ? 45.906 -17.969 -96 1 15.91 2 LEU B C 1
ATOM 6293 O O . LEU B 1 2 ? 47.031 -18.453 -95.812 1 15.91 2 LEU B O 1
ATOM 6297 N N . ALA B 1 3 ? 45.969 -16.609 -95.812 1 17.94 3 ALA B N 1
ATOM 6298 C CA . ALA B 1 3 ? 47.125 -15.758 -96 1 17.94 3 ALA B CA 1
ATOM 6299 C C . ALA B 1 3 ? 47.875 -15.523 -94.688 1 17.94 3 ALA B C 1
ATOM 6301 O O . ALA B 1 3 ? 47.406 -14.789 -93.875 1 17.94 3 ALA B O 1
ATOM 6302 N N . LEU B 1 4 ? 48.562 -16.609 -93.938 1 16.95 4 LEU B N 1
ATOM 6303 C CA . LEU B 1 4 ? 49.031 -17.203 -92.688 1 16.95 4 LEU B CA 1
ATOM 6304 C C . LEU B 1 4 ? 50.062 -16.312 -92 1 16.95 4 LEU B C 1
ATOM 6306 O O . LEU B 1 4 ? 49.969 -16.062 -90.812 1 16.95 4 LEU B O 1
ATOM 6310 N N . ARG B 1 5 ? 51.344 -16.172 -92.5 1 15.45 5 ARG B N 1
ATOM 6311 C CA . ARG B 1 5 ? 52.625 -16.703 -92.062 1 15.45 5 ARG B CA 1
ATOM 6312 C C . ARG B 1 5 ? 53.406 -15.664 -91.25 1 15.45 5 ARG B C 1
ATOM 6314 O O . ARG B 1 5 ? 54.25 -16.016 -90.438 1 15.45 5 ARG B O 1
ATOM 6321 N N . ARG B 1 6 ? 53.406 -14.297 -91.562 1 15.51 6 ARG B N 1
ATOM 6322 C CA . ARG B 1 6 ? 54.656 -13.609 -91.75 1 15.51 6 ARG B CA 1
ATOM 6323 C C . ARG B 1 6 ? 55.25 -13.133 -90.438 1 15.51 6 ARG B C 1
ATOM 6325 O O . ARG B 1 6 ? 56.438 -12.852 -90.375 1 15.51 6 ARG B O 1
ATOM 6332 N N . PHE B 1 7 ? 54.5 -12.523 -89.5 1 18.19 7 PHE B N 1
ATOM 6333 C CA . PHE B 1 7 ? 55.031 -11.297 -88.938 1 18.19 7 PHE B CA 1
ATOM 6334 C C . PHE B 1 7 ? 56.094 -11.609 -87.875 1 18.19 7 PHE B C 1
ATOM 6336 O O . PHE B 1 7 ? 55.75 -11.938 -86.688 1 18.19 7 PHE B O 1
ATOM 6343 N N . ILE B 1 8 ? 57.344 -12.352 -88.125 1 17 8 ILE B N 1
ATOM 6344 C CA . ILE B 1 8 ? 58.281 -13.164 -87.312 1 17 8 ILE B CA 1
ATOM 6345 C C . ILE B 1 8 ? 59.156 -12.266 -86.438 1 17 8 ILE B C 1
ATOM 6347 O O . ILE B 1 8 ? 59.688 -12.719 -85.438 1 17 8 ILE B O 1
ATOM 6351 N N . LEU B 1 9 ? 59.406 -10.961 -86.812 1 16.67 9 LEU B N 1
ATOM 6352 C CA . LEU B 1 9 ? 60.812 -10.664 -86.812 1 16.67 9 LEU B CA 1
ATOM 6353 C C . LEU B 1 9 ? 61.375 -10.703 -85.375 1 16.67 9 LEU B C 1
ATOM 6355 O O . LEU B 1 9 ? 60.625 -10.727 -84.375 1 16.67 9 LEU B O 1
ATOM 6359 N N . ASN B 1 10 ? 62.156 -9.586 -84.875 1 17.25 10 ASN B N 1
ATOM 6360 C CA . ASN B 1 10 ? 63.594 -9.43 -84.562 1 17.25 10 ASN B CA 1
ATOM 6361 C C . ASN B 1 10 ? 63.812 -9.547 -83.062 1 17.25 10 ASN B C 1
ATOM 6363 O O . ASN B 1 10 ? 63.156 -8.867 -82.25 1 17.25 10 ASN B O 1
ATOM 6367 N N . ARG B 1 11 ? 64.562 -10.602 -82.375 1 18.09 11 ARG B N 1
ATOM 6368 C CA . ARG B 1 11 ? 64.875 -11.461 -81.188 1 18.09 11 ARG B CA 1
ATOM 6369 C C . ARG B 1 11 ? 65.812 -10.781 -80.25 1 18.09 11 ARG B C 1
ATOM 6371 O O . ARG B 1 11 ? 66.375 -11.438 -79.375 1 18.09 11 ARG B O 1
ATOM 6378 N N . ARG B 1 12 ? 66.188 -9.445 -80.562 1 17.58 12 ARG B N 1
ATOM 6379 C CA . ARG B 1 12 ? 67.562 -9.195 -80.125 1 17.58 12 ARG B CA 1
ATOM 6380 C C . ARG B 1 12 ? 67.812 -9.555 -78.688 1 17.58 12 ARG B C 1
ATOM 6382 O O . ARG B 1 12 ? 66.812 -9.75 -77.938 1 17.58 12 ARG B O 1
ATOM 6389 N N . SER B 1 13 ? 68.812 -8.719 -77.938 1 17.2 13 SER B N 1
ATOM 6390 C CA . SER B 1 13 ? 70 -8.82 -77.125 1 17.2 13 SER B CA 1
ATOM 6391 C C . SER B 1 13 ? 69.688 -8.805 -75.625 1 17.2 13 SER B C 1
ATOM 6393 O O . SER B 1 13 ? 69.938 -7.785 -75 1 17.2 13 SER B O 1
ATOM 6395 N N . LEU B 1 14 ? 68.562 -9.289 -75.125 1 18.45 14 LEU B N 1
ATOM 6396 C CA . LEU B 1 14 ? 68.125 -9.07 -73.812 1 18.45 14 LEU B CA 1
ATOM 6397 C C . LEU B 1 14 ? 69.062 -9.727 -72.812 1 18.45 14 LEU B C 1
ATOM 6399 O O . LEU B 1 14 ? 68.812 -10.844 -72.312 1 18.45 14 LEU B O 1
ATOM 6403 N N . ARG B 1 15 ? 70.375 -9.617 -73.062 1 18.34 15 ARG B N 1
ATOM 6404 C CA . ARG B 1 15 ? 71.312 -10.594 -72.5 1 18.34 15 ARG B CA 1
ATOM 6405 C C . ARG B 1 15 ? 71.188 -10.609 -71 1 18.34 15 ARG B C 1
ATOM 6407 O O . ARG B 1 15 ? 70.938 -11.648 -70.375 1 18.34 15 ARG B O 1
ATOM 6414 N N . SER B 1 16 ? 72.375 -10.336 -70.25 1 17.77 16 SER B N 1
ATOM 6415 C CA . SER B 1 16 ? 73.188 -11.102 -69.312 1 17.77 16 SER B CA 1
ATOM 6416 C C . SER B 1 16 ? 72.812 -10.828 -67.875 1 17.77 16 SER B C 1
ATOM 6418 O O . SER B 1 16 ? 73.312 -11.523 -66.938 1 17.77 16 SER B O 1
ATOM 6420 N N . CYS B 1 17 ? 72.562 -9.578 -67.438 1 19.28 17 CYS B N 1
ATOM 6421 C CA . CYS B 1 17 ? 73.062 -9.094 -66.188 1 19.28 17 CYS B CA 1
ATOM 6422 C C . CYS B 1 17 ? 72.375 -9.789 -65 1 19.28 17 CYS B C 1
ATOM 6424 O O . CYS B 1 17 ? 71.125 -9.859 -64.938 1 19.28 17 CYS B O 1
ATOM 6426 N N . THR B 1 18 ? 73.125 -10.508 -63.969 1 18.98 18 THR B N 1
ATOM 6427 C CA . THR B 1 18 ? 73.25 -11.641 -63.031 1 18.98 18 THR B CA 1
ATOM 6428 C C . THR B 1 18 ? 72.25 -11.469 -61.906 1 18.98 18 THR B C 1
ATOM 6430 O O . THR B 1 18 ? 71.812 -10.344 -61.594 1 18.98 18 THR B O 1
ATOM 6433 N N . ILE B 1 19 ? 71.812 -12.609 -61 1 20.22 19 ILE B N 1
ATOM 6434 C CA . ILE B 1 19 ? 70.812 -13.406 -60.281 1 20.22 19 ILE B CA 1
ATOM 6435 C C . ILE B 1 19 ? 70.812 -12.961 -58.812 1 20.22 19 ILE B C 1
ATOM 6437 O O . ILE B 1 19 ? 69.875 -13.328 -58.062 1 20.22 19 ILE B O 1
ATOM 6441 N N . PRO B 1 20 ? 71.938 -12.352 -58.219 1 20.48 20 PRO B N 1
ATOM 6442 C CA . PRO B 1 20 ? 72.188 -12.75 -56.844 1 20.48 20 PRO B CA 1
ATOM 6443 C C . PRO B 1 20 ? 71.188 -12.203 -55.812 1 20.48 20 PRO B C 1
ATOM 6445 O O . PRO B 1 20 ? 71.062 -12.766 -54.75 1 20.48 20 PRO B O 1
ATOM 6448 N N . VAL B 1 21 ? 70.812 -10.93 -55.906 1 20.75 21 VAL B N 1
ATOM 6449 C CA . VAL B 1 21 ? 70.625 -10.078 -54.719 1 20.75 21 VAL B CA 1
ATOM 6450 C C . VAL B 1 21 ? 69.312 -10.492 -54 1 20.75 21 VAL B C 1
ATOM 6452 O O . VAL B 1 21 ? 69 -9.969 -52.938 1 20.75 21 VAL B O 1
ATOM 6455 N N . ILE B 1 22 ? 68.375 -11.109 -54.656 1 20.05 22 ILE B N 1
ATOM 6456 C CA . ILE B 1 22 ? 67 -11.031 -54.094 1 20.05 22 ILE B CA 1
ATOM 6457 C C . ILE B 1 22 ? 66.938 -11.93 -52.875 1 20.05 22 ILE B C 1
ATOM 6459 O O . ILE B 1 22 ? 65.812 -12.031 -52.25 1 20.05 22 ILE B O 1
ATOM 6463 N N . VAL B 1 23 ? 67.938 -12.867 -52.594 1 22.78 23 VAL B N 1
ATOM 6464 C CA . VAL B 1 23 ? 67.75 -13.938 -51.625 1 22.78 23 VAL B CA 1
ATOM 6465 C C . VAL B 1 23 ? 67.625 -13.344 -50.219 1 22.78 23 VAL B C 1
ATOM 6467 O O . VAL B 1 23 ? 67.062 -13.961 -49.312 1 22.78 23 VAL B O 1
ATOM 6470 N N . GLY B 1 24 ? 68.438 -12.297 -49.875 1 21.39 24 GLY B N 1
ATOM 6471 C CA . GLY B 1 24 ? 68.75 -11.961 -48.5 1 21.39 24 GLY B CA 1
ATOM 6472 C C . GLY B 1 24 ? 67.562 -11.539 -47.656 1 21.39 24 GLY B C 1
ATOM 6473 O O . GLY B 1 24 ? 67.562 -11.68 -46.438 1 21.39 24 GLY B O 1
ATOM 6474 N N . ALA B 1 25 ? 66.688 -10.727 -48.188 1 22.89 25 ALA B N 1
ATOM 6475 C CA . ALA B 1 25 ? 65.812 -9.961 -47.344 1 22.89 25 ALA B CA 1
ATOM 6476 C C . ALA B 1 25 ? 64.75 -10.875 -46.688 1 22.89 25 ALA B C 1
ATOM 6478 O O . ALA B 1 25 ? 64.062 -10.453 -45.781 1 22.89 25 ALA B O 1
ATOM 6479 N N . VAL B 1 26 ? 64.5 -12.055 -47.156 1 25.67 26 VAL B N 1
ATOM 6480 C CA . VAL B 1 26 ? 63.375 -12.852 -46.625 1 25.67 26 VAL B CA 1
ATOM 6481 C C . VAL B 1 26 ? 63.75 -13.383 -45.25 1 25.67 26 VAL B C 1
ATOM 6483 O O . VAL B 1 26 ? 62.875 -13.703 -44.438 1 25.67 26 VAL B O 1
ATOM 6486 N N . LEU B 1 27 ? 65.062 -13.617 -44.938 1 24.5 27 LEU B N 1
ATOM 6487 C CA . LEU B 1 27 ? 65.438 -14.297 -43.719 1 24.5 27 LEU B CA 1
ATOM 6488 C C . LEU B 1 27 ? 65.125 -13.414 -42.5 1 24.5 27 LEU B C 1
ATOM 6490 O O . LEU B 1 27 ? 64.938 -13.914 -41.375 1 24.5 27 LEU B O 1
ATOM 6494 N N . ILE B 1 28 ? 65.375 -12.086 -42.531 1 27.06 28 ILE B N 1
ATOM 6495 C CA . ILE B 1 28 ? 65.312 -11.289 -41.312 1 27.06 28 ILE B CA 1
ATOM 6496 C C . ILE B 1 28 ? 63.906 -11.32 -40.719 1 27.06 28 ILE B C 1
ATOM 6498 O O . ILE B 1 28 ? 63.719 -11.312 -39.5 1 27.06 28 ILE B O 1
ATOM 6502 N N . ILE B 1 29 ? 62.812 -11.375 -41.531 1 25.56 29 ILE B N 1
ATOM 6503 C CA . ILE B 1 29 ? 61.5 -11.195 -40.938 1 25.56 29 ILE B CA 1
ATOM 6504 C C . ILE B 1 29 ? 61.156 -12.406 -40.062 1 25.56 29 ILE B C 1
ATOM 6506 O O . ILE B 1 29 ? 60.344 -12.297 -39.125 1 25.56 29 ILE B O 1
ATOM 6510 N N . LEU B 1 30 ? 61.688 -13.602 -40.281 1 25.41 30 LEU B N 1
ATOM 6511 C CA . LEU B 1 30 ? 61.25 -14.766 -39.5 1 25.41 30 LEU B CA 1
ATOM 6512 C C . LEU B 1 30 ? 61.75 -14.68 -38.062 1 25.41 30 LEU B C 1
ATOM 6514 O O . LEU B 1 30 ? 61.25 -15.398 -37.188 1 25.41 30 LEU B O 1
ATOM 6518 N N . GLY B 1 31 ? 62.969 -14.148 -37.812 1 24.97 31 GLY B N 1
ATOM 6519 C CA . GLY B 1 31 ? 63.5 -14.18 -36.469 1 24.97 31 GLY B CA 1
ATOM 6520 C C . GLY B 1 31 ? 62.625 -13.43 -35.469 1 24.97 31 GLY B C 1
ATOM 6521 O O . GLY B 1 31 ? 62.656 -13.742 -34.281 1 24.97 31 GLY B O 1
ATOM 6522 N N . LEU B 1 32 ? 62.125 -12.266 -35.812 1 25.92 32 LEU B N 1
ATOM 6523 C CA . LEU B 1 32 ? 61.469 -11.484 -34.781 1 25.92 32 LEU B CA 1
ATOM 6524 C C . LEU B 1 32 ? 60.219 -12.211 -34.281 1 25.92 32 LEU B C 1
ATOM 6526 O O . LEU B 1 32 ? 59.594 -11.773 -33.312 1 25.92 32 LEU B O 1
ATOM 6530 N N . PHE B 1 33 ? 59.688 -13.211 -34.969 1 24.33 33 PHE B N 1
ATOM 6531 C CA . PHE B 1 33 ? 58.469 -13.828 -34.469 1 24.33 33 PHE B CA 1
ATOM 6532 C C . PHE B 1 33 ? 58.781 -14.695 -33.25 1 24.33 33 PHE B C 1
ATOM 6534 O O . PHE B 1 33 ? 57.844 -15.219 -32.625 1 24.33 33 PHE B O 1
ATOM 6541 N N . GLN B 1 34 ? 59.969 -15.258 -33.156 1 23.98 34 GLN B N 1
ATOM 6542 C CA . GLN B 1 34 ? 60.125 -16.234 -32.062 1 23.98 34 GLN B CA 1
ATOM 6543 C C . GLN B 1 34 ? 60.031 -15.555 -30.703 1 23.98 34 GLN B C 1
ATOM 6545 O O . GLN B 1 34 ? 59.906 -16.234 -29.688 1 23.98 34 GLN B O 1
ATOM 6550 N N . LEU B 1 35 ? 60.594 -14.344 -30.562 1 24.64 35 LEU B N 1
ATOM 6551 C CA . LEU B 1 35 ? 60.719 -13.859 -29.188 1 24.64 35 LEU B CA 1
ATOM 6552 C C . LEU B 1 35 ? 59.344 -13.695 -28.562 1 24.64 35 LEU B C 1
ATOM 6554 O O . LEU B 1 35 ? 59.219 -13.438 -27.359 1 24.64 35 LEU B O 1
ATOM 6558 N N . VAL B 1 36 ? 58.312 -13.523 -29.344 1 24.53 36 VAL B N 1
ATOM 6559 C CA . VAL B 1 36 ? 57.062 -13.203 -28.641 1 24.53 36 VAL B CA 1
ATOM 6560 C C . VAL B 1 36 ? 56.531 -14.445 -27.938 1 24.53 36 VAL B C 1
ATOM 6562 O O . VAL B 1 36 ? 55.5 -14.391 -27.25 1 24.53 36 VAL B O 1
ATOM 6565 N N . SER B 1 37 ? 57.094 -15.633 -28.141 1 23.56 37 SER B N 1
ATOM 6566 C CA . SER B 1 37 ? 56.375 -16.75 -27.578 1 23.56 37 SER B CA 1
ATOM 6567 C C . SER B 1 37 ? 56.5 -16.797 -26.047 1 23.56 37 SER B C 1
ATOM 6569 O O . SER B 1 37 ? 55.812 -17.578 -25.391 1 23.56 37 SER B O 1
ATOM 6571 N N . HIS B 1 38 ? 57.688 -16.391 -25.547 1 25.52 38 HIS B N 1
ATOM 6572 C CA . HIS B 1 38 ? 57.812 -16.781 -24.141 1 25.52 38 HIS B CA 1
ATOM 6573 C C . HIS B 1 38 ? 56.812 -16.031 -23.266 1 25.52 38 HIS B C 1
ATOM 6575 O O . HIS B 1 38 ? 56.812 -16.203 -22.047 1 25.52 38 HIS B O 1
ATOM 6581 N N . ARG B 1 39 ? 56.344 -14.891 -23.688 1 25.83 39 ARG B N 1
ATOM 6582 C CA . ARG B 1 39 ? 55.594 -14.125 -22.719 1 25.83 39 ARG B CA 1
ATOM 6583 C C . ARG B 1 39 ? 54.25 -14.812 -22.391 1 25.83 39 ARG B C 1
ATOM 6585 O O . ARG B 1 39 ? 53.375 -14.203 -21.797 1 25.83 39 ARG B O 1
ATOM 6592 N N . ASP B 1 40 ? 54.156 -16.047 -22.734 1 25 40 ASP B N 1
ATOM 6593 C CA . ASP B 1 40 ? 52.844 -16.609 -22.422 1 25 40 ASP B CA 1
ATOM 6594 C C . ASP B 1 40 ? 52.594 -16.641 -20.922 1 25 40 ASP B C 1
ATOM 6596 O O . ASP B 1 40 ? 51.438 -16.75 -20.469 1 25 40 ASP B O 1
ATOM 6600 N N . ASN B 1 41 ? 53.719 -16.828 -20.188 1 26.41 41 ASN B N 1
ATOM 6601 C CA . ASN B 1 41 ? 53.375 -17.109 -18.797 1 26.41 41 ASN B CA 1
ATOM 6602 C C . ASN B 1 41 ? 52.844 -15.875 -18.078 1 26.41 41 ASN B C 1
ATOM 6604 O O . ASN B 1 41 ? 52.219 -15.984 -17.016 1 26.41 41 ASN B O 1
ATOM 6608 N N . VAL B 1 42 ? 53.438 -14.633 -18.375 1 27.41 42 VAL B N 1
ATOM 6609 C CA . VAL B 1 42 ? 53.062 -13.438 -17.625 1 27.41 42 VAL B CA 1
ATOM 6610 C C . VAL B 1 42 ? 51.625 -13.07 -17.906 1 27.41 42 VAL B C 1
ATOM 6612 O O . VAL B 1 42 ? 51.031 -12.25 -17.203 1 27.41 42 VAL B O 1
ATOM 6615 N N . LEU B 1 43 ? 51.062 -13.555 -19 1 25.92 43 LEU B N 1
ATOM 6616 C CA . LEU B 1 43 ? 49.688 -13.148 -19.312 1 25.92 43 LEU B CA 1
ATOM 6617 C C . LEU B 1 43 ? 48.719 -13.641 -18.25 1 25.92 43 LEU B C 1
ATOM 6619 O O . LEU B 1 43 ? 47.688 -13.023 -18.016 1 25.92 43 LEU B O 1
ATOM 6623 N N . MET B 1 44 ? 49.125 -14.781 -17.625 1 26.47 44 MET B N 1
ATOM 6624 C CA . MET B 1 44 ? 48.094 -15.281 -16.703 1 26.47 44 MET B CA 1
ATOM 6625 C C . MET B 1 44 ? 47.906 -14.344 -15.516 1 26.47 44 MET B C 1
ATOM 6627 O O . MET B 1 44 ? 46.844 -14.328 -14.891 1 26.47 44 MET B O 1
ATOM 6631 N N . HIS B 1 45 ? 49.094 -13.766 -15.031 1 27.84 45 HIS B N 1
ATOM 6632 C CA . HIS B 1 45 ? 48.875 -12.961 -13.836 1 27.84 45 HIS B CA 1
ATOM 6633 C C . HIS B 1 45 ? 48 -11.742 -14.141 1 27.84 45 HIS B C 1
ATOM 6635 O O . HIS B 1 45 ? 47.281 -11.242 -13.266 1 27.84 45 HIS B O 1
ATOM 6641 N N . ASN B 1 46 ? 48.281 -11.125 -15.32 1 28.19 46 ASN B N 1
ATOM 6642 C CA . ASN B 1 46 ? 47.562 -9.867 -15.562 1 28.19 46 ASN B CA 1
ATOM 6643 C C . ASN B 1 46 ? 46.094 -10.109 -15.797 1 28.19 46 ASN B C 1
ATOM 6645 O O . ASN B 1 46 ? 45.312 -9.156 -15.898 1 28.19 46 ASN B O 1
ATOM 6649 N N . LEU B 1 47 ? 45.75 -11.328 -16.266 1 28.22 47 LEU B N 1
ATOM 6650 C CA . LEU B 1 47 ? 44.344 -11.484 -16.547 1 28.22 47 LEU B CA 1
ATOM 6651 C C . LEU B 1 47 ? 43.531 -11.375 -15.258 1 28.22 47 LEU B C 1
ATOM 6653 O O . LEU B 1 47 ? 42.281 -11.359 -15.297 1 28.22 47 LEU B O 1
ATOM 6657 N N . ARG B 1 48 ? 44.188 -11.758 -14.094 1 28.72 48 ARG B N 1
ATOM 6658 C CA . ARG B 1 48 ? 43.312 -11.758 -12.914 1 28.72 48 ARG B CA 1
ATOM 6659 C C . ARG B 1 48 ? 42.844 -10.352 -12.578 1 28.72 48 ARG B C 1
ATOM 6661 O O . ARG B 1 48 ? 41.781 -10.172 -11.977 1 28.72 48 ARG B O 1
ATOM 6668 N N . SER B 1 49 ? 43.844 -9.367 -12.641 1 26.33 49 SER B N 1
ATOM 6669 C CA . SER B 1 49 ? 43.562 -8.133 -11.93 1 26.33 49 SER B CA 1
ATOM 6670 C C . SER B 1 49 ? 42.625 -7.23 -12.719 1 26.33 49 SER B C 1
ATOM 6672 O O . SER B 1 49 ? 42.406 -6.07 -12.359 1 26.33 49 SER B O 1
ATOM 6674 N N . ASN B 1 50 ? 42.375 -7.547 -13.984 1 24.03 50 ASN B N 1
ATOM 6675 C CA . ASN B 1 50 ? 41.594 -6.449 -14.555 1 24.03 50 ASN B CA 1
ATOM 6676 C C . ASN B 1 50 ? 40.219 -6.332 -13.898 1 24.03 50 ASN B C 1
ATOM 6678 O O . ASN B 1 50 ? 39.281 -7.035 -14.281 1 24.03 50 ASN B O 1
ATOM 6682 N N . SER B 1 51 ? 40.188 -6.223 -12.602 1 24.45 51 SER B N 1
ATOM 6683 C CA . SER B 1 51 ? 38.969 -5.684 -11.984 1 24.45 51 SER B CA 1
ATOM 6684 C C . SER B 1 51 ? 38.438 -4.508 -12.781 1 24.45 51 SER B C 1
ATOM 6686 O O . SER B 1 51 ? 39.125 -3.51 -12.992 1 24.45 51 SER B O 1
ATOM 6688 N N . VAL B 1 52 ? 37.625 -4.777 -13.852 1 23.91 52 VAL B N 1
ATOM 6689 C CA . VAL B 1 52 ? 36.812 -3.891 -14.68 1 23.91 52 VAL B CA 1
ATOM 6690 C C . VAL B 1 52 ? 36.312 -2.703 -13.844 1 23.91 52 VAL B C 1
ATOM 6692 O O . VAL B 1 52 ? 35.938 -2.867 -12.68 1 23.91 52 VAL B O 1
ATOM 6695 N N . ASN B 1 53 ? 36.625 -1.544 -14.43 1 23.34 53 ASN B N 1
ATOM 6696 C CA . ASN B 1 53 ? 36.156 -0.161 -14.273 1 23.34 53 ASN B CA 1
ATOM 6697 C C . ASN B 1 53 ? 34.656 -0.044 -14.367 1 23.34 53 ASN B C 1
ATOM 6699 O O . ASN B 1 53 ? 34.094 0.057 -15.461 1 23.34 53 ASN B O 1
ATOM 6703 N N . SER B 1 54 ? 33.844 -0.979 -13.875 1 24.28 54 SER B N 1
ATOM 6704 C CA . SER B 1 54 ? 32.469 -0.506 -13.867 1 24.28 54 SER B CA 1
ATOM 6705 C C . SER B 1 54 ? 32.375 0.974 -13.516 1 24.28 54 SER B C 1
ATOM 6707 O O . SER B 1 54 ? 32.531 1.345 -12.344 1 24.28 54 SER B O 1
ATOM 6709 N N . SER B 1 55 ? 32.844 1.852 -14.398 1 23.33 55 SER B N 1
ATOM 6710 C CA . SER B 1 55 ? 32.906 3.309 -14.43 1 23.33 55 SER B CA 1
ATOM 6711 C C . SER B 1 55 ? 31.547 3.922 -14.125 1 23.33 55 SER B C 1
ATOM 6713 O O . SER B 1 55 ? 31.438 4.801 -13.266 1 23.33 55 SER B O 1
ATOM 6715 N N . ASN B 1 56 ? 30.703 4.219 -15.273 1 23.95 56 ASN B N 1
ATOM 6716 C CA . ASN B 1 56 ? 30 5.477 -15.484 1 23.95 56 ASN B CA 1
ATOM 6717 C C . ASN B 1 56 ? 28.781 5.598 -14.578 1 23.95 56 ASN B C 1
ATOM 6719 O O . ASN B 1 56 ? 28.422 6.699 -14.156 1 23.95 56 ASN B O 1
ATOM 6723 N N . ASN B 1 57 ? 27.719 4.793 -14.922 1 25.12 57 ASN B N 1
ATOM 6724 C CA . ASN B 1 57 ? 26.438 5.438 -14.648 1 25.12 57 ASN B CA 1
ATOM 6725 C C . ASN B 1 57 ? 26.297 5.793 -13.172 1 25.12 57 ASN B C 1
ATOM 6727 O O . ASN B 1 57 ? 25.922 6.918 -12.836 1 25.12 57 ASN B O 1
ATOM 6731 N N . GLU B 1 58 ? 25.5 4.984 -12.375 1 29 58 GLU B N 1
ATOM 6732 C CA . GLU B 1 58 ? 24.656 5.695 -11.422 1 29 58 GLU B CA 1
ATOM 6733 C C . GLU B 1 58 ? 25.5 6.301 -10.297 1 29 58 GLU B C 1
ATOM 6735 O O . GLU B 1 58 ? 26.172 5.578 -9.555 1 29 58 GLU B O 1
ATOM 6740 N N . ARG B 1 59 ? 26.047 7.504 -10.453 1 28.56 59 ARG B N 1
ATOM 6741 C CA . ARG B 1 59 ? 26.531 8.477 -9.484 1 28.56 59 ARG B CA 1
ATOM 6742 C C . ARG B 1 59 ? 25.766 8.375 -8.172 1 28.56 59 ARG B C 1
ATOM 6744 O O . ARG B 1 59 ? 24.812 9.141 -7.938 1 28.56 59 ARG B O 1
ATOM 6751 N N . LEU B 1 60 ? 25.062 7.516 -7.891 1 31.03 60 LEU B N 1
ATOM 6752 C CA . LEU B 1 60 ? 24.812 7.637 -6.461 1 31.03 60 LEU B CA 1
ATOM 6753 C C . LEU B 1 60 ? 26.094 7.988 -5.707 1 31.03 60 LEU B C 1
ATOM 6755 O O . LEU B 1 60 ? 27.125 7.355 -5.902 1 31.03 60 LEU B O 1
ATOM 6759 N N . ASP B 1 61 ? 26.062 9.211 -5.043 1 35.56 61 ASP B N 1
ATOM 6760 C CA . ASP B 1 61 ? 27.141 10 -4.449 1 35.56 61 ASP B CA 1
ATOM 6761 C C . ASP B 1 61 ? 28.078 9.109 -3.645 1 35.56 61 ASP B C 1
ATOM 6763 O O . ASP B 1 61 ? 27.641 8.305 -2.828 1 35.56 61 ASP B O 1
ATOM 6767 N N . ASN B 1 62 ? 29.266 8.898 -4.066 1 40.47 62 ASN B N 1
ATOM 6768 C CA . ASN B 1 62 ? 30.469 8.32 -3.506 1 40.47 62 ASN B CA 1
ATOM 6769 C C . ASN B 1 62 ? 30.531 8.477 -1.989 1 40.47 62 ASN B C 1
ATOM 6771 O O . ASN B 1 62 ? 30.984 7.582 -1.278 1 40.47 62 ASN B O 1
ATOM 6775 N N . VAL B 1 63 ? 29.953 9.602 -1.671 1 43.28 63 VAL B N 1
ATOM 6776 C CA . VAL B 1 63 ? 30.062 9.898 -0.247 1 43.28 63 VAL B CA 1
ATOM 6777 C C . VAL B 1 63 ? 29.141 8.977 0.548 1 43.28 63 VAL B C 1
ATOM 6779 O O . VAL B 1 63 ? 29.547 8.422 1.573 1 43.28 63 VAL B O 1
ATOM 6782 N N . ASP B 1 64 ? 28.016 8.719 -0.034 1 46.28 64 ASP B N 1
ATOM 6783 C CA . ASP B 1 64 ? 27.094 7.809 0.656 1 46.28 64 ASP B CA 1
ATOM 6784 C C . ASP B 1 64 ? 27.656 6.391 0.683 1 46.28 64 ASP B C 1
ATOM 6786 O O . ASP B 1 64 ? 27.609 5.719 1.717 1 46.28 64 ASP B O 1
ATOM 6790 N N . ARG B 1 65 ? 28.312 6.039 -0.4 1 48.69 65 ARG B N 1
ATOM 6791 C CA . ARG B 1 65 ? 28.875 4.695 -0.494 1 48.69 65 ARG B CA 1
ATOM 6792 C C . ARG B 1 65 ? 30.062 4.523 0.454 1 48.69 65 ARG B C 1
ATOM 6794 O O . ARG B 1 65 ? 30.172 3.504 1.137 1 48.69 65 ARG B O 1
ATOM 6801 N N . ASP B 1 66 ? 30.891 5.543 0.473 1 51.03 66 ASP B N 1
ATOM 6802 C CA . ASP B 1 66 ? 32.062 5.426 1.331 1 51.03 66 ASP B CA 1
ATOM 6803 C C . ASP B 1 66 ? 31.672 5.434 2.807 1 51.03 66 ASP B C 1
ATOM 6805 O O . ASP B 1 66 ? 32.188 4.648 3.598 1 51.03 66 ASP B O 1
ATOM 6809 N N . VAL B 1 67 ? 30.734 6.277 3.088 1 52.47 67 VAL B N 1
ATOM 6810 C CA . VAL B 1 67 ? 30.281 6.324 4.473 1 52.47 67 VAL B CA 1
ATOM 6811 C C . VAL B 1 67 ? 29.547 5.031 4.816 1 52.47 67 VAL B C 1
ATOM 6813 O O . VAL B 1 67 ? 29.719 4.48 5.902 1 52.47 67 VAL B O 1
ATOM 6816 N N . LEU B 1 68 ? 28.828 4.617 3.795 1 54.59 68 LEU B N 1
ATOM 6817 C CA . LEU B 1 68 ? 28.125 3.354 4.012 1 54.59 68 LEU B CA 1
ATOM 6818 C C . LEU B 1 68 ? 29.109 2.199 4.125 1 54.59 68 LEU B C 1
ATOM 6820 O O . LEU B 1 68 ? 28.953 1.317 4.969 1 54.59 68 LEU B O 1
ATOM 6824 N N . MET B 1 69 ? 30.078 2.229 3.209 1 56.5 69 MET B N 1
ATOM 6825 C CA . MET B 1 69 ? 31.141 1.219 3.271 1 56.5 69 MET B CA 1
ATOM 6826 C C . MET B 1 69 ? 31.891 1.301 4.594 1 56.5 69 MET B C 1
ATOM 6828 O O . MET B 1 69 ? 32.25 0.274 5.18 1 56.5 69 MET B O 1
ATOM 6832 N N . GLU B 1 70 ? 32.125 2.506 4.926 1 52.88 70 GLU B N 1
ATOM 6833 C CA . GLU B 1 70 ? 32.781 2.688 6.227 1 52.88 70 GLU B CA 1
ATOM 6834 C C . GLU B 1 70 ? 31.859 2.225 7.359 1 52.88 70 GLU B C 1
ATOM 6836 O O . GLU B 1 70 ? 32.312 1.603 8.32 1 52.88 70 GLU B O 1
ATOM 6841 N N . ALA B 1 71 ? 30.672 2.553 7.141 1 53.12 71 ALA B N 1
ATOM 6842 C CA . ALA B 1 71 ? 29.703 2.221 8.195 1 53.12 71 ALA B CA 1
ATOM 6843 C C . ALA B 1 71 ? 29.359 0.738 8.164 1 53.12 71 ALA B C 1
ATOM 6845 O O . ALA B 1 71 ? 29.234 0.099 9.211 1 53.12 71 ALA B O 1
ATOM 6846 N N . PHE B 1 72 ? 29.094 0.157 7.008 1 57.03 72 PHE B N 1
ATOM 6847 C CA . PHE B 1 72 ? 28.531 -1.184 6.918 1 57.03 72 PHE B CA 1
ATOM 6848 C C . PHE B 1 72 ? 29.547 -2.166 6.352 1 57.03 72 PHE B C 1
ATOM 6850 O O . PHE B 1 72 ? 29.344 -3.381 6.402 1 57.03 72 PHE B O 1
ATOM 6857 N N . GLY B 1 73 ? 30.641 -1.878 6.164 1 49.75 73 GLY B N 1
ATOM 6858 C CA . GLY B 1 73 ? 31.641 -2.723 5.531 1 49.75 73 GLY B CA 1
ATOM 6859 C C . GLY B 1 73 ? 31.297 -3.084 4.098 1 49.75 73 GLY B C 1
ATOM 6860 O O . GLY B 1 73 ? 30.172 -2.863 3.648 1 49.75 73 GLY B O 1
ATOM 6861 N N . SER B 1 74 ? 32.312 -3.277 3.238 1 45.5 74 SER B N 1
ATOM 6862 C CA . SER B 1 74 ? 32.188 -3.674 1.84 1 45.5 74 SER B CA 1
ATOM 6863 C C . SER B 1 74 ? 31.422 -4.984 1.707 1 45.5 74 SER B C 1
ATOM 6865 O O . SER B 1 74 ? 31.641 -5.926 2.471 1 45.5 74 SER B O 1
ATOM 6867 N N . PRO B 1 75 ? 30.344 -4.922 1.057 1 41.81 75 PRO B N 1
ATOM 6868 C CA . PRO B 1 75 ? 29.766 -6.246 0.83 1 41.81 75 PRO B CA 1
ATOM 6869 C C . PRO B 1 75 ? 30.766 -7.227 0.215 1 41.81 75 PRO B C 1
ATOM 6871 O O . PRO B 1 75 ? 31.5 -6.871 -0.71 1 41.81 75 PRO B O 1
ATOM 6874 N N . ASP B 1 76 ? 31.297 -8.047 0.934 1 38.88 76 ASP B N 1
ATOM 6875 C CA . ASP B 1 76 ? 32.188 -9.062 0.394 1 38.88 76 ASP B CA 1
ATOM 6876 C C . ASP B 1 76 ? 31.641 -9.648 -0.905 1 38.88 76 ASP B C 1
ATOM 6878 O O . ASP B 1 76 ? 30.578 -10.258 -0.913 1 38.88 76 ASP B O 1
ATOM 6882 N N . MET B 1 77 ? 31.797 -8.945 -1.95 1 38.44 77 MET B N 1
ATOM 6883 C CA . MET B 1 77 ? 31.531 -9.703 -3.168 1 38.44 77 MET B CA 1
ATOM 6884 C C . MET B 1 77 ? 32.375 -10.984 -3.201 1 38.44 77 MET B C 1
ATOM 6886 O O . MET B 1 77 ? 33.562 -10.953 -2.951 1 38.44 77 MET B O 1
ATOM 6890 N N . ASP B 1 78 ? 31.891 -12.031 -3.039 1 38.62 78 ASP B N 1
ATOM 6891 C CA . ASP B 1 78 ? 32.594 -13.273 -3.277 1 38.62 78 ASP B CA 1
ATOM 6892 C C . ASP B 1 78 ? 33.469 -13.18 -4.535 1 38.62 78 ASP B C 1
ATOM 6894 O O . ASP B 1 78 ? 32.969 -12.805 -5.602 1 38.62 78 ASP B O 1
ATOM 6898 N N . PRO B 1 79 ? 34.688 -13.109 -4.422 1 37.78 79 PRO B N 1
ATOM 6899 C CA . PRO B 1 79 ? 35.531 -13.117 -5.621 1 37.78 79 PRO B CA 1
ATOM 6900 C C . PRO B 1 79 ? 35.125 -14.188 -6.629 1 37.78 79 PRO B C 1
ATOM 6902 O O . PRO B 1 79 ? 34.625 -15.25 -6.238 1 37.78 79 PRO B O 1
ATOM 6905 N N . ILE B 1 80 ? 34.906 -13.867 -7.812 1 39.06 80 ILE B N 1
ATOM 6906 C CA . ILE B 1 80 ? 34.719 -14.68 -9.008 1 39.06 80 ILE B CA 1
ATOM 6907 C C . ILE B 1 80 ? 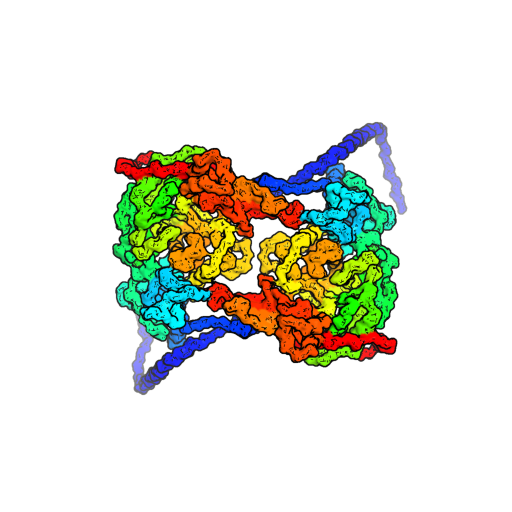35.781 -15.781 -9.07 1 39.06 80 ILE B C 1
ATOM 6909 O O . ILE B 1 80 ? 35.844 -16.516 -10.055 1 39.06 80 ILE B O 1
ATOM 6913 N N . ASN B 1 81 ? 36.812 -15.703 -8.32 1 45.94 81 ASN B N 1
ATOM 6914 C CA . ASN B 1 81 ? 37.844 -16.672 -8.711 1 45.94 81 ASN B CA 1
ATOM 6915 C C . ASN B 1 81 ? 37.344 -18.109 -8.57 1 45.94 81 ASN B C 1
ATOM 6917 O O . ASN B 1 81 ? 38.062 -18.984 -8.117 1 45.94 81 ASN B O 1
ATOM 6921 N N . SER B 1 82 ? 36 -18.344 -8.797 1 62.12 82 SER B N 1
ATOM 6922 C CA . SER B 1 82 ? 35.5 -19.656 -8.461 1 62.12 82 SER B CA 1
ATOM 6923 C C . SER B 1 82 ? 35.469 -20.578 -9.68 1 62.12 82 SER B C 1
ATOM 6925 O O . SER B 1 82 ? 35.469 -20.109 -10.812 1 62.12 82 SER B O 1
ATOM 6927 N N . ILE B 1 83 ? 36 -21.828 -9.703 1 74.62 83 ILE B N 1
ATOM 6928 C CA . ILE B 1 83 ? 35.844 -22.938 -10.641 1 74.62 83 ILE B CA 1
ATOM 6929 C C . ILE B 1 83 ? 34.469 -22.875 -11.289 1 74.62 83 ILE B C 1
ATOM 6931 O O . ILE B 1 83 ? 33.438 -22.859 -10.594 1 74.62 83 ILE B O 1
ATOM 6935 N N . PRO B 1 84 ? 34.531 -22.594 -12.719 1 85.81 84 PRO B N 1
ATOM 6936 C CA . PRO B 1 84 ? 33.25 -22.547 -13.375 1 85.81 84 PRO B CA 1
ATOM 6937 C C . PRO B 1 84 ? 32.438 -23.828 -13.18 1 85.81 84 PRO B C 1
ATOM 6939 O O . PRO B 1 84 ? 33 -24.922 -13.289 1 85.81 84 PRO B O 1
ATOM 6942 N N . VAL B 1 85 ? 31.219 -23.688 -12.883 1 90.12 85 VAL B N 1
ATOM 6943 C CA . VAL B 1 85 ? 30.359 -24.844 -12.719 1 90.12 85 VAL B CA 1
ATOM 6944 C C . VAL B 1 85 ? 29.25 -24.828 -13.773 1 90.12 85 VAL B C 1
ATOM 6946 O O . VAL B 1 85 ? 28.516 -25.797 -13.93 1 90.12 85 VAL B O 1
ATOM 6949 N N . SER B 1 86 ? 29.125 -23.75 -14.539 1 92.31 86 SER B N 1
ATOM 6950 C CA . SER B 1 86 ? 28.234 -23.594 -15.68 1 92.31 86 SER B CA 1
ATOM 6951 C C . SER B 1 86 ? 29 -23.234 -16.953 1 92.31 86 SER B C 1
ATOM 6953 O O . SER B 1 86 ? 29.969 -22.453 -16.891 1 92.31 86 SER B O 1
ATOM 6955 N N . PRO B 1 87 ? 28.625 -23.734 -18.062 1 92.56 87 PRO B N 1
ATOM 6956 C CA . PRO B 1 87 ? 29.281 -23.344 -19.312 1 92.56 87 PRO B CA 1
ATOM 6957 C C . PRO B 1 87 ? 29.234 -21.828 -19.531 1 92.56 87 PRO B C 1
ATOM 6959 O O . PRO B 1 87 ? 30.156 -21.266 -20.141 1 92.56 87 PRO B O 1
ATOM 6962 N N . LEU B 1 88 ? 28.25 -21.188 -19.062 1 93.06 88 LEU B N 1
ATOM 6963 C CA . LEU B 1 88 ? 28.125 -19.75 -19.266 1 93.06 88 LEU B CA 1
ATOM 6964 C C . LEU B 1 88 ? 29.172 -19 -18.453 1 93.06 88 LEU B C 1
ATOM 6966 O O . LEU B 1 88 ? 29.578 -17.891 -18.828 1 93.06 88 LEU B O 1
ATOM 6970 N N . GLU B 1 89 ? 29.562 -19.594 -17.375 1 89.31 89 GLU B N 1
ATOM 6971 C CA . GLU B 1 89 ? 30.625 -18.984 -16.578 1 89.31 89 GLU B CA 1
ATOM 6972 C C . GLU B 1 89 ? 31.969 -19.047 -17.312 1 89.31 89 GLU B C 1
ATOM 6974 O O . GLU B 1 89 ? 32.906 -18.359 -16.938 1 89.31 89 GLU B O 1
ATOM 6979 N N . SER B 1 90 ? 32.062 -19.797 -18.344 1 86.69 90 SER B N 1
ATOM 6980 C CA . SER B 1 90 ? 33.281 -19.922 -19.156 1 86.69 90 SER B CA 1
ATOM 6981 C C . SER B 1 90 ? 33.281 -18.922 -20.312 1 86.69 90 SER B C 1
ATOM 6983 O O . SER B 1 90 ? 34.312 -18.719 -20.953 1 86.69 90 SER B O 1
ATOM 6985 N N . VAL B 1 91 ? 32.219 -18.344 -20.609 1 89.31 91 VAL B N 1
ATOM 6986 C CA . VAL B 1 91 ? 32.062 -17.469 -21.766 1 89.31 91 VAL B CA 1
ATOM 6987 C C . VAL B 1 91 ? 33.031 -16.281 -21.641 1 89.31 91 VAL B C 1
ATOM 6989 O O . VAL B 1 91 ? 33.688 -15.914 -22.594 1 89.31 91 VAL B O 1
ATOM 6992 N N . PRO B 1 92 ? 33.094 -15.633 -20.438 1 84.25 92 PRO B N 1
ATOM 6993 C CA . PRO B 1 92 ? 34.031 -14.516 -20.328 1 84.25 92 PRO B CA 1
ATOM 6994 C C . PRO B 1 92 ? 35.469 -14.93 -20.656 1 84.25 92 PRO B C 1
ATOM 6996 O O . PRO B 1 92 ? 36.219 -14.148 -21.25 1 84.25 92 PRO B O 1
ATOM 6999 N N . PHE B 1 93 ? 35.844 -16.125 -20.266 1 80.38 93 PHE B N 1
ATOM 7000 C CA . PHE B 1 93 ? 37.156 -16.625 -20.594 1 80.38 93 PHE B CA 1
ATOM 7001 C C . PHE B 1 93 ? 37.312 -16.828 -22.094 1 80.38 93 PHE B C 1
ATOM 7003 O O . PHE B 1 93 ? 38.375 -16.5 -22.656 1 80.38 93 PHE B O 1
ATOM 7010 N N . TYR B 1 94 ? 36.375 -17.406 -22.688 1 85.56 94 TYR B N 1
ATOM 7011 C CA . TYR B 1 94 ? 36.344 -17.578 -24.141 1 85.56 94 TYR B CA 1
ATOM 7012 C C . TYR B 1 94 ? 36.469 -16.234 -24.859 1 85.56 94 TYR B C 1
ATOM 7014 O O . TYR B 1 94 ? 37.281 -16.078 -25.766 1 85.56 94 TYR B O 1
ATOM 7022 N N . ASP B 1 95 ? 35.719 -15.328 -24.453 1 87.88 95 ASP B N 1
ATOM 7023 C CA . ASP B 1 95 ? 35.688 -14.023 -25.109 1 87.88 95 ASP B CA 1
ATOM 7024 C C . ASP B 1 95 ? 37.031 -13.297 -24.938 1 87.88 95 ASP B C 1
ATOM 7026 O O . ASP B 1 95 ? 37.469 -12.602 -25.844 1 87.88 95 ASP B O 1
ATOM 7030 N N . ASN B 1 96 ? 37.594 -13.461 -23.75 1 83.75 96 ASN B N 1
ATOM 7031 C CA . ASN B 1 96 ? 38.906 -12.883 -23.516 1 83.75 96 ASN B CA 1
ATOM 7032 C C . ASN B 1 96 ? 39.969 -13.492 -24.453 1 83.75 96 ASN B C 1
ATOM 7034 O O . ASN B 1 96 ? 40.844 -12.789 -24.953 1 83.75 96 ASN B O 1
ATOM 7038 N N . PHE B 1 97 ? 39.906 -14.734 -24.578 1 83.44 97 PHE B N 1
ATOM 7039 C CA . PHE B 1 97 ? 40.812 -15.422 -25.5 1 83.44 97 PHE B CA 1
ATOM 7040 C C . PHE B 1 97 ? 40.625 -14.922 -26.922 1 83.44 97 PHE B C 1
ATOM 7042 O O . PHE B 1 97 ? 41.594 -14.711 -27.641 1 83.44 97 PHE B O 1
ATOM 7049 N N . MET B 1 98 ? 39.438 -14.727 -27.312 1 87 98 MET B N 1
ATOM 7050 C CA . MET B 1 98 ? 39.125 -14.195 -28.641 1 87 98 MET B CA 1
ATOM 7051 C C . MET B 1 98 ? 39.688 -12.789 -28.797 1 87 98 MET B C 1
ATOM 7053 O O . MET B 1 98 ? 40.156 -12.422 -29.875 1 87 98 MET B O 1
ATOM 7057 N N . ASP B 1 99 ? 39.625 -12.086 -27.797 1 87.06 99 ASP B N 1
ATOM 7058 C CA . ASP B 1 99 ? 40.156 -10.734 -27.844 1 87.06 99 ASP B CA 1
ATOM 7059 C C . ASP B 1 99 ? 41.688 -10.75 -28.062 1 87.06 99 ASP B C 1
ATOM 7061 O O . ASP B 1 99 ? 42.219 -9.945 -28.828 1 87.06 99 ASP B O 1
ATOM 7065 N N . ILE B 1 100 ? 42.281 -11.602 -27.359 1 84.25 100 ILE B N 1
ATOM 7066 C CA . ILE B 1 100 ? 43.719 -11.734 -27.516 1 84.25 100 ILE B CA 1
ATOM 7067 C C . ILE B 1 100 ? 44.062 -12.141 -28.938 1 84.25 100 ILE B C 1
ATOM 7069 O O . ILE B 1 100 ? 45 -11.602 -29.547 1 84.25 100 ILE B O 1
ATOM 7073 N N . LYS B 1 101 ? 43.312 -13.039 -29.5 1 84.06 101 LYS B N 1
ATOM 7074 C CA . LYS B 1 101 ? 43.531 -13.492 -30.875 1 84.06 101 LYS B CA 1
ATOM 7075 C C . LYS B 1 101 ? 43.219 -12.375 -31.875 1 84.06 101 LYS B C 1
ATOM 7077 O O . LYS B 1 101 ? 43.906 -12.242 -32.875 1 84.06 101 LYS B O 1
ATOM 7082 N N . ARG B 1 102 ? 42.188 -11.633 -31.594 1 87.06 102 ARG B N 1
ATOM 7083 C CA . ARG B 1 102 ? 41.844 -10.492 -32.438 1 87.06 102 ARG B CA 1
ATOM 7084 C C . ARG B 1 102 ? 42.969 -9.469 -32.469 1 87.06 102 ARG B C 1
ATOM 7086 O O . ARG B 1 102 ? 43.344 -8.953 -33.531 1 87.06 102 ARG B O 1
ATOM 7093 N N . ASN B 1 103 ? 43.531 -9.273 -31.406 1 86.5 103 ASN B N 1
ATOM 7094 C CA . ASN B 1 103 ? 44.562 -8.25 -31.281 1 86.5 103 ASN B CA 1
ATOM 7095 C C . ASN B 1 103 ? 45.906 -8.719 -31.875 1 86.5 103 ASN B C 1
ATOM 7097 O O . ASN B 1 103 ? 46.688 -7.895 -32.312 1 86.5 103 ASN B O 1
ATOM 7101 N N . SER B 1 104 ? 46.125 -9.953 -31.891 1 83.88 104 SER B N 1
ATOM 7102 C CA . SER B 1 104 ? 47.406 -10.477 -32.375 1 83.88 104 SER B CA 1
ATOM 7103 C C . SER B 1 104 ? 47.312 -10.867 -33.844 1 83.88 104 SER B C 1
ATOM 7105 O O . SER B 1 104 ? 48.344 -11.148 -34.5 1 83.88 104 SER B O 1
ATOM 7107 N N . SER B 1 105 ? 46.094 -10.844 -34.312 1 80.69 105 SER B N 1
ATOM 7108 C CA . SER B 1 105 ? 45.906 -11.32 -35.688 1 80.69 105 SER B CA 1
ATOM 7109 C C . SER B 1 105 ? 46.156 -10.211 -36.688 1 80.69 105 SER B C 1
ATOM 7111 O O . SER B 1 105 ? 45.844 -9.047 -36.438 1 80.69 105 SER B O 1
ATOM 7113 N N . TRP B 1 106 ? 46.781 -10.609 -37.812 1 77.38 106 TRP B N 1
ATOM 7114 C CA . TRP B 1 106 ? 47.062 -9.672 -38.906 1 77.38 106 TRP B CA 1
ATOM 7115 C C . TRP B 1 106 ? 45.969 -9.719 -39.969 1 77.38 106 TRP B C 1
ATOM 7117 O O . TRP B 1 106 ? 46 -8.984 -40.969 1 77.38 106 TRP B O 1
ATOM 7127 N N . LEU B 1 107 ? 45 -10.531 -39.625 1 75.5 107 LEU B N 1
ATOM 7128 C CA . LEU B 1 107 ? 43.906 -10.68 -40.594 1 75.5 107 LEU B CA 1
ATOM 7129 C C . LEU B 1 107 ? 43.031 -9.422 -40.625 1 75.5 107 LEU B C 1
ATOM 7131 O O . LEU B 1 107 ? 42.781 -8.82 -39.594 1 75.5 107 LEU B O 1
ATOM 7135 N N . ILE B 1 108 ? 42.594 -8.906 -41.844 1 76.25 108 ILE B N 1
ATOM 7136 C CA . ILE B 1 108 ? 41.75 -7.742 -42.031 1 76.25 108 ILE B CA 1
ATOM 7137 C C . ILE B 1 108 ? 40.375 -8.016 -41.438 1 76.25 108 ILE B C 1
ATOM 7139 O O . ILE B 1 108 ? 39.781 -7.152 -40.781 1 76.25 108 ILE B O 1
ATOM 7143 N N . ASN B 1 109 ? 39.875 -9.203 -41.625 1 81.88 109 ASN B N 1
ATOM 7144 C CA . ASN B 1 109 ? 38.562 -9.562 -41.125 1 81.88 109 ASN B CA 1
ATOM 7145 C C . ASN B 1 109 ? 38.625 -10.312 -39.781 1 81.88 109 ASN B C 1
ATOM 7147 O O . ASN B 1 109 ? 37.938 -11.312 -39.594 1 81.88 109 ASN B O 1
ATOM 7151 N N . ARG B 1 110 ? 39.438 -9.797 -38.969 1 78.62 110 ARG B N 1
ATOM 7152 C CA . ARG B 1 110 ? 39.75 -10.484 -37.719 1 78.62 110 ARG B CA 1
ATOM 7153 C C . ARG B 1 110 ? 38.5 -10.617 -36.844 1 78.62 110 ARG B C 1
ATOM 7155 O O . ARG B 1 110 ? 38.344 -11.602 -36.125 1 78.62 110 ARG B O 1
ATOM 7162 N N . ARG B 1 111 ? 37.562 -9.648 -36.906 1 79.38 111 ARG B N 1
ATOM 7163 C CA . ARG B 1 111 ? 36.375 -9.711 -36.094 1 79.38 111 ARG B CA 1
ATOM 7164 C C . ARG B 1 111 ? 35.438 -10.82 -36.562 1 79.38 111 ARG B C 1
ATOM 7166 O O . ARG B 1 111 ? 34.75 -11.438 -35.75 1 79.38 111 ARG B O 1
ATOM 7173 N N . SER B 1 112 ? 35.562 -11.102 -37.781 1 81.75 112 SER B N 1
ATOM 7174 C CA . SER B 1 112 ? 34.719 -12.148 -38.344 1 81.75 112 SER B CA 1
ATOM 7175 C C . SER B 1 112 ? 35.312 -13.531 -38.094 1 81.75 112 SER B C 1
ATOM 7177 O O . SER B 1 112 ? 34.594 -14.531 -38.031 1 81.75 112 SER B O 1
ATOM 7179 N N . HIS B 1 113 ? 36.625 -13.586 -37.938 1 81.31 113 HIS B N 1
ATOM 7180 C CA . HIS B 1 113 ? 37.312 -14.859 -37.75 1 81.31 113 HIS B CA 1
ATOM 7181 C C . HIS B 1 113 ? 37.312 -15.258 -36.281 1 81.31 113 HIS B C 1
ATOM 7183 O O . HIS B 1 113 ? 37.219 -16.438 -35.938 1 81.31 113 HIS B O 1
ATOM 7189 N N . TYR B 1 114 ? 37.406 -14.289 -35.438 1 86.62 114 TYR B N 1
ATOM 7190 C CA . TYR B 1 114 ? 37.406 -14.508 -34 1 86.62 114 TYR B CA 1
ATOM 7191 C C . TYR B 1 114 ? 36.156 -13.883 -33.375 1 86.62 114 TYR B C 1
ATOM 7193 O O . TYR B 1 114 ? 36.188 -12.734 -32.938 1 86.62 114 TYR B O 1
ATOM 7201 N N . LYS B 1 115 ? 35.156 -14.711 -33.25 1 88.69 115 LYS B N 1
ATOM 7202 C CA . LYS B 1 115 ? 33.844 -14.211 -32.812 1 88.69 115 LYS B CA 1
ATOM 7203 C C . LYS B 1 115 ? 33.656 -14.422 -31.312 1 88.69 115 LYS B C 1
ATOM 7205 O O . LYS B 1 115 ? 34.062 -15.461 -30.781 1 88.69 115 LYS B O 1
ATOM 7210 N N . HIS B 1 116 ? 33.125 -13.375 -30.688 1 90.62 116 HIS B N 1
ATOM 7211 C CA . HIS B 1 116 ? 32.656 -13.539 -29.312 1 90.62 116 HIS B CA 1
ATOM 7212 C C . HIS B 1 116 ? 31.453 -14.477 -29.234 1 90.62 116 HIS B C 1
ATOM 7214 O O . HIS B 1 116 ? 30.812 -14.75 -30.25 1 90.62 116 HIS B O 1
ATOM 7220 N N . PHE B 1 117 ? 31.234 -14.992 -28.078 1 91.44 117 PHE B N 1
ATOM 7221 C CA . PHE B 1 117 ? 30.156 -15.953 -27.859 1 91.44 117 PHE B CA 1
ATOM 7222 C C . PHE B 1 117 ? 28.844 -15.445 -28.438 1 91.44 117 PHE B C 1
ATOM 7224 O O . PHE B 1 117 ? 28.156 -16.172 -29.156 1 91.44 117 PHE B O 1
ATOM 7231 N N . ASN B 1 118 ? 28.531 -14.188 -28.156 1 92.81 118 ASN B N 1
ATOM 7232 C CA . ASN B 1 118 ? 27.25 -13.625 -28.547 1 92.81 118 ASN B CA 1
ATOM 7233 C C . ASN B 1 118 ? 27.219 -13.32 -30.047 1 92.81 118 ASN B C 1
ATOM 7235 O O . ASN B 1 118 ? 26.141 -13.07 -30.609 1 92.81 118 ASN B O 1
ATOM 7239 N N . GLU B 1 119 ? 28.344 -13.398 -30.703 1 91.94 119 GLU B N 1
ATOM 7240 C CA . GLU B 1 119 ? 28.422 -13.18 -32.125 1 91.94 119 GLU B CA 1
ATOM 7241 C C . GLU B 1 119 ? 28.297 -14.492 -32.906 1 91.94 119 GLU B C 1
ATOM 7243 O O . GLU B 1 119 ? 28.109 -14.492 -34.125 1 91.94 119 GLU B O 1
ATOM 7248 N N . LEU B 1 120 ? 28.297 -15.531 -32.219 1 91.88 120 LEU B N 1
ATOM 7249 C CA . LEU B 1 120 ? 28.172 -16.844 -32.844 1 91.88 120 LEU B CA 1
ATOM 7250 C C . LEU B 1 120 ? 26.734 -17.125 -33.219 1 91.88 120 LEU B C 1
ATOM 7252 O O . LEU B 1 120 ? 25.812 -16.469 -32.719 1 91.88 120 LEU B O 1
ATOM 7256 N N . SER B 1 121 ? 26.531 -18.062 -34.188 1 91.25 121 SER B N 1
ATOM 7257 C CA . SER B 1 121 ? 25.188 -18.562 -34.5 1 91.25 121 SER B CA 1
ATOM 7258 C C . SER B 1 121 ? 24.594 -19.281 -33.281 1 91.25 121 SER B C 1
ATOM 7260 O O . SER B 1 121 ? 25.312 -19.719 -32.375 1 91.25 121 SER B O 1
ATOM 7262 N N . LEU B 1 122 ? 23.297 -19.453 -33.25 1 93.25 122 LEU B N 1
ATOM 7263 C CA . LEU B 1 122 ? 22.656 -20.188 -32.156 1 93.25 122 LEU B CA 1
ATOM 7264 C C . LEU B 1 122 ? 23.203 -21.609 -32.094 1 93.25 122 LEU B C 1
ATOM 7266 O O . LEU B 1 122 ? 23.422 -22.125 -30.984 1 93.25 122 LEU B O 1
ATOM 7270 N N . GLU B 1 123 ? 23.406 -22.203 -33.219 1 93.62 123 GLU B N 1
ATOM 7271 C CA . GLU B 1 123 ? 23.938 -23.562 -33.25 1 93.62 123 GLU B CA 1
ATOM 7272 C C . GLU B 1 123 ? 25.297 -23.641 -32.562 1 93.62 123 GLU B C 1
ATOM 7274 O O . GLU B 1 123 ? 25.547 -24.547 -31.75 1 93.62 123 GLU B O 1
ATOM 7279 N N . ASP B 1 124 ? 26.156 -22.719 -32.844 1 92.25 124 ASP B N 1
ATOM 7280 C CA . ASP B 1 124 ? 27.5 -22.719 -32.25 1 92.25 124 ASP B CA 1
ATOM 7281 C C . ASP B 1 124 ? 27.453 -22.438 -30.766 1 92.25 124 ASP B C 1
ATOM 7283 O O . ASP B 1 124 ? 28.25 -22.984 -30 1 92.25 124 ASP B O 1
ATOM 7287 N N . ARG B 1 125 ? 26.609 -21.578 -30.391 1 93.62 125 ARG B N 1
ATOM 7288 C CA . ARG B 1 125 ? 26.438 -21.297 -28.969 1 93.62 125 ARG B CA 1
ATOM 7289 C C . ARG B 1 125 ? 25.922 -22.531 -28.219 1 93.62 125 ARG B C 1
ATOM 7291 O O . ARG B 1 125 ? 26.375 -22.828 -27.109 1 93.62 125 ARG B O 1
ATOM 7298 N N . CYS B 1 126 ? 24.953 -23.219 -28.859 1 95.62 126 CYS B N 1
ATOM 7299 C CA . CYS B 1 126 ? 24.406 -24.438 -28.25 1 95.62 126 CYS B CA 1
ATOM 7300 C C . CYS B 1 126 ? 25.469 -25.531 -28.188 1 95.62 126 CYS B C 1
ATOM 7302 O O . CYS B 1 126 ? 25.562 -26.25 -27.188 1 95.62 126 CYS B O 1
ATOM 7304 N N . LYS B 1 127 ? 26.312 -25.641 -29.25 1 93 127 LYS B N 1
ATOM 7305 C CA . LYS B 1 127 ? 27.438 -26.578 -29.219 1 93 127 LYS B CA 1
ATOM 7306 C C . LYS B 1 127 ? 28.375 -26.266 -28.062 1 93 127 LYS B C 1
ATOM 7308 O O . LYS B 1 127 ? 28.766 -27.156 -27.312 1 93 127 LYS B O 1
ATOM 7313 N N . PHE B 1 128 ? 28.672 -25.016 -28.016 1 91.56 128 PHE B N 1
ATOM 7314 C CA . PHE B 1 128 ? 29.547 -24.578 -26.938 1 91.56 128 PHE B CA 1
ATOM 7315 C C . PHE B 1 128 ? 28.984 -24.953 -25.578 1 91.56 128 PHE B C 1
ATOM 7317 O O . PHE B 1 128 ? 29.672 -25.547 -24.75 1 91.56 128 PHE B O 1
ATOM 7324 N N . TYR B 1 129 ? 27.766 -24.641 -25.344 1 94.56 129 TYR B N 1
ATOM 7325 C CA . TYR B 1 129 ? 27.141 -24.812 -24.031 1 94.56 129 TYR B CA 1
ATOM 7326 C C . TYR B 1 129 ? 27.094 -26.281 -23.656 1 94.56 129 TYR B C 1
ATOM 7328 O O . TYR B 1 129 ? 27.625 -26.688 -22.609 1 94.56 129 TYR B O 1
ATOM 7336 N N . PHE B 1 130 ? 26.516 -27.141 -24.469 1 95.5 130 PHE B N 1
ATOM 7337 C CA . PHE B 1 130 ? 26.219 -28.5 -24.078 1 95.5 130 PHE B CA 1
ATOM 7338 C C . PHE B 1 130 ? 27.469 -29.375 -24.141 1 95.5 130 PHE B C 1
ATOM 7340 O O . PHE B 1 130 ? 27.625 -30.312 -23.359 1 95.5 130 PHE B O 1
ATOM 7347 N N . ARG B 1 131 ? 28.406 -29.047 -25.016 1 91.25 131 ARG B N 1
ATOM 7348 C CA . ARG B 1 131 ? 29.672 -29.797 -25.031 1 91.25 131 ARG B CA 1
ATOM 7349 C C . ARG B 1 131 ? 30.516 -29.438 -23.812 1 91.25 131 ARG B C 1
ATOM 7351 O O . ARG B 1 131 ? 31.141 -30.312 -23.203 1 91.25 131 ARG B O 1
ATOM 7358 N N . THR B 1 132 ? 30.5 -28.172 -23.469 1 90.12 132 THR B N 1
ATOM 7359 C CA . THR B 1 132 ? 31.266 -27.719 -22.312 1 90.12 132 THR B CA 1
ATOM 7360 C C . THR B 1 132 ? 30.719 -28.312 -21.031 1 90.12 132 THR B C 1
ATOM 7362 O O . THR B 1 132 ? 31.453 -28.5 -20.047 1 90.12 132 THR B O 1
ATOM 7365 N N . LEU B 1 133 ? 29.438 -28.609 -21.016 1 92.19 133 LEU B N 1
ATOM 7366 C CA . LEU B 1 133 ? 28.828 -29.25 -19.844 1 92.19 133 LEU B CA 1
ATOM 7367 C C . LEU B 1 133 ? 29.562 -30.531 -19.484 1 92.19 133 LEU B C 1
ATOM 7369 O O . LEU B 1 133 ? 29.844 -30.797 -18.312 1 92.19 133 LEU B O 1
ATOM 7373 N N . TYR B 1 134 ? 29.938 -31.312 -20.484 1 90.44 134 TYR B N 1
ATOM 7374 C CA . TYR B 1 134 ? 30.609 -32.594 -20.266 1 90.44 134 TYR B CA 1
ATOM 7375 C C . TYR B 1 134 ? 32.094 -32.375 -19.922 1 90.44 134 TYR B C 1
ATOM 7377 O O . TYR B 1 134 ? 32.719 -33.281 -19.359 1 90.44 134 TYR B O 1
ATOM 7385 N N . THR B 1 135 ? 32.562 -31.219 -20.25 1 85.44 135 THR B N 1
ATOM 7386 C CA . THR B 1 135 ? 33.906 -30.875 -19.891 1 85.44 135 THR B CA 1
ATOM 7387 C C . THR B 1 135 ? 34 -30.469 -18.422 1 85.44 135 THR B C 1
ATOM 7389 O O . THR B 1 135 ? 34.938 -30.844 -17.719 1 85.44 135 THR B O 1
ATOM 7392 N N . LEU B 1 136 ? 33.094 -29.766 -18.016 1 86.94 136 LEU B N 1
ATOM 7393 C CA . LEU B 1 136 ? 33.094 -29.219 -16.656 1 86.94 136 LEU B CA 1
ATOM 7394 C C . LEU B 1 136 ? 32.781 -30.312 -15.633 1 86.94 136 LEU B C 1
ATOM 7396 O O . LEU B 1 136 ? 33.375 -30.328 -14.555 1 86.94 136 LEU B O 1
ATOM 7400 N N . ASP B 1 137 ? 31.812 -31.188 -15.961 1 86.94 137 ASP B N 1
ATOM 7401 C CA . ASP B 1 137 ? 31.375 -32.219 -15.039 1 86.94 137 ASP B CA 1
ATOM 7402 C C . ASP B 1 137 ? 30.797 -33.406 -15.789 1 86.94 137 ASP B C 1
ATOM 7404 O O . ASP B 1 137 ? 29.703 -33.344 -16.359 1 86.94 137 ASP B O 1
ATOM 7408 N N . ASN B 1 138 ? 31.484 -34.469 -15.594 1 85.44 138 ASN B N 1
ATOM 7409 C CA . ASN B 1 138 ? 31.031 -35.656 -16.266 1 85.44 138 ASN B CA 1
ATOM 7410 C C . ASN B 1 138 ? 29.781 -36.25 -15.609 1 85.44 138 ASN B C 1
ATOM 7412 O O . ASN B 1 138 ? 29.016 -36.969 -16.25 1 85.44 138 ASN B O 1
ATOM 7416 N N . ASP B 1 139 ? 29.578 -35.844 -14.438 1 88.31 139 ASP B N 1
ATOM 7417 C CA . ASP B 1 139 ? 28.5 -36.469 -13.68 1 88.31 139 ASP B CA 1
ATOM 7418 C C . ASP B 1 139 ? 27.312 -35.531 -13.523 1 88.31 139 ASP B C 1
ATOM 7420 O O . ASP B 1 139 ? 26.453 -35.719 -12.672 1 88.31 139 ASP B O 1
ATOM 7424 N N . TRP B 1 140 ? 27.297 -34.469 -14.344 1 93.12 140 TRP B N 1
ATOM 7425 C CA . TRP B 1 140 ? 26.172 -33.562 -14.234 1 93.12 140 TRP B CA 1
ATOM 7426 C C . TRP B 1 140 ? 24.844 -34.281 -14.492 1 93.12 140 TRP B C 1
ATOM 7428 O O . TRP B 1 140 ? 24.797 -35.25 -15.242 1 93.12 140 TRP B O 1
ATOM 7438 N N . SER B 1 141 ? 23.734 -33.938 -13.812 1 95.44 141 SER B N 1
ATOM 7439 C CA . SER B 1 141 ? 22.375 -34.438 -14.008 1 95.44 141 SER B CA 1
ATOM 7440 C C . SER B 1 141 ? 21.344 -33.469 -13.453 1 95.44 141 SER B C 1
ATOM 7442 O O . SER B 1 141 ? 21.641 -32.688 -12.539 1 95.44 141 SER B O 1
ATOM 7444 N N . ASN B 1 142 ? 20.25 -33.531 -14.062 1 97.06 142 ASN B N 1
ATOM 7445 C CA . ASN B 1 142 ? 19.141 -32.719 -13.547 1 97.06 142 ASN B CA 1
ATOM 7446 C C . ASN B 1 142 ? 18.266 -33.5 -12.578 1 97.06 142 ASN B C 1
ATOM 7448 O O . ASN B 1 142 ? 17.094 -33.188 -12.406 1 97.06 142 ASN B O 1
ATOM 7452 N N . SER B 1 143 ? 18.812 -34.531 -11.938 1 95.81 143 SER B N 1
ATOM 7453 C CA . SER B 1 143 ? 18.062 -35.281 -10.938 1 95.81 143 SER B CA 1
ATOM 7454 C C . SER B 1 143 ? 17.781 -34.406 -9.703 1 95.81 143 SER B C 1
ATOM 7456 O O . SER B 1 143 ? 18.703 -34.062 -8.961 1 95.81 143 SER B O 1
ATOM 7458 N N . VAL B 1 144 ? 16.516 -34.188 -9.406 1 94.5 144 VAL B N 1
ATOM 7459 C CA . VAL B 1 144 ? 16.125 -33.312 -8.312 1 94.5 144 VAL B CA 1
ATOM 7460 C C . VAL B 1 144 ? 16.484 -33.938 -6.973 1 94.5 144 VAL B C 1
ATOM 7462 O O . VAL B 1 144 ? 16.516 -33.25 -5.945 1 94.5 144 VAL B O 1
ATOM 7465 N N . HIS B 1 145 ? 16.781 -35.219 -6.973 1 91.12 145 HIS B N 1
ATOM 7466 C CA . HIS B 1 145 ? 17.203 -35.906 -5.754 1 91.12 145 HIS B CA 1
ATOM 7467 C C . HIS B 1 145 ? 18.578 -35.438 -5.301 1 91.12 145 HIS B C 1
ATOM 7469 O O . HIS B 1 145 ? 18.922 -35.531 -4.117 1 91.12 145 HIS B O 1
ATOM 7475 N N . LYS B 1 146 ? 19.328 -34.938 -6.234 1 87 146 LYS B N 1
ATOM 7476 C CA . LYS B 1 146 ? 20.719 -34.562 -5.957 1 87 146 LYS B CA 1
ATOM 7477 C C . LYS B 1 146 ? 20.859 -33.062 -5.824 1 87 146 LYS B C 1
ATOM 7479 O O . LYS B 1 146 ? 21.797 -32.562 -5.195 1 87 146 LYS B O 1
ATOM 7484 N N . LEU B 1 147 ? 19.969 -32.406 -6.383 1 86.88 147 LEU B N 1
ATOM 7485 C CA . LEU B 1 147 ? 20.109 -30.969 -6.484 1 86.88 147 LEU B CA 1
ATOM 7486 C C . LEU B 1 147 ? 19.688 -30.297 -5.184 1 86.88 147 LEU B C 1
ATOM 7488 O O . LEU B 1 147 ? 18.859 -30.812 -4.441 1 86.88 147 LEU B O 1
ATOM 7492 N N . MET B 1 148 ? 20.375 -29.234 -4.91 1 88.56 148 MET B N 1
ATOM 7493 C CA . MET B 1 148 ? 20.172 -28.422 -3.711 1 88.56 148 MET B CA 1
ATOM 7494 C C . MET B 1 148 ? 19.906 -26.969 -4.078 1 88.56 148 MET B C 1
ATOM 7496 O O . MET B 1 148 ? 19.859 -26.609 -5.262 1 88.56 148 MET B O 1
ATOM 7500 N N . TYR B 1 149 ? 19.625 -26.141 -3.062 1 89.31 149 TYR B N 1
ATOM 7501 C CA . TYR B 1 149 ? 19.391 -24.719 -3.301 1 89.31 149 TYR B CA 1
ATOM 7502 C C . TYR B 1 149 ? 20.5 -23.875 -2.676 1 89.31 149 TYR B C 1
ATOM 7504 O O . TYR B 1 149 ? 20.859 -24.078 -1.515 1 89.31 149 TYR B O 1
ATOM 7512 N N . SER B 1 150 ? 20.984 -22.984 -3.414 1 83.5 150 SER B N 1
ATOM 7513 C CA . SER B 1 150 ? 22.062 -22.109 -2.963 1 83.5 150 SER B CA 1
ATOM 7514 C C . SER B 1 150 ? 21.531 -20.922 -2.184 1 83.5 150 SER B C 1
ATOM 7516 O O . SER B 1 150 ? 21.578 -19.781 -2.662 1 83.5 150 SER B O 1
ATOM 7518 N N . ILE B 1 151 ? 21.031 -21.156 -1.044 1 86.56 151 ILE B N 1
ATOM 7519 C CA . ILE B 1 151 ? 20.578 -20.078 -0.161 1 86.56 151 ILE B CA 1
ATOM 7520 C C . ILE B 1 151 ? 21.406 -20.078 1.117 1 86.56 151 ILE B C 1
ATOM 7522 O O . ILE B 1 151 ? 22.078 -21.078 1.435 1 86.56 151 ILE B O 1
ATOM 7526 N N . ASN B 1 152 ? 21.484 -18.969 1.779 1 81.44 152 ASN B N 1
ATOM 7527 C CA . ASN B 1 152 ? 22.234 -18.828 3.031 1 81.44 152 ASN B CA 1
ATOM 7528 C C . ASN B 1 152 ? 21.469 -19.453 4.199 1 81.44 152 ASN B C 1
ATOM 7530 O O . ASN B 1 152 ? 20.875 -18.75 5.004 1 81.44 152 ASN B O 1
ATOM 7534 N N . ASP B 1 153 ? 21.438 -20.797 4.164 1 78.38 153 ASP B N 1
ATOM 7535 C CA . ASP B 1 153 ? 20.719 -21.547 5.18 1 78.38 153 ASP B CA 1
ATOM 7536 C C . ASP B 1 153 ? 21.609 -22.625 5.797 1 78.38 153 ASP B C 1
ATOM 7538 O O . ASP B 1 153 ? 22.219 -23.422 5.078 1 78.38 153 ASP B O 1
ATOM 7542 N N . ASN B 1 154 ? 21.875 -22.641 7.059 1 63.75 154 ASN B N 1
ATOM 7543 C CA . ASN B 1 154 ? 22.719 -23.625 7.746 1 63.75 154 ASN B CA 1
ATOM 7544 C C . ASN B 1 154 ? 22.047 -25 7.797 1 63.75 154 ASN B C 1
ATOM 7546 O O . ASN B 1 154 ? 22.719 -26 8.078 1 63.75 154 ASN B O 1
ATOM 7550 N N . GLU B 1 155 ? 20.875 -25.094 7.711 1 58.31 155 GLU B N 1
ATOM 7551 C CA . GLU B 1 155 ? 20.172 -26.359 7.922 1 58.31 155 GLU B CA 1
ATOM 7552 C C . GLU B 1 155 ? 20.406 -27.328 6.758 1 58.31 155 GLU B C 1
ATOM 7554 O O . GLU B 1 155 ? 20.328 -28.547 6.926 1 58.31 155 GLU B O 1
ATOM 7559 N N . GLU B 1 156 ? 20.672 -26.844 5.613 1 56.66 156 GLU B N 1
ATOM 7560 C CA . GLU B 1 156 ? 20.766 -27.766 4.484 1 56.66 156 GLU B CA 1
ATOM 7561 C C . GLU B 1 156 ? 22.109 -28.484 4.465 1 56.66 156 GLU B C 1
ATOM 7563 O O . GLU B 1 156 ? 22.312 -29.422 3.699 1 56.66 156 GLU B O 1
ATOM 7568 N N . VAL B 1 157 ? 23.141 -28.125 5.367 1 53.41 157 VAL B N 1
ATOM 7569 C CA . VAL B 1 157 ? 24.531 -28.516 5.254 1 53.41 157 VAL B CA 1
ATOM 7570 C C . VAL B 1 157 ? 24.75 -29.891 5.91 1 53.41 157 VAL B C 1
ATOM 7572 O O . VAL B 1 157 ? 25.766 -30.531 5.688 1 53.41 157 VAL B O 1
ATOM 7575 N N . ASP B 1 158 ? 23.953 -30.281 6.777 1 51.16 158 ASP B N 1
ATOM 7576 C CA . ASP B 1 158 ? 24.391 -31.391 7.617 1 51.16 158 ASP B CA 1
ATOM 7577 C C . ASP B 1 158 ? 24.766 -32.594 6.773 1 51.16 158 ASP B C 1
ATOM 7579 O O . ASP B 1 158 ? 25.594 -33.406 7.18 1 51.16 158 ASP B O 1
ATOM 7583 N N . ASP B 1 159 ? 24.359 -32.781 5.516 1 55.28 159 ASP B N 1
ATOM 7584 C CA . ASP B 1 159 ? 24.469 -34.156 5.031 1 55.28 159 ASP B CA 1
ATOM 7585 C C . ASP B 1 159 ? 25.531 -34.25 3.93 1 55.28 159 ASP B C 1
ATOM 7587 O O . ASP B 1 159 ? 25.641 -35.312 3.268 1 55.28 159 ASP B O 1
ATOM 7591 N N . VAL B 1 160 ? 26.406 -33.188 3.777 1 60.19 160 VAL B N 1
ATOM 7592 C CA . VAL B 1 160 ? 27.297 -33.344 2.637 1 60.19 160 VAL B CA 1
ATOM 7593 C C . VAL B 1 160 ? 28.641 -33.906 3.109 1 60.19 160 VAL B C 1
ATOM 7595 O O . VAL B 1 160 ? 29.375 -33.25 3.832 1 60.19 160 VAL B O 1
ATOM 7598 N N . LYS B 1 161 ? 28.828 -35.375 3.018 1 59.69 161 LYS B N 1
ATOM 7599 C CA . LYS B 1 161 ? 30.094 -36.031 3.35 1 59.69 161 LYS B CA 1
ATOM 7600 C C . LYS B 1 161 ? 30.922 -36.312 2.098 1 59.69 161 LYS B C 1
ATOM 7602 O O . LYS B 1 161 ? 30.375 -36.5 1.013 1 59.69 161 LYS B O 1
ATOM 7607 N N . GLY B 1 162 ? 32.156 -36.031 2.17 1 49.91 162 GLY B N 1
ATOM 7608 C CA . GLY B 1 162 ? 33.031 -36.344 1.069 1 49.91 162 GLY B CA 1
ATOM 7609 C C . GLY B 1 162 ? 33.031 -37.844 0.716 1 49.91 162 GLY B C 1
ATOM 7610 O O . GLY B 1 162 ? 32.438 -38.656 1.418 1 49.91 162 GLY B O 1
ATOM 7611 N N . ALA B 1 163 ? 33.719 -38.25 -0.354 1 57.59 163 ALA B N 1
ATOM 7612 C CA . ALA B 1 163 ? 33.875 -39.625 -0.819 1 57.59 163 ALA B CA 1
ATOM 7613 C C . ALA B 1 163 ? 34.469 -40.531 0.273 1 57.59 163 ALA B C 1
ATOM 7615 O O . ALA B 1 163 ? 34.219 -41.719 0.318 1 57.59 163 ALA B O 1
ATOM 7616 N N . ASP B 1 164 ? 35.156 -39.875 1.147 1 55.06 164 ASP B N 1
ATOM 7617 C CA . ASP B 1 164 ? 35.812 -40.625 2.207 1 55.06 164 ASP B CA 1
ATOM 7618 C C . ASP B 1 164 ? 34.969 -40.656 3.475 1 55.06 164 ASP B C 1
ATOM 7620 O O . ASP B 1 164 ? 35.375 -41.25 4.48 1 55.06 164 ASP B O 1
ATOM 7624 N N . GLY B 1 165 ? 33.812 -40.125 3.441 1 61.69 165 GLY B N 1
ATOM 7625 C CA . GLY B 1 165 ? 32.906 -40.156 4.578 1 61.69 165 GLY B CA 1
ATOM 7626 C C . GLY B 1 165 ? 33.125 -39.031 5.551 1 61.69 165 GLY B C 1
ATOM 7627 O O . GLY B 1 165 ? 32.344 -38.812 6.48 1 61.69 165 GLY B O 1
ATOM 7628 N N . ASN B 1 166 ? 34.25 -38.312 5.422 1 63.06 166 ASN B N 1
ATOM 7629 C CA . ASN B 1 166 ? 34.562 -37.188 6.305 1 63.06 166 ASN B CA 1
ATOM 7630 C C . ASN B 1 166 ? 33.938 -35.906 5.824 1 63.06 166 ASN B C 1
ATOM 7632 O O . ASN B 1 166 ? 33.625 -35.75 4.637 1 63.06 166 ASN B O 1
ATOM 7636 N N . PRO B 1 167 ? 33.656 -35 6.844 1 68.62 167 PRO B N 1
ATOM 7637 C CA . PRO B 1 167 ? 33.125 -33.688 6.449 1 68.62 167 PRO B CA 1
ATOM 7638 C C . PRO B 1 167 ? 34.031 -32.969 5.465 1 68.62 167 PRO B C 1
ATOM 7640 O O . PRO B 1 167 ? 35.25 -33.031 5.582 1 68.62 167 PRO B O 1
ATOM 7643 N N . MET B 1 168 ? 33.531 -32.469 4.375 1 73.81 168 MET B N 1
ATOM 7644 C CA . MET B 1 168 ? 34.25 -31.734 3.354 1 73.81 168 MET B CA 1
ATOM 7645 C C . MET B 1 168 ? 34.812 -30.438 3.924 1 73.81 168 MET B C 1
ATOM 7647 O O . MET B 1 168 ? 34.25 -29.875 4.855 1 73.81 168 MET B O 1
ATOM 7651 N N . ASP B 1 169 ? 36 -30.109 3.475 1 76.06 169 ASP B N 1
ATOM 7652 C CA . ASP B 1 169 ? 36.5 -28.781 3.809 1 76.06 169 ASP B CA 1
ATOM 7653 C C . ASP B 1 169 ? 35.562 -27.688 3.26 1 76.06 169 ASP B C 1
ATOM 7655 O O . ASP B 1 169 ? 34.75 -27.953 2.373 1 76.06 169 ASP B O 1
ATOM 7659 N N . GLU B 1 170 ? 35.656 -26.578 3.744 1 73.5 170 GLU B N 1
ATOM 7660 C CA . GLU B 1 170 ? 34.75 -25.484 3.451 1 73.5 170 GLU B CA 1
ATOM 7661 C C . GLU B 1 170 ? 34.719 -25.188 1.958 1 73.5 170 GLU B C 1
ATOM 7663 O O . GLU B 1 170 ? 33.656 -24.953 1.39 1 73.5 170 GLU B O 1
ATOM 7668 N N . GLU B 1 171 ? 35.844 -25.141 1.333 1 73.88 171 GLU B N 1
ATOM 7669 C CA . GLU B 1 171 ? 35.906 -24.828 -0.091 1 73.88 171 GLU B CA 1
ATOM 7670 C C . GLU B 1 171 ? 35.281 -25.922 -0.929 1 73.88 171 GLU B C 1
ATOM 7672 O O . GLU B 1 171 ? 34.562 -25.641 -1.904 1 73.88 171 GLU B O 1
ATOM 7677 N N . SER B 1 172 ? 35.562 -27.094 -0.523 1 76.88 172 SER B N 1
ATOM 7678 C CA . SER B 1 172 ? 34.969 -28.234 -1.231 1 76.88 172 SER B CA 1
ATOM 7679 C C . SER B 1 172 ? 33.469 -28.266 -1.068 1 76.88 172 SER B C 1
ATOM 7681 O O . SER B 1 172 ? 32.75 -28.641 -2 1 76.88 172 SER B O 1
ATOM 7683 N N . GLU B 1 173 ? 33.156 -27.906 0.041 1 77.69 173 GLU B N 1
ATOM 7684 C CA . GLU B 1 173 ? 31.719 -27.859 0.293 1 77.69 173 GLU B CA 1
ATOM 7685 C C . GLU B 1 173 ? 31.031 -26.797 -0.553 1 77.69 173 GLU B C 1
ATOM 7687 O O . GLU B 1 173 ? 29.953 -27.016 -1.103 1 77.69 173 GLU B O 1
ATOM 7692 N N . LYS B 1 174 ? 31.641 -25.719 -0.618 1 76.12 174 LYS B N 1
ATOM 7693 C CA . LYS B 1 174 ? 31.109 -24.625 -1.431 1 76.12 174 LYS B CA 1
ATOM 7694 C C . LYS B 1 174 ? 31.016 -25.031 -2.898 1 76.12 174 LYS B C 1
ATOM 7696 O O . LYS B 1 174 ? 30.016 -24.734 -3.568 1 76.12 174 LYS B O 1
ATOM 7701 N N . LEU B 1 175 ? 32.031 -25.641 -3.336 1 79.81 175 LEU B N 1
ATOM 7702 C CA . LEU B 1 175 ? 32.031 -26.094 -4.727 1 79.81 175 LEU B CA 1
ATOM 7703 C C . LEU B 1 175 ? 30.953 -27.141 -4.965 1 79.81 175 LEU B C 1
ATOM 7705 O O . LEU B 1 175 ? 30.312 -27.156 -6.02 1 79.81 175 LEU B O 1
ATOM 7709 N N . TYR B 1 176 ? 30.875 -28.016 -4.004 1 82.38 176 TYR B N 1
ATOM 7710 C CA . TYR B 1 176 ? 29.844 -29.047 -4.105 1 82.38 176 TYR B CA 1
ATOM 7711 C C . TYR B 1 176 ? 28.453 -28.422 -4.191 1 82.38 176 TYR B C 1
ATOM 7713 O O . TYR B 1 176 ? 27.641 -28.828 -5.02 1 82.38 176 TYR B O 1
ATOM 7721 N N . ARG B 1 177 ? 28.219 -27.484 -3.467 1 81.81 177 ARG B N 1
ATOM 7722 C CA . ARG B 1 177 ? 26.938 -26.797 -3.465 1 81.81 177 ARG B CA 1
ATOM 7723 C C . ARG B 1 177 ? 26.703 -26.078 -4.789 1 81.81 177 ARG B C 1
ATOM 7725 O O . ARG B 1 177 ? 25.578 -26.094 -5.309 1 81.81 177 ARG B O 1
ATOM 7732 N N . ARG B 1 178 ? 27.703 -25.562 -5.273 1 86.38 178 ARG B N 1
ATOM 7733 C CA . ARG B 1 178 ? 27.578 -24.859 -6.547 1 86.38 178 ARG B CA 1
ATOM 7734 C C . ARG B 1 178 ? 27.297 -25.844 -7.684 1 86.38 178 ARG B C 1
ATOM 7736 O O . ARG B 1 178 ? 26.484 -25.547 -8.57 1 86.38 178 ARG B O 1
ATOM 7743 N N . ARG B 1 179 ? 27.906 -26.953 -7.613 1 87.38 179 ARG B N 1
ATOM 7744 C CA . ARG B 1 179 ? 27.797 -27.938 -8.68 1 87.38 179 ARG B CA 1
ATOM 7745 C C . ARG B 1 179 ? 26.422 -28.609 -8.664 1 87.38 179 ARG B C 1
ATOM 7747 O O . ARG B 1 179 ? 25.938 -29.062 -9.703 1 87.38 179 ARG B O 1
ATOM 7754 N N . ASN B 1 180 ? 25.859 -28.625 -7.523 1 89.56 180 ASN B N 1
ATOM 7755 C CA . ASN B 1 180 ? 24.594 -29.312 -7.383 1 89.56 180 ASN B CA 1
ATOM 7756 C C . ASN B 1 180 ? 23.453 -28.328 -7.098 1 89.56 180 ASN B C 1
ATOM 7758 O O . ASN B 1 180 ? 22.469 -28.703 -6.453 1 89.56 180 ASN B O 1
ATOM 7762 N N . ASP B 1 181 ? 23.609 -27.141 -7.543 1 91.62 181 ASP B N 1
ATOM 7763 C CA . ASP B 1 181 ? 22.594 -26.109 -7.383 1 91.62 181 ASP B CA 1
ATOM 7764 C C . ASP B 1 181 ? 21.422 -26.359 -8.328 1 91.62 181 ASP B C 1
ATOM 7766 O O . ASP B 1 181 ? 21.609 -26.531 -9.531 1 91.62 181 ASP B O 1
ATOM 7770 N N . MET B 1 182 ? 20.266 -26.344 -7.785 1 94.88 182 MET B N 1
ATOM 7771 C CA . MET B 1 182 ? 19.062 -26.5 -8.586 1 94.88 182 MET B CA 1
ATOM 7772 C C . MET B 1 182 ? 19 -25.469 -9.695 1 94.88 182 MET B C 1
ATOM 7774 O O . MET B 1 182 ? 18.484 -25.75 -10.789 1 94.88 182 MET B O 1
ATOM 7778 N N . PHE B 1 183 ? 19.562 -24.359 -9.492 1 94.88 183 PHE B N 1
ATOM 7779 C CA . PHE B 1 183 ? 19.609 -23.312 -10.508 1 94.88 183 PHE B CA 1
ATOM 7780 C C . PHE B 1 183 ? 20.281 -23.812 -11.773 1 94.88 183 PHE B C 1
ATOM 7782 O O . PHE B 1 183 ? 19.859 -23.484 -12.883 1 94.88 183 PHE B O 1
ATOM 7789 N N . LEU B 1 184 ? 21.328 -24.562 -11.617 1 95.25 184 LEU B N 1
ATOM 7790 C CA . LEU B 1 184 ? 22.031 -25.078 -12.789 1 95.25 184 LEU B CA 1
ATOM 7791 C C . LEU B 1 184 ? 21.141 -26 -13.617 1 95.25 184 LEU B C 1
ATOM 7793 O O . LEU B 1 184 ? 21.219 -26 -14.844 1 95.25 184 LEU B O 1
ATOM 7797 N N . GLY B 1 185 ? 20.375 -26.844 -12.914 1 96.88 185 GLY B N 1
ATOM 7798 C CA . GLY B 1 185 ? 19.406 -27.641 -13.641 1 96.88 185 GLY B CA 1
ATOM 7799 C C . GLY B 1 185 ? 18.422 -26.797 -14.453 1 96.88 185 GLY B C 1
ATOM 7800 O O . GLY B 1 185 ? 18.125 -27.125 -15.602 1 96.88 185 GLY B O 1
ATOM 7801 N N . PHE B 1 186 ? 17.953 -25.734 -13.859 1 97.75 186 PHE B N 1
ATOM 7802 C CA . PHE B 1 186 ? 17.031 -24.844 -14.531 1 97.75 186 PHE B CA 1
ATOM 7803 C C . PHE B 1 186 ? 17.703 -24.141 -15.695 1 97.75 186 PHE B C 1
ATOM 7805 O O . PHE B 1 186 ? 17.109 -24 -16.766 1 97.75 186 PHE B O 1
ATOM 7812 N N . GLU B 1 187 ? 18.938 -23.656 -15.492 1 96.88 187 GLU B N 1
ATOM 7813 C CA . GLU B 1 187 ? 19.703 -23.031 -16.562 1 96.88 187 GLU B CA 1
ATOM 7814 C C . GLU B 1 187 ? 19.844 -23.984 -17.75 1 96.88 187 GLU B C 1
ATOM 7816 O O . GLU B 1 187 ? 19.672 -23.578 -18.906 1 96.88 187 GLU B O 1
ATOM 7821 N N . ARG B 1 188 ? 20.188 -25.266 -17.5 1 97.69 188 ARG B N 1
ATOM 7822 C CA . ARG B 1 188 ? 20.328 -26.266 -18.547 1 97.69 188 ARG B CA 1
ATOM 7823 C C . ARG B 1 188 ? 19.031 -26.453 -19.312 1 97.69 188 ARG B C 1
ATOM 7825 O O . ARG B 1 188 ? 19.031 -26.562 -20.547 1 97.69 188 ARG B O 1
ATOM 7832 N N . ILE B 1 189 ? 17.969 -26.453 -18.625 1 98.25 189 ILE B N 1
ATOM 7833 C CA . ILE B 1 189 ? 16.688 -26.688 -19.25 1 98.25 189 ILE B CA 1
ATOM 7834 C C . ILE B 1 189 ? 16.266 -25.469 -20.062 1 98.25 189 ILE B C 1
ATOM 7836 O O . ILE B 1 189 ? 15.68 -25.594 -21.141 1 98.25 189 ILE B O 1
ATOM 7840 N N . ARG B 1 190 ? 16.531 -24.25 -19.547 1 97.62 190 ARG B N 1
ATOM 7841 C CA . ARG B 1 190 ? 16.25 -23.047 -20.328 1 97.62 190 ARG B CA 1
ATOM 7842 C C . ARG B 1 190 ? 17.109 -23 -21.578 1 97.62 190 ARG B C 1
ATOM 7844 O O . ARG B 1 190 ? 16.656 -22.562 -22.641 1 97.62 190 ARG B O 1
ATOM 7851 N N . ALA B 1 191 ? 18.391 -23.422 -21.438 1 97.06 191 ALA B N 1
ATOM 7852 C CA . ALA B 1 191 ? 19.234 -23.531 -22.625 1 97.06 191 ALA B CA 1
ATOM 7853 C C . ALA B 1 191 ? 18.672 -24.562 -23.609 1 97.06 191 ALA B C 1
ATOM 7855 O O . ALA B 1 191 ? 18.672 -24.344 -24.812 1 97.06 191 ALA B O 1
ATOM 7856 N N . TYR B 1 192 ? 18.234 -25.672 -23.047 1 98 192 TYR B N 1
ATOM 7857 C CA . TYR B 1 192 ? 17.562 -26.703 -23.844 1 98 192 TYR B CA 1
ATOM 7858 C C . TYR B 1 192 ? 16.391 -26.109 -24.609 1 98 192 TYR B C 1
ATOM 7860 O O . TYR B 1 192 ? 16.188 -26.391 -25.797 1 98 192 TYR B O 1
ATOM 7868 N N . ASP B 1 193 ? 15.609 -25.359 -23.953 1 97.38 193 ASP B N 1
ATOM 7869 C CA . ASP B 1 193 ? 14.445 -24.703 -24.531 1 97.38 193 ASP B CA 1
ATOM 7870 C C . ASP B 1 193 ? 14.836 -23.812 -25.703 1 97.38 193 ASP B C 1
ATOM 7872 O O . ASP B 1 193 ? 14.258 -23.906 -26.797 1 97.38 193 ASP B O 1
ATOM 7876 N N . LYS B 1 194 ? 15.836 -23 -25.5 1 96 194 LYS B N 1
ATOM 7877 C CA . LYS B 1 194 ? 16.297 -22.062 -26.516 1 96 194 LYS B CA 1
ATOM 7878 C C . LYS B 1 194 ? 16.875 -22.797 -27.719 1 96 194 LYS B C 1
ATOM 7880 O O . LYS B 1 194 ? 16.641 -22.391 -28.875 1 96 194 LYS B O 1
ATOM 7885 N N . CYS B 1 195 ? 17.594 -23.812 -27.469 1 97.06 195 CYS B N 1
ATOM 7886 C CA . CYS B 1 195 ? 18.359 -24.484 -28.516 1 97.06 195 CYS B CA 1
ATOM 7887 C C . CYS B 1 195 ? 17.484 -25.453 -29.297 1 97.06 195 CYS B C 1
ATOM 7889 O O . CYS B 1 195 ? 17.641 -25.609 -30.5 1 97.06 195 CYS B O 1
ATOM 7891 N N . PHE B 1 196 ? 16.5 -26.062 -28.594 1 97.62 196 PHE B N 1
ATOM 7892 C CA . PHE B 1 196 ? 15.922 -27.25 -29.234 1 97.62 196 PHE B CA 1
ATOM 7893 C C . PHE B 1 196 ? 14.406 -27.125 -29.312 1 97.62 196 PHE B C 1
ATOM 7895 O O . PHE B 1 196 ? 13.758 -27.891 -30.031 1 97.62 196 PHE B O 1
ATOM 7902 N N . MET B 1 197 ? 13.766 -26.25 -28.609 1 96.44 197 MET B N 1
ATOM 7903 C CA . MET B 1 197 ? 12.305 -26.266 -28.516 1 96.44 197 MET B CA 1
ATOM 7904 C C . MET B 1 197 ? 11.695 -25.047 -29.203 1 96.44 197 MET B C 1
ATOM 7906 O O . MET B 1 197 ? 10.594 -25.125 -29.734 1 96.44 197 MET B O 1
ATOM 7910 N N . GLN B 1 198 ? 12.367 -23.953 -29.172 1 89.81 198 GLN B N 1
ATOM 7911 C CA . GLN B 1 198 ? 11.781 -22.719 -29.672 1 89.81 198 GLN B CA 1
ATOM 7912 C C . GLN B 1 198 ? 12.352 -22.344 -31.031 1 89.81 198 GLN B C 1
ATOM 7914 O O . GLN B 1 198 ? 13.461 -22.75 -31.375 1 89.81 198 GLN B O 1
ATOM 7919 N N . GLY B 1 199 ? 11.531 -21.641 -31.781 1 85.56 199 GLY B N 1
ATOM 7920 C CA . GLY B 1 199 ? 11.992 -21.047 -33 1 85.56 199 GLY B CA 1
ATOM 7921 C C . GLY B 1 199 ? 12.469 -22.062 -34.031 1 85.56 199 GLY B C 1
ATOM 7922 O O . GLY B 1 199 ? 11.719 -22.969 -34.406 1 85.56 199 GLY B O 1
ATOM 7923 N N . ASN B 1 200 ? 13.758 -21.875 -34.438 1 88.88 200 ASN B N 1
ATOM 7924 C CA . ASN B 1 200 ? 14.414 -22.812 -35.344 1 88.88 200 ASN B CA 1
ATOM 7925 C C . ASN B 1 200 ? 15.375 -23.719 -34.594 1 88.88 200 ASN B C 1
ATOM 7927 O O . ASN B 1 200 ? 16.578 -23.469 -34.531 1 88.88 200 ASN B O 1
ATOM 7931 N N . PRO B 1 201 ? 14.828 -24.812 -34.094 1 94.12 201 PRO B N 1
ATOM 7932 C CA . PRO B 1 201 ? 15.609 -25.672 -33.188 1 94.12 201 PRO B CA 1
ATOM 7933 C C . PRO B 1 201 ? 16.859 -26.234 -33.875 1 94.12 201 PRO B C 1
ATOM 7935 O O . PRO B 1 201 ? 16.828 -26.594 -35.031 1 94.12 201 PRO B O 1
ATOM 7938 N N . VAL B 1 202 ? 17.859 -26.344 -33.125 1 95.88 202 VAL B N 1
ATOM 7939 C CA . VAL B 1 202 ? 19.141 -26.922 -33.531 1 95.88 202 VAL B CA 1
ATOM 7940 C C . VAL B 1 202 ? 19.016 -28.438 -33.625 1 95.88 202 VAL B C 1
ATOM 7942 O O . VAL B 1 202 ? 18.375 -29.078 -32.781 1 95.88 202 VAL B O 1
ATOM 7945 N N . ASN B 1 203 ? 19.641 -28.969 -34.688 1 95.81 203 ASN B N 1
ATOM 7946 C CA . ASN B 1 203 ? 19.75 -30.422 -34.844 1 95.81 203 ASN B CA 1
ATOM 7947 C C . ASN B 1 203 ? 20.656 -31.016 -33.781 1 95.81 203 ASN B C 1
ATOM 7949 O O . ASN B 1 203 ? 21.859 -30.75 -33.75 1 95.81 203 ASN B O 1
ATOM 7953 N N . ILE B 1 204 ? 20.062 -31.844 -32.906 1 95.81 204 ILE B N 1
ATOM 7954 C CA . ILE B 1 204 ? 20.781 -32.344 -31.75 1 95.81 204 ILE B CA 1
ATOM 7955 C C . ILE B 1 204 ? 21.969 -33.188 -32.219 1 95.81 204 ILE B C 1
ATOM 7957 O O . ILE B 1 204 ? 22.953 -33.344 -31.484 1 95.81 204 ILE B O 1
ATOM 7961 N N . GLN B 1 205 ? 21.953 -33.719 -33.375 1 93.06 205 GLN B N 1
ATOM 7962 C CA . GLN B 1 205 ? 23.062 -34.531 -33.906 1 93.06 205 GLN B CA 1
ATOM 7963 C C . GLN B 1 205 ? 24.281 -33.656 -34.188 1 93.06 205 GLN B C 1
ATOM 7965 O O . GLN B 1 205 ? 25.406 -34.188 -34.281 1 93.06 205 GLN B O 1
ATOM 7970 N N . GLU B 1 206 ? 24.047 -32.406 -34.312 1 90.06 206 GLU B N 1
ATOM 7971 C CA . GLU B 1 206 ? 25.172 -31.484 -34.5 1 90.06 206 GLU B CA 1
ATOM 7972 C C . GLU B 1 206 ? 25.922 -31.297 -33.188 1 90.06 206 GLU B C 1
ATOM 7974 O O . GLU B 1 206 ? 27.125 -30.969 -33.188 1 90.06 206 GLU B O 1
ATOM 7979 N N . ILE B 1 207 ? 25.234 -31.438 -32.125 1 91.94 207 ILE B N 1
ATOM 7980 C CA . ILE B 1 207 ? 25.859 -31.312 -30.797 1 91.94 207 ILE B CA 1
ATOM 7981 C C . ILE B 1 207 ? 26.656 -32.562 -30.469 1 91.94 207 ILE B C 1
ATOM 7983 O O . ILE B 1 207 ? 27.781 -32.469 -29.953 1 91.94 207 ILE B O 1
ATOM 7987 N N . PHE B 1 208 ? 26.062 -33.719 -30.781 1 90.31 208 PHE B N 1
ATOM 7988 C CA . PHE B 1 208 ? 26.688 -35 -30.516 1 90.31 208 PHE B CA 1
ATOM 7989 C C . PHE B 1 208 ? 26.891 -35.781 -31.812 1 90.31 208 PHE B C 1
ATOM 7991 O O . PHE B 1 208 ? 26.156 -36.75 -32.094 1 90.31 208 PHE B O 1
ATOM 7998 N N . PRO B 1 209 ? 27.938 -35.469 -32.562 1 81.75 209 PRO B N 1
ATOM 7999 C CA . PRO B 1 209 ? 28.094 -36.094 -33.875 1 81.75 209 PRO B CA 1
ATOM 8000 C C . PRO B 1 209 ? 28.516 -37.562 -33.75 1 81.75 209 PRO B C 1
ATOM 8002 O O . PRO B 1 209 ? 29.281 -37.938 -32.875 1 81.75 209 PRO B O 1
ATOM 8005 N N . LYS B 1 210 ? 27.922 -38.562 -34.625 1 67.19 210 LYS B N 1
ATOM 8006 C CA . LYS B 1 210 ? 28.266 -39.969 -34.688 1 67.19 210 LYS B CA 1
ATOM 8007 C C . LYS B 1 210 ? 29.641 -40.188 -35.312 1 67.19 210 LYS B C 1
ATOM 8009 O O 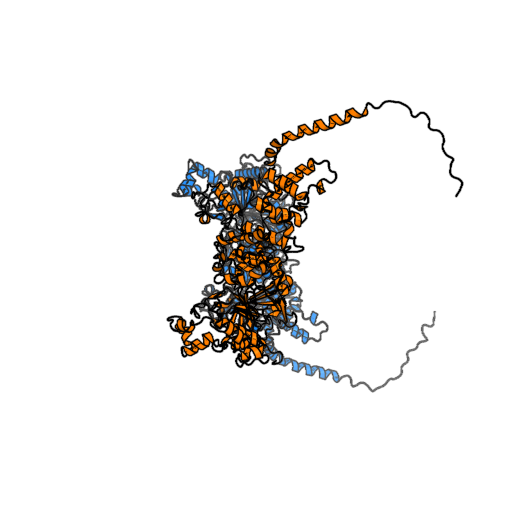. LYS B 1 210 ? 30.391 -41.062 -34.875 1 67.19 210 LYS B O 1
ATOM 8014 N N . SER B 1 211 ? 29.875 -39.781 -36.594 1 61.44 211 SER B N 1
ATOM 8015 C CA . SER B 1 211 ? 31.109 -40.062 -37.312 1 61.44 211 SER B CA 1
ATOM 8016 C C . SER B 1 211 ? 32.125 -38.938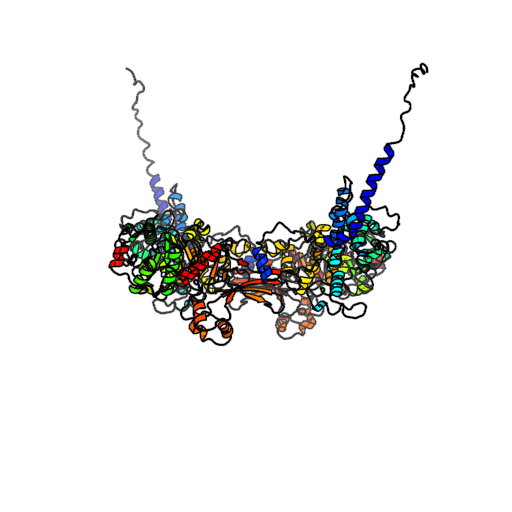 -37.125 1 61.44 211 SER B C 1
ATOM 8018 O O . SER B 1 211 ? 31.734 -37.781 -36.906 1 61.44 211 SER B O 1
ATOM 8020 N N . ASP B 1 212 ? 33.344 -39.406 -36.812 1 53.03 212 ASP B N 1
ATOM 8021 C CA . ASP B 1 212 ? 34.5 -38.562 -36.562 1 53.03 212 ASP B CA 1
ATOM 8022 C C . ASP B 1 212 ? 34.719 -37.625 -37.75 1 53.03 212 ASP B C 1
ATOM 8024 O O . ASP B 1 212 ? 35.812 -37.062 -37.875 1 53.03 212 ASP B O 1
ATOM 8028 N N . LYS B 1 213 ? 34.156 -37.75 -38.906 1 50.16 213 LYS B N 1
ATOM 8029 C CA . LYS B 1 213 ? 34.594 -36.781 -39.906 1 50.16 213 LYS B CA 1
ATOM 8030 C C . LYS B 1 213 ? 34.469 -35.344 -39.375 1 50.16 213 LYS B C 1
ATOM 8032 O O . LYS B 1 213 ? 33.375 -34.781 -39.375 1 50.16 213 LYS B O 1
ATOM 8037 N N . VAL B 1 214 ? 35.031 -35.094 -38.406 1 49.19 214 VAL B N 1
ATOM 8038 C CA . VAL B 1 214 ? 35.031 -33.781 -37.75 1 49.19 214 VAL B CA 1
ATOM 8039 C C . VAL B 1 214 ? 35.219 -32.688 -38.75 1 49.19 214 VAL B C 1
ATOM 8041 O O . VAL B 1 214 ? 36.281 -32.562 -39.375 1 49.19 214 VAL B O 1
ATOM 8044 N N . GLN B 1 215 ? 34.344 -32.469 -39.531 1 45.94 215 GLN B N 1
ATOM 8045 C CA . GLN B 1 215 ? 34.531 -31.203 -40.219 1 45.94 215 GLN B CA 1
ATOM 8046 C C . GLN B 1 215 ? 35.188 -30.172 -39.312 1 45.94 215 GLN B C 1
ATOM 8048 O O . GLN B 1 215 ? 34.781 -29.984 -38.156 1 45.94 215 GLN B O 1
ATOM 8053 N N . LYS B 1 216 ? 36.469 -29.859 -39.531 1 47 216 LYS B N 1
ATOM 8054 C CA . LYS B 1 216 ? 37.25 -28.797 -38.906 1 47 216 LYS B CA 1
ATOM 8055 C C . LYS B 1 216 ? 36.344 -27.625 -38.5 1 47 216 LYS B C 1
ATOM 8057 O O . LYS B 1 216 ? 36 -26.797 -39.344 1 47 216 LYS B O 1
ATOM 8062 N N . GLU B 1 217 ? 35.438 -27.828 -37.5 1 57.91 217 GLU B N 1
ATOM 8063 C CA . GLU B 1 217 ? 34.625 -26.672 -37.094 1 57.91 217 GLU B CA 1
ATOM 8064 C C . GLU B 1 217 ? 35.469 -25.625 -36.406 1 57.91 217 GLU B C 1
ATOM 8066 O O . GLU B 1 217 ? 35.938 -25.844 -35.281 1 57.91 217 GLU B O 1
ATOM 8071 N N . LYS B 1 218 ? 36.031 -24.781 -37.094 1 56.97 218 LYS B N 1
ATOM 8072 C CA . LYS B 1 218 ? 36.938 -23.703 -36.719 1 56.97 218 LYS B CA 1
ATOM 8073 C C . LYS B 1 218 ? 36.531 -23.078 -35.375 1 56.97 218 LYS B C 1
ATOM 8075 O O . LYS B 1 218 ? 37.375 -22.734 -34.562 1 56.97 218 LYS B O 1
ATOM 8080 N N . ILE B 1 219 ? 35.281 -23.047 -35.094 1 56.75 219 ILE B N 1
ATOM 8081 C CA . ILE B 1 219 ? 34.812 -22.359 -33.906 1 56.75 219 ILE B CA 1
ATOM 8082 C C . ILE B 1 219 ? 35.062 -23.234 -32.656 1 56.75 219 ILE B C 1
ATOM 8084 O O . ILE B 1 219 ? 35.531 -22.734 -31.641 1 56.75 219 ILE B O 1
ATOM 8088 N N . GLN B 1 220 ? 34.844 -24.578 -32.844 1 57 220 GLN B N 1
ATOM 8089 C CA . GLN B 1 220 ? 35.031 -25.469 -31.703 1 57 220 GLN B CA 1
ATOM 8090 C C . GLN B 1 220 ? 36.5 -25.594 -31.312 1 57 220 GLN B C 1
ATOM 8092 O O . GLN B 1 220 ? 36.812 -25.672 -30.125 1 57 220 GLN B O 1
ATOM 8097 N N . SER B 1 221 ? 37.25 -25.625 -32.375 1 56.28 221 SER B N 1
ATOM 8098 C CA . SER B 1 221 ? 38.688 -25.719 -32.062 1 56.28 221 SER B CA 1
ATOM 8099 C C . SER B 1 221 ? 39.156 -24.531 -31.266 1 56.28 221 SER B C 1
ATOM 8101 O O . SER B 1 221 ? 39.969 -24.672 -30.344 1 56.28 221 SER B O 1
ATOM 8103 N N . LYS B 1 222 ? 38.625 -23.469 -31.531 1 59.88 222 LYS B N 1
ATOM 8104 C CA . LYS B 1 222 ? 39 -22.266 -30.812 1 59.88 222 LYS B CA 1
ATOM 8105 C C . LYS B 1 222 ? 38.5 -22.297 -29.375 1 59.88 222 LYS B C 1
ATOM 8107 O O . LYS B 1 222 ? 39.188 -21.844 -28.453 1 59.88 222 LYS B O 1
ATOM 8112 N N . LEU B 1 223 ? 37.344 -22.891 -29.266 1 59.59 223 LEU B N 1
ATOM 8113 C CA . LEU B 1 223 ? 36.781 -23.062 -27.922 1 59.59 223 LEU B CA 1
ATOM 8114 C C . LEU B 1 223 ? 37.625 -24.016 -27.094 1 59.59 223 LEU B C 1
ATOM 8116 O O . LEU B 1 223 ? 37.906 -23.734 -25.922 1 59.59 223 LEU B O 1
ATOM 8120 N N . ILE B 1 224 ? 37.969 -25.062 -27.75 1 59.69 224 ILE B N 1
ATOM 8121 C CA . ILE B 1 224 ? 38.812 -26.062 -27.094 1 59.69 224 ILE B CA 1
ATOM 8122 C C . ILE B 1 224 ? 40.125 -25.438 -26.641 1 59.69 224 ILE B C 1
ATOM 8124 O O . ILE B 1 224 ? 40.562 -25.641 -25.5 1 59.69 224 ILE B O 1
ATOM 8128 N N . GLU B 1 225 ? 40.594 -24.734 -27.5 1 63.25 225 GLU B N 1
ATOM 8129 C CA . GLU B 1 225 ? 41.875 -24.078 -27.172 1 63.25 225 GLU B CA 1
ATOM 8130 C C . GLU B 1 225 ? 41.688 -23.109 -26 1 63.25 225 GLU B C 1
ATOM 8132 O O . GLU B 1 225 ? 42.5 -23.078 -25.094 1 63.25 225 GLU B O 1
ATOM 8137 N N . ALA B 1 226 ? 40.625 -22.469 -26.016 1 61.34 226 ALA B N 1
ATOM 8138 C CA . ALA B 1 226 ? 40.375 -21.484 -24.969 1 61.34 226 ALA B CA 1
ATOM 8139 C C . ALA B 1 226 ? 40.125 -22.172 -23.625 1 61.34 226 ALA B C 1
ATOM 8141 O O . ALA B 1 226 ? 40.688 -21.75 -22.594 1 61.34 226 ALA B O 1
ATOM 8142 N N . LEU B 1 227 ? 39.375 -23.203 -23.641 1 64.62 227 LEU B N 1
ATOM 8143 C CA . LEU B 1 227 ? 39.062 -23.922 -22.406 1 64.62 227 LEU B CA 1
ATOM 8144 C C . LEU B 1 227 ? 40.281 -24.672 -21.875 1 64.62 227 LEU B C 1
ATOM 8146 O O . LEU B 1 227 ? 40.5 -24.75 -20.672 1 64.62 227 LEU B O 1
ATOM 8150 N N . ASN B 1 228 ? 40.938 -25.25 -22.797 1 58.34 228 ASN B N 1
ATOM 8151 C CA . ASN B 1 228 ? 42.156 -25.969 -22.406 1 58.34 228 ASN B CA 1
ATOM 8152 C C . ASN B 1 228 ? 43.156 -25.047 -21.703 1 58.34 228 ASN B C 1
ATOM 8154 O O . ASN B 1 228 ? 43.781 -25.453 -20.719 1 58.34 228 ASN B O 1
ATOM 8158 N N . VAL B 1 229 ? 43.188 -23.953 -22.172 1 54.75 229 VAL B N 1
ATOM 8159 C CA . VAL B 1 229 ? 44.125 -22.984 -21.578 1 54.75 229 VAL B CA 1
ATOM 8160 C C . VAL B 1 229 ? 43.562 -22.516 -20.234 1 54.75 229 VAL B C 1
ATOM 8162 O O . VAL B 1 229 ? 44.344 -22.328 -19.281 1 54.75 229 VAL B O 1
ATOM 8165 N N . THR B 1 230 ? 42.25 -22.531 -20.188 1 56.5 230 THR B N 1
ATOM 8166 C CA . THR B 1 230 ? 41.719 -21.906 -18.984 1 56.5 230 THR B CA 1
ATOM 8167 C C . THR B 1 230 ? 41.344 -22.953 -17.938 1 56.5 230 THR B C 1
ATOM 8169 O O . THR B 1 230 ? 41.5 -22.734 -16.734 1 56.5 230 THR B O 1
ATOM 8172 N N . LEU B 1 231 ? 40.844 -24.109 -18.391 1 61.56 231 LEU B N 1
ATOM 8173 C CA . LEU B 1 231 ? 40.281 -25.047 -17.422 1 61.56 231 LEU B CA 1
ATOM 8174 C C . LEU B 1 231 ? 41.125 -26.312 -17.344 1 61.56 231 LEU B C 1
ATOM 8176 O O . LEU B 1 231 ? 41.031 -27.078 -16.375 1 61.56 231 LEU B O 1
ATOM 8180 N N . LEU B 1 232 ? 42.188 -26.5 -18.094 1 55.62 232 LEU B N 1
ATOM 8181 C CA . LEU B 1 232 ? 43.031 -27.688 -18.156 1 55.62 232 LEU B CA 1
ATOM 8182 C C . LEU B 1 232 ? 42.188 -28.953 -18.234 1 55.62 232 LEU B C 1
ATOM 8184 O O . LEU B 1 232 ? 42.438 -29.922 -17.516 1 55.62 232 LEU B O 1
ATOM 8188 N N . LYS B 1 233 ? 41.219 -28.875 -18.875 1 67.38 233 LYS B N 1
ATOM 8189 C CA . LYS B 1 233 ? 40.344 -30.047 -18.969 1 67.38 233 LYS B CA 1
ATOM 8190 C C . LYS B 1 233 ? 40.188 -30.516 -20.406 1 67.38 233 LYS B C 1
ATOM 8192 O O . LYS B 1 233 ? 40.531 -29.797 -21.344 1 67.38 233 LYS B O 1
ATOM 8197 N N . ASP B 1 234 ? 39.812 -31.859 -20.531 1 63.88 234 ASP B N 1
ATOM 8198 C CA . ASP B 1 234 ? 39.594 -32.438 -21.844 1 63.88 234 ASP B CA 1
ATOM 8199 C C . ASP B 1 234 ? 38.312 -31.891 -22.5 1 63.88 234 ASP B C 1
ATOM 8201 O O . ASP B 1 234 ? 37.219 -32.219 -22.078 1 63.88 234 ASP B O 1
ATOM 8205 N N . THR B 1 235 ? 38.469 -31.109 -23.547 1 68.75 235 THR B N 1
ATOM 8206 C CA . THR B 1 235 ? 37.375 -30.438 -24.172 1 68.75 235 THR B CA 1
ATOM 8207 C C . THR B 1 235 ? 36.656 -31.359 -25.156 1 68.75 235 THR B C 1
ATOM 8209 O O . THR B 1 235 ? 35.562 -31.031 -25.656 1 68.75 235 THR B O 1
ATOM 8212 N N . ASN B 1 236 ? 37.188 -32.594 -25.344 1 75.12 236 ASN B N 1
ATOM 8213 C CA . ASN B 1 236 ? 36.562 -33.5 -26.266 1 75.12 236 ASN B CA 1
ATOM 8214 C C . ASN B 1 236 ? 35.781 -34.594 -25.516 1 75.12 236 ASN B C 1
ATOM 8216 O O . ASN B 1 236 ? 35.312 -35.562 -26.125 1 75.12 236 ASN B O 1
ATOM 8220 N N . ASN B 1 237 ? 35.594 -34.438 -24.359 1 81.38 237 ASN B N 1
ATOM 8221 C CA . ASN B 1 237 ? 34.906 -35.438 -23.531 1 81.38 237 ASN B CA 1
ATOM 8222 C C . ASN B 1 237 ? 33.5 -35.688 -24.016 1 81.38 237 ASN B C 1
ATOM 8224 O O . ASN B 1 237 ? 32.969 -36.812 -23.859 1 81.38 237 ASN B O 1
ATOM 8228 N N . TYR B 1 238 ? 32.844 -34.719 -24.703 1 84.44 238 TYR B N 1
ATOM 8229 C CA . TYR B 1 238 ? 31.469 -34.844 -25.172 1 84.44 238 TYR B CA 1
ATOM 8230 C C . TYR B 1 238 ? 31.344 -35.969 -26.203 1 84.44 238 TYR B C 1
ATOM 8232 O O . TYR B 1 238 ? 30.266 -36.531 -26.391 1 84.44 238 TYR B O 1
ATOM 8240 N N . LYS B 1 239 ? 32.438 -36.375 -26.797 1 85.81 239 LYS B N 1
ATOM 8241 C CA . LYS B 1 239 ? 32.438 -37.375 -27.859 1 85.81 239 LYS B CA 1
ATOM 8242 C C . LYS B 1 239 ? 32.125 -38.75 -27.312 1 85.81 239 LYS B C 1
ATOM 8244 O O . LYS B 1 239 ? 31.75 -39.656 -28.062 1 85.81 239 LYS B O 1
ATOM 8249 N N . ASN B 1 240 ? 32.25 -38.844 -26.062 1 87.25 240 ASN B N 1
ATOM 8250 C CA . ASN B 1 240 ? 32 -40.125 -25.422 1 87.25 240 ASN B CA 1
ATOM 8251 C C . ASN B 1 240 ? 30.516 -40.344 -25.156 1 87.25 240 ASN B C 1
ATOM 8253 O O . ASN B 1 240 ? 30.125 -41.438 -24.703 1 87.25 240 ASN B O 1
ATOM 8257 N N . TYR B 1 241 ? 29.75 -39.406 -25.578 1 90.94 241 TYR B N 1
ATOM 8258 C CA . TYR B 1 241 ? 28.328 -39.469 -25.25 1 90.94 241 TYR B CA 1
ATOM 8259 C C . TYR B 1 241 ? 27.469 -39.219 -26.469 1 90.94 241 TYR B C 1
ATOM 8261 O O . TYR B 1 241 ? 27.953 -38.75 -27.5 1 90.94 241 TYR B O 1
ATOM 8269 N N . ASP B 1 242 ? 26.203 -39.656 -26.406 1 93.12 242 ASP B N 1
ATOM 8270 C CA . ASP B 1 242 ? 25.25 -39.438 -27.5 1 93.12 242 ASP B CA 1
ATOM 8271 C C . ASP B 1 242 ? 23.984 -38.75 -26.984 1 93.12 242 ASP B C 1
ATOM 8273 O O . ASP B 1 242 ? 23.922 -38.344 -25.828 1 93.12 242 ASP B O 1
ATOM 8277 N N . GLN B 1 243 ? 23.094 -38.5 -27.906 1 95.19 243 GLN B N 1
ATOM 8278 C CA . GLN B 1 243 ? 21.875 -37.781 -27.594 1 95.19 243 GLN B CA 1
ATOM 8279 C C . GLN B 1 243 ? 21.078 -38.469 -26.484 1 95.19 243 GLN B C 1
ATOM 8281 O O . GLN B 1 243 ? 20.422 -37.812 -25.672 1 95.19 243 GLN B O 1
ATOM 8286 N N . PHE B 1 244 ? 21.109 -39.781 -26.453 1 96.62 244 PHE B N 1
ATOM 8287 C CA . PHE B 1 244 ? 20.25 -40.531 -25.547 1 96.62 244 PHE B CA 1
ATOM 8288 C C . PHE B 1 244 ? 20.781 -40.469 -24.109 1 96.62 244 PHE B C 1
ATOM 8290 O O . PHE B 1 244 ? 20 -40.375 -23.156 1 96.62 244 PHE B O 1
ATOM 8297 N N . GLU B 1 245 ? 22.078 -40.531 -24 1 95.25 245 GLU B N 1
ATOM 8298 C CA . GLU B 1 245 ? 22.672 -40.281 -22.688 1 95.25 245 GLU B CA 1
ATOM 8299 C C . GLU B 1 245 ? 22.391 -38.875 -22.188 1 95.25 245 GLU B C 1
ATOM 8301 O O . GLU B 1 245 ? 22.094 -38.656 -21.016 1 95.25 245 GLU B O 1
ATOM 8306 N N . PHE B 1 246 ? 22.5 -37.906 -23.078 1 96.69 246 PHE B N 1
ATOM 8307 C CA . PHE B 1 246 ? 22.188 -36.531 -22.797 1 96.69 246 PHE B CA 1
ATOM 8308 C C . PHE B 1 246 ? 20.75 -36.375 -22.297 1 96.69 246 PHE B C 1
ATOM 8310 O O . PHE B 1 246 ? 20.5 -35.719 -21.281 1 96.69 246 PHE B O 1
ATOM 8317 N N . GLU B 1 247 ? 19.797 -36.969 -23.047 1 97.06 247 GLU B N 1
ATOM 8318 C CA . GLU B 1 247 ? 18.391 -36.875 -22.703 1 97.06 247 GLU B CA 1
ATOM 8319 C C . GLU B 1 247 ? 18.109 -37.5 -21.328 1 97.06 247 GLU B C 1
ATOM 8321 O O . GLU B 1 247 ? 17.297 -37 -20.562 1 97.06 247 GLU B O 1
ATOM 8326 N N . HIS B 1 248 ? 18.781 -38.562 -21.047 1 96.75 248 HIS B N 1
ATOM 8327 C CA . HIS B 1 248 ? 18.594 -39.219 -19.75 1 96.75 248 HIS B CA 1
ATOM 8328 C C . HIS B 1 248 ? 19.109 -38.375 -18.609 1 96.75 248 HIS B C 1
ATOM 8330 O O . HIS B 1 248 ? 18.516 -38.344 -17.531 1 96.75 248 HIS B O 1
ATOM 8336 N N . LYS B 1 249 ? 20.203 -37.719 -18.797 1 96.38 249 LYS B N 1
ATOM 8337 C CA . LYS B 1 249 ? 20.734 -36.812 -17.766 1 96.38 249 LYS B CA 1
ATOM 8338 C C . LYS B 1 249 ? 19.859 -35.594 -17.609 1 96.38 249 LYS B C 1
ATOM 8340 O O . LYS B 1 249 ? 19.672 -35.094 -16.5 1 96.38 249 LYS B O 1
ATOM 8345 N N . MET B 1 250 ? 19.312 -35.062 -18.734 1 97.62 250 MET B N 1
ATOM 8346 C CA . MET B 1 250 ? 18.453 -33.906 -18.734 1 97.62 250 MET B CA 1
ATOM 8347 C C . MET B 1 250 ? 17.125 -34.188 -18.047 1 97.62 250 MET B C 1
ATOM 8349 O O . MET B 1 250 ? 16.625 -33.375 -17.266 1 97.62 250 MET B O 1
ATOM 8353 N N . PHE B 1 251 ? 16.594 -35.344 -18.328 1 98.12 251 PHE B N 1
ATOM 8354 C CA . PHE B 1 251 ? 15.281 -35.719 -17.828 1 98.12 251 PHE B CA 1
ATOM 8355 C C . PHE B 1 251 ? 15.312 -37.156 -17.266 1 98.12 251 PHE B C 1
ATOM 8357 O O . PHE B 1 251 ? 14.703 -38.062 -17.828 1 98.12 251 PHE B O 1
ATOM 8364 N N . PRO B 1 252 ? 15.867 -37.25 -16.078 1 97.38 252 PRO B N 1
ATOM 8365 C CA . PRO B 1 252 ? 16.141 -38.594 -15.539 1 97.38 252 PRO B CA 1
ATOM 8366 C C . PRO B 1 252 ? 14.867 -39.375 -15.234 1 97.38 252 PRO B C 1
ATOM 8368 O O . PRO B 1 252 ? 14.914 -40.594 -15.102 1 97.38 252 PRO B O 1
ATOM 8371 N N . PHE B 1 253 ? 13.758 -38.75 -15.141 1 97 253 PHE B N 1
ATOM 8372 C CA . PHE B 1 253 ? 12.516 -39.438 -14.828 1 97 253 PHE B CA 1
ATOM 8373 C C . PHE B 1 253 ? 11.961 -40.156 -16.047 1 97 253 PHE B C 1
ATOM 8375 O O . PHE B 1 253 ? 11.078 -41.031 -15.938 1 97 253 PHE B O 1
ATOM 8382 N N . VAL B 1 254 ? 12.422 -39.812 -17.203 1 98.12 254 VAL B N 1
ATOM 8383 C CA . VAL B 1 254 ? 12.008 -40.5 -18.422 1 98.12 254 VAL B CA 1
ATOM 8384 C C . VAL B 1 254 ? 12.766 -41.812 -18.547 1 98.12 254 VAL B C 1
ATOM 8386 O O . VAL B 1 254 ? 13.977 -41.875 -18.312 1 98.12 254 VAL B O 1
ATOM 8389 N N . ASN B 1 255 ? 12.125 -42.812 -18.922 1 98 255 ASN B N 1
ATOM 8390 C CA . ASN B 1 255 ? 12.758 -44.125 -19.109 1 98 255 ASN B CA 1
ATOM 8391 C C . ASN B 1 255 ? 13.797 -44.094 -20.219 1 98 255 ASN B C 1
ATOM 8393 O O . ASN B 1 255 ? 13.719 -43.25 -21.125 1 98 255 ASN B O 1
ATOM 8397 N N . ASN B 1 256 ? 14.773 -45.031 -20.156 1 97.12 256 ASN B N 1
ATOM 8398 C CA . ASN B 1 256 ? 15.828 -45.094 -21.172 1 97.12 256 ASN B CA 1
ATOM 8399 C C . ASN B 1 256 ? 15.266 -45.5 -22.547 1 97.12 256 ASN B C 1
ATOM 8401 O O . ASN B 1 256 ? 14.367 -46.344 -22.625 1 97.12 256 ASN B O 1
ATOM 8405 N N . PHE B 1 257 ? 15.812 -44.875 -23.594 1 98.06 257 PHE B N 1
ATOM 8406 C CA . PHE B 1 257 ? 15.375 -45.188 -24.953 1 98.06 257 PHE B CA 1
ATOM 8407 C C . PHE B 1 257 ? 16.469 -44.875 -25.969 1 98.06 257 PHE B C 1
ATOM 8409 O O . PHE B 1 257 ? 17.453 -44.188 -25.625 1 98.06 257 PHE B O 1
ATOM 8416 N N . THR B 1 258 ? 16.375 -45.344 -27.141 1 96.81 258 THR B N 1
ATOM 8417 C CA . THR B 1 258 ? 17.078 -44.938 -28.359 1 96.81 258 THR B CA 1
ATOM 8418 C C . THR B 1 258 ? 16.078 -44.688 -29.5 1 96.81 258 THR B C 1
ATOM 8420 O O . THR B 1 258 ? 14.867 -44.781 -29.297 1 96.81 258 THR B O 1
ATOM 8423 N N . ALA B 1 259 ? 16.641 -44.312 -30.641 1 96.44 259 ALA B N 1
ATOM 8424 C CA . ALA B 1 259 ? 15.758 -44.094 -31.781 1 96.44 259 ALA B CA 1
ATOM 8425 C C . ALA B 1 259 ? 14.977 -45.375 -32.125 1 96.44 259 ALA B C 1
ATOM 8427 O O . ALA B 1 259 ? 13.805 -45.312 -32.5 1 96.44 259 ALA B O 1
ATOM 8428 N N . GLU B 1 260 ? 15.594 -46.562 -31.891 1 95.88 260 GLU B N 1
ATOM 8429 C CA . GLU B 1 260 ? 15.008 -47.844 -32.25 1 95.88 260 GLU B CA 1
ATOM 8430 C C . GLU B 1 260 ? 14.016 -48.344 -31.203 1 95.88 260 GLU B C 1
ATOM 8432 O O . GLU B 1 260 ? 13.078 -49.062 -31.5 1 95.88 260 GLU B O 1
ATOM 8437 N N . THR B 1 261 ? 14.219 -47.844 -29.984 1 97.38 261 THR B N 1
ATOM 8438 C CA . THR B 1 261 ? 13.406 -48.406 -28.906 1 97.38 261 THR B CA 1
ATOM 8439 C C . THR B 1 261 ? 12.414 -47.375 -28.375 1 97.38 261 THR B C 1
ATOM 8441 O O . THR B 1 261 ? 11.75 -47.594 -27.359 1 97.38 261 THR B O 1
ATOM 8444 N N . PHE B 1 262 ? 12.359 -46.219 -29.047 1 98 262 PHE B N 1
ATOM 8445 C CA . PHE B 1 262 ? 11.469 -45.156 -28.609 1 98 262 PHE B CA 1
ATOM 8446 C C . PHE B 1 262 ? 10.039 -45.656 -28.469 1 98 262 PHE B C 1
ATOM 8448 O O . PHE B 1 262 ? 9.32 -45.281 -27.547 1 98 262 PHE B O 1
ATOM 8455 N N . HIS B 1 263 ? 9.562 -46.562 -29.312 1 97.06 263 HIS B N 1
ATOM 8456 C CA . HIS B 1 263 ? 8.203 -47.094 -29.297 1 97.06 263 HIS B CA 1
ATOM 8457 C C . HIS B 1 263 ? 7.918 -47.844 -28 1 97.06 263 HIS B C 1
ATOM 8459 O O . HIS B 1 263 ? 6.762 -47.969 -27.594 1 97.06 263 HIS B O 1
ATOM 8465 N N . GLU B 1 264 ? 8.945 -48.281 -27.297 1 97.38 264 GLU B N 1
ATOM 8466 C CA . GLU B 1 264 ? 8.789 -49.062 -26.078 1 97.38 264 GLU B CA 1
ATOM 8467 C C . GLU B 1 264 ? 8.383 -48.156 -24.906 1 97.38 264 GLU B C 1
ATOM 8469 O O . GLU B 1 264 ? 7.824 -48.656 -23.922 1 97.38 264 GLU B O 1
ATOM 8474 N N . ILE B 1 265 ? 8.695 -46.844 -25.016 1 97.75 265 ILE B N 1
ATOM 8475 C CA . ILE B 1 265 ? 8.398 -46 -23.859 1 97.75 265 ILE B CA 1
ATOM 8476 C C . ILE B 1 265 ? 7.148 -45.188 -24.141 1 97.75 265 ILE B C 1
ATOM 8478 O O . ILE B 1 265 ? 6.773 -44.312 -23.344 1 97.75 265 ILE B O 1
ATOM 8482 N N . ILE B 1 266 ? 6.57 -45.344 -25.297 1 98.25 266 ILE B N 1
ATOM 8483 C CA . ILE B 1 266 ? 5.238 -44.812 -25.531 1 98.25 266 ILE B CA 1
ATOM 8484 C C . ILE B 1 266 ? 4.234 -45.469 -24.594 1 98.25 266 ILE B C 1
ATOM 8486 O O . ILE B 1 266 ? 4.309 -46.656 -24.344 1 98.25 266 ILE B O 1
ATOM 8490 N N . PRO B 1 267 ? 3.332 -44.719 -24.078 1 98 267 PRO B N 1
ATOM 8491 C CA . PRO B 1 267 ? 2.396 -45.312 -23.125 1 98 267 PRO B CA 1
ATOM 8492 C C . PRO B 1 267 ? 1.652 -46.5 -23.688 1 98 267 PRO B C 1
ATOM 8494 O O . PRO B 1 267 ? 1.428 -46.594 -24.906 1 98 267 PRO B O 1
ATOM 8497 N N . LYS B 1 268 ? 1.367 -47.438 -22.781 1 97.19 268 LYS B N 1
ATOM 8498 C CA . LYS B 1 268 ? 0.412 -48.469 -23.156 1 97.19 268 LYS B CA 1
ATOM 8499 C C . LYS B 1 268 ? -1.003 -47.906 -23.25 1 97.19 268 LYS B C 1
ATOM 8501 O O . LYS B 1 268 ? -1.552 -47.406 -22.25 1 97.19 268 LYS B O 1
ATOM 8506 N N . ILE B 1 269 ? -1.575 -48.062 -24.406 1 97.62 269 ILE B N 1
ATOM 8507 C CA . ILE B 1 269 ? -2.82 -47.344 -24.656 1 97.62 269 ILE B CA 1
ATOM 8508 C C . ILE B 1 269 ? -3.977 -48.312 -24.766 1 97.62 269 ILE B C 1
ATOM 8510 O O . ILE B 1 269 ? -3.889 -49.312 -25.484 1 97.62 269 ILE B O 1
ATOM 8514 N N . THR B 1 270 ? -5.02 -48.062 -24.047 1 96 270 THR B N 1
ATOM 8515 C CA . THR B 1 270 ? -6.277 -48.781 -24.156 1 96 270 THR B CA 1
ATOM 8516 C C . THR B 1 270 ? -7.34 -47.938 -24.828 1 96 270 THR B C 1
ATOM 8518 O O . THR B 1 270 ? -7.578 -46.781 -24.438 1 96 270 THR B O 1
ATOM 8521 N N . SER B 1 271 ? -7.945 -48.469 -25.859 1 93.81 271 SER B N 1
ATOM 8522 C CA . SER B 1 271 ? -8.938 -47.781 -26.672 1 93.81 271 SER B CA 1
ATOM 8523 C C . SER B 1 271 ? -10.266 -47.656 -25.922 1 93.81 271 SER B C 1
ATOM 8525 O O . SER B 1 271 ? -10.469 -48.281 -24.891 1 93.81 271 SER B O 1
ATOM 8527 N N . PRO B 1 272 ? -11.172 -46.812 -26.422 1 92.62 272 PRO B N 1
ATOM 8528 C CA . PRO B 1 272 ? -12.469 -46.594 -25.781 1 92.62 272 PRO B CA 1
ATOM 8529 C C . PRO B 1 272 ? -13.336 -47.875 -25.797 1 92.62 272 PRO B C 1
ATOM 8531 O O . PRO B 1 272 ? -14.422 -47.875 -25.219 1 92.62 272 PRO B O 1
ATOM 8534 N N . PHE B 1 273 ? -12.883 -48.906 -26.328 1 89 273 PHE B N 1
ATOM 8535 C CA . PHE B 1 273 ? -13.648 -50.156 -26.375 1 89 273 PHE B CA 1
ATOM 8536 C C . PHE B 1 273 ? -12.938 -51.25 -25.594 1 89 273 PHE B C 1
ATOM 8538 O O . PHE B 1 273 ? -13.305 -52.438 -25.703 1 89 273 PHE B O 1
ATOM 8545 N N . GLY B 1 274 ? -11.844 -50.906 -24.906 1 89.12 274 GLY B N 1
ATOM 8546 C CA . GLY B 1 274 ? -11.18 -51.812 -24 1 89.12 274 GLY B CA 1
ATOM 8547 C C . GLY B 1 274 ? -10.016 -52.562 -24.625 1 89.12 274 GLY B C 1
ATOM 8548 O O . GLY B 1 274 ? -9.328 -53.344 -23.969 1 89.12 274 GLY B O 1
ATOM 8549 N N . LYS B 1 275 ? -9.789 -52.312 -25.844 1 90.75 275 LYS B N 1
ATOM 8550 C CA . LYS B 1 275 ? -8.695 -53 -26.531 1 90.75 275 LYS B CA 1
ATOM 8551 C C . LYS B 1 275 ? -7.359 -52.312 -26.25 1 90.75 275 LYS B C 1
ATOM 8553 O O . LYS B 1 275 ? -7.223 -51.094 -26.422 1 90.75 275 LYS B O 1
ATOM 8558 N N . VAL B 1 276 ? -6.484 -53.094 -25.812 1 94.31 276 VAL B N 1
ATOM 8559 C CA . VAL B 1 276 ? -5.129 -52.594 -25.625 1 94.31 276 VAL B CA 1
ATOM 8560 C C . VAL B 1 276 ? -4.391 -52.594 -26.969 1 94.31 276 VAL B C 1
ATOM 8562 O O . VAL B 1 276 ? -4.273 -53.625 -27.625 1 94.31 276 VAL B O 1
ATOM 8565 N N . LEU B 1 277 ? -3.879 -51.5 -27.344 1 96.75 277 LEU B N 1
ATOM 8566 C CA . LEU B 1 277 ? -3.146 -51.375 -28.594 1 96.75 277 LEU B CA 1
ATOM 8567 C C . LEU B 1 277 ? -1.774 -52.031 -28.5 1 96.75 277 LEU B C 1
ATOM 8569 O O . LEU B 1 277 ? -1.223 -52.156 -27.391 1 96.75 277 LEU B O 1
ATOM 8573 N N . ASP B 1 278 ? -1.27 -52.406 -29.688 1 97 278 ASP B N 1
ATOM 8574 C CA . ASP B 1 278 ? 0.121 -52.844 -29.719 1 97 278 ASP B CA 1
ATOM 8575 C C . ASP B 1 278 ? 1.062 -51.75 -29.25 1 97 278 ASP B C 1
ATOM 8577 O O . ASP B 1 278 ? 0.818 -50.562 -29.5 1 97 278 ASP B O 1
ATOM 8581 N N . GLN B 1 279 ? 2.098 -52.219 -28.594 1 97.38 279 GLN B N 1
ATOM 8582 C CA . GLN B 1 279 ? 3.064 -51.25 -28.078 1 97.38 279 GLN B CA 1
ATOM 8583 C C . GLN B 1 279 ? 3.562 -50.312 -29.172 1 97.38 279 GLN B C 1
ATOM 8585 O O . GLN B 1 279 ? 4.02 -50.781 -30.219 1 97.38 279 GLN B O 1
ATOM 8590 N N . GLY B 1 280 ? 3.434 -49.031 -28.969 1 96.75 280 GLY B N 1
ATOM 8591 C CA . GLY B 1 280 ? 3.914 -48.031 -29.906 1 96.75 280 GLY B CA 1
ATOM 8592 C C . GLY B 1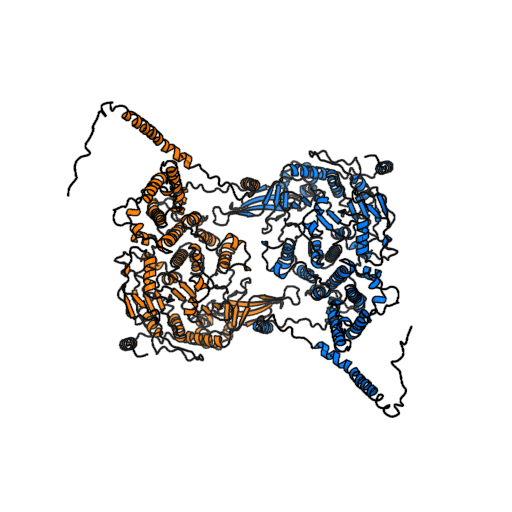 280 ? 2.863 -47.594 -30.906 1 96.75 280 GLY B C 1
ATOM 8593 O O . GLY B 1 280 ? 3.047 -46.594 -31.609 1 96.75 280 GLY B O 1
ATOM 8594 N N . LEU B 1 281 ? 1.774 -48.344 -31.016 1 97.56 281 LEU B N 1
ATOM 8595 C CA . LEU B 1 281 ? 0.697 -47.969 -31.938 1 97.56 281 LEU B CA 1
ATOM 8596 C C . LEU B 1 281 ? -0.123 -46.812 -31.359 1 97.56 281 LEU B C 1
ATOM 8598 O O . LEU B 1 281 ? -0.515 -46.844 -30.188 1 97.56 281 LEU B O 1
ATOM 8602 N N . LEU B 1 282 ? -0.366 -45.75 -32.219 1 98 282 LEU B N 1
ATOM 8603 C CA . LEU B 1 282 ? -1.026 -44.531 -31.766 1 98 282 LEU B CA 1
ATOM 8604 C C . LEU B 1 282 ? -2.281 -44.281 -32.594 1 98 282 LEU B C 1
ATOM 8606 O O . LEU B 1 282 ? -2.303 -44.531 -33.812 1 98 282 LEU B O 1
ATOM 8610 N N . PRO B 1 283 ? -3.264 -43.781 -31.922 1 96.81 283 PRO B N 1
ATOM 8611 C CA . PRO B 1 283 ? -4.445 -43.375 -32.688 1 96.81 283 PRO B CA 1
ATOM 8612 C C . PRO B 1 283 ? -4.277 -42 -33.344 1 96.81 283 PRO B C 1
ATOM 8614 O O . PRO B 1 283 ? -3.629 -41.125 -32.781 1 96.81 283 PRO B O 1
ATOM 8617 N N . LYS B 1 284 ? -4.797 -41.781 -34.438 1 96.19 284 LYS B N 1
ATOM 8618 C CA . LYS B 1 284 ? -4.852 -40.5 -35.094 1 96.19 284 LYS B CA 1
ATOM 8619 C C . LYS B 1 284 ? -6.281 -39.969 -35.156 1 96.19 284 LYS B C 1
ATOM 8621 O O . LYS B 1 284 ? -7.145 -40.531 -35.812 1 96.19 284 LYS B O 1
ATOM 8626 N N . PHE B 1 285 ? -6.465 -38.906 -34.469 1 94.5 285 PHE B N 1
ATOM 8627 C CA . PHE B 1 285 ? -7.793 -38.281 -34.406 1 94.5 285 PHE B CA 1
ATOM 8628 C C . PHE B 1 285 ? -8.031 -37.375 -35.594 1 94.5 285 PHE B C 1
ATOM 8630 O O . PHE B 1 285 ? -7.121 -36.656 -36 1 94.5 285 PHE B O 1
ATOM 8637 N N . ASP B 1 286 ? -9.242 -37.406 -36.094 1 88.81 286 ASP B N 1
ATOM 8638 C CA . ASP B 1 286 ? -9.648 -36.438 -37.125 1 88.81 286 ASP B CA 1
ATOM 8639 C C . ASP B 1 286 ? -9.961 -35.094 -36.469 1 88.81 286 ASP B C 1
ATOM 8641 O O . ASP B 1 286 ? -10.68 -35.031 -35.469 1 88.81 286 ASP B O 1
ATOM 8645 N N . ASN B 1 287 ? -9.508 -34.094 -37.062 1 80.62 287 ASN B N 1
ATOM 8646 C CA . ASN B 1 287 ? -9.625 -32.75 -36.469 1 80.62 287 ASN B CA 1
ATOM 8647 C C . ASN B 1 287 ? -11.07 -32.281 -36.469 1 80.62 287 ASN B C 1
ATOM 8649 O O . ASN B 1 287 ? -11.453 -31.438 -35.656 1 80.62 287 ASN B O 1
ATOM 8653 N N . LYS B 1 288 ? -11.875 -32.688 -37.344 1 80.69 288 LYS B N 1
ATOM 8654 C CA . LYS B 1 288 ? -13.258 -32.219 -37.469 1 80.69 288 LYS B CA 1
ATOM 8655 C C . LYS B 1 288 ? -14.195 -33.094 -36.625 1 80.69 288 LYS B C 1
ATOM 8657 O O . LYS B 1 288 ? -15.016 -32.562 -35.875 1 80.69 288 LYS B O 1
ATOM 8662 N N . GLU B 1 289 ? -14 -34.406 -36.688 1 78.81 289 GLU B N 1
ATOM 8663 C CA . GLU B 1 289 ? -14.945 -35.312 -36.031 1 78.81 289 GLU B CA 1
ATOM 8664 C C . GLU B 1 289 ? -14.445 -35.75 -34.656 1 78.81 289 GLU B C 1
ATOM 8666 O O . GLU B 1 289 ? -15.219 -36.25 -33.844 1 78.81 289 GLU B O 1
ATOM 8671 N N . ASN B 1 290 ? -13.227 -35.594 -34.344 1 80 290 ASN B N 1
ATOM 8672 C CA . ASN B 1 290 ? -12.602 -36.031 -33.094 1 80 290 ASN B CA 1
ATOM 8673 C C . ASN B 1 290 ? -12.75 -37.562 -32.906 1 80 290 ASN B C 1
ATOM 8675 O O . ASN B 1 290 ? -13.016 -38.031 -31.797 1 80 290 ASN B O 1
ATOM 8679 N N . LYS B 1 291 ? -12.672 -38.25 -34 1 82.88 291 LYS B N 1
ATOM 8680 C CA . LYS B 1 291 ? -12.727 -39.719 -34 1 82.88 291 LYS B CA 1
ATOM 8681 C C . LYS B 1 291 ? -11.469 -40.312 -34.625 1 82.88 291 LYS B C 1
ATOM 8683 O O . LYS B 1 291 ? -10.75 -39.625 -35.344 1 82.88 291 LYS B O 1
ATOM 8688 N N . VAL B 1 292 ? -11.273 -41.562 -34.25 1 90.94 292 VAL B N 1
ATOM 8689 C CA . VAL B 1 292 ? -10.07 -42.25 -34.75 1 90.94 292 VAL B CA 1
ATOM 8690 C C . VAL B 1 292 ? -10.414 -43.094 -35.969 1 90.94 292 VAL B C 1
ATOM 8692 O O . VAL B 1 292 ? -11.266 -44 -35.875 1 90.94 292 VAL B O 1
ATOM 8695 N N . HIS B 1 293 ? -9.68 -42.781 -37.156 1 84.94 293 HIS B N 1
ATOM 8696 C CA . HIS B 1 293 ? -9.914 -43.562 -38.375 1 84.94 293 HIS B CA 1
ATOM 8697 C C . HIS B 1 293 ? -8.68 -44.344 -38.75 1 84.94 293 HIS B C 1
ATOM 8699 O O . HIS B 1 293 ? -8.766 -45.281 -39.531 1 84.94 293 HIS B O 1
ATOM 8705 N N . GLU B 1 294 ? -7.621 -43.969 -38.219 1 92.81 294 GLU B N 1
ATOM 8706 C CA . GLU B 1 294 ? -6.387 -44.656 -38.562 1 92.81 294 GLU B CA 1
ATOM 8707 C C . GLU B 1 294 ? -5.43 -44.688 -37.375 1 92.81 294 GLU B C 1
ATOM 8709 O O . GLU B 1 294 ? -5.57 -43.906 -36.438 1 92.81 294 GLU B O 1
ATOM 8714 N N . PHE B 1 295 ? -4.613 -45.688 -37.344 1 96.25 295 PHE B N 1
ATOM 8715 C CA . PHE B 1 295 ? -3.543 -45.844 -36.375 1 96.25 295 PHE B CA 1
ATOM 8716 C C . PHE B 1 295 ? -2.178 -45.75 -37.031 1 96.25 295 PHE B C 1
ATOM 8718 O O . PHE B 1 295 ? -2.047 -45.969 -38.25 1 96.25 295 PHE B O 1
ATOM 8725 N N . PHE B 1 296 ? -1.192 -45.344 -36.312 1 97 296 PHE B N 1
ATOM 8726 C CA . PHE B 1 296 ? 0.144 -45.188 -36.875 1 97 296 PHE B CA 1
ATOM 8727 C C . PHE B 1 296 ? 1.211 -45.438 -35.812 1 97 296 PHE B C 1
ATOM 8729 O O . PHE B 1 296 ? 0.911 -45.5 -34.625 1 97 296 PHE B O 1
ATOM 8736 N N . LYS B 1 297 ? 2.348 -45.719 -36.25 1 96.81 297 LYS B N 1
ATOM 8737 C CA . LYS B 1 297 ? 3.537 -45.781 -35.406 1 96.81 297 LYS B CA 1
ATOM 8738 C C . LYS B 1 297 ? 4.449 -44.594 -35.625 1 96.81 297 LYS B C 1
ATOM 8740 O O . LYS B 1 297 ? 4.695 -44.188 -36.781 1 96.81 297 LYS B O 1
ATOM 8745 N N . TYR B 1 298 ? 4.816 -43.969 -34.625 1 97.44 298 TYR B N 1
ATOM 8746 C CA . TYR B 1 298 ? 5.66 -42.781 -34.75 1 97.44 298 TYR B CA 1
ATOM 8747 C C . TYR B 1 298 ? 7.121 -43.188 -34.938 1 97.44 298 TYR B C 1
ATOM 8749 O O . TYR B 1 298 ? 7.648 -44 -34.156 1 97.44 298 TYR B O 1
ATOM 8757 N N . GLU B 1 299 ? 7.746 -42.625 -35.938 1 96.88 299 GLU B N 1
ATOM 8758 C CA . GLU B 1 299 ? 9.18 -42.812 -36.125 1 96.88 299 GLU B CA 1
ATOM 8759 C C . GLU B 1 299 ? 9.984 -41.688 -35.469 1 96.88 299 GLU B C 1
ATOM 8761 O O . GLU B 1 299 ? 9.836 -40.5 -35.812 1 96.88 299 GLU B O 1
ATOM 8766 N N . TYR B 1 300 ? 10.797 -42.094 -34.531 1 97.81 300 TYR B N 1
ATOM 8767 C CA . TYR B 1 300 ? 11.625 -41.125 -33.812 1 97.81 300 TYR B CA 1
ATOM 8768 C C . TYR B 1 300 ? 12.57 -40.406 -34.75 1 97.81 300 TYR B C 1
ATOM 8770 O O . TYR B 1 300 ? 13.289 -41.062 -35.531 1 97.81 300 TYR B O 1
ATOM 8778 N N . ASN B 1 301 ? 12.531 -39.062 -34.781 1 97.56 301 ASN B N 1
ATOM 8779 C CA . ASN B 1 301 ? 13.469 -38.25 -35.562 1 97.56 301 ASN B CA 1
ATOM 8780 C C . ASN B 1 301 ? 14.727 -37.938 -34.75 1 97.56 301 ASN B C 1
ATOM 8782 O O . ASN B 1 301 ? 14.711 -37.094 -33.844 1 97.56 301 ASN B O 1
ATOM 8786 N N . PRO B 1 302 ? 15.797 -38.562 -35.062 1 95.5 302 PRO B N 1
ATOM 8787 C CA . PRO B 1 302 ? 17.016 -38.406 -34.25 1 95.5 302 PRO B CA 1
ATOM 8788 C C . PRO B 1 302 ? 17.594 -37 -34.344 1 95.5 302 PRO B C 1
ATOM 8790 O O . PRO B 1 302 ? 18.484 -36.656 -33.562 1 95.5 302 PRO B O 1
ATOM 8793 N N . SER B 1 303 ? 17.203 -36.188 -35.312 1 95.44 303 SER B N 1
ATOM 8794 C CA . SER B 1 303 ? 17.656 -34.812 -35.375 1 95.44 303 SER B CA 1
ATOM 8795 C C . SER B 1 303 ? 16.984 -33.938 -34.344 1 95.44 303 SER B C 1
ATOM 8797 O O . SER B 1 303 ? 17.438 -32.812 -34.062 1 95.44 303 SER B O 1
ATOM 8799 N N . LYS B 1 304 ? 15.922 -34.438 -33.781 1 96.94 304 LYS B N 1
ATOM 8800 C CA . LYS B 1 304 ? 15.164 -33.719 -32.75 1 96.94 304 LYS B CA 1
ATOM 8801 C C . LYS B 1 304 ? 15.398 -34.312 -31.375 1 96.94 304 LYS B C 1
ATOM 8803 O O . LYS B 1 304 ? 15.984 -35.375 -31.234 1 96.94 304 LYS B O 1
ATOM 8808 N N . THR B 1 305 ? 15.047 -33.562 -30.391 1 97.5 305 THR B N 1
ATOM 8809 C CA . THR B 1 305 ? 15.172 -34.031 -29.016 1 97.5 305 THR B CA 1
ATOM 8810 C C . THR B 1 305 ? 13.953 -34.875 -28.625 1 97.5 305 THR B C 1
ATOM 8812 O O . THR B 1 305 ? 12.977 -34.938 -29.375 1 97.5 305 THR B O 1
ATOM 8815 N N . PHE B 1 306 ? 14.016 -35.469 -27.438 1 97.94 306 PHE B N 1
ATOM 8816 C CA . PHE B 1 306 ? 12.922 -36.281 -26.891 1 97.94 306 PHE B CA 1
ATOM 8817 C C . PHE B 1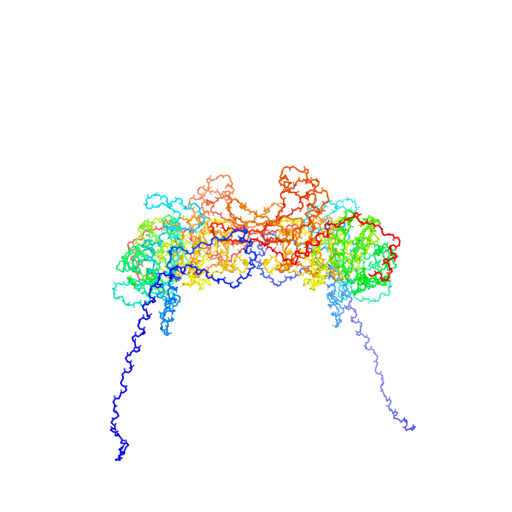 306 ? 11.625 -35.469 -26.875 1 97.94 306 PHE B C 1
ATOM 8819 O O . PHE B 1 306 ? 10.602 -35.938 -27.406 1 97.94 306 PHE B O 1
ATOM 8826 N N . TRP B 1 307 ? 11.648 -34.281 -26.312 1 98.5 307 TRP B N 1
ATOM 8827 C CA . TRP B 1 307 ? 10.43 -33.5 -26.109 1 98.5 307 TRP B CA 1
ATOM 8828 C C . TRP B 1 307 ? 9.938 -32.938 -27.438 1 98.5 307 TRP B C 1
ATOM 8830 O O . TRP B 1 307 ? 8.734 -32.781 -27.656 1 98.5 307 TRP B O 1
ATOM 8840 N N . SER B 1 308 ? 10.891 -32.594 -28.297 1 97.75 308 SER B N 1
ATOM 8841 C CA . SER B 1 308 ? 10.477 -32.188 -29.641 1 97.75 308 SER B CA 1
ATOM 8842 C C . SER B 1 308 ? 9.758 -33.312 -30.359 1 97.75 308 SER B C 1
ATOM 8844 O O . SER B 1 308 ? 8.75 -33.062 -31.047 1 97.75 308 SER B O 1
ATOM 8846 N N . ASN B 1 309 ? 10.289 -34.531 -30.297 1 98.25 309 ASN B N 1
ATOM 8847 C CA . ASN B 1 309 ? 9.609 -35.688 -30.875 1 98.25 309 ASN B CA 1
ATOM 8848 C C . ASN B 1 309 ? 8.25 -35.906 -30.219 1 98.25 309 ASN B C 1
ATOM 8850 O O . ASN B 1 309 ? 7.266 -36.188 -30.891 1 98.25 309 ASN B O 1
ATOM 8854 N N . TRP B 1 310 ? 8.203 -35.812 -28.891 1 98.44 310 TRP B N 1
ATOM 8855 C CA . TRP B 1 310 ? 6.945 -36.031 -28.172 1 98.44 310 TRP B CA 1
ATOM 8856 C C . TRP B 1 310 ? 5.898 -35 -28.625 1 98.44 310 TRP B C 1
ATOM 8858 O O . TRP B 1 310 ? 4.723 -35.344 -28.781 1 98.44 310 TRP B O 1
ATOM 8868 N N . ARG B 1 311 ? 6.301 -33.781 -28.75 1 97.06 311 ARG B N 1
ATOM 8869 C CA . ARG B 1 311 ? 5.438 -32.719 -29.25 1 97.06 311 ARG B CA 1
ATOM 8870 C C . ARG B 1 311 ? 4.887 -33.062 -30.641 1 97.06 311 ARG B C 1
ATOM 8872 O O . ARG B 1 311 ? 3.684 -32.938 -30.875 1 97.06 311 ARG B O 1
ATOM 8879 N N . ASP B 1 312 ? 5.773 -33.469 -31.547 1 96.94 312 ASP B N 1
ATOM 8880 C CA . ASP B 1 312 ? 5.359 -33.781 -32.906 1 96.94 312 ASP B CA 1
ATOM 8881 C C . ASP B 1 312 ? 4.426 -35 -32.906 1 96.94 312 ASP B C 1
ATOM 8883 O O . ASP B 1 312 ? 3.447 -35.031 -33.656 1 96.94 312 ASP B O 1
ATOM 8887 N N . MET B 1 313 ? 4.773 -35.938 -32.062 1 98.19 313 MET B N 1
ATOM 8888 C CA . MET B 1 313 ? 3.938 -37.125 -31.938 1 98.19 313 MET B CA 1
ATOM 8889 C C . MET B 1 313 ? 2.545 -36.75 -31.438 1 98.19 313 MET B C 1
ATOM 8891 O O . MET B 1 313 ? 1.541 -37.188 -32 1 98.19 313 MET B O 1
ATOM 8895 N N . SER B 1 314 ? 2.48 -35.969 -30.406 1 97.75 314 SER B N 1
ATOM 8896 C CA . SER B 1 314 ? 1.213 -35.531 -29.844 1 97.75 314 SER B CA 1
ATOM 8897 C C . SER B 1 314 ? 0.373 -34.781 -30.859 1 97.75 314 SER B C 1
ATOM 8899 O O . SER B 1 314 ? -0.844 -34.969 -30.938 1 97.75 314 SER B O 1
ATOM 8901 N N . ALA B 1 315 ? 1.035 -33.906 -31.641 1 95.69 315 ALA B N 1
ATOM 8902 C CA . ALA B 1 315 ? 0.344 -33.125 -32.656 1 95.69 315 ALA B CA 1
ATOM 8903 C C . ALA B 1 315 ? -0.281 -34.031 -33.719 1 95.69 315 ALA B C 1
ATOM 8905 O O . ALA B 1 315 ? -1.313 -33.688 -34.312 1 95.69 315 ALA B O 1
ATOM 8906 N N . LYS B 1 316 ? 0.349 -35.125 -33.938 1 95.75 316 LYS B N 1
ATOM 8907 C CA . LYS B 1 316 ? -0.161 -36.094 -34.938 1 95.75 316 LYS B CA 1
ATOM 8908 C C . LYS B 1 316 ? -1.327 -36.875 -34.375 1 95.75 316 LYS B C 1
ATOM 8910 O O . LYS B 1 316 ? -2.207 -37.312 -35.125 1 95.75 316 LYS B O 1
ATOM 8915 N N . VAL B 1 317 ? -1.296 -37.094 -33.094 1 97.06 317 VAL B N 1
ATOM 8916 C CA . VAL B 1 317 ? -2.344 -37.875 -32.469 1 97.06 317 VAL B CA 1
ATOM 8917 C C . VAL B 1 317 ? -3.65 -37.094 -32.438 1 97.06 317 VAL B C 1
ATOM 8919 O O . VAL B 1 317 ? -4.672 -37.562 -32.969 1 97.06 317 VAL B O 1
ATOM 8922 N N . ALA B 1 318 ? -3.641 -35.906 -31.828 1 95.56 318 ALA B N 1
ATOM 8923 C CA . ALA B 1 318 ? -4.855 -35.094 -31.75 1 95.56 318 ALA B CA 1
ATOM 8924 C C . ALA B 1 318 ? -4.527 -33.656 -31.453 1 95.56 318 ALA B C 1
ATOM 8926 O O . ALA B 1 318 ? -3.561 -33.344 -30.75 1 95.56 318 ALA B O 1
ATOM 8927 N N . ASN B 1 319 ? -5.379 -32.75 -31.906 1 95.38 319 ASN B N 1
ATOM 8928 C CA . ASN B 1 319 ? -5.18 -31.312 -31.672 1 95.38 319 ASN B CA 1
ATOM 8929 C C . ASN B 1 319 ? -5.586 -30.922 -30.25 1 95.38 319 ASN B C 1
ATOM 8931 O O . ASN B 1 319 ? -4.797 -30.312 -29.516 1 95.38 319 ASN B O 1
ATOM 8935 N N . ARG B 1 320 ? -6.844 -31.281 -29.922 1 96.69 320 ARG B N 1
ATOM 8936 C CA . ARG B 1 320 ? -7.371 -30.828 -28.641 1 96.69 320 ARG B CA 1
ATOM 8937 C C . ARG B 1 320 ? -8.008 -31.984 -27.875 1 96.69 320 ARG B C 1
ATOM 8939 O O . ARG B 1 320 ? -8.5 -32.938 -28.484 1 96.69 320 ARG B O 1
ATOM 8946 N N . GLY B 1 321 ? -7.965 -31.875 -26.578 1 97.56 321 GLY B N 1
ATOM 8947 C CA . GLY B 1 321 ? -8.664 -32.844 -25.75 1 97.56 321 GLY B CA 1
ATOM 8948 C C . GLY B 1 321 ? -8.648 -32.531 -24.281 1 97.56 321 GLY B C 1
ATOM 8949 O O . GLY B 1 321 ? -8.133 -31.469 -23.875 1 97.56 321 GLY B O 1
ATOM 8950 N N . ILE B 1 322 ? -9.266 -33.375 -23.469 1 98.19 322 ILE B N 1
ATOM 8951 C CA . ILE B 1 322 ? -9.32 -33.281 -22.016 1 98.19 322 ILE B CA 1
ATOM 8952 C C . ILE B 1 322 ? -8.367 -34.281 -21.375 1 98.19 322 ILE B C 1
ATOM 8954 O O . ILE B 1 322 ? -8.281 -35.438 -21.844 1 98.19 322 ILE B O 1
ATOM 8958 N N . VAL B 1 323 ? -7.641 -33.844 -20.453 1 98.19 323 VAL B N 1
ATOM 8959 C CA . VAL B 1 323 ? -6.77 -34.781 -19.75 1 98.19 323 VAL B CA 1
ATOM 8960 C C . VAL B 1 323 ? -7.156 -34.844 -18.266 1 98.19 323 VAL B C 1
ATOM 8962 O O . VAL B 1 323 ? -7.551 -33.812 -17.688 1 98.19 323 VAL B O 1
ATOM 8965 N N . LEU B 1 324 ? -7.043 -36.031 -17.703 1 93.88 324 LEU B N 1
ATOM 8966 C CA . LEU B 1 324 ? -7.484 -36.281 -16.328 1 93.88 324 LEU B CA 1
ATOM 8967 C C . LEU B 1 324 ? -6.531 -37.219 -15.617 1 93.88 324 LEU B C 1
ATOM 8969 O O . LEU B 1 324 ? -5.945 -38.125 -16.25 1 93.88 324 LEU B O 1
ATOM 8973 N N . SER B 1 325 ? -6.387 -36.938 -14.383 1 89.44 325 SER B N 1
ATOM 8974 C CA . SER B 1 325 ? -5.77 -37.906 -13.492 1 89.44 325 SER B CA 1
ATOM 8975 C C . SER B 1 325 ? -6.82 -38.656 -12.664 1 89.44 325 SER B C 1
ATOM 8977 O O . SER B 1 325 ? -7.82 -38.062 -12.258 1 89.44 325 SER B O 1
ATOM 8979 N N . LEU B 1 326 ? -6.664 -39.906 -12.531 1 87.56 326 LEU B N 1
ATOM 8980 C CA . LEU B 1 326 ? -7.668 -40.688 -11.805 1 87.56 326 LEU B CA 1
ATOM 8981 C C . LEU B 1 326 ? -7.016 -41.844 -11.031 1 87.56 326 LEU B C 1
ATOM 8983 O O . LEU B 1 326 ? -6.238 -42.594 -11.586 1 87.56 326 LEU B O 1
ATOM 8987 N N . GLY B 1 327 ? -7.219 -41.875 -9.828 1 83.06 327 GLY B N 1
ATOM 8988 C CA . GLY B 1 327 ? -6.887 -43.031 -9.023 1 83.06 327 GLY B CA 1
ATOM 8989 C C . GLY B 1 327 ? -8.078 -43.938 -8.758 1 83.06 327 GLY B C 1
ATOM 8990 O O . GLY B 1 327 ? -9.227 -43.562 -8.984 1 83.06 327 GLY B O 1
ATOM 8991 N N . SER B 1 328 ? -7.793 -45.094 -8.227 1 84.12 328 SER B N 1
ATOM 8992 C CA . SER B 1 328 ? -8.828 -46.094 -8.031 1 84.12 328 SER B CA 1
ATOM 8993 C C . SER B 1 328 ? -9.898 -45.594 -7.066 1 84.12 328 SER B C 1
ATOM 8995 O O . SER B 1 328 ? -11.086 -45.875 -7.25 1 84.12 328 SER B O 1
ATOM 8997 N N . ASN B 1 329 ? -9.508 -44.875 -6.098 1 86.44 329 ASN B N 1
ATOM 8998 C CA . ASN B 1 329 ? -10.438 -44.438 -5.074 1 86.44 329 ASN B CA 1
ATOM 8999 C C . ASN B 1 329 ? -11.336 -43.312 -5.594 1 86.44 329 ASN B C 1
ATOM 9001 O O . ASN B 1 329 ? -12.32 -42.938 -4.945 1 86.44 329 ASN B O 1
ATOM 9005 N N . GLN B 1 330 ? -11.133 -42.906 -6.781 1 90.94 330 GLN B N 1
ATOM 9006 C CA . GLN B 1 330 ? -11.883 -41.781 -7.328 1 90.94 330 GLN B CA 1
ATOM 9007 C C . GLN B 1 330 ? -12.906 -42.25 -8.359 1 90.94 330 GLN B C 1
ATOM 9009 O O . GLN B 1 330 ? -13.531 -41.438 -9.039 1 90.94 330 GLN B O 1
ATOM 9014 N N . PHE B 1 331 ? -13.117 -43.531 -8.406 1 92.94 331 PHE B N 1
ATOM 9015 C CA . PHE B 1 331 ? -13.992 -44.156 -9.406 1 92.94 331 PHE B CA 1
ATOM 9016 C C . PHE B 1 331 ? -15.398 -43.562 -9.32 1 92.94 331 PHE B C 1
ATOM 9018 O O . PHE B 1 331 ? -15.977 -43.188 -10.336 1 92.94 331 PHE B O 1
ATOM 9025 N N . PRO B 1 332 ? -15.984 -43.375 -8.125 1 93.19 332 PRO B N 1
ATOM 9026 C CA . PRO B 1 332 ? -17.328 -42.812 -8.078 1 93.19 332 PRO B CA 1
ATOM 9027 C C . PRO B 1 332 ? -17.406 -41.406 -8.656 1 93.19 332 PRO B C 1
ATOM 9029 O O . PRO B 1 332 ? -18.359 -41.094 -9.375 1 93.19 332 PRO B O 1
ATOM 9032 N N . LEU B 1 333 ? -16.453 -40.656 -8.359 1 94.5 333 LEU B N 1
ATOM 9033 C CA . LEU B 1 333 ? -16.422 -39.281 -8.867 1 94.5 333 LEU B CA 1
ATOM 9034 C C . LEU B 1 333 ? -16.219 -39.25 -10.375 1 94.5 333 LEU B C 1
ATOM 9036 O O . LEU B 1 333 ? -16.75 -38.375 -11.07 1 94.5 333 LEU B O 1
ATOM 9040 N N . ALA B 1 334 ? -15.406 -40.188 -10.836 1 95.56 334 ALA B N 1
ATOM 9041 C CA . ALA B 1 334 ? -15.156 -40.281 -12.273 1 95.56 334 ALA B CA 1
ATOM 9042 C C . ALA B 1 334 ? -16.453 -40.562 -13.031 1 95.56 334 ALA B C 1
ATOM 9044 O O . ALA B 1 334 ? -16.672 -40.031 -14.125 1 95.56 334 ALA B O 1
ATOM 9045 N N . VAL B 1 335 ? -17.266 -41.406 -12.484 1 96.12 335 VAL B N 1
ATOM 9046 C CA . VAL B 1 335 ? -18.547 -41.719 -13.117 1 96.12 335 VAL B CA 1
ATOM 9047 C C . VAL B 1 335 ? -19.438 -40.469 -13.172 1 96.12 335 VAL B C 1
ATOM 9049 O O . VAL B 1 335 ? -20.062 -40.219 -14.195 1 96.12 335 VAL B O 1
ATOM 9052 N N . LYS B 1 336 ? -19.453 -39.75 -12.102 1 96.19 336 LYS B N 1
ATOM 9053 C CA . LYS B 1 336 ? -20.203 -38.5 -12.062 1 96.19 336 LYS B CA 1
ATOM 9054 C C . LYS B 1 336 ? -19.672 -37.5 -13.086 1 96.19 336 LYS B C 1
ATOM 9056 O O . LYS B 1 336 ? -20.438 -36.812 -13.766 1 96.19 336 LYS B O 1
ATOM 9061 N N . PHE B 1 337 ? -18.375 -37.406 -13.117 1 96.75 337 PHE B N 1
ATOM 9062 C CA . PHE B 1 337 ? -17.672 -36.562 -14.07 1 96.75 337 PHE B CA 1
ATOM 9063 C C . PHE B 1 337 ? -18.078 -36.875 -15.5 1 96.75 337 PHE B C 1
ATOM 9065 O O . PHE B 1 337 ? -18.453 -36 -16.266 1 96.75 337 PHE B O 1
ATOM 9072 N N . ILE B 1 338 ? -18.094 -38.125 -15.883 1 96.88 338 ILE B N 1
ATOM 9073 C CA . ILE B 1 338 ? -18.422 -38.594 -17.219 1 96.88 338 ILE B CA 1
ATOM 9074 C C . ILE B 1 338 ? -19.891 -38.312 -17.516 1 96.88 338 ILE B C 1
ATOM 9076 O O . ILE B 1 338 ? -20.234 -37.844 -18.625 1 96.88 338 ILE B O 1
ATOM 9080 N N . ALA B 1 339 ? -20.75 -38.562 -16.547 1 96.69 339 ALA B N 1
ATOM 9081 C CA . ALA B 1 339 ? -22.188 -38.281 -16.719 1 96.69 339 ALA B CA 1
ATOM 9082 C C . ALA B 1 339 ? -22.422 -36.812 -17.062 1 96.69 339 ALA B C 1
ATOM 9084 O O . ALA B 1 339 ? -23.234 -36.531 -17.938 1 96.69 339 ALA B O 1
ATOM 9085 N N . ALA B 1 340 ? -21.75 -35.969 -16.375 1 96.44 340 ALA B N 1
ATOM 9086 C CA . ALA B 1 340 ? -21.891 -34.562 -16.609 1 96.44 340 ALA B CA 1
ATOM 9087 C C . ALA B 1 340 ? -21.438 -34.188 -18.016 1 96.44 340 ALA B C 1
ATOM 9089 O O . ALA B 1 340 ? -22.078 -33.375 -18.703 1 96.44 340 ALA B O 1
ATOM 9090 N N . LEU B 1 341 ? -20.328 -34.75 -18.469 1 96.88 341 LEU B N 1
ATOM 9091 C CA . LEU B 1 341 ? -19.812 -34.469 -19.812 1 96.88 341 LEU B CA 1
ATOM 9092 C C . LEU B 1 341 ? -20.766 -35 -20.891 1 96.88 341 LEU B C 1
ATOM 9094 O O . LEU B 1 341 ? -21 -34.312 -21.891 1 96.88 341 LEU B O 1
ATOM 9098 N N . ARG B 1 342 ? -21.281 -36.188 -20.719 1 96.62 342 ARG B N 1
ATOM 9099 C CA . ARG B 1 342 ? -22.266 -36.75 -21.641 1 96.62 342 ARG B CA 1
ATOM 9100 C C . ARG B 1 342 ? -23.484 -35.844 -21.766 1 96.62 342 ARG B C 1
ATOM 9102 O O . ARG B 1 342 ? -23.922 -35.531 -22.875 1 96.62 342 ARG B O 1
ATOM 9109 N N . PHE B 1 343 ? -23.953 -35.5 -20.594 1 96.25 343 PHE B N 1
ATOM 9110 C CA . PHE B 1 343 ? -25.141 -34.656 -20.516 1 96.25 343 PHE B CA 1
ATOM 9111 C C . PHE B 1 343 ? -24.922 -33.344 -21.266 1 96.25 343 PHE B C 1
ATOM 9113 O O . PHE B 1 343 ? -25.828 -32.844 -21.953 1 96.25 343 PHE B O 1
ATOM 9120 N N . GLN B 1 344 ? -23.703 -32.75 -21.188 1 95.75 344 GLN B N 1
ATOM 9121 C CA . GLN B 1 344 ? -23.406 -31.438 -21.75 1 95.75 344 GLN B CA 1
ATOM 9122 C C . GLN B 1 344 ? -22.984 -31.547 -23.219 1 95.75 344 GLN B C 1
ATOM 9124 O O . GLN B 1 344 ? -22.766 -30.531 -23.875 1 95.75 344 GLN B O 1
ATOM 9129 N N . GLY B 1 345 ? -22.797 -32.75 -23.688 1 94.94 345 GLY B N 1
ATOM 9130 C CA . GLY B 1 345 ? -22.562 -32.969 -25.094 1 94.94 345 GLY B CA 1
ATOM 9131 C C . GLY B 1 345 ? -21.109 -32.75 -25.5 1 94.94 345 GLY B C 1
ATOM 9132 O O . GLY B 1 345 ? -20.812 -32.312 -26.609 1 94.94 345 GLY B O 1
ATOM 9133 N N . ASN B 1 346 ? -20.219 -33.062 -24.562 1 95.94 346 ASN B N 1
ATOM 9134 C CA . ASN B 1 346 ? -18.797 -32.938 -24.891 1 95.94 346 ASN B CA 1
ATOM 9135 C C . ASN B 1 346 ? -18.391 -33.875 -26.016 1 95.94 346 ASN B C 1
ATOM 9137 O O . ASN B 1 346 ? -18.766 -35.031 -26.031 1 95.94 346 ASN B O 1
ATOM 9141 N N . THR B 1 347 ? -17.562 -33.312 -26.938 1 94.69 347 THR B N 1
ATOM 9142 C CA . THR B 1 347 ? -17.109 -34.156 -28.047 1 94.69 347 THR B CA 1
ATOM 9143 C C . THR B 1 347 ? -15.586 -34.25 -28.062 1 94.69 347 THR B C 1
ATOM 9145 O O . THR B 1 347 ? -15.016 -34.969 -28.875 1 94.69 347 THR B O 1
ATOM 9148 N N . LEU B 1 348 ? -14.938 -33.562 -27.203 1 96.12 348 LEU B N 1
ATOM 9149 C CA . LEU B 1 348 ? -13.484 -33.656 -27.125 1 96.12 348 LEU B CA 1
ATOM 9150 C C . LEU B 1 348 ? -13.055 -35.031 -26.578 1 96.12 348 LEU B C 1
ATOM 9152 O O . LEU B 1 348 ? -13.672 -35.531 -25.641 1 96.12 348 LEU B O 1
ATOM 9156 N N . PRO B 1 349 ? -12.055 -35.594 -27.219 1 96.44 349 PRO B N 1
ATOM 9157 C CA . PRO B 1 349 ? -11.539 -36.812 -26.625 1 96.44 349 PRO B CA 1
ATOM 9158 C C . PRO B 1 349 ? -10.938 -36.594 -25.234 1 96.44 349 PRO B C 1
ATOM 9160 O O . PRO B 1 349 ? -10.5 -35.5 -24.922 1 96.44 349 PRO B O 1
ATOM 9163 N N . ILE B 1 350 ? -10.992 -37.688 -24.453 1 97.44 350 ILE B N 1
ATOM 9164 C CA . ILE B 1 350 ? -10.477 -37.656 -23.094 1 97.44 350 ILE B CA 1
ATOM 9165 C C . ILE B 1 350 ? -9.352 -38.688 -22.938 1 97.44 350 ILE B C 1
ATOM 9167 O O . ILE B 1 350 ? -9.461 -39.812 -23.406 1 97.44 350 ILE B O 1
ATOM 9171 N N . GLN B 1 351 ? -8.258 -38.25 -22.391 1 97.69 351 GLN B N 1
ATOM 9172 C CA . GLN B 1 351 ? -7.188 -39.156 -22.047 1 97.69 351 GLN B CA 1
ATOM 9173 C C . GLN B 1 351 ? -7 -39.25 -20.531 1 97.69 351 GLN B C 1
ATOM 9175 O O . GLN B 1 351 ? -6.797 -38.219 -19.859 1 97.69 351 GLN B O 1
ATOM 9180 N N . ILE B 1 352 ? -7.113 -40.375 -20 1 96.88 352 ILE B N 1
ATOM 9181 C CA . ILE B 1 352 ? -6.766 -40.688 -18.609 1 96.88 352 ILE B CA 1
ATOM 9182 C C . ILE B 1 352 ? -5.348 -41.219 -18.547 1 96.88 352 ILE B C 1
ATOM 9184 O O . ILE B 1 352 ? -5.055 -42.281 -19.109 1 96.88 352 ILE B O 1
ATOM 9188 N N . VAL B 1 353 ? -4.48 -40.531 -17.891 1 96.31 353 VAL B N 1
ATOM 9189 C CA . VAL B 1 353 ? -3.086 -40.938 -17.75 1 96.31 353 VAL B CA 1
ATOM 9190 C C . VAL B 1 353 ? -2.854 -41.469 -16.344 1 96.31 353 VAL B C 1
ATOM 9192 O O . VAL B 1 353 ? -3.201 -40.812 -15.352 1 96.31 353 VAL B O 1
ATOM 9195 N N . TYR B 1 354 ? -2.332 -42.656 -16.234 1 93.25 354 TYR B N 1
ATOM 9196 C CA . TYR B 1 354 ? -2.131 -43.281 -14.945 1 93.25 354 TYR B CA 1
ATOM 9197 C C . TYR B 1 354 ? -0.917 -44.219 -14.977 1 93.25 354 TYR B C 1
ATOM 9199 O O . TYR B 1 354 ? -0.255 -44.344 -16.016 1 93.25 354 TYR B O 1
ATOM 9207 N N . ARG B 1 355 ? -0.53 -44.812 -13.797 1 91.94 355 ARG B N 1
ATOM 9208 C CA . ARG B 1 355 ? 0.577 -45.781 -13.703 1 91.94 355 ARG B CA 1
ATOM 9209 C C . ARG B 1 355 ? 0.083 -47.156 -13.273 1 91.94 355 ARG B C 1
ATOM 9211 O O . ARG B 1 355 ? -0.535 -47.281 -12.219 1 91.94 355 ARG B O 1
ATOM 9218 N N . GLY B 1 356 ? 0.355 -48.062 -14.141 1 81.81 356 GLY B N 1
ATOM 9219 C CA . GLY B 1 356 ? 0.232 -49.469 -13.812 1 81.81 356 GLY B CA 1
ATOM 9220 C C . GLY B 1 356 ? -1.086 -49.844 -13.148 1 81.81 356 GLY B C 1
ATOM 9221 O O . GLY B 1 356 ? -2.156 -49.562 -13.695 1 81.81 356 GLY B O 1
ATOM 9222 N N . ASN B 1 357 ? -0.974 -50.188 -11.906 1 78.06 357 ASN B N 1
ATOM 9223 C CA . ASN B 1 357 ? -2.098 -50.812 -11.219 1 78.06 357 ASN B CA 1
ATOM 9224 C C . ASN B 1 357 ? -2.994 -49.781 -10.547 1 78.06 357 ASN B C 1
ATOM 9226 O O . ASN B 1 357 ? -3.855 -50.125 -9.742 1 78.06 357 ASN B O 1
ATOM 9230 N N . GLU B 1 358 ? -2.744 -48.562 -10.828 1 86.69 358 GLU B N 1
ATOM 9231 C CA . GLU B 1 358 ? -3.617 -47.531 -10.258 1 86.69 358 GLU B CA 1
ATOM 9232 C C . GLU B 1 358 ? -5.051 -47.688 -10.758 1 86.69 358 GLU B C 1
ATOM 9234 O O . GLU B 1 358 ? -5.996 -47.25 -10.094 1 86.69 358 GLU B O 1
ATOM 9239 N N . LEU B 1 359 ? -5.215 -48.188 -11.883 1 90.38 359 LEU B N 1
ATOM 9240 C CA . LEU B 1 359 ? -6.523 -48.469 -12.469 1 90.38 359 LEU B CA 1
ATOM 9241 C C . LEU B 1 359 ? -6.617 -49.938 -12.922 1 90.38 359 LEU B C 1
ATOM 9243 O O . LEU B 1 359 ? -5.984 -50.312 -13.906 1 90.38 359 LEU B O 1
ATOM 9247 N N . SER B 1 360 ? -7.441 -50.719 -12.305 1 90.81 360 SER B N 1
ATOM 9248 C CA . SER B 1 360 ? -7.625 -52.094 -12.68 1 90.81 360 SER B CA 1
ATOM 9249 C C . SER B 1 360 ? -8.414 -52.219 -13.977 1 90.81 360 SER B C 1
ATOM 9251 O O . SER B 1 360 ? -9.117 -51.312 -14.375 1 90.81 360 SER B O 1
ATOM 9253 N N . GLN B 1 361 ? -8.266 -53.375 -14.586 1 90.88 361 GLN B N 1
ATOM 9254 C CA . GLN B 1 361 ? -9.016 -53.625 -15.812 1 90.88 361 GLN B CA 1
ATOM 9255 C C . GLN B 1 361 ? -10.523 -53.531 -15.562 1 90.88 361 GLN B C 1
ATOM 9257 O O . GLN B 1 361 ? -11.273 -53.062 -16.422 1 90.88 361 GLN B O 1
ATOM 9262 N N . GLU B 1 362 ? -10.914 -53.969 -14.461 1 92.44 362 GLU B N 1
ATOM 9263 C CA . GLU B 1 362 ? -12.328 -53.906 -14.102 1 92.44 362 GLU B CA 1
ATOM 9264 C C . GLU B 1 362 ? -12.828 -52.469 -14.086 1 92.44 362 GLU B C 1
ATOM 9266 O O . GLU B 1 362 ? -13.906 -52.188 -14.617 1 92.44 362 GLU B O 1
ATOM 9271 N N . LEU B 1 363 ? -12.078 -51.625 -13.477 1 94 363 LEU B N 1
ATOM 9272 C CA . LEU B 1 363 ? -12.469 -50.219 -13.391 1 94 363 LEU B CA 1
ATOM 9273 C C . LEU B 1 363 ? -12.453 -49.594 -14.766 1 94 363 LEU B C 1
ATOM 9275 O O . LEU B 1 363 ? -13.312 -48.75 -15.078 1 94 363 LEU B O 1
ATOM 9279 N N . VAL B 1 364 ? -11.453 -49.906 -15.57 1 94.56 364 VAL B N 1
ATOM 9280 C CA . VAL B 1 364 ? -11.383 -49.406 -16.938 1 94.56 364 VAL B CA 1
ATOM 9281 C C . VAL B 1 364 ? -12.656 -49.781 -17.688 1 94.56 364 VAL B C 1
ATOM 9283 O O . VAL B 1 364 ? -13.281 -48.938 -18.344 1 94.56 364 VAL B O 1
ATOM 9286 N N . ASP B 1 365 ? -13.055 -51.031 -17.531 1 94.5 365 ASP B N 1
ATOM 9287 C CA . ASP B 1 365 ? -14.25 -51.5 -18.219 1 94.5 365 ASP B CA 1
ATOM 9288 C C . ASP B 1 365 ? -15.492 -50.75 -17.75 1 94.5 365 ASP B C 1
ATOM 9290 O O . ASP B 1 365 ? -16.344 -50.375 -18.562 1 94.5 365 ASP B O 1
ATOM 9294 N N . LYS B 1 366 ? -15.547 -50.531 -16.516 1 95.5 366 LYS B N 1
ATOM 9295 C CA . LYS B 1 366 ? -16.703 -49.844 -15.961 1 95.5 366 LYS B CA 1
ATOM 9296 C C . LYS B 1 366 ? -16.734 -48.375 -16.438 1 95.5 366 LYS B C 1
ATOM 9298 O O . LYS B 1 366 ? -17.812 -47.844 -16.672 1 95.5 366 LYS B O 1
ATOM 9303 N N . LEU B 1 367 ? -15.594 -47.781 -16.484 1 96.5 367 LEU B N 1
ATOM 9304 C CA . LEU B 1 367 ? -15.516 -46.406 -16.969 1 96.5 367 LEU B CA 1
ATOM 9305 C C . LEU B 1 367 ? -15.922 -46.344 -18.438 1 96.5 367 LEU B C 1
ATOM 9307 O O . LEU B 1 367 ? -16.609 -45.375 -18.844 1 96.5 367 LEU B O 1
ATOM 9311 N N . ILE B 1 368 ? -15.461 -47.312 -19.219 1 95.88 368 ILE B N 1
ATOM 9312 C CA . ILE B 1 368 ? -15.828 -47.344 -20.641 1 95.88 368 ILE B CA 1
ATOM 9313 C C . ILE B 1 368 ? -17.344 -47.5 -20.766 1 95.88 368 ILE B C 1
ATOM 9315 O O . ILE B 1 368 ? -17.969 -46.875 -21.625 1 95.88 368 ILE B O 1
ATOM 9319 N N . PHE B 1 369 ? -17.938 -48.312 -19.922 1 96 369 PHE B N 1
ATOM 9320 C CA . PHE B 1 369 ? -19.391 -48.469 -19.938 1 96 369 PHE B CA 1
ATOM 9321 C C . PHE B 1 369 ? -20.094 -47.188 -19.625 1 96 369 PHE B C 1
ATOM 9323 O O . PHE B 1 369 ? -21.031 -46.781 -20.328 1 96 369 PHE B O 1
ATOM 9330 N N . ALA B 1 370 ? -19.656 -46.5 -18.609 1 96.12 370 ALA B N 1
ATOM 9331 C CA . ALA B 1 370 ? -20.25 -45.219 -18.25 1 96.12 370 ALA B CA 1
ATOM 9332 C C . ALA B 1 370 ? -20.125 -44.219 -19.375 1 96.12 370 ALA B C 1
ATOM 9334 O O . ALA B 1 370 ? -21.047 -43.406 -19.609 1 96.12 370 ALA B O 1
ATOM 9335 N N . ALA B 1 371 ? -19.062 -44.281 -20.078 1 96.38 371 ALA B N 1
ATOM 9336 C CA . ALA B 1 371 ? -18.75 -43.312 -21.109 1 96.38 371 ALA B CA 1
ATOM 9337 C C . ALA B 1 371 ? -19.562 -43.562 -22.375 1 96.38 371 ALA B C 1
ATOM 9339 O O . ALA B 1 371 ? -19.953 -42.625 -23.078 1 96.38 371 ALA B O 1
ATOM 9340 N N . ARG B 1 372 ? -19.875 -44.844 -22.641 1 94.44 372 ARG B N 1
ATOM 9341 C CA . ARG B 1 372 ? -20.312 -45.094 -24 1 94.44 372 ARG B CA 1
ATOM 9342 C C . ARG B 1 372 ? -21.672 -45.781 -24.031 1 94.44 372 ARG B C 1
ATOM 9344 O O . ARG B 1 372 ? -22.375 -45.719 -25.047 1 94.44 372 ARG B O 1
ATOM 9351 N N . SER B 1 373 ? -22.094 -46.375 -22.953 1 93.75 373 SER B N 1
ATOM 9352 C CA . SER B 1 373 ? -23.312 -47.188 -22.984 1 93.75 373 SER B CA 1
ATOM 9353 C C . SER B 1 373 ? -24.547 -46.312 -23.203 1 93.75 373 SER B C 1
ATOM 9355 O O . SER B 1 373 ? -24.734 -45.312 -22.516 1 93.75 373 SER B O 1
ATOM 9357 N N . PRO B 1 374 ? -25.422 -46.656 -24.141 1 90.06 374 PRO B N 1
ATOM 9358 C CA . PRO B 1 374 ? -26.688 -45.938 -24.266 1 90.06 374 PRO B CA 1
ATOM 9359 C C . PRO B 1 374 ? -27.594 -46.094 -23.062 1 90.06 374 PRO B C 1
ATOM 9361 O O . PRO B 1 374 ? -28.5 -45.312 -22.844 1 90.06 374 PRO B O 1
ATOM 9364 N N . ASP B 1 375 ? -27.312 -47.094 -22.281 1 87.62 375 ASP B N 1
ATOM 9365 C CA . ASP B 1 375 ? -28.141 -47.375 -21.109 1 87.62 375 ASP B CA 1
ATOM 9366 C C . ASP B 1 375 ? -27.766 -46.469 -19.938 1 87.62 375 ASP B C 1
ATOM 9368 O O . ASP B 1 375 ? -28.531 -46.375 -18.969 1 87.62 375 ASP B O 1
ATOM 9372 N N . PHE B 1 376 ? -26.594 -46 -20.016 1 89.19 376 PHE B N 1
ATOM 9373 C CA . PHE B 1 376 ? -26.188 -45.062 -18.984 1 89.19 376 PHE B CA 1
ATOM 9374 C C . PHE B 1 376 ? -26.734 -43.656 -19.266 1 89.19 376 PHE B C 1
ATOM 9376 O O . PHE B 1 376 ? -26.031 -42.844 -19.844 1 89.19 376 PHE B O 1
ATOM 9383 N N . LYS B 1 377 ? -27.969 -43.406 -18.922 1 87.19 377 LYS B N 1
ATOM 9384 C CA . LYS B 1 377 ? -28.688 -42.188 -19.25 1 87.19 377 LYS B CA 1
ATOM 9385 C C . LYS B 1 377 ? -28.75 -41.25 -18.031 1 87.19 377 LYS B C 1
ATOM 9387 O O . LYS B 1 377 ? -28.828 -41.719 -16.891 1 87.19 377 LYS B O 1
ATOM 9392 N N . PRO B 1 378 ? -28.672 -40 -18.375 1 87.44 378 PRO B N 1
ATOM 9393 C CA . PRO B 1 378 ? -28.859 -39.062 -17.281 1 87.44 378 PRO B CA 1
ATOM 9394 C C . PRO B 1 378 ? -30.25 -39.156 -16.656 1 87.44 378 PRO B C 1
ATOM 9396 O O . PRO B 1 378 ? -31.203 -39.531 -17.328 1 87.44 378 PRO B O 1
ATOM 9399 N N . VAL B 1 379 ? -30.266 -38.781 -15.438 1 88.56 379 VAL B N 1
ATOM 9400 C CA . VAL B 1 379 ? -31.547 -38.719 -14.742 1 88.56 379 VAL B CA 1
ATOM 9401 C C . VAL B 1 379 ? -32.438 -37.625 -15.383 1 88.56 379 VAL B C 1
ATOM 9403 O O . VAL B 1 379 ? -31.906 -36.719 -16.031 1 88.56 379 VAL B O 1
ATOM 9406 N N . GLU B 1 380 ? -33.75 -37.812 -15.211 1 84.44 380 GLU B N 1
ATOM 9407 C CA . GLU B 1 380 ? -34.688 -36.812 -15.711 1 84.44 380 GLU B CA 1
ATOM 9408 C C . GLU B 1 380 ? -34.438 -35.438 -15.078 1 84.44 380 GLU B C 1
ATOM 9410 O O . GLU B 1 380 ? -34.156 -35.344 -13.875 1 84.44 380 GLU B O 1
ATOM 9415 N N . ASN B 1 381 ? -34.344 -34.438 -15.969 1 82.94 381 ASN B N 1
ATOM 9416 C CA . ASN B 1 381 ? -34.125 -33.094 -15.516 1 82.94 381 ASN B CA 1
ATOM 9417 C C . ASN B 1 381 ? -34.969 -32.094 -16.297 1 82.94 381 ASN B C 1
ATOM 9419 O O . ASN B 1 381 ? -35.688 -32.469 -17.234 1 82.94 381 ASN B O 1
ATOM 9423 N N . LYS B 1 382 ? -34.969 -30.812 -15.938 1 81.62 382 LYS B N 1
ATOM 9424 C CA . LYS B 1 382 ? -35.844 -29.797 -16.5 1 81.62 382 LYS B CA 1
ATOM 9425 C C . LYS B 1 382 ? -35.156 -29.016 -17.609 1 81.62 382 LYS B C 1
ATOM 9427 O O . LYS B 1 382 ? -35.656 -28.016 -18.109 1 81.62 382 LYS B O 1
ATOM 9432 N N . TYR B 1 383 ? -34 -29.516 -18.031 1 89.25 383 TYR B N 1
ATOM 9433 C CA . TYR B 1 383 ? -33.25 -28.781 -19.047 1 89.25 383 TYR B CA 1
ATOM 9434 C C . TYR B 1 383 ? -33.562 -29.312 -20.438 1 89.25 383 TYR B C 1
ATOM 9436 O O . TYR B 1 383 ? -33.406 -30.5 -20.719 1 89.25 383 TYR B O 1
ATOM 9444 N N . ASP B 1 384 ? -34 -28.453 -21.344 1 85.62 384 ASP B N 1
ATOM 9445 C CA . ASP B 1 384 ? -34.531 -28.828 -22.656 1 85.62 384 ASP B CA 1
ATOM 9446 C C . ASP B 1 384 ? -33.406 -29.281 -23.594 1 85.62 384 ASP B C 1
ATOM 9448 O O . ASP B 1 384 ? -33.656 -30.031 -24.531 1 85.62 384 ASP B O 1
ATOM 9452 N N . ASN B 1 385 ? -32.281 -28.797 -23.359 1 86.88 385 ASN B N 1
ATOM 9453 C CA . ASN B 1 385 ? -31.188 -29.078 -24.297 1 86.88 385 ASN B CA 1
ATOM 9454 C C . ASN B 1 385 ? -30.281 -30.188 -23.797 1 86.88 385 ASN B C 1
ATOM 9456 O O . ASN B 1 385 ? -29.078 -30.203 -24.078 1 86.88 385 ASN B O 1
ATOM 9460 N N . SER B 1 386 ? -30.797 -31.062 -23.016 1 89.31 386 SER B N 1
ATOM 9461 C CA . SER B 1 386 ? -30.047 -32.188 -22.484 1 89.31 386 SER B CA 1
ATOM 9462 C C . SER B 1 386 ? -29.594 -33.125 -23.594 1 89.31 386 SER B C 1
ATOM 9464 O O . SER B 1 386 ? -30.328 -33.375 -24.562 1 89.31 386 SER B O 1
ATOM 9466 N N . THR B 1 387 ? -28.359 -33.531 -23.5 1 92 387 THR B N 1
ATOM 9467 C CA . THR B 1 387 ? -27.844 -34.531 -24.422 1 92 387 THR B CA 1
ATOM 9468 C C . THR B 1 387 ? -27.312 -35.75 -23.672 1 92 387 THR B C 1
ATOM 9470 O O . THR B 1 387 ? -27.391 -35.812 -22.453 1 92 387 THR B O 1
ATOM 9473 N N . ASN B 1 388 ? -26.906 -36.719 -24.328 1 94 388 ASN B N 1
ATOM 9474 C CA . ASN B 1 388 ? -26.266 -37.938 -23.812 1 94 388 ASN B CA 1
ATOM 9475 C C . ASN B 1 388 ? -25.203 -38.438 -24.781 1 94 388 ASN B C 1
ATOM 9477 O O . ASN B 1 388 ? -25.25 -39.594 -25.203 1 94 388 ASN B O 1
ATOM 9481 N N . VAL B 1 389 ? -24.266 -37.625 -25.047 1 94.44 389 VAL B N 1
ATOM 9482 C CA . VAL B 1 389 ? -23.25 -37.906 -26.047 1 94.44 389 VAL B CA 1
ATOM 9483 C C . VAL B 1 389 ? -22.219 -38.875 -25.484 1 94.44 389 VAL B C 1
ATOM 9485 O O . VAL B 1 389 ? -21.625 -38.625 -24.438 1 94.44 389 VAL B O 1
ATOM 9488 N N . PRO B 1 390 ? -21.984 -40 -26.109 1 94.38 390 PRO B N 1
ATOM 9489 C CA . PRO B 1 390 ? -20.906 -40.906 -25.641 1 94.38 390 PRO B CA 1
ATOM 9490 C C . PRO B 1 390 ? -19.547 -40.219 -25.609 1 94.38 390 PRO B C 1
ATOM 9492 O O . PRO B 1 390 ? -19.234 -39.375 -26.469 1 94.38 390 PRO B O 1
ATOM 9495 N N . GLN B 1 391 ? -18.75 -40.531 -24.656 1 95.25 391 GLN B N 1
ATOM 9496 C CA . GLN B 1 391 ? -17.438 -39.938 -24.484 1 95.25 391 GLN B CA 1
ATOM 9497 C C . GLN B 1 391 ? -16.328 -40.875 -24.984 1 95.25 391 GLN B C 1
ATOM 9499 O O . GLN B 1 391 ? -16.375 -42.062 -24.766 1 95.25 391 GLN B O 1
ATOM 9504 N N . GLU B 1 392 ? -15.344 -40.25 -25.719 1 94.25 392 GLU B N 1
ATOM 9505 C CA . GLU B 1 392 ? -14.164 -40.969 -26.188 1 94.25 392 GLU B CA 1
ATOM 9506 C C . GLU B 1 392 ? -13.055 -40.969 -25.156 1 94.25 392 GLU B C 1
ATOM 9508 O O . GLU B 1 392 ? -12.148 -40.125 -25.219 1 94.25 392 GLU B O 1
ATOM 9513 N N . ILE B 1 393 ? -13.031 -41.969 -24.312 1 96.5 393 ILE B N 1
ATOM 9514 C CA . ILE B 1 393 ? -12.039 -42.031 -23.25 1 96.5 393 ILE B CA 1
ATOM 9515 C C . ILE B 1 393 ? -10.922 -43 -23.625 1 96.5 393 ILE B C 1
ATOM 9517 O O . ILE B 1 393 ? -11.172 -44.188 -23.859 1 96.5 393 ILE B O 1
ATOM 9521 N N . TRP B 1 394 ? -9.75 -42.5 -23.703 1 97 394 TRP B N 1
ATOM 9522 C CA . TRP B 1 394 ? -8.539 -43.281 -23.953 1 97 394 TRP B CA 1
ATOM 9523 C C . TRP B 1 394 ? -7.707 -43.375 -22.672 1 97 394 TRP B C 1
ATOM 9525 O O . TRP B 1 394 ? -7.574 -42.406 -21.922 1 97 394 TRP B O 1
ATOM 9535 N N . PHE B 1 395 ? -7.219 -44.562 -22.391 1 96.94 395 PHE B N 1
ATOM 9536 C CA . PHE B 1 395 ? -6.434 -44.812 -21.188 1 96.94 395 PHE B CA 1
ATOM 9537 C C . PHE B 1 395 ? -4.953 -44.969 -21.531 1 96.94 395 PHE B C 1
ATOM 9539 O O . PHE B 1 395 ? -4.574 -45.812 -22.328 1 96.94 395 PHE B O 1
ATOM 9546 N N . LEU B 1 396 ? -4.137 -44.125 -20.969 1 97.56 396 LEU B N 1
ATOM 9547 C CA . LEU B 1 396 ? -2.697 -44.125 -21.203 1 97.56 396 LEU B CA 1
ATOM 9548 C C . LEU B 1 396 ? -1.943 -44.531 -19.938 1 97.56 396 LEU B C 1
ATOM 9550 O O . LEU B 1 396 ? -1.81 -43.75 -19 1 97.56 396 LEU B O 1
ATOM 9554 N N . ASP B 1 397 ? -1.439 -45.75 -19.875 1 96.25 397 ASP B N 1
ATOM 9555 C CA . ASP B 1 397 ? -0.567 -46.25 -18.812 1 96.25 397 ASP B CA 1
ATOM 9556 C C . ASP B 1 397 ? 0.886 -45.844 -19.062 1 96.25 397 ASP B C 1
ATOM 9558 O O . ASP B 1 397 ? 1.521 -46.375 -19.984 1 96.25 397 ASP B O 1
ATOM 9562 N N . VAL B 1 398 ? 1.428 -45 -18.219 1 96.75 398 VAL B N 1
ATOM 9563 C CA . VAL B 1 398 ? 2.75 -44.438 -18.5 1 96.75 398 VAL B CA 1
ATOM 9564 C C . VAL B 1 398 ? 3.793 -45.156 -17.625 1 96.75 398 VAL B C 1
ATOM 9566 O O . VAL B 1 398 ? 4.871 -44.625 -17.391 1 96.75 398 VAL B O 1
ATOM 9569 N N . SER B 1 399 ? 3.559 -46.312 -17.125 1 95.19 399 SER B N 1
ATOM 9570 C CA . SER B 1 399 ? 4.496 -47.062 -16.297 1 95.19 399 SER B CA 1
ATOM 9571 C C . SER B 1 399 ? 5.797 -47.344 -17.031 1 95.19 399 SER B C 1
ATOM 9573 O O . SER B 1 399 ? 6.875 -47.344 -16.438 1 95.19 399 SER B O 1
ATOM 9575 N N . ASN B 1 400 ? 5.656 -47.594 -18.312 1 96.88 400 ASN B N 1
ATOM 9576 C CA . ASN B 1 400 ? 6.848 -47.906 -19.109 1 96.88 400 ASN B CA 1
ATOM 9577 C C . ASN B 1 400 ? 7.523 -46.625 -19.609 1 96.88 400 ASN B C 1
ATOM 9579 O O . ASN B 1 400 ? 8.633 -46.688 -20.141 1 96.88 400 ASN B O 1
ATOM 9583 N N . THR B 1 401 ? 6.836 -45.531 -19.5 1 97.81 401 THR B N 1
ATOM 9584 C CA . THR B 1 401 ? 7.387 -44.25 -19.938 1 97.81 401 THR B CA 1
ATOM 9585 C C . THR B 1 401 ? 8.32 -43.688 -18.891 1 97.81 401 THR B C 1
ATOM 9587 O O . THR B 1 401 ? 9.336 -43.062 -19.219 1 97.81 401 THR B O 1
ATOM 9590 N N . ILE B 1 402 ? 8 -43.938 -17.656 1 96.69 402 ILE B N 1
ATOM 9591 C CA . ILE B 1 402 ? 8.742 -43.375 -16.516 1 96.69 402 ILE B CA 1
ATOM 9592 C C . ILE B 1 402 ? 9.836 -44.375 -16.109 1 96.69 402 ILE B C 1
ATOM 9594 O O . ILE B 1 402 ? 9.625 -45.594 -16.078 1 96.69 402 ILE B O 1
ATOM 9598 N N . HIS B 1 403 ? 10.945 -43.812 -15.812 1 96.81 403 HIS B N 1
ATOM 9599 C CA . HIS B 1 403 ? 12.031 -44.656 -15.312 1 96.81 403 HIS B CA 1
ATOM 9600 C C . HIS B 1 403 ? 11.625 -45.375 -14.023 1 96.81 403 HIS B C 1
ATOM 9602 O O . HIS B 1 403 ? 11.008 -44.75 -13.141 1 96.81 403 HIS B O 1
ATOM 9608 N N . PRO B 1 404 ? 11.984 -46.594 -13.875 1 94.38 404 PRO B N 1
ATOM 9609 C CA . PRO B 1 404 ? 11.539 -47.375 -12.719 1 94.38 404 PRO B CA 1
ATOM 9610 C C . PRO B 1 404 ? 11.938 -46.719 -11.383 1 94.38 404 PRO B C 1
ATOM 9612 O O . PRO B 1 404 ? 11.172 -46.781 -10.414 1 94.38 404 PRO B O 1
ATOM 9615 N N . LYS B 1 405 ? 12.984 -46.062 -11.367 1 93.62 405 LYS B N 1
ATOM 9616 C CA . LYS B 1 405 ? 13.484 -45.469 -10.133 1 93.62 405 LYS B CA 1
ATOM 9617 C C . LYS B 1 405 ? 12.664 -44.25 -9.742 1 93.62 405 LYS B C 1
ATOM 9619 O O . LYS B 1 405 ? 12.75 -43.781 -8.609 1 93.62 405 LYS B O 1
ATOM 9624 N N . TRP B 1 406 ? 11.859 -43.719 -10.648 1 94.38 406 TRP B N 1
ATOM 9625 C CA . TRP B 1 406 ? 11.141 -42.469 -10.43 1 94.38 406 TRP B CA 1
ATOM 9626 C C . TRP B 1 406 ? 9.656 -42.719 -10.242 1 94.38 406 TRP B C 1
ATOM 9628 O O . TRP B 1 406 ? 8.891 -41.812 -9.969 1 94.38 406 TRP B O 1
ATOM 9638 N N . GLN B 1 407 ? 9.219 -43.906 -10.297 1 89.75 407 GLN B N 1
ATOM 9639 C CA . GLN B 1 407 ? 7.793 -44.25 -10.289 1 89.75 407 GLN B CA 1
ATOM 9640 C C . GLN B 1 407 ? 7.129 -43.781 -9 1 89.75 407 GLN B C 1
ATOM 9642 O O . GLN B 1 407 ? 5.996 -43.281 -9.023 1 89.75 407 GLN B O 1
ATOM 9647 N N . ASN B 1 408 ? 7.832 -43.812 -7.918 1 89.19 408 ASN B N 1
ATOM 9648 C CA . ASN B 1 408 ? 7.246 -43.531 -6.617 1 89.19 408 ASN B CA 1
ATOM 9649 C C . ASN B 1 408 ? 7.324 -42.031 -6.301 1 89.19 408 ASN B C 1
ATOM 9651 O O . ASN B 1 408 ? 6.73 -41.562 -5.324 1 89.19 408 ASN B O 1
ATOM 9655 N N . ASP B 1 409 ? 7.988 -41.312 -7.094 1 91.5 409 ASP B N 1
ATOM 9656 C CA . ASP B 1 409 ? 8.133 -39.875 -6.859 1 91.5 409 ASP B CA 1
ATOM 9657 C C . ASP B 1 409 ? 6.867 -39.125 -7.273 1 91.5 409 ASP B C 1
ATOM 9659 O O . ASP B 1 409 ? 6.656 -37.969 -6.863 1 91.5 409 ASP B O 1
ATOM 9663 N N . PHE B 1 410 ? 6.031 -39.719 -8.086 1 90.25 410 PHE B N 1
ATOM 9664 C CA . PHE B 1 410 ? 4.836 -39.094 -8.609 1 90.25 410 PHE B CA 1
ATOM 9665 C C . PHE B 1 410 ? 3.594 -39.531 -7.852 1 90.25 410 PHE B C 1
ATOM 9667 O O . PHE B 1 410 ? 2.566 -39.844 -8.453 1 90.25 410 PHE B O 1
ATOM 9674 N N . ASP B 1 411 ? 3.703 -39.531 -6.578 1 82.75 411 ASP B N 1
ATOM 9675 C CA . ASP B 1 411 ? 2.57 -39.938 -5.762 1 82.75 411 ASP B CA 1
ATOM 9676 C C . ASP B 1 411 ? 1.643 -38.781 -5.453 1 82.75 411 ASP B C 1
ATOM 9678 O O . ASP B 1 411 ? 2.045 -37.625 -5.562 1 82.75 411 ASP B O 1
ATOM 9682 N N . SER B 1 412 ? 0.337 -39.062 -5.199 1 77.38 412 SER B N 1
ATOM 9683 C CA . SER B 1 412 ? -0.652 -38.094 -4.754 1 77.38 412 SER B CA 1
ATOM 9684 C C . SER B 1 412 ? -0.808 -36.938 -5.766 1 77.38 412 SER B C 1
ATOM 9686 O O . SER B 1 412 ? -1.007 -37.188 -6.957 1 77.38 412 SER B O 1
ATOM 9688 N N . TYR B 1 413 ? -0.591 -35.75 -5.285 1 76.25 413 TYR B N 1
ATOM 9689 C CA . TYR B 1 413 ? -0.811 -34.594 -6.121 1 76.25 413 TYR B CA 1
ATOM 9690 C C . TYR B 1 413 ? 0.242 -34.5 -7.223 1 76.25 413 TYR B C 1
ATOM 9692 O O . TYR B 1 413 ? 0.036 -33.812 -8.234 1 76.25 413 TYR B O 1
ATOM 9700 N N . LYS B 1 414 ? 1.29 -35.188 -7.113 1 88.75 414 LYS B N 1
ATOM 9701 C CA . LYS B 1 414 ? 2.373 -35.094 -8.086 1 88.75 414 LYS B CA 1
ATOM 9702 C C . LYS B 1 414 ? 2.055 -35.906 -9.336 1 88.75 414 LYS B C 1
ATOM 9704 O O . LYS B 1 414 ? 2.705 -35.75 -10.375 1 88.75 414 LYS B O 1
ATOM 9709 N N . SER B 1 415 ? 1.048 -36.719 -9.266 1 89.44 415 SER B N 1
ATOM 9710 C CA . SER B 1 415 ? 0.632 -37.5 -10.438 1 89.44 415 SER B CA 1
ATOM 9711 C C . SER B 1 415 ? 0.137 -36.562 -11.555 1 89.44 415 SER B C 1
ATOM 9713 O O . SER B 1 415 ? 0.175 -36.938 -12.727 1 89.44 415 SER B O 1
ATOM 9715 N N . LYS B 1 416 ? -0.34 -35.406 -11.148 1 93.44 416 LYS B N 1
ATOM 9716 C CA . LYS B 1 416 ? -0.819 -34.438 -12.109 1 93.44 416 LYS B CA 1
ATOM 9717 C C . LYS B 1 416 ? 0.255 -34.094 -13.148 1 93.44 416 LYS B C 1
ATOM 9719 O O . LYS B 1 416 ? -0.057 -33.812 -14.305 1 93.44 416 LYS B O 1
ATOM 9724 N N . TRP B 1 417 ? 1.475 -34.188 -12.719 1 96.31 417 TRP B N 1
ATOM 9725 C CA . TRP B 1 417 ? 2.572 -33.844 -13.617 1 96.31 417 TRP B CA 1
ATOM 9726 C C . TRP B 1 417 ? 2.721 -34.906 -14.711 1 96.31 417 TRP B C 1
ATOM 9728 O O . TRP B 1 417 ? 3.088 -34.594 -15.844 1 96.31 417 TRP B O 1
ATOM 9738 N N . LEU B 1 418 ? 2.447 -36.188 -14.438 1 96.19 418 LEU B N 1
ATOM 9739 C CA . LEU B 1 418 ? 2.455 -37.219 -15.461 1 96.19 418 LEU B CA 1
ATOM 9740 C C . LEU B 1 418 ? 1.402 -36.938 -16.531 1 96.19 418 LEU B C 1
ATOM 9742 O O . LEU B 1 418 ? 1.655 -37.094 -17.719 1 96.19 418 LEU B O 1
ATOM 9746 N N . VAL B 1 419 ? 0.318 -36.438 -16.047 1 96.94 419 VAL B N 1
ATOM 9747 C CA . VAL B 1 419 ? -0.813 -36.156 -16.922 1 96.94 419 VAL B CA 1
ATOM 9748 C C . VAL B 1 419 ? -0.465 -35.031 -17.875 1 96.94 419 VAL B C 1
ATOM 9750 O O . VAL B 1 419 ? -0.614 -35.156 -19.094 1 96.94 419 VAL B O 1
ATOM 9753 N N . VAL B 1 420 ? 0.051 -33.938 -17.344 1 97.56 420 VAL B N 1
ATOM 9754 C CA . VAL B 1 420 ? 0.223 -32.719 -18.141 1 97.56 420 VAL B CA 1
ATOM 9755 C C . VAL B 1 420 ? 1.443 -32.875 -19.047 1 97.56 420 VAL B C 1
ATOM 9757 O O . VAL B 1 420 ? 1.501 -32.281 -20.125 1 97.56 420 VAL B O 1
ATOM 9760 N N . LEU B 1 421 ? 2.396 -33.719 -18.703 1 98 421 LEU B N 1
ATOM 9761 C CA . LEU B 1 421 ? 3.619 -33.875 -19.484 1 98 421 LEU B CA 1
ATOM 9762 C C . LEU B 1 421 ? 3.445 -34.938 -20.578 1 98 421 LEU B C 1
ATOM 9764 O O . LEU B 1 421 ? 3.914 -34.75 -21.703 1 98 421 LEU B O 1
ATOM 9768 N N . PHE B 1 422 ? 2.723 -36.031 -20.281 1 98.19 422 PHE B N 1
ATOM 9769 C CA . PHE B 1 422 ? 2.855 -37.188 -21.172 1 98.19 422 PHE B CA 1
ATOM 9770 C C . PHE B 1 422 ? 1.544 -37.469 -21.891 1 98.19 422 PHE B C 1
ATOM 9772 O O . PHE B 1 422 ? 1.408 -38.5 -22.562 1 98.19 422 PHE B O 1
ATOM 9779 N N . ASN B 1 423 ? 0.551 -36.625 -21.703 1 98.38 423 ASN B N 1
ATOM 9780 C CA . ASN B 1 423 ? -0.606 -36.781 -22.578 1 98.38 423 ASN B CA 1
ATOM 9781 C C . ASN B 1 423 ? -0.225 -36.625 -24.047 1 98.38 423 ASN B C 1
ATOM 9783 O O . ASN B 1 423 ? 0.905 -36.25 -24.359 1 98.38 423 ASN B O 1
ATOM 9787 N N . LEU B 1 424 ? -1.139 -36.938 -24.922 1 98.31 424 LEU B N 1
ATOM 9788 C CA . LEU B 1 424 ? -0.795 -36.969 -26.328 1 98.31 424 LEU B CA 1
ATOM 9789 C C . LEU B 1 424 ? -1.652 -36 -27.125 1 98.31 424 LEU B C 1
ATOM 9791 O O . LEU B 1 424 ? -1.99 -36.25 -28.281 1 98.31 424 LEU B O 1
ATOM 9795 N N . PHE B 1 425 ? -2.07 -34.938 -26.484 1 98.06 425 PHE B N 1
ATOM 9796 C CA . PHE B 1 425 ? -2.746 -33.844 -27.188 1 98.06 425 PHE B CA 1
ATOM 9797 C C . PHE B 1 425 ? -1.794 -32.688 -27.422 1 98.06 425 PHE B C 1
ATOM 9799 O O . PHE B 1 425 ? -0.895 -32.438 -26.625 1 98.06 425 PHE B O 1
ATOM 9806 N N . LYS B 1 426 ? -2.023 -31.953 -28.5 1 98 426 LYS B N 1
ATOM 9807 C CA . LYS B 1 426 ? -1.296 -30.719 -28.75 1 98 426 LYS B CA 1
ATOM 9808 C C . LYS B 1 426 ? -1.71 -29.625 -27.766 1 98 426 LYS B C 1
ATOM 9810 O O . LYS B 1 426 ? -0.858 -28.969 -27.156 1 98 426 LYS B O 1
ATOM 9815 N N . GLU B 1 427 ? -3.01 -29.422 -27.672 1 98.31 427 GLU B N 1
ATOM 9816 C CA . GLU B 1 427 ? -3.643 -28.516 -26.703 1 98.31 427 GLU B CA 1
ATOM 9817 C C . GLU B 1 427 ? -4.605 -29.266 -25.797 1 98.31 427 GLU B C 1
ATOM 9819 O O . GLU B 1 427 ? -5.352 -30.125 -26.25 1 98.31 427 GLU B O 1
ATOM 9824 N N . PHE B 1 428 ? -4.562 -28.953 -24.547 1 98.69 428 PHE B N 1
ATOM 9825 C CA . PHE B 1 428 ? -5.43 -29.734 -23.672 1 98.69 428 PHE B CA 1
ATOM 9826 C C . PHE B 1 428 ? -6.055 -28.844 -22.594 1 98.69 428 PHE B C 1
ATOM 9828 O O . PHE B 1 428 ? -5.551 -27.75 -22.312 1 98.69 428 PHE B O 1
ATOM 9835 N N . VAL B 1 429 ? -7.156 -29.281 -22.047 1 98.69 429 VAL B N 1
ATOM 9836 C CA . VAL B 1 429 ? -7.77 -28.781 -20.828 1 98.69 429 VAL B CA 1
ATOM 9837 C C . VAL B 1 429 ? -7.629 -29.828 -19.719 1 98.69 429 VAL B C 1
ATOM 9839 O O . VAL B 1 429 ? -7.992 -30.984 -19.906 1 98.69 429 VAL B O 1
ATOM 9842 N N . PHE B 1 430 ? -7.027 -29.406 -18.75 1 98.25 430 PHE B N 1
ATOM 9843 C CA . PHE B 1 430 ? -6.984 -30.266 -17.562 1 98.25 430 PHE B CA 1
ATOM 9844 C C . PHE B 1 430 ? -8.188 -30.016 -16.672 1 98.25 430 PHE B C 1
ATOM 9846 O O . PHE B 1 430 ? -8.586 -28.875 -16.469 1 98.25 430 PHE B O 1
ATOM 9853 N N . LEU B 1 431 ? -8.742 -31.094 -16.109 1 96.88 431 LEU B N 1
ATOM 9854 C CA . LEU B 1 431 ? -9.82 -31 -15.133 1 96.88 431 LEU B CA 1
ATOM 9855 C C . LEU B 1 431 ? -9.586 -31.969 -13.977 1 96.88 431 LEU B C 1
ATOM 9857 O O . LEU B 1 431 ? -9.328 -33.156 -14.195 1 96.88 431 LEU B O 1
ATOM 9861 N N . ASP B 1 432 ? -9.688 -31.438 -12.82 1 95.44 432 ASP B N 1
ATOM 9862 C CA . ASP B 1 432 ? -9.82 -32.344 -11.695 1 95.44 432 ASP B CA 1
ATOM 9863 C C . ASP B 1 432 ? -11.102 -33.188 -11.812 1 95.44 432 ASP B C 1
ATOM 9865 O O . ASP B 1 432 ? -12.07 -32.75 -12.422 1 95.44 432 ASP B O 1
ATOM 9869 N N . ILE B 1 433 ? -11.07 -34.25 -11.211 1 93.88 433 ILE B N 1
ATOM 9870 C CA . ILE B 1 433 ? -12.195 -35.188 -11.328 1 93.88 433 ILE B CA 1
ATOM 9871 C C . ILE B 1 433 ? -13.43 -34.562 -10.648 1 93.88 433 ILE B C 1
ATOM 9873 O O . ILE B 1 433 ? -14.562 -34.906 -10.992 1 93.88 433 ILE B O 1
ATOM 9877 N N . ASP B 1 434 ? -13.234 -33.719 -9.719 1 94.81 434 ASP B N 1
ATOM 9878 C CA . ASP B 1 434 ? -14.359 -33.094 -9.008 1 94.81 434 ASP B CA 1
ATOM 9879 C C . ASP B 1 434 ? -14.641 -31.688 -9.516 1 94.81 434 ASP B C 1
ATOM 9881 O O . ASP B 1 434 ? -15.344 -30.922 -8.859 1 94.81 434 ASP B O 1
ATOM 9885 N N . ALA B 1 435 ? -14.023 -31.281 -10.57 1 97.06 435 ALA B N 1
ATOM 9886 C CA . ALA B 1 435 ? -14.352 -30 -11.211 1 97.06 435 ALA B CA 1
ATOM 9887 C C . ALA B 1 435 ? -15.555 -30.156 -12.141 1 97.06 435 ALA B C 1
ATOM 9889 O O . ALA B 1 435 ? -15.695 -31.172 -12.812 1 97.06 435 ALA B O 1
ATOM 9890 N N . ILE B 1 436 ? -16.406 -29.203 -12.195 1 98 436 ILE B N 1
ATOM 9891 C CA . ILE B 1 436 ? -17.531 -29.188 -13.109 1 98 436 ILE B CA 1
ATOM 9892 C C . ILE B 1 436 ? -17.516 -27.891 -13.93 1 98 436 ILE B C 1
ATOM 9894 O O . ILE B 1 436 ? -17.578 -26.797 -13.375 1 98 436 ILE B O 1
ATOM 9898 N N . SER B 1 437 ? -17.422 -28 -15.203 1 98.38 437 SER B N 1
ATOM 9899 C CA . SER B 1 437 ? -17.578 -26.859 -16.094 1 98.38 437 SER B CA 1
ATOM 9900 C C . SER B 1 437 ? -19.031 -26.656 -16.516 1 98.38 437 SER B C 1
ATOM 9902 O O . SER B 1 437 ? -19.719 -27.625 -16.828 1 98.38 437 SER B O 1
ATOM 9904 N N . TYR B 1 438 ? -19.438 -25.453 -16.516 1 98 438 TYR B N 1
ATOM 9905 C CA . TYR B 1 438 ? -20.781 -25.141 -16.969 1 98 438 TYR B CA 1
ATOM 9906 C C . TYR B 1 438 ? -20.766 -24.516 -18.359 1 98 438 TYR B C 1
ATOM 9908 O O . TYR B 1 438 ? -21.781 -24.047 -18.859 1 98 438 TYR B O 1
ATOM 9916 N N . GLN B 1 439 ? -19.547 -24.469 -18.875 1 96.94 439 GLN B N 1
ATOM 9917 C CA . GLN B 1 439 ? -19.312 -24.062 -20.266 1 96.94 439 GLN B CA 1
ATOM 9918 C C . GLN B 1 439 ? -18.797 -25.234 -21.094 1 96.94 439 GLN B C 1
ATOM 9920 O O . GLN B 1 439 ? -18.266 -26.203 -20.547 1 96.94 439 GLN B O 1
ATOM 9925 N N . GLU B 1 440 ? -19.047 -25.094 -22.406 1 96.06 440 GLU B N 1
ATOM 9926 C CA . GLU B 1 440 ? -18.391 -26.047 -23.281 1 96.06 440 GLU B CA 1
ATOM 9927 C C . GLU B 1 440 ? -16.875 -26 -23.094 1 96.06 440 GLU B C 1
ATOM 9929 O O . GLU B 1 440 ? -16.281 -24.922 -23.047 1 96.06 440 GLU B O 1
ATOM 9934 N N . ILE B 1 441 ? -16.281 -27.172 -23.016 1 97.38 441 ILE B N 1
ATOM 9935 C CA . ILE B 1 441 ? -14.859 -27.266 -22.688 1 97.38 441 ILE B CA 1
ATOM 9936 C C . ILE B 1 441 ? -14.039 -26.562 -23.75 1 97.38 441 ILE B C 1
ATOM 9938 O O . ILE B 1 441 ? -13.008 -25.953 -23.453 1 97.38 441 ILE B O 1
ATOM 9942 N N . ASP B 1 442 ? -14.453 -26.516 -25 1 95.06 442 ASP B N 1
ATOM 9943 C CA . ASP B 1 442 ? -13.742 -25.891 -26.109 1 95.06 442 ASP B CA 1
ATOM 9944 C C . ASP B 1 442 ? -13.609 -24.391 -25.891 1 95.06 442 ASP B C 1
ATOM 9946 O O . ASP B 1 442 ? -12.695 -23.766 -26.438 1 95.06 442 ASP B O 1
ATOM 9950 N N . LYS B 1 443 ? -14.469 -23.844 -25.156 1 97.12 443 LYS B N 1
ATOM 9951 C CA . LYS B 1 443 ? -14.492 -22.406 -24.953 1 97.12 443 LYS B CA 1
ATOM 9952 C C . LYS B 1 443 ? -13.273 -21.922 -24.172 1 97.12 443 LYS B C 1
ATOM 9954 O O . LYS B 1 443 ? -12.891 -20.766 -24.25 1 97.12 443 LYS B O 1
ATOM 9959 N N . TYR B 1 444 ? -12.656 -22.781 -23.422 1 98.25 444 TYR B N 1
ATOM 9960 C CA . TYR B 1 444 ? -11.469 -22.406 -22.672 1 98.25 444 TYR B CA 1
ATOM 9961 C C . TYR B 1 444 ? -10.297 -22.125 -23.609 1 98.25 444 TYR B C 1
ATOM 9963 O O . TYR B 1 444 ? -9.391 -21.359 -23.266 1 98.25 444 TYR B O 1
ATOM 9971 N N . PHE B 1 445 ? -10.289 -22.656 -24.859 1 98.12 445 PHE B N 1
ATOM 9972 C CA . PHE B 1 445 ? -9.273 -22.375 -25.859 1 98.12 445 PHE B CA 1
ATOM 9973 C C . PHE B 1 445 ? -9.547 -21.062 -26.562 1 98.12 445 PHE B C 1
ATOM 9975 O O . PHE B 1 445 ? -8.711 -20.562 -27.328 1 98.12 445 PHE B O 1
ATOM 9982 N N . GLU B 1 446 ? -10.711 -20.484 -26.281 1 97.69 446 GLU B N 1
ATOM 9983 C CA . GLU B 1 446 ? -11.125 -19.281 -26.984 1 97.69 446 GLU B CA 1
ATOM 9984 C C . GLU B 1 446 ? -11.023 -18.047 -26.078 1 97.69 446 GLU B C 1
ATOM 9986 O O . GLU B 1 446 ? -11.273 -16.922 -26.516 1 97.69 446 GLU B O 1
ATOM 9991 N N . THR B 1 447 ? -10.695 -18.219 -24.859 1 97.5 447 THR B N 1
ATOM 9992 C CA . THR B 1 447 ? -10.555 -17.094 -23.953 1 97.5 447 THR B CA 1
ATOM 9993 C C . THR B 1 447 ? -9.461 -16.141 -24.422 1 97.5 447 THR B C 1
ATOM 9995 O O . THR B 1 447 ? -8.555 -16.562 -25.156 1 97.5 447 THR B O 1
ATOM 9998 N N . ALA B 1 448 ? -9.555 -14.883 -24.031 1 96.75 448 ALA B N 1
ATOM 9999 C CA . ALA B 1 448 ? -8.531 -13.898 -24.391 1 96.75 448 ALA B CA 1
ATOM 10000 C C . ALA B 1 448 ? -7.168 -14.289 -23.828 1 96.75 448 ALA B C 1
ATOM 10002 O O . ALA B 1 448 ? -6.145 -14.117 -24.5 1 96.75 448 ALA B O 1
ATOM 10003 N N . GLU B 1 449 ? -7.125 -14.805 -22.609 1 97.75 449 GLU B N 1
ATOM 10004 C CA . GLU B 1 449 ? -5.891 -15.258 -21.969 1 97.75 449 GLU B CA 1
ATOM 10005 C C . GLU B 1 449 ? -5.203 -16.344 -22.797 1 97.75 449 GLU B C 1
ATOM 10007 O O . GLU B 1 449 ? -4.012 -16.234 -23.109 1 97.75 449 GLU B O 1
ATOM 10012 N N . TYR B 1 450 ? -5.992 -17.312 -23.234 1 98.38 450 TYR B N 1
ATOM 10013 C CA . TYR B 1 450 ? -5.438 -18.438 -23.969 1 98.38 450 TYR B CA 1
ATOM 10014 C C . TYR B 1 450 ? -4.965 -18 -25.344 1 98.38 450 TYR B C 1
ATOM 10016 O O . TYR B 1 450 ? -3.902 -18.422 -25.812 1 98.38 450 TYR B O 1
ATOM 10024 N N . GLN B 1 451 ? -5.777 -17.25 -25.984 1 98.25 451 GLN B N 1
ATOM 10025 C CA . GLN B 1 451 ? -5.438 -16.828 -27.344 1 98.25 451 GLN B CA 1
ATOM 10026 C C . GLN B 1 451 ? -4.137 -16.016 -27.359 1 98.25 451 GLN B C 1
ATOM 10028 O O . GLN B 1 451 ? -3.354 -16.125 -28.297 1 98.25 451 GLN B O 1
ATOM 10033 N N . LYS B 1 452 ? -3.908 -15.367 -26.297 1 97.12 452 LYS B N 1
ATOM 10034 C CA . LYS B 1 452 ? -2.736 -14.5 -26.234 1 97.12 452 LYS B CA 1
ATOM 10035 C C . LYS B 1 452 ? -1.489 -15.289 -25.844 1 97.12 452 LYS B C 1
ATOM 10037 O O . LYS B 1 452 ? -0.387 -14.984 -26.297 1 97.12 452 LYS B O 1
ATOM 10042 N N . THR B 1 453 ? -1.646 -16.297 -24.969 1 98.25 453 THR B N 1
ATOM 10043 C CA . THR B 1 453 ? -0.448 -16.828 -24.328 1 98.25 453 THR B CA 1
ATOM 10044 C C . THR B 1 453 ? -0.372 -18.344 -24.531 1 98.25 453 THR B C 1
ATOM 10046 O O . THR B 1 453 ? 0.654 -18.969 -24.234 1 98.25 453 THR B O 1
ATOM 10049 N N . GLY B 1 454 ? -1.437 -18.969 -24.984 1 98.5 454 GLY B N 1
ATOM 10050 C CA . GLY B 1 454 ? -1.506 -20.422 -25.031 1 98.5 454 GLY B CA 1
ATOM 10051 C C . GLY B 1 454 ? -1.84 -21.047 -23.688 1 98.5 454 GLY B C 1
ATOM 10052 O O . GLY B 1 454 ? -1.704 -22.266 -23.516 1 98.5 454 GLY B O 1
ATOM 10053 N N . THR B 1 455 ? -2.215 -20.188 -22.703 1 98.69 455 THR B N 1
ATOM 10054 C CA . THR B 1 455 ? -2.605 -20.703 -21.391 1 98.69 455 THR B CA 1
ATOM 10055 C C . THR B 1 455 ? -3.77 -19.891 -20.828 1 98.69 455 THR B C 1
ATOM 10057 O O . THR B 1 455 ? -3.945 -18.719 -21.172 1 98.69 455 THR B O 1
ATOM 10060 N N . VAL B 1 456 ? -4.543 -20.484 -20.016 1 98.62 456 VAL B N 1
ATOM 10061 C CA . VAL B 1 456 ? -5.477 -19.781 -19.141 1 98.62 456 VAL B CA 1
ATOM 10062 C C . VAL B 1 456 ? -5.559 -20.5 -17.781 1 98.62 456 VAL B C 1
ATOM 10064 O O . VAL B 1 456 ? -5.867 -21.688 -17.734 1 98.62 456 VAL B O 1
ATOM 10067 N N . PHE B 1 457 ? -5.18 -19.766 -16.781 1 98.5 457 PHE B N 1
ATOM 10068 C CA . PHE B 1 457 ? -5.277 -20.219 -15.391 1 98.5 457 PHE B CA 1
ATOM 10069 C C . PHE B 1 457 ? -6.297 -19.375 -14.633 1 98.5 457 PHE B C 1
ATOM 10071 O O . PHE B 1 457 ? -6.766 -18.344 -15.133 1 98.5 457 PHE B O 1
ATOM 10078 N N . TYR B 1 458 ? -6.625 -19.828 -13.477 1 98.25 458 TYR B N 1
ATOM 10079 C CA . TYR B 1 458 ? -7.625 -19.141 -12.672 1 98.25 458 TYR B CA 1
ATOM 10080 C C . TYR B 1 458 ? -7.109 -18.891 -11.258 1 98.25 458 TYR B C 1
ATOM 10082 O O . TYR B 1 458 ? -6.254 -19.625 -10.758 1 98.25 458 TYR B O 1
ATOM 10090 N N . ARG B 1 459 ? -7.652 -17.922 -10.648 1 96.62 459 ARG B N 1
ATOM 10091 C CA . ARG B 1 459 ? -7.195 -17.484 -9.336 1 96.62 459 ARG B CA 1
ATOM 10092 C C . ARG B 1 459 ? -7.875 -18.297 -8.227 1 96.62 459 ARG B C 1
ATOM 10094 O O . ARG B 1 459 ? -9.039 -18.688 -8.367 1 96.62 459 ARG B O 1
ATOM 10101 N N . GLU B 1 460 ? -7.137 -18.453 -7.211 1 95.75 460 GLU B N 1
ATOM 10102 C CA . GLU B 1 460 ? -7.656 -19.109 -6.016 1 95.75 460 GLU B CA 1
ATOM 10103 C C . GLU B 1 460 ? -8.312 -18.109 -5.07 1 95.75 460 GLU B C 1
ATOM 10105 O O . GLU B 1 460 ? -8.469 -16.938 -5.414 1 95.75 460 GLU B O 1
ATOM 10110 N N . ARG B 1 461 ? -8.836 -18.609 -3.918 1 95.88 461 ARG B N 1
ATOM 10111 C CA . ARG B 1 461 ? -9.336 -17.766 -2.846 1 95.88 461 ARG B CA 1
ATOM 10112 C C . ARG B 1 461 ? -8.258 -16.797 -2.367 1 95.88 461 ARG B C 1
ATOM 10114 O O . ARG B 1 461 ? -7.098 -17.172 -2.201 1 95.88 461 ARG B O 1
ATOM 10121 N N . ALA B 1 462 ? -8.688 -15.57 -2.219 1 94.38 462 ALA B N 1
ATOM 10122 C CA . ALA B 1 462 ? -7.758 -14.586 -1.674 1 94.38 462 ALA B CA 1
ATOM 10123 C C . ALA B 1 462 ? -7.551 -14.797 -0.177 1 94.38 462 ALA B C 1
ATOM 10125 O O . ALA B 1 462 ? -8.109 -14.062 0.643 1 94.38 462 ALA B O 1
ATOM 10126 N N . LEU B 1 463 ? -6.75 -15.734 0.179 1 93.69 463 LEU B N 1
ATOM 10127 C CA . LEU B 1 463 ? -6.469 -16.047 1.575 1 93.69 463 LEU B CA 1
ATOM 10128 C C . LEU B 1 463 ? -5.199 -15.352 2.047 1 93.69 463 LEU B C 1
ATOM 10130 O O . LEU B 1 463 ? -4.352 -14.977 1.232 1 93.69 463 LEU B O 1
ATOM 10134 N N . LYS B 1 464 ? -4.953 -15.164 3.354 1 89.38 464 LYS B N 1
ATOM 10135 C CA . LYS B 1 464 ? -3.807 -14.445 3.896 1 89.38 464 LYS B CA 1
ATOM 10136 C C . LYS B 1 464 ? -2.785 -15.406 4.496 1 89.38 464 LYS B C 1
ATOM 10138 O O . LYS B 1 464 ? -1.979 -15.016 5.344 1 89.38 464 LYS B O 1
ATOM 10143 N N . GLU B 1 465 ? -2.75 -16.531 4.043 1 91.75 465 GLU B N 1
ATOM 10144 C CA . GLU B 1 465 ? -1.74 -17.469 4.516 1 91.75 465 GLU B CA 1
ATOM 10145 C C . GLU B 1 465 ? -0.38 -17.172 3.887 1 91.75 465 GLU B C 1
ATOM 10147 O O . GLU B 1 465 ? -0.292 -16.891 2.689 1 91.75 465 GLU B O 1
ATOM 10152 N N . ASN B 1 466 ? 0.732 -17.297 4.633 1 93.25 466 ASN B N 1
ATOM 10153 C CA . ASN B 1 466 ? 2.055 -16.891 4.168 1 93.25 466 ASN B CA 1
ATOM 10154 C C . ASN B 1 466 ? 2.873 -18.094 3.699 1 93.25 466 ASN B C 1
ATOM 10156 O O . ASN B 1 466 ? 2.715 -19.203 4.219 1 93.25 466 ASN B O 1
ATOM 10160 N N . VAL B 1 467 ? 3.727 -17.828 2.725 1 94.94 467 VAL B N 1
ATOM 10161 C CA . VAL B 1 467 ? 4.809 -18.734 2.363 1 94.94 467 VAL B CA 1
ATOM 10162 C C . VAL B 1 467 ? 6.031 -18.453 3.232 1 94.94 467 VAL B C 1
ATOM 10164 O O . VAL B 1 467 ? 6.359 -17.297 3.5 1 94.94 467 VAL B O 1
ATOM 10167 N N . HIS B 1 468 ? 6.668 -19.516 3.725 1 93.75 468 HIS B N 1
ATOM 10168 C CA . HIS B 1 468 ? 7.855 -19.328 4.555 1 93.75 468 HIS B CA 1
ATOM 10169 C C . HIS B 1 468 ? 8.961 -18.609 3.791 1 93.75 468 HIS B C 1
ATOM 10171 O O . HIS B 1 468 ? 9.156 -18.859 2.6 1 93.75 468 HIS B O 1
ATOM 10177 N N . GLU B 1 469 ? 9.695 -17.828 4.449 1 91.56 469 GLU B N 1
ATOM 10178 C CA . GLU B 1 469 ? 10.734 -17 3.824 1 91.56 469 GLU B CA 1
ATOM 10179 C C . GLU B 1 469 ? 11.797 -17.875 3.162 1 91.56 469 GLU B C 1
ATOM 10181 O O . GLU B 1 469 ? 12.367 -17.484 2.135 1 91.56 469 GLU B O 1
ATOM 10186 N N . ARG B 1 470 ? 12.078 -19 3.742 1 90.94 470 ARG B N 1
ATOM 10187 C CA . ARG B 1 470 ? 13.039 -19.938 3.174 1 90.94 470 ARG B CA 1
ATOM 10188 C C . ARG B 1 470 ? 12.602 -20.406 1.789 1 90.94 470 ARG B C 1
ATOM 10190 O O . ARG B 1 470 ? 13.43 -20.547 0.883 1 90.94 470 ARG B O 1
ATOM 10197 N N . CYS B 1 471 ? 11.328 -20.641 1.688 1 94.75 471 CYS B N 1
ATOM 10198 C CA . CYS B 1 471 ? 10.766 -21.062 0.414 1 94.75 471 CYS B CA 1
ATOM 10199 C C . CYS B 1 471 ? 10.852 -19.953 -0.627 1 94.75 471 CYS B C 1
ATOM 10201 O O . CYS B 1 471 ? 11.203 -20.203 -1.78 1 94.75 471 CYS B O 1
ATOM 10203 N N . ILE B 1 472 ? 10.57 -18.75 -0.138 1 94.44 472 ILE B N 1
ATOM 10204 C CA . ILE B 1 472 ? 10.664 -17.609 -1.04 1 94.44 472 ILE B CA 1
ATOM 10205 C C . ILE B 1 472 ? 12.078 -17.5 -1.596 1 94.44 472 ILE B C 1
ATOM 10207 O O . ILE B 1 472 ? 12.273 -17.328 -2.801 1 94.44 472 ILE B O 1
ATOM 10211 N N . ALA B 1 473 ? 13.07 -17.641 -0.747 1 92.5 473 ALA B N 1
ATOM 10212 C CA . ALA B 1 473 ? 14.477 -17.562 -1.147 1 92.5 473 ALA B CA 1
ATOM 10213 C C . ALA B 1 473 ? 14.82 -18.656 -2.154 1 92.5 473 ALA B C 1
ATOM 10215 O O . ALA B 1 473 ? 15.539 -18.406 -3.127 1 92.5 473 ALA B O 1
ATOM 10216 N N . ARG B 1 474 ? 14.336 -19.844 -1.938 1 93.81 474 ARG B N 1
ATOM 10217 C CA . ARG B 1 474 ? 14.602 -20.953 -2.842 1 93.81 474 ARG B CA 1
ATOM 10218 C C . ARG B 1 474 ? 14.023 -20.688 -4.227 1 93.81 474 ARG B C 1
ATOM 10220 O O . ARG B 1 474 ? 14.703 -20.875 -5.238 1 93.81 474 ARG B O 1
ATOM 10227 N N . TYR B 1 475 ? 12.773 -20.219 -4.25 1 95.25 475 TYR B N 1
ATOM 10228 C CA . TYR B 1 475 ? 12.133 -19.938 -5.527 1 95.25 475 TYR B CA 1
ATOM 10229 C C . TYR B 1 475 ? 12.859 -18.828 -6.277 1 95.25 475 TYR B C 1
ATOM 10231 O O . TYR B 1 475 ? 12.977 -18.875 -7.504 1 95.25 475 TYR B O 1
ATOM 10239 N N . GLU B 1 476 ? 13.344 -17.891 -5.598 1 92.5 476 GLU B N 1
ATOM 10240 C CA . GLU B 1 476 ? 14.047 -16.781 -6.223 1 92.5 476 GLU B CA 1
ATOM 10241 C C . GLU B 1 476 ? 15.32 -17.25 -6.918 1 92.5 476 GLU B C 1
ATOM 10243 O O . GLU B 1 476 ? 15.727 -16.688 -7.938 1 92.5 476 GLU B O 1
ATOM 10248 N N . THR B 1 477 ? 15.969 -18.297 -6.398 1 92 477 THR B N 1
ATOM 10249 C CA . THR B 1 477 ? 17.219 -18.781 -6.973 1 92 477 THR B CA 1
ATOM 10250 C C . THR B 1 477 ? 16.969 -19.438 -8.328 1 92 477 THR B C 1
ATOM 10252 O O . THR B 1 477 ? 17.891 -19.656 -9.102 1 92 477 THR B O 1
ATOM 10255 N N . LEU B 1 478 ? 15.734 -19.734 -8.641 1 94.62 478 LEU B N 1
ATOM 10256 C CA . LEU B 1 478 ? 15.43 -20.547 -9.82 1 94.62 478 LEU B CA 1
ATOM 10257 C C . LEU B 1 478 ? 15.203 -19.656 -11.047 1 94.62 478 LEU B C 1
ATOM 10259 O O . LEU B 1 478 ? 15.062 -20.156 -12.156 1 94.62 478 LEU B O 1
ATOM 10263 N N . LEU B 1 479 ? 15.164 -18.344 -10.82 1 94 479 LEU B N 1
ATOM 10264 C CA . LEU B 1 479 ? 14.875 -17.406 -11.898 1 94 479 LEU B CA 1
ATOM 10265 C C . LEU B 1 479 ? 16.125 -17.125 -12.727 1 94 479 LEU B C 1
ATOM 10267 O O . LEU B 1 479 ? 17.25 -17.328 -12.258 1 94 479 LEU B O 1
ATOM 10271 N N . PRO B 1 480 ? 15.977 -16.734 -13.992 1 94.25 480 PRO B N 1
ATOM 10272 C CA . PRO B 1 480 ? 17.141 -16.469 -14.859 1 94.25 480 PRO B CA 1
ATOM 10273 C C . PRO B 1 480 ? 18.094 -15.445 -14.266 1 94.25 480 PRO B C 1
ATOM 10275 O O . PRO B 1 480 ? 17.656 -14.453 -13.68 1 94.25 480 PRO B O 1
ATOM 10278 N N . ARG B 1 481 ? 19.375 -15.727 -14.453 1 90.81 481 ARG B N 1
ATOM 10279 C CA . ARG B 1 481 ? 20.422 -14.828 -13.953 1 90.81 481 ARG B CA 1
ATOM 10280 C C . ARG B 1 481 ? 21.047 -14.023 -15.086 1 90.81 481 ARG B C 1
ATOM 10282 O O . ARG B 1 481 ? 20.688 -14.211 -16.25 1 90.81 481 ARG B O 1
ATOM 10289 N N . LYS B 1 482 ? 21.953 -13.141 -14.75 1 87.69 482 LYS B N 1
ATOM 10290 C CA . LYS B 1 482 ? 22.516 -12.148 -15.656 1 87.69 482 LYS B CA 1
ATOM 10291 C C . LYS B 1 482 ? 23.25 -12.812 -16.828 1 87.69 482 LYS B C 1
ATOM 10293 O O . LYS B 1 482 ? 23.094 -12.398 -17.969 1 87.69 482 LYS B O 1
ATOM 10298 N N . LEU B 1 483 ? 24.031 -13.891 -16.531 1 90.31 483 LEU B N 1
ATOM 10299 C CA . LEU B 1 483 ? 24.812 -14.539 -17.594 1 90.31 483 LEU B CA 1
ATOM 10300 C C . LEU B 1 483 ? 23.891 -15.188 -18.625 1 90.31 483 LEU B C 1
ATOM 10302 O O . LEU B 1 483 ? 24.188 -15.172 -19.812 1 90.31 483 LEU B O 1
ATOM 10306 N N . GLU B 1 484 ? 22.766 -15.742 -18.156 1 91.56 484 GLU B N 1
ATOM 10307 C CA . GLU B 1 484 ? 21.812 -16.344 -19.078 1 91.56 484 GLU B CA 1
ATOM 10308 C C . GLU B 1 484 ? 21.078 -15.289 -19.891 1 91.56 484 GLU B C 1
ATOM 10310 O O . GLU B 1 484 ? 20.828 -15.477 -21.078 1 91.56 484 GLU B O 1
ATOM 10315 N N . SER B 1 485 ? 20.766 -14.266 -19.188 1 90.38 485 SER B N 1
ATOM 10316 C CA . SER B 1 485 ? 20.062 -13.188 -19.859 1 90.38 485 SER B CA 1
ATOM 10317 C C . SER B 1 485 ? 20.922 -12.555 -20.953 1 90.38 485 SER B C 1
ATOM 10319 O O . SER B 1 485 ? 20.438 -12.258 -22.047 1 90.38 485 SER B O 1
ATOM 10321 N N . LYS B 1 486 ? 22.188 -12.406 -20.672 1 90.5 486 LYS B N 1
ATOM 10322 C CA . LYS B 1 486 ? 23.109 -11.789 -21.609 1 90.5 486 LYS B CA 1
ATOM 10323 C C . LYS B 1 486 ? 23.391 -12.719 -22.797 1 90.5 486 LYS B C 1
ATOM 10325 O O . LYS B 1 486 ? 23.469 -12.266 -23.938 1 90.5 486 LYS B O 1
ATOM 10330 N N . ASN B 1 487 ? 23.516 -14.016 -22.453 1 91.62 487 ASN B N 1
ATOM 10331 C CA . ASN B 1 487 ? 24.094 -14.906 -23.453 1 91.62 487 ASN B CA 1
ATOM 10332 C C . ASN B 1 487 ? 23.016 -15.711 -24.172 1 91.62 487 ASN B C 1
ATOM 10334 O O . ASN B 1 487 ? 23.25 -16.203 -25.281 1 91.62 487 ASN B O 1
ATOM 10338 N N . PHE B 1 488 ? 21.844 -15.93 -23.625 1 92.81 488 PHE B N 1
ATOM 10339 C CA . PHE B 1 488 ? 20.781 -16.703 -24.25 1 92.81 488 PHE B CA 1
ATOM 10340 C C . PHE B 1 488 ? 19.469 -15.922 -24.25 1 92.81 488 PHE B C 1
ATOM 10342 O O . PHE B 1 488 ? 18.422 -16.453 -24.625 1 92.81 488 PHE B O 1
ATOM 10349 N N . LYS B 1 489 ? 19.469 -14.641 -23.734 1 90.06 489 LYS B N 1
ATOM 10350 C CA . LYS B 1 489 ? 18.312 -13.758 -23.703 1 90.06 489 LYS B CA 1
ATOM 10351 C C . LYS B 1 489 ? 17.172 -14.375 -22.906 1 90.06 489 LYS B C 1
ATOM 10353 O O . LYS B 1 489 ? 16 -14.25 -23.266 1 90.06 489 LYS B O 1
ATOM 10358 N N . SER B 1 490 ? 17.562 -15.203 -21.953 1 89.38 490 SER B N 1
ATOM 10359 C CA . SER B 1 490 ? 16.594 -15.719 -20.984 1 89.38 490 SER B CA 1
ATOM 10360 C C . SER B 1 490 ? 16.266 -14.672 -19.922 1 89.38 490 SER B C 1
ATOM 10362 O O . SER B 1 490 ? 17.156 -14.172 -19.234 1 89.38 490 SER B O 1
ATOM 10364 N N . SER B 1 491 ? 14.992 -14.273 -19.859 1 90.31 491 SER B N 1
ATOM 10365 C CA . SER B 1 491 ? 14.617 -13.25 -18.875 1 90.31 491 SER B CA 1
ATOM 10366 C C . SER B 1 491 ? 13.188 -13.461 -18.391 1 90.31 491 SER B C 1
ATOM 10368 O O . SER B 1 491 ? 12.422 -14.211 -19 1 90.31 491 SER B O 1
ATOM 10370 N N . LEU B 1 492 ? 12.961 -12.836 -17.266 1 91.88 492 LEU B N 1
ATOM 10371 C CA . LEU B 1 492 ? 11.594 -12.797 -16.781 1 91.88 492 LEU B CA 1
ATOM 10372 C C . LEU B 1 492 ? 10.711 -11.945 -17.688 1 91.88 492 LEU B C 1
ATOM 10374 O O . LEU B 1 492 ? 11.164 -10.938 -18.219 1 91.88 492 LEU B O 1
ATOM 10378 N N . LEU B 1 493 ? 9.547 -12.352 -17.766 1 90.81 493 LEU B N 1
ATOM 10379 C CA . LEU B 1 493 ? 8.602 -11.531 -18.516 1 90.81 493 LEU B CA 1
ATOM 10380 C C . LEU B 1 493 ? 8.117 -10.359 -17.672 1 90.81 493 LEU B C 1
ATOM 10382 O O . LEU B 1 493 ? 7.605 -9.375 -18.203 1 90.81 493 LEU B O 1
ATOM 10386 N N . ILE B 1 494 ? 8.336 -10.43 -16.391 1 93.75 494 ILE B N 1
ATOM 10387 C CA . ILE B 1 494 ? 7.895 -9.406 -15.445 1 93.75 494 ILE B CA 1
ATOM 10388 C C . ILE B 1 494 ? 9.078 -8.523 -15.055 1 93.75 494 ILE B C 1
ATOM 10390 O O . ILE B 1 494 ? 10.18 -9.023 -14.82 1 93.75 494 ILE B O 1
ATOM 10394 N N . ASP B 1 495 ? 8.836 -7.238 -15.07 1 92.62 495 ASP B N 1
ATOM 10395 C CA . ASP B 1 495 ? 9.797 -6.312 -14.477 1 92.62 495 ASP B CA 1
ATOM 10396 C C . ASP B 1 495 ? 9.656 -6.273 -12.961 1 92.62 495 ASP B C 1
ATOM 10398 O O . ASP B 1 495 ? 8.852 -5.508 -12.422 1 92.62 495 ASP B O 1
ATOM 10402 N N . ALA B 1 496 ? 10.445 -6.965 -12.336 1 89.75 496 ALA B N 1
ATOM 10403 C CA . ALA B 1 496 ? 10.297 -7.195 -10.906 1 89.75 496 ALA B CA 1
ATOM 10404 C C . ALA B 1 496 ? 10.359 -5.883 -10.133 1 89.75 496 ALA B C 1
ATOM 10406 O O . ALA B 1 496 ? 9.555 -5.645 -9.227 1 89.75 496 ALA B O 1
ATOM 10407 N N . ASP B 1 497 ? 11.289 -4.961 -10.453 1 83.94 497 ASP B N 1
ATOM 10408 C CA . ASP B 1 497 ? 11.453 -3.707 -9.727 1 83.94 497 ASP B CA 1
ATOM 10409 C C . ASP B 1 497 ? 10.219 -2.824 -9.859 1 83.94 497 ASP B C 1
ATOM 10411 O O . ASP B 1 497 ? 9.727 -2.273 -8.875 1 83.94 497 ASP B O 1
ATOM 10415 N N . ARG B 1 498 ? 9.781 -2.727 -11.008 1 89.06 498 ARG B N 1
ATOM 10416 C CA . ARG B 1 498 ? 8.57 -1.943 -11.266 1 89.06 498 ARG B CA 1
ATOM 10417 C C . ARG B 1 498 ? 7.375 -2.521 -10.523 1 89.06 498 ARG B C 1
ATOM 10419 O O . ARG B 1 498 ? 6.582 -1.779 -9.938 1 89.06 498 ARG B O 1
ATOM 10426 N N . VAL B 1 499 ? 7.23 -3.811 -10.578 1 91.81 499 VAL B N 1
ATOM 10427 C CA . VAL B 1 499 ? 6.078 -4.492 -10 1 91.81 499 VAL B CA 1
ATOM 10428 C C . VAL B 1 499 ? 6.113 -4.371 -8.477 1 91.81 499 VAL B C 1
ATOM 10430 O O . VAL B 1 499 ? 5.086 -4.117 -7.844 1 91.81 499 VAL B O 1
ATOM 10433 N N . LEU B 1 500 ? 7.246 -4.449 -7.918 1 86 500 LEU B N 1
ATOM 10434 C CA . LEU B 1 500 ? 7.375 -4.422 -6.465 1 86 500 LEU B CA 1
ATOM 10435 C C . LEU B 1 500 ? 7.137 -3.016 -5.926 1 86 500 LEU B C 1
ATOM 10437 O O . LEU B 1 500 ? 6.648 -2.85 -4.805 1 86 500 LEU B O 1
ATOM 10441 N N . SER B 1 501 ? 7.414 -2.014 -6.727 1 78.69 501 SER B N 1
ATOM 10442 C CA . SER B 1 501 ? 7.254 -0.631 -6.293 1 78.69 501 SER B CA 1
ATOM 10443 C C . SER B 1 501 ? 5.926 -0.054 -6.773 1 78.69 501 SER B C 1
ATOM 10445 O O . SER B 1 501 ? 5.5 1.007 -6.312 1 78.69 501 SER B O 1
ATOM 10447 N N . GLY B 1 502 ? 5.312 -0.728 -7.652 1 81.38 502 GLY B N 1
ATOM 10448 C CA . GLY B 1 502 ? 4.109 -0.205 -8.281 1 81.38 502 GLY B CA 1
ATOM 10449 C C . GLY B 1 502 ? 2.869 -0.367 -7.426 1 81.38 502 GLY B C 1
ATOM 10450 O O . GLY B 1 502 ? 2.857 -1.164 -6.484 1 81.38 502 GLY B O 1
ATOM 10451 N N . CYS B 1 503 ? 1.805 0.398 -7.797 1 86.12 503 CYS B N 1
ATOM 10452 C CA . CYS B 1 503 ? 0.505 0.306 -7.141 1 86.12 503 CYS B CA 1
ATOM 10453 C C . CYS B 1 503 ? -0.249 -0.937 -7.598 1 86.12 503 CYS B C 1
ATOM 10455 O O . CYS B 1 503 ? -0.302 -1.231 -8.789 1 86.12 503 CYS B O 1
ATOM 10457 N N . ASP B 1 504 ? -0.883 -1.624 -6.699 1 83.5 504 ASP B N 1
ATOM 10458 C CA . ASP B 1 504 ? -1.563 -2.883 -6.98 1 83.5 504 ASP B CA 1
ATOM 10459 C C . ASP B 1 504 ? -2.619 -2.707 -8.07 1 83.5 504 ASP B C 1
ATOM 10461 O O . ASP B 1 504 ? -2.777 -3.568 -8.938 1 83.5 504 ASP B O 1
ATOM 10465 N N . ASN B 1 505 ? -3.27 -1.545 -8.07 1 81.5 505 ASN B N 1
ATOM 10466 C CA . ASN B 1 505 ? -4.379 -1.32 -8.992 1 81.5 505 ASN B CA 1
ATOM 10467 C C . ASN B 1 505 ? -3.889 -1.18 -10.43 1 81.5 505 ASN B C 1
ATOM 10469 O O . ASN B 1 505 ? -4.68 -1.285 -11.367 1 81.5 505 ASN B O 1
ATOM 10473 N N . ASP B 1 506 ? -2.643 -1.052 -10.594 1 86.12 506 ASP B N 1
ATOM 10474 C CA . ASP B 1 506 ? -2.084 -0.837 -11.922 1 86.12 506 ASP B CA 1
ATOM 10475 C C . ASP B 1 506 ? -1.407 -2.102 -12.445 1 86.12 506 ASP B C 1
ATOM 10477 O O . ASP B 1 506 ? -0.875 -2.113 -13.555 1 86.12 506 ASP B O 1
ATOM 10481 N N . LEU B 1 507 ? -1.454 -3.176 -11.742 1 92.56 507 LEU B N 1
ATOM 10482 C CA . LEU B 1 507 ? -0.735 -4.391 -12.109 1 92.56 507 LEU B CA 1
ATOM 10483 C C . LEU B 1 507 ? -1.647 -5.359 -12.852 1 92.56 507 LEU B C 1
ATOM 10485 O O . LEU B 1 507 ? -2.832 -5.477 -12.531 1 92.56 507 LEU B O 1
ATOM 10489 N N . LYS B 1 508 ? -1.115 -6.031 -13.859 1 94 508 LYS B N 1
ATOM 10490 C CA . LYS B 1 508 ? -1.781 -7.168 -14.492 1 94 508 LYS B CA 1
ATOM 10491 C C . LYS B 1 508 ? -1.858 -8.359 -13.531 1 94 508 LYS B C 1
ATOM 10493 O O . LYS B 1 508 ? -1.114 -8.422 -12.555 1 94 508 LYS B O 1
ATOM 10498 N N . PRO B 1 509 ? -2.713 -9.305 -13.828 1 95.44 509 PRO B N 1
ATOM 10499 C CA . PRO B 1 509 ? -2.887 -10.43 -12.906 1 95.44 509 PRO B CA 1
ATOM 10500 C C . PRO B 1 509 ? -1.582 -11.172 -12.633 1 95.44 509 PRO B C 1
ATOM 10502 O O . PRO B 1 509 ? -1.29 -11.516 -11.484 1 95.44 509 PRO B O 1
ATOM 10505 N N . GLU B 1 510 ? -0.765 -11.367 -13.641 1 96.94 510 GLU B N 1
ATOM 10506 C CA . GLU B 1 510 ? 0.496 -12.094 -13.5 1 96.94 510 GLU B CA 1
ATOM 10507 C C . GLU B 1 510 ? 1.475 -11.32 -12.617 1 96.94 510 GLU B C 1
ATOM 10509 O O . GLU B 1 510 ? 2.236 -11.914 -11.852 1 96.94 510 GLU B O 1
ATOM 10514 N N . GLU B 1 511 ? 1.418 -9.977 -12.742 1 96.56 511 GLU B N 1
ATOM 10515 C CA . GLU B 1 511 ? 2.258 -9.117 -11.914 1 96.56 511 GLU B CA 1
ATOM 10516 C C . GLU B 1 511 ? 1.773 -9.094 -10.469 1 96.56 511 GLU B C 1
ATOM 10518 O O . GLU B 1 511 ? 2.582 -9.086 -9.539 1 96.56 511 GLU B O 1
ATOM 10523 N N . HIS B 1 512 ? 0.514 -9.086 -10.344 1 95.19 512 HIS B N 1
ATOM 10524 C CA . HIS B 1 512 ? -0.082 -9.07 -9.008 1 95.19 512 HIS B CA 1
ATOM 10525 C C . HIS B 1 512 ? 0.306 -10.312 -8.219 1 95.19 512 HIS B C 1
ATOM 10527 O O . HIS B 1 512 ? 0.667 -10.219 -7.043 1 95.19 512 HIS B O 1
ATOM 10533 N N . ILE B 1 513 ? 0.216 -11.477 -8.828 1 95.62 513 ILE B N 1
ATOM 10534 C CA . ILE B 1 513 ? 0.497 -12.695 -8.07 1 95.62 513 ILE B CA 1
ATOM 10535 C C . ILE B 1 513 ? 1.994 -12.789 -7.789 1 95.62 513 ILE B C 1
ATOM 10537 O O . ILE B 1 513 ? 2.404 -13.312 -6.75 1 95.62 513 ILE B O 1
ATOM 10541 N N . PHE B 1 514 ? 2.852 -12.266 -8.672 1 96.44 514 PHE B N 1
ATOM 10542 C CA . PHE B 1 514 ? 4.285 -12.188 -8.422 1 96.44 514 PHE B CA 1
ATOM 10543 C C . PHE B 1 514 ? 4.57 -11.383 -7.156 1 96.44 514 PHE B C 1
ATOM 10545 O O . PHE B 1 514 ? 5.301 -11.844 -6.277 1 96.44 514 PHE B O 1
ATOM 10552 N N . LYS B 1 515 ? 3.996 -10.219 -7.129 1 94.94 515 LYS B N 1
ATOM 10553 C CA . LYS B 1 515 ? 4.168 -9.352 -5.969 1 94.94 515 LYS B CA 1
ATOM 10554 C C . LYS B 1 515 ? 3.598 -10 -4.707 1 94.94 515 LYS B C 1
ATOM 10556 O O . LYS B 1 515 ? 4.234 -9.977 -3.654 1 94.94 515 LYS B O 1
ATOM 10561 N N . ALA B 1 516 ? 2.41 -10.555 -4.805 1 95.12 516 ALA B N 1
ATOM 10562 C CA . ALA B 1 516 ? 1.75 -11.195 -3.67 1 95.12 516 ALA B CA 1
ATOM 10563 C C . ALA B 1 516 ? 2.6 -12.336 -3.111 1 95.12 516 ALA B C 1
ATOM 10565 O O . ALA B 1 516 ? 2.723 -12.484 -1.893 1 95.12 516 ALA B O 1
ATOM 10566 N N . PHE B 1 517 ? 3.191 -13.039 -3.996 1 95.5 517 PHE B N 1
ATOM 10567 C CA . PHE B 1 517 ? 3.941 -14.219 -3.588 1 95.5 517 PHE B CA 1
ATOM 10568 C C . PHE B 1 517 ? 5.332 -13.836 -3.092 1 95.5 517 PHE B C 1
ATOM 10570 O O . PHE B 1 517 ? 5.711 -14.18 -1.97 1 95.5 517 PHE B O 1
ATOM 10577 N N . PHE B 1 518 ? 6.098 -13.109 -3.834 1 94.19 518 PHE B N 1
ATOM 10578 C CA . PHE B 1 518 ? 7.508 -12.898 -3.543 1 94.19 518 PHE B CA 1
ATOM 10579 C C . PHE B 1 518 ? 7.691 -11.766 -2.545 1 94.19 518 PHE B C 1
ATOM 10581 O O . PHE B 1 518 ? 8.648 -11.758 -1.771 1 94.19 518 PHE B O 1
ATOM 10588 N N . HIS B 1 519 ? 6.797 -10.82 -2.605 1 92.12 519 HIS B N 1
ATOM 10589 C CA . HIS B 1 519 ? 6.957 -9.672 -1.727 1 92.12 519 HIS B CA 1
ATOM 10590 C C . HIS B 1 519 ? 6.086 -9.797 -0.482 1 92.12 519 HIS B C 1
ATOM 10592 O O . HIS B 1 519 ? 6.57 -9.641 0.641 1 92.12 519 HIS B O 1
ATOM 10598 N N . HIS B 1 520 ? 4.809 -10.141 -0.618 1 92.69 520 HIS B N 1
ATOM 10599 C CA . HIS B 1 520 ? 3.887 -10.219 0.511 1 92.69 520 HIS B CA 1
ATOM 10600 C C . HIS B 1 520 ? 3.869 -11.625 1.104 1 92.69 520 HIS B C 1
ATOM 10602 O O . HIS B 1 520 ? 3.268 -11.852 2.156 1 92.69 520 HIS B O 1
ATOM 10608 N N . ARG B 1 521 ? 4.477 -12.695 0.412 1 94.69 521 ARG B N 1
ATOM 10609 C CA . ARG B 1 521 ? 4.605 -14.094 0.827 1 94.69 521 ARG B CA 1
ATOM 10610 C C . ARG B 1 521 ? 3.236 -14.742 1.005 1 94.69 521 ARG B C 1
ATOM 10612 O O . ARG B 1 521 ? 2.998 -15.438 1.993 1 94.69 521 ARG B O 1
ATOM 10619 N N . ARG B 1 522 ? 2.363 -14.383 0.104 1 94.12 522 ARG B N 1
ATOM 10620 C CA . ARG B 1 522 ? 1.021 -14.953 0.168 1 94.12 522 ARG B CA 1
ATOM 10621 C C . ARG B 1 522 ? 0.933 -16.234 -0.652 1 94.12 522 ARG B C 1
ATOM 10623 O O . ARG B 1 522 ? 1.329 -16.266 -1.819 1 94.12 522 ARG B O 1
ATOM 10630 N N . GLN B 1 523 ? 0.36 -17.219 -0.062 1 93.5 523 GLN B N 1
ATOM 10631 C CA . GLN B 1 523 ? 0.102 -18.484 -0.746 1 93.5 523 GLN B CA 1
ATOM 10632 C C . GLN B 1 523 ? -1.25 -18.453 -1.453 1 93.5 523 GLN B C 1
ATOM 10634 O O . GLN B 1 523 ? -1.954 -17.453 -1.425 1 93.5 523 GLN B O 1
ATOM 10639 N N . HIS B 1 524 ? -1.617 -19.453 -2.234 1 94.38 524 HIS B N 1
ATOM 10640 C CA . HIS B 1 524 ? -2.914 -19.703 -2.855 1 94.38 524 HIS B CA 1
ATOM 10641 C C . HIS B 1 524 ? -3.201 -18.672 -3.951 1 94.38 524 HIS B C 1
ATOM 10643 O O . HIS B 1 524 ? -4.25 -18.031 -3.941 1 94.38 524 HIS B O 1
ATOM 10649 N N . GLN B 1 525 ? -2.297 -18.547 -4.848 1 95.81 525 GLN B N 1
ATOM 10650 C CA . GLN B 1 525 ? -2.449 -17.578 -5.922 1 95.81 525 GLN B CA 1
ATOM 10651 C C . GLN B 1 525 ? -3.178 -18.188 -7.117 1 95.81 525 GLN B C 1
ATOM 10653 O O . GLN B 1 525 ? -3.834 -17.469 -7.879 1 95.81 525 GLN B O 1
ATOM 10658 N N . LEU B 1 526 ? -3.094 -19.484 -7.301 1 96.88 526 LEU B N 1
ATOM 10659 C CA . LEU B 1 526 ? -3.617 -20.156 -8.492 1 96.88 526 LEU B CA 1
ATOM 10660 C C . LEU B 1 526 ? -4.445 -21.375 -8.109 1 96.88 526 LEU B C 1
ATOM 10662 O O . LEU B 1 526 ? -4.074 -22.125 -7.195 1 96.88 526 LEU B O 1
ATOM 10666 N N . GLU B 1 527 ? -5.566 -21.516 -8.773 1 95.75 527 GLU B N 1
ATOM 10667 C CA . GLU B 1 527 ? -6.383 -22.719 -8.719 1 95.75 527 GLU B CA 1
ATOM 10668 C C . GLU B 1 527 ? -6.082 -23.641 -9.898 1 95.75 527 GLU B C 1
ATOM 10670 O O . GLU B 1 527 ? -6.211 -23.234 -11.055 1 95.75 527 GLU B O 1
ATOM 10675 N N . ALA B 1 528 ? -5.695 -24.891 -9.609 1 95.19 528 ALA B N 1
ATOM 10676 C CA . ALA B 1 528 ? -5.258 -25.781 -10.68 1 95.19 528 ALA B CA 1
ATOM 10677 C C . ALA B 1 528 ? -6.281 -26.891 -10.914 1 95.19 528 ALA B C 1
ATOM 10679 O O . ALA B 1 528 ? -5.914 -28.016 -11.258 1 95.19 528 ALA B O 1
ATOM 10680 N N . GLY B 1 529 ? -7.508 -26.641 -10.641 1 96.38 529 GLY B N 1
ATOM 10681 C CA . GLY B 1 529 ? -8.547 -27.641 -10.891 1 96.38 529 GLY B CA 1
ATOM 10682 C C . GLY B 1 529 ? -9.008 -27.656 -12.336 1 96.38 529 GLY B C 1
ATOM 10683 O O . GLY B 1 529 ? -9.531 -28.672 -12.812 1 96.38 529 GLY B O 1
ATOM 10684 N N . LEU B 1 530 ? -8.867 -26.594 -12.977 1 98 530 LEU B N 1
ATOM 10685 C CA . LEU B 1 530 ? -9.141 -26.469 -14.406 1 98 530 LEU B CA 1
ATOM 10686 C C . LEU B 1 530 ? -8.219 -25.438 -15.055 1 98 530 LEU B C 1
ATOM 10688 O O . LEU B 1 530 ? -8.07 -24.328 -14.547 1 98 530 LEU B O 1
ATOM 10692 N N . PHE B 1 531 ? -7.559 -25.766 -16.109 1 98.44 531 PHE B N 1
ATOM 10693 C CA . PHE B 1 531 ? -6.766 -24.844 -16.922 1 98.44 531 PHE B CA 1
ATOM 10694 C C . PHE B 1 531 ? -6.598 -25.406 -18.344 1 98.44 531 PHE B C 1
ATOM 10696 O O . PHE B 1 531 ? -6.836 -26.578 -18.578 1 98.44 531 PHE B O 1
ATOM 10703 N N . ALA B 1 532 ? -6.242 -24.594 -19.234 1 98.81 532 ALA B N 1
ATOM 10704 C CA . ALA B 1 532 ? -5.938 -24.984 -20.609 1 98.81 532 ALA B CA 1
ATOM 10705 C C . ALA B 1 532 ? -4.516 -24.578 -21 1 98.81 532 ALA B C 1
ATOM 10707 O O . ALA B 1 532 ? -4.055 -23.484 -20.625 1 98.81 532 ALA B O 1
ATOM 10708 N N . ILE B 1 533 ? -3.818 -25.453 -21.688 1 98.75 533 ILE B N 1
ATOM 10709 C CA . ILE B 1 533 ? -2.438 -25.188 -22.078 1 98.75 533 ILE B CA 1
ATOM 10710 C C . ILE B 1 533 ? -2.186 -25.688 -23.5 1 98.75 533 ILE B C 1
ATOM 10712 O O . ILE B 1 533 ? -2.629 -26.781 -23.844 1 98.75 533 ILE B O 1
ATOM 10716 N N . ASP B 1 534 ? -1.578 -24.891 -24.312 1 98.62 534 ASP B N 1
ATOM 10717 C CA . ASP B 1 534 ? -0.945 -25.344 -25.547 1 98.62 534 ASP B CA 1
ATOM 10718 C C . ASP B 1 534 ? 0.397 -26.016 -25.266 1 98.62 534 ASP B C 1
ATOM 10720 O O . ASP B 1 534 ? 1.426 -25.344 -25.172 1 98.62 534 ASP B O 1
ATOM 10724 N N . LYS B 1 535 ? 0.385 -27.266 -25.141 1 97.75 535 LYS B N 1
ATOM 10725 C CA . LYS B 1 535 ? 1.572 -28.016 -24.734 1 97.75 535 LYS B CA 1
ATOM 10726 C C . LYS B 1 535 ? 2.67 -27.906 -25.797 1 97.75 535 LYS B C 1
ATOM 10728 O O . LYS B 1 535 ? 3.857 -27.969 -25.469 1 97.75 535 LYS B O 1
ATOM 10733 N N . SER B 1 536 ? 2.303 -27.797 -27.031 1 96 536 SER B N 1
ATOM 10734 C CA . SER B 1 536 ? 3.297 -27.672 -28.094 1 96 536 SER B CA 1
ATOM 10735 C C . SER B 1 536 ? 4.176 -26.453 -27.906 1 96 536 SER B C 1
ATOM 10737 O O . SER B 1 536 ? 5.336 -26.438 -28.328 1 96 536 SER B O 1
ATOM 10739 N N . GLU B 1 537 ? 3.635 -25.516 -27.172 1 96.31 537 GLU B N 1
ATOM 10740 C CA . GLU B 1 537 ? 4.379 -24.281 -26.938 1 96.31 537 GLU B CA 1
ATOM 10741 C C . GLU B 1 537 ? 5.023 -24.297 -25.562 1 96.31 537 GLU B C 1
ATOM 10743 O O . GLU B 1 537 ? 6.027 -23.609 -25.328 1 96.31 537 GLU B O 1
ATOM 10748 N N . HIS B 1 538 ? 4.414 -25.047 -24.656 1 98.06 538 HIS B N 1
ATOM 10749 C CA . HIS B 1 538 ? 4.766 -24.797 -23.266 1 98.06 538 HIS B CA 1
ATOM 10750 C C . HIS B 1 538 ? 5.184 -26.078 -22.562 1 98.06 538 HIS B C 1
ATOM 10752 O O . HIS B 1 538 ? 4.867 -26.281 -21.391 1 98.06 538 HIS B O 1
ATOM 10758 N N . THR B 1 539 ? 5.914 -26.906 -23.188 1 98.06 539 THR B N 1
ATOM 10759 C CA . THR B 1 539 ? 6.41 -28.141 -22.578 1 98.06 539 THR B CA 1
ATOM 10760 C C . THR B 1 539 ? 7.41 -27.828 -21.469 1 98.06 539 THR B C 1
ATOM 10762 O O . THR B 1 539 ? 7.34 -28.406 -20.391 1 98.06 539 THR B O 1
ATOM 10765 N N . ILE B 1 540 ? 8.258 -26.906 -21.703 1 98.12 540 ILE B N 1
ATOM 10766 C CA . ILE B 1 540 ? 9.391 -26.625 -20.828 1 98.12 540 ILE B CA 1
ATOM 10767 C C . ILE B 1 540 ? 8.883 -26.062 -19.5 1 98.12 540 ILE B C 1
ATOM 10769 O O . ILE B 1 540 ? 9.312 -26.516 -18.422 1 98.12 540 ILE B O 1
ATOM 10773 N N . PRO B 1 541 ? 7.926 -25.109 -19.469 1 98.31 541 PRO B N 1
ATOM 10774 C CA . PRO B 1 541 ? 7.41 -24.641 -18.188 1 98.31 541 PRO B CA 1
ATOM 10775 C C . PRO B 1 541 ? 6.801 -25.766 -17.344 1 98.31 541 PRO B C 1
ATOM 10777 O O . PRO B 1 541 ? 6.906 -25.75 -16.125 1 98.31 541 PRO B O 1
ATOM 10780 N N . LEU B 1 542 ? 6.219 -26.672 -17.969 1 98.5 542 LEU B N 1
ATOM 10781 C CA . LEU B 1 542 ? 5.609 -27.797 -17.25 1 98.5 542 LEU B CA 1
ATOM 10782 C C . LEU B 1 542 ? 6.68 -28.688 -16.641 1 98.5 542 LEU B C 1
ATOM 10784 O O . LEU B 1 542 ? 6.508 -29.188 -15.531 1 98.5 542 LEU B O 1
ATOM 10788 N N . ILE B 1 543 ? 7.75 -28.875 -17.359 1 98.38 543 ILE B N 1
ATOM 10789 C CA . ILE B 1 543 ? 8.859 -29.672 -16.844 1 98.38 543 ILE B CA 1
ATOM 10790 C C . ILE B 1 543 ? 9.461 -28.984 -15.617 1 98.38 543 ILE B C 1
ATOM 10792 O O . ILE B 1 543 ? 9.664 -29.625 -14.586 1 98.38 543 ILE B O 1
ATOM 10796 N N . LEU B 1 544 ? 9.711 -27.703 -15.758 1 98.19 544 LEU B N 1
ATOM 10797 C CA . LEU B 1 544 ? 10.281 -26.953 -14.641 1 98.19 544 LEU B CA 1
ATOM 10798 C C . LEU B 1 544 ? 9.344 -26.984 -13.438 1 98.19 544 LEU B C 1
ATOM 10800 O O . LEU B 1 544 ? 9.797 -27.141 -12.305 1 98.19 544 LEU B O 1
ATOM 10804 N N . ALA B 1 545 ? 8.078 -26.812 -13.695 1 97.56 545 ALA B N 1
ATOM 10805 C CA . ALA B 1 545 ? 7.078 -26.875 -12.625 1 97.56 545 ALA B CA 1
ATOM 10806 C C . ALA B 1 545 ? 7.141 -28.219 -11.898 1 97.56 545 ALA B C 1
ATOM 10808 O O . ALA B 1 545 ? 7.105 -28.25 -10.664 1 97.56 545 ALA B O 1
ATOM 10809 N N . SER B 1 546 ? 7.238 -29.281 -12.656 1 96.94 546 SER B N 1
ATOM 10810 C CA . SER B 1 546 ? 7.297 -30.609 -12.055 1 96.94 546 SER B CA 1
ATOM 10811 C C . SER B 1 546 ? 8.562 -30.781 -11.227 1 96.94 546 SER B C 1
ATOM 10813 O O . SER B 1 546 ? 8.523 -31.391 -10.148 1 96.94 546 SER B O 1
ATOM 10815 N N . MET B 1 547 ? 9.648 -30.281 -11.68 1 96.31 547 MET B N 1
ATOM 10816 C CA . MET B 1 547 ? 10.914 -30.375 -10.961 1 96.31 547 MET B CA 1
ATOM 10817 C C . MET B 1 547 ? 10.82 -29.672 -9.609 1 96.31 547 MET B C 1
ATOM 10819 O O . MET B 1 547 ? 11.289 -30.203 -8.602 1 96.31 547 MET B O 1
ATOM 10823 N N . ILE B 1 548 ? 10.211 -28.484 -9.617 1 96 548 ILE B N 1
ATOM 10824 C CA . ILE B 1 548 ? 10.047 -27.75 -8.375 1 96 548 ILE B CA 1
ATOM 10825 C C . ILE B 1 548 ? 9.273 -28.609 -7.367 1 96 548 ILE B C 1
ATOM 10827 O O . ILE B 1 548 ? 9.688 -28.734 -6.211 1 96 548 ILE B O 1
ATOM 10831 N N . HIS B 1 549 ? 8.227 -29.172 -7.809 1 95 549 HIS B N 1
ATOM 10832 C CA . HIS B 1 549 ? 7.328 -29.891 -6.914 1 95 549 HIS B CA 1
ATOM 10833 C C . HIS B 1 549 ? 7.938 -31.219 -6.473 1 95 549 HIS B C 1
ATOM 10835 O O . HIS B 1 549 ? 7.68 -31.688 -5.359 1 95 549 HIS B O 1
ATOM 10841 N N . LEU B 1 550 ? 8.734 -31.875 -7.273 1 95 550 LEU B N 1
ATOM 10842 C CA . LEU B 1 550 ? 9.328 -33.156 -6.969 1 95 550 LEU B CA 1
ATOM 10843 C C . LEU B 1 550 ? 10.539 -33 -6.055 1 95 550 LEU B C 1
ATOM 10845 O O . LEU B 1 550 ? 10.953 -33.969 -5.402 1 95 550 LEU B O 1
ATOM 10849 N N . ALA B 1 551 ? 11.078 -31.844 -6.008 1 92.56 551 ALA B N 1
ATOM 10850 C CA . ALA B 1 551 ? 12.289 -31.609 -5.23 1 92.56 551 ALA B CA 1
ATOM 10851 C C . ALA B 1 551 ? 11.992 -31.641 -3.732 1 92.56 551 ALA B C 1
ATOM 10853 O O . ALA B 1 551 ? 10.953 -31.156 -3.287 1 92.56 551 ALA B O 1
ATOM 10854 N N . LYS B 1 552 ? 12.891 -32.094 -2.99 1 85.69 552 LYS B N 1
ATOM 10855 C CA . LYS B 1 552 ? 12.727 -32.344 -1.56 1 85.69 552 LYS B CA 1
ATOM 10856 C C . LYS B 1 552 ? 12.453 -31.062 -0.804 1 85.69 552 LYS B C 1
ATOM 10858 O O . LYS B 1 552 ? 11.586 -31.016 0.071 1 85.69 552 LYS B O 1
ATOM 10863 N N . HIS B 1 553 ? 13.062 -30.016 -1.121 1 86.06 553 HIS B N 1
ATOM 10864 C CA . HIS B 1 553 ? 13.039 -28.828 -0.274 1 86.06 553 HIS B CA 1
ATOM 10865 C C . HIS B 1 553 ? 11.953 -27.859 -0.723 1 86.06 553 HIS B C 1
ATOM 10867 O O . HIS B 1 553 ? 11.656 -26.891 -0.019 1 86.06 553 HIS B O 1
ATOM 10873 N N . THR B 1 554 ? 11.336 -28.062 -1.813 1 88.75 554 THR B N 1
ATOM 10874 C CA . THR B 1 554 ? 10.266 -27.156 -2.242 1 88.75 554 THR B CA 1
ATOM 10875 C C . THR B 1 554 ? 8.93 -27.891 -2.281 1 88.75 554 THR B C 1
ATOM 10877 O O . THR B 1 554 ? 7.879 -27.266 -2.432 1 88.75 554 THR B O 1
ATOM 10880 N N . SER B 1 555 ? 8.945 -29.141 -2.105 1 85.06 555 SER B N 1
ATOM 10881 C CA . SER B 1 555 ? 7.719 -29.922 -2.189 1 85.06 555 SER B CA 1
ATOM 10882 C C . SER B 1 555 ? 6.715 -29.516 -1.118 1 85.06 555 SER B C 1
ATOM 10884 O O . SER B 1 555 ? 5.508 -29.672 -1.297 1 85.06 555 SER B O 1
ATOM 10886 N N . HIS B 1 556 ? 7.227 -28.922 -0.049 1 86.56 556 HIS B N 1
ATOM 10887 C CA . HIS B 1 556 ? 6.332 -28.594 1.054 1 86.56 556 HIS B CA 1
ATOM 10888 C C . HIS B 1 556 ? 6.125 -27.094 1.17 1 86.56 556 HIS B C 1
ATOM 10890 O O . HIS B 1 556 ? 5.543 -26.609 2.146 1 86.56 556 HIS B O 1
ATOM 10896 N N . CYS B 1 557 ? 6.629 -26.344 0.215 1 90.5 557 CYS B N 1
ATOM 10897 C CA . CYS B 1 557 ? 6.559 -24.891 0.286 1 90.5 557 CYS B CA 1
ATOM 10898 C C . CYS B 1 557 ? 5.156 -24.391 -0.034 1 90.5 557 CYS B C 1
ATOM 10900 O O . CYS B 1 557 ? 4.773 -23.297 0.367 1 90.5 557 CYS B O 1
ATOM 10902 N N . THR B 1 558 ? 4.434 -25.125 -0.79 1 87.94 558 THR B N 1
ATOM 10903 C CA . THR B 1 558 ? 3.08 -24.734 -1.176 1 87.94 558 THR B CA 1
ATOM 10904 C C . THR B 1 558 ? 2.113 -25.906 -0.989 1 87.94 558 THR B C 1
ATOM 10906 O O . THR B 1 558 ? 2.539 -27.047 -0.802 1 87.94 558 THR B O 1
ATOM 10909 N N . HIS B 1 559 ? 0.866 -25.547 -1 1 83.81 559 HIS B N 1
ATOM 10910 C CA . HIS B 1 559 ? -0.16 -26.578 -0.904 1 83.81 559 HIS B CA 1
ATOM 10911 C C . HIS B 1 559 ? -0.387 -27.266 -2.252 1 83.81 559 HIS B C 1
ATOM 10913 O O . HIS B 1 559 ? -0.857 -26.625 -3.199 1 83.81 559 HIS B O 1
ATOM 10919 N N . GLY B 1 560 ? 0.064 -28.469 -2.291 1 86.75 560 GLY B N 1
ATOM 10920 C CA . GLY B 1 560 ? -0.177 -29.219 -3.512 1 86.75 560 GLY B CA 1
ATOM 10921 C C . GLY B 1 560 ? 0.662 -28.75 -4.684 1 86.75 560 GLY B C 1
ATOM 10922 O O . GLY B 1 560 ? 1.845 -28.438 -4.52 1 86.75 560 GLY B O 1
ATOM 10923 N N . ASP B 1 561 ? 0.001 -28.781 -5.824 1 90.25 561 ASP B N 1
ATOM 10924 C CA . ASP B 1 561 ? 0.722 -28.531 -7.066 1 90.25 561 ASP B CA 1
ATOM 10925 C C . ASP B 1 561 ? 0.449 -27.109 -7.57 1 90.25 561 ASP B C 1
ATOM 10927 O O . ASP B 1 561 ? 1.154 -26.609 -8.453 1 90.25 561 ASP B O 1
ATOM 10931 N N . LYS B 1 562 ? -0.477 -26.453 -7.07 1 90.44 562 LYS B N 1
ATOM 10932 C CA . LYS B 1 562 ? -1.13 -25.344 -7.742 1 90.44 562 LYS B CA 1
ATOM 10933 C C . LYS B 1 562 ? -0.147 -24.203 -7.992 1 90.44 562 LYS B C 1
ATOM 10935 O O . LYS B 1 562 ? -0.066 -23.672 -9.109 1 90.44 562 LYS B O 1
ATOM 10940 N N . GLU B 1 563 ? 0.687 -23.828 -7.047 1 94.62 563 GLU B N 1
ATOM 10941 C CA . GLU B 1 563 ? 1.579 -22.688 -7.234 1 94.62 563 GLU B CA 1
ATOM 10942 C C . GLU B 1 563 ? 2.697 -23.016 -8.219 1 94.62 563 GLU B C 1
ATOM 10944 O O . GLU B 1 563 ? 3.256 -22.125 -8.859 1 94.62 563 GLU B O 1
ATOM 10949 N N . ASN B 1 564 ? 3.008 -24.266 -8.32 1 95.88 564 ASN B N 1
ATOM 10950 C CA . ASN B 1 564 ? 4.152 -24.672 -9.125 1 95.88 564 ASN B CA 1
ATOM 10951 C C . ASN B 1 564 ? 3.9 -24.453 -10.609 1 95.88 564 ASN B C 1
ATOM 10953 O O . ASN B 1 564 ? 4.84 -24.234 -11.383 1 95.88 564 ASN B O 1
ATOM 10957 N N . PHE B 1 565 ? 2.648 -24.406 -11.016 1 97 565 PHE B N 1
ATOM 10958 C CA . PHE B 1 565 ? 2.346 -24.188 -12.43 1 97 565 PHE B CA 1
ATOM 10959 C C . PHE B 1 565 ? 2.838 -22.812 -12.875 1 97 565 PHE B C 1
ATOM 10961 O O . PHE B 1 565 ? 3.725 -22.719 -13.727 1 97 565 PHE B O 1
ATOM 10968 N N . TRP B 1 566 ? 2.312 -21.766 -12.227 1 97.31 566 TRP B N 1
ATOM 10969 C CA . TRP B 1 566 ? 2.729 -20.453 -12.688 1 97.31 566 TRP B CA 1
ATOM 10970 C C . TRP B 1 566 ? 4.191 -20.188 -12.344 1 97.31 566 TRP B C 1
ATOM 10972 O O . TRP B 1 566 ? 4.887 -19.469 -13.062 1 97.31 566 TRP B O 1
ATOM 10982 N N . LEU B 1 567 ? 4.777 -20.797 -11.32 1 97.31 567 LEU B N 1
ATOM 10983 C CA . LEU B 1 567 ? 6.191 -20.641 -10.992 1 97.31 567 LEU B CA 1
ATOM 10984 C C . LEU B 1 567 ? 7.066 -21.266 -12.078 1 97.31 567 LEU B C 1
ATOM 10986 O O . LEU B 1 567 ? 8.141 -20.75 -12.383 1 97.31 567 LEU B O 1
ATOM 10990 N N . GLY B 1 568 ? 6.645 -22.422 -12.617 1 97.94 568 GLY B N 1
ATOM 10991 C CA . GLY B 1 568 ? 7.355 -22.984 -13.75 1 97.94 568 GLY B CA 1
ATOM 10992 C C . GLY B 1 568 ? 7.355 -22.094 -14.969 1 97.94 568 GLY B C 1
ATOM 10993 O O . GLY B 1 568 ? 8.375 -21.953 -15.648 1 97.94 568 GLY B O 1
ATOM 10994 N N . PHE B 1 569 ? 6.227 -21.5 -15.211 1 98.12 569 PHE B N 1
ATOM 10995 C CA . PHE B 1 569 ? 6.133 -20.547 -16.312 1 98.12 569 PHE B CA 1
ATOM 10996 C C . PHE B 1 569 ? 7 -19.328 -16.062 1 98.12 569 PHE B C 1
ATOM 10998 O O . PHE B 1 569 ? 7.711 -18.859 -16.953 1 98.12 569 PHE B O 1
ATOM 11005 N N . LEU B 1 570 ? 6.938 -18.844 -14.82 1 97.5 570 LEU B N 1
ATOM 11006 C CA . LEU B 1 570 ? 7.762 -17.703 -14.445 1 97.5 570 LEU B CA 1
ATOM 11007 C C . LEU B 1 570 ? 9.242 -18 -14.664 1 97.5 570 LEU B C 1
ATOM 11009 O O . LEU B 1 570 ? 9.961 -17.203 -15.281 1 97.5 570 LEU B O 1
ATOM 11013 N N . ALA B 1 571 ? 9.68 -19.125 -14.195 1 97.31 571 ALA B N 1
ATOM 11014 C CA . ALA B 1 571 ? 11.094 -19.5 -14.219 1 97.31 571 ALA B CA 1
ATOM 11015 C C . ALA B 1 571 ? 11.57 -19.75 -15.648 1 97.31 571 ALA B C 1
ATOM 11017 O O . ALA B 1 571 ? 12.75 -19.562 -15.961 1 97.31 571 ALA B O 1
ATOM 11018 N N . SER B 1 572 ? 10.695 -20.188 -16.531 1 97.38 572 SER B N 1
ATOM 11019 C CA . SER B 1 572 ? 11.062 -20.516 -17.906 1 97.38 572 SER B CA 1
ATOM 11020 C C . SER B 1 572 ? 11.141 -19.266 -18.781 1 97.38 572 SER B C 1
ATOM 11022 O O . SER B 1 572 ? 11.75 -19.297 -19.844 1 97.38 572 SER B O 1
ATOM 11024 N N . GLY B 1 573 ? 10.406 -18.219 -18.359 1 95.5 573 GLY B N 1
ATOM 11025 C CA . GLY B 1 573 ? 10.32 -17.016 -19.172 1 95.5 573 GLY B CA 1
ATOM 11026 C C . GLY B 1 573 ? 9.242 -17.094 -20.234 1 95.5 573 GLY B C 1
ATOM 11027 O O . GLY B 1 573 ? 9.156 -16.219 -21.109 1 95.5 573 GLY B O 1
ATOM 11028 N N . HIS B 1 574 ? 8.391 -18.125 -20.156 1 96.88 574 HIS B N 1
ATOM 11029 C CA . HIS B 1 574 ? 7.281 -18.25 -21.094 1 96.88 574 HIS B CA 1
ATOM 11030 C C . HIS B 1 574 ? 6.113 -17.359 -20.688 1 96.88 574 HIS B C 1
ATOM 11032 O O . HIS B 1 574 ? 5.945 -17.047 -19.516 1 96.88 574 HIS B O 1
ATOM 11038 N N . HIS B 1 575 ? 5.344 -17.016 -21.688 1 96.56 575 HIS B N 1
ATOM 11039 C CA . HIS B 1 575 ? 4.121 -16.266 -21.422 1 96.56 575 HIS B CA 1
ATOM 11040 C C . HIS B 1 575 ? 3.066 -17.156 -20.766 1 96.56 575 HIS B C 1
ATOM 11042 O O . HIS B 1 575 ? 2.988 -18.344 -21.062 1 96.56 575 HIS B O 1
ATOM 11048 N N . TYR B 1 576 ? 2.359 -16.641 -19.891 1 98.06 576 TYR B N 1
ATOM 11049 C CA . TYR B 1 576 ? 1.203 -17.266 -19.266 1 98.06 576 TYR B CA 1
ATOM 11050 C C . TYR B 1 576 ? 0.174 -16.219 -18.844 1 98.06 576 TYR B C 1
ATOM 11052 O O . TYR B 1 576 ? 0.478 -15.023 -18.797 1 98.06 576 TYR B O 1
ATOM 11060 N N . ALA B 1 577 ? -1.048 -16.688 -18.625 1 97.81 577 ALA B N 1
ATOM 11061 C CA . ALA B 1 577 ? -2.086 -15.719 -18.266 1 97.81 577 ALA B CA 1
ATOM 11062 C C . ALA B 1 577 ? -3.047 -16.312 -17.234 1 97.81 577 ALA B C 1
ATOM 11064 O O . ALA B 1 577 ? -3.402 -17.5 -17.312 1 97.81 577 ALA B O 1
ATOM 11065 N N . LEU B 1 578 ? -3.361 -15.508 -16.297 1 97.06 578 LEU B N 1
ATOM 11066 C CA . LEU B 1 578 ? -4.398 -15.812 -15.312 1 97.06 578 LEU B CA 1
ATOM 11067 C C . LEU B 1 578 ? -5.625 -14.938 -15.523 1 97.06 578 LEU B C 1
ATOM 11069 O O . LEU B 1 578 ? -5.496 -13.742 -15.805 1 97.06 578 LEU B O 1
ATOM 11073 N N . GLN B 1 579 ? -6.727 -15.547 -15.414 1 96.19 579 GLN B N 1
ATOM 11074 C CA . GLN B 1 579 ? -7.938 -14.734 -15.406 1 96.19 579 GLN B CA 1
ATOM 11075 C C . GLN B 1 579 ? -7.98 -13.828 -14.18 1 96.19 579 GLN B C 1
ATOM 11077 O O . GLN B 1 579 ? -7.562 -14.227 -13.094 1 96.19 579 GLN B O 1
ATOM 11082 N N . GLU B 1 580 ? -8.523 -12.688 -14.297 1 95 580 GLU B N 1
ATOM 11083 C CA . GLU B 1 580 ? -8.375 -11.586 -13.344 1 95 580 GLU B CA 1
ATOM 11084 C C . GLU B 1 580 ? -9.227 -11.812 -12.102 1 95 580 GLU B C 1
ATOM 11086 O O . GLU B 1 580 ? -8.859 -11.391 -11 1 95 580 GLU B O 1
ATOM 11091 N N . VAL B 1 581 ? -10.352 -12.492 -12.148 1 96.69 581 VAL B N 1
ATOM 11092 C CA . VAL B 1 581 ? -11.344 -12.523 -11.078 1 96.69 581 VAL B CA 1
ATOM 11093 C C . VAL B 1 581 ? -10.961 -13.594 -10.055 1 96.69 581 VAL B C 1
ATOM 11095 O O . VAL B 1 581 ? -10.758 -14.758 -10.406 1 96.69 581 VAL B O 1
ATOM 11098 N N . TYR B 1 582 ? -10.852 -13.18 -8.773 1 96.81 582 TYR B N 1
ATOM 11099 C CA . TYR B 1 582 ? -10.664 -14.141 -7.691 1 96.81 582 TYR B CA 1
ATOM 11100 C C . TYR B 1 582 ? -11.875 -15.047 -7.543 1 96.81 582 TYR B C 1
ATOM 11102 O O . TYR B 1 582 ? -12.977 -14.695 -7.973 1 96.81 582 TYR B O 1
ATOM 11110 N N . SER B 1 583 ? -11.648 -16.141 -6.961 1 97.75 583 SER B N 1
ATOM 11111 C CA . SER B 1 583 ? -12.727 -17.109 -6.797 1 97.75 583 SER B CA 1
ATOM 11112 C C . SER B 1 583 ? -13.711 -16.672 -5.719 1 97.75 583 SER B C 1
ATOM 11114 O O . SER B 1 583 ? -13.422 -15.766 -4.938 1 97.75 583 SER B O 1
ATOM 11116 N N . GLY B 1 584 ? -14.898 -17.328 -5.754 1 98.25 584 GLY B N 1
ATOM 11117 C CA . GLY B 1 584 ? -15.945 -17.062 -4.785 1 98.25 584 GLY B CA 1
ATOM 11118 C C . GLY B 1 584 ? -16.625 -18.312 -4.277 1 98.25 584 GLY B C 1
ATOM 11119 O O . GLY B 1 584 ? -16.109 -19.422 -4.461 1 98.25 584 GLY B O 1
ATOM 11120 N N . ALA B 1 585 ? -17.688 -18.109 -3.531 1 98.31 585 ALA B N 1
ATOM 11121 C CA . ALA B 1 585 ? -18.531 -19.203 -3.027 1 98.31 585 ALA B CA 1
ATOM 11122 C C . ALA B 1 585 ? -19.906 -19.156 -3.658 1 98.31 585 ALA B C 1
ATOM 11124 O O . ALA B 1 585 ? -20.484 -18.078 -3.836 1 98.31 585 ALA B O 1
ATOM 11125 N N . ILE B 1 586 ? -20.438 -20.281 -4 1 98.25 586 ILE B N 1
ATOM 11126 C CA . ILE B 1 586 ? -21.75 -20.375 -4.648 1 98.25 586 ILE B CA 1
ATOM 11127 C C . ILE B 1 586 ? -22.766 -20.984 -3.684 1 98.25 586 ILE B C 1
ATOM 11129 O O . ILE B 1 586 ? -22.406 -21.844 -2.875 1 98.25 586 ILE B O 1
ATOM 11133 N N . GLY B 1 587 ? -23.969 -20.547 -3.684 1 97.31 587 GLY B N 1
ATOM 11134 C CA . GLY B 1 587 ? -25.047 -21.078 -2.859 1 97.31 587 GLY B CA 1
ATOM 11135 C C . GLY B 1 587 ? -26.047 -20.016 -2.434 1 97.31 587 GLY B C 1
ATOM 11136 O O . GLY B 1 587 ? -26.188 -19 -3.096 1 97.31 587 GLY B O 1
ATOM 11137 N N . ASP B 1 588 ? -26.797 -20.359 -1.399 1 95.06 588 ASP B N 1
ATOM 11138 C CA . ASP B 1 588 ? -27.703 -19.406 -0.766 1 95.06 588 ASP B CA 1
ATOM 11139 C C . ASP B 1 588 ? -27.016 -18.672 0.381 1 95.06 588 ASP B C 1
ATOM 11141 O O . ASP B 1 588 ? -26.234 -19.266 1.124 1 95.06 588 ASP B O 1
ATOM 11145 N N . TYR B 1 589 ? -27.266 -17.422 0.354 1 93.19 589 TYR B N 1
ATOM 11146 C CA . TYR B 1 589 ? -26.594 -16.656 1.401 1 93.19 589 TYR B CA 1
ATOM 11147 C C . TYR B 1 589 ? -27.406 -16.656 2.684 1 93.19 589 TYR B C 1
ATOM 11149 O O . TYR B 1 589 ? -28.625 -16.859 2.65 1 93.19 589 TYR B O 1
ATOM 11157 N N . VAL B 1 590 ? -26.734 -16.531 3.83 1 90 590 VAL B N 1
ATOM 11158 C CA . VAL B 1 590 ? -27.344 -16.281 5.133 1 90 590 VAL B CA 1
ATOM 11159 C C . VAL B 1 590 ? -26.984 -14.875 5.621 1 90 590 VAL B C 1
ATOM 11161 O O . VAL B 1 590 ? -25.859 -14.406 5.379 1 90 590 VAL B O 1
ATOM 11164 N N . LYS B 1 591 ? -27.938 -14.219 6.219 1 86.12 591 LYS B N 1
ATOM 11165 C CA . LYS B 1 591 ? -27.703 -12.891 6.77 1 86.12 591 LYS B CA 1
ATOM 11166 C C . LYS B 1 591 ? -27.031 -12.984 8.141 1 86.12 591 LYS B C 1
ATOM 11168 O O . LYS B 1 591 ? -27.391 -13.82 8.961 1 86.12 591 LYS B O 1
ATOM 11173 N N . LYS B 1 592 ? -25.984 -12.305 8.125 1 78.88 592 LYS B N 1
ATOM 11174 C CA . LYS B 1 592 ? -25.312 -12.156 9.422 1 78.88 592 LYS B CA 1
ATOM 11175 C C . LYS B 1 592 ? -25.484 -10.75 9.969 1 78.88 592 LYS B C 1
ATOM 11177 O O . LYS B 1 592 ? -25.328 -9.766 9.242 1 78.88 592 LYS B O 1
ATOM 11182 N N . THR B 1 593 ? -26.344 -10.578 10.969 1 64.31 593 THR B N 1
ATOM 11183 C CA . THR B 1 593 ? -26.547 -9.258 11.57 1 64.31 593 THR B CA 1
ATOM 11184 C C . THR B 1 593 ? -25.641 -9.078 12.789 1 64.31 593 THR B C 1
ATOM 11186 O O . THR B 1 593 ? -25.312 -10.047 13.461 1 64.31 593 THR B O 1
ATOM 11189 N N . ASP B 1 594 ? -25.109 -7.934 13.07 1 58.19 594 ASP B N 1
ATOM 11190 C CA . ASP B 1 594 ? -24.422 -7.391 14.234 1 58.19 594 ASP B CA 1
ATOM 11191 C C . ASP B 1 594 ? -23.031 -8.008 14.398 1 58.19 594 ASP B C 1
ATOM 11193 O O . ASP B 1 594 ? -22.75 -8.664 15.406 1 58.19 594 ASP B O 1
ATOM 11197 N N . LEU B 1 595 ? -22.266 -8.195 13.297 1 50.94 595 LEU B N 1
ATOM 11198 C CA . LEU B 1 595 ? -20.984 -8.867 13.336 1 50.94 595 LEU B CA 1
ATOM 11199 C C . LEU B 1 595 ? -20.188 -8.461 14.578 1 50.94 595 LEU B C 1
ATOM 11201 O O . LEU B 1 595 ? -19.484 -9.281 15.172 1 50.94 595 LEU B O 1
ATOM 11205 N N . ASN B 1 596 ? -20.016 -7.285 14.805 1 50.5 596 ASN B N 1
ATOM 11206 C CA . ASN B 1 596 ? -19.219 -6.926 15.969 1 50.5 596 ASN B CA 1
ATOM 11207 C C . ASN B 1 596 ? -20.094 -6.434 17.125 1 50.5 596 ASN B C 1
ATOM 11209 O O . ASN B 1 596 ? -19.578 -5.848 18.078 1 50.5 596 ASN B O 1
ATOM 11213 N N . GLY B 1 597 ? -21.344 -6.902 17.297 1 45.41 597 GLY B N 1
ATOM 11214 C CA . GLY B 1 597 ? -22.25 -6.445 18.344 1 45.41 597 GLY B CA 1
ATOM 11215 C C . GLY B 1 597 ? -22.719 -5.016 18.156 1 45.41 597 GLY B C 1
ATOM 11216 O O . GLY B 1 597 ? -23.641 -4.559 18.828 1 45.41 597 GLY B O 1
ATOM 11217 N N . LYS B 1 598 ? -21.969 -4.285 17.906 1 44.66 598 LYS B N 1
ATOM 11218 C CA . LYS B 1 598 ? -22.375 -2.885 17.969 1 44.66 598 LYS B CA 1
ATOM 11219 C C . LYS B 1 598 ? -23.047 -2.453 16.672 1 44.66 598 LYS B C 1
ATOM 11221 O O . LYS B 1 598 ? -23.047 -1.269 16.328 1 44.66 598 LYS B O 1
ATOM 11226 N N . ARG B 1 599 ? -23.953 -3.346 16.031 1 49.16 599 ARG B N 1
ATOM 11227 C CA . ARG B 1 599 ? -24.875 -3.029 14.953 1 49.16 599 ARG B CA 1
ATOM 11228 C C . ARG B 1 599 ? -24.141 -2.49 13.727 1 49.16 599 ARG B C 1
ATOM 11230 O O . ARG B 1 599 ? -24.766 -2.102 12.742 1 49.16 599 ARG B O 1
ATOM 11237 N N . GLN B 1 600 ? -22.781 -2.375 13.648 1 56.09 600 GLN B N 1
ATOM 11238 C CA . GLN B 1 600 ? -22.094 -1.517 12.695 1 56.09 600 GLN B CA 1
ATOM 11239 C C . GLN B 1 600 ? -21.766 -2.275 11.414 1 56.09 600 GLN B C 1
ATOM 11241 O O . GLN B 1 600 ? -21.25 -1.692 10.453 1 56.09 600 GLN B O 1
ATOM 11246 N N . GLU B 1 601 ? -22.078 -3.572 11.312 1 66.75 601 GLU B N 1
ATOM 11247 C CA . GLU B 1 601 ? -21.766 -4.301 10.094 1 66.75 601 GLU B CA 1
ATOM 11248 C C . GLU B 1 601 ? -22.906 -5.227 9.68 1 66.75 601 GLU B C 1
ATOM 11250 O O . GLU B 1 601 ? -23.594 -5.773 10.539 1 66.75 601 GLU B O 1
ATOM 11255 N N . ALA B 1 602 ? -23.453 -4.992 8.539 1 78.62 602 ALA B N 1
ATOM 11256 C CA . ALA B 1 602 ? -24.297 -6 7.914 1 78.62 602 ALA B CA 1
ATOM 11257 C C . ALA B 1 602 ? -23.5 -6.875 6.949 1 78.62 602 ALA B C 1
ATOM 11259 O O . ALA B 1 602 ? -22.625 -6.383 6.242 1 78.62 602 ALA B O 1
ATOM 11260 N N . ALA B 1 603 ? -23.703 -8.18 7.133 1 86.88 603 ALA B N 1
ATOM 11261 C CA . ALA B 1 603 ? -22.953 -9.094 6.273 1 86.88 603 ALA B CA 1
ATOM 11262 C C . ALA B 1 603 ? -23.828 -10.242 5.789 1 86.88 603 ALA B C 1
ATOM 11264 O O . ALA B 1 603 ? -24.844 -10.57 6.422 1 86.88 603 ALA B O 1
ATOM 11265 N N . ILE B 1 604 ? -23.594 -10.672 4.641 1 91.31 604 ILE B N 1
ATOM 11266 C CA . ILE B 1 604 ? -24.141 -11.922 4.133 1 91.31 604 ILE B CA 1
ATOM 11267 C C . ILE B 1 604 ? -23.016 -12.906 3.836 1 91.31 604 ILE B C 1
ATOM 11269 O O . ILE B 1 604 ? -21.891 -12.492 3.516 1 91.31 604 ILE B O 1
ATOM 11273 N N . GLU B 1 605 ? -23.375 -14.203 3.969 1 93.5 605 GLU B N 1
ATOM 11274 C CA . GLU B 1 605 ? -22.344 -15.227 3.82 1 93.5 605 GLU B CA 1
ATOM 11275 C C . GLU B 1 605 ? -22.875 -16.438 3.045 1 93.5 605 GLU B C 1
ATOM 11277 O O . GLU B 1 605 ? -24.047 -16.797 3.178 1 93.5 605 GLU B O 1
ATOM 11282 N N . ILE B 1 606 ? -22.031 -16.938 2.189 1 96.56 606 ILE B N 1
ATOM 11283 C CA . ILE B 1 606 ? -22.266 -18.234 1.562 1 96.56 606 ILE B CA 1
ATOM 11284 C C . ILE B 1 606 ? -21.172 -19.219 1.979 1 96.56 606 ILE B C 1
ATOM 11286 O O . ILE B 1 606 ? -19.984 -18.922 1.826 1 96.56 606 ILE B O 1
ATOM 11290 N N . CYS B 1 607 ? -21.578 -20.328 2.547 1 96 607 CYS B N 1
ATOM 11291 C CA . CYS B 1 607 ? -20.656 -21.391 2.9 1 96 607 CYS B CA 1
ATOM 11292 C C . CYS B 1 607 ? -20.828 -22.594 1.969 1 96 607 CYS B C 1
ATOM 11294 O O . CYS B 1 607 ? -21.906 -23.172 1.894 1 96 607 CYS B O 1
ATOM 11296 N N . SER B 1 608 ? -19.781 -22.875 1.282 1 95.5 608 SER B N 1
ATOM 11297 C CA . SER B 1 608 ? -19.859 -23.906 0.24 1 95.5 608 SER B CA 1
ATOM 11298 C C . SER B 1 608 ? -18.594 -24.75 0.204 1 95.5 608 SER B C 1
ATOM 11300 O O . SER B 1 608 ? -17.516 -24.297 0.631 1 95.5 608 SER B O 1
ATOM 11302 N N . GLY B 1 609 ? -18.734 -26 -0.203 1 95.62 609 GLY B N 1
ATOM 11303 C CA . GLY B 1 609 ? -17.578 -26.844 -0.462 1 95.62 609 GLY B CA 1
ATOM 11304 C C . GLY B 1 609 ? -16.953 -26.594 -1.819 1 95.62 609 GLY B C 1
ATOM 11305 O O . GLY B 1 609 ? -15.891 -27.141 -2.123 1 95.62 609 GLY B O 1
ATOM 11306 N N . GLN B 1 610 ? -17.547 -25.766 -2.6 1 96.94 610 GLN B N 1
ATOM 11307 C CA . GLN B 1 610 ? -17.094 -25.484 -3.959 1 96.94 610 GLN B CA 1
ATOM 11308 C C . GLN B 1 610 ? -16.344 -24.156 -4.027 1 96.94 610 GLN B C 1
ATOM 11310 O O . GLN B 1 610 ? -16.641 -23.234 -3.279 1 96.94 610 GLN B O 1
ATOM 11315 N N . ILE B 1 611 ? -15.406 -24.109 -4.852 1 97.75 611 ILE B N 1
ATOM 11316 C CA . ILE B 1 611 ? -14.758 -22.859 -5.281 1 97.75 611 ILE B CA 1
ATOM 11317 C C . ILE B 1 611 ? -15.336 -22.422 -6.629 1 97.75 611 ILE B C 1
ATOM 11319 O O . ILE B 1 611 ? -15.234 -23.156 -7.621 1 97.75 611 ILE B O 1
ATOM 11323 N N . ALA B 1 612 ? -15.898 -21.297 -6.66 1 98.62 612 ALA B N 1
ATOM 11324 C CA . ALA B 1 612 ? -16.609 -20.828 -7.852 1 98.62 612 ALA B CA 1
ATOM 11325 C C . ALA B 1 612 ? -15.75 -19.859 -8.656 1 98.62 612 ALA B C 1
ATOM 11327 O O . ALA B 1 612 ? -15.141 -18.953 -8.102 1 98.62 612 ALA B O 1
ATOM 11328 N N . HIS B 1 613 ? -15.719 -20.016 -9.938 1 98.69 613 HIS B N 1
ATOM 11329 C CA . HIS B 1 613 ? -14.969 -19.156 -10.844 1 98.69 613 HIS B CA 1
ATOM 11330 C C . HIS B 1 613 ? -15.898 -18.484 -11.852 1 98.69 613 HIS B C 1
ATOM 11332 O O . HIS B 1 613 ? -16.578 -19.156 -12.625 1 98.69 613 HIS B O 1
ATOM 11338 N N . MET B 1 614 ? -15.852 -17.141 -11.805 1 98.44 614 MET B N 1
ATOM 11339 C CA . MET B 1 614 ? -16.75 -16.328 -12.625 1 98.44 614 MET B CA 1
ATOM 11340 C C . MET B 1 614 ? -16.031 -15.797 -13.859 1 98.44 614 MET B C 1
ATOM 11342 O O . MET B 1 614 ? -14.797 -15.742 -13.883 1 98.44 614 MET B O 1
ATOM 11346 N N . SER B 1 615 ? -16.828 -15.43 -14.844 1 97.81 615 SER B N 1
ATOM 11347 C CA . SER B 1 615 ? -16.297 -14.727 -16.016 1 97.81 615 SER B CA 1
ATOM 11348 C C . SER B 1 615 ? -15.727 -13.359 -15.633 1 97.81 615 SER B C 1
ATOM 11350 O O . SER B 1 615 ? -15.992 -12.859 -14.531 1 97.81 615 SER B O 1
ATOM 11352 N N . THR B 1 616 ? -15 -12.758 -16.531 1 96 616 THR B N 1
ATOM 11353 C CA . THR B 1 616 ? -14.32 -11.5 -16.266 1 96 616 THR B CA 1
ATOM 11354 C C . THR B 1 616 ? -15.336 -10.391 -15.977 1 96 616 THR B C 1
ATOM 11356 O O . THR B 1 616 ? -15.062 -9.484 -15.188 1 96 616 THR B O 1
ATOM 11359 N N . ASP B 1 617 ? -16.469 -10.43 -16.641 1 95.62 617 ASP B N 1
ATOM 11360 C CA . ASP B 1 617 ? -17.5 -9.422 -16.406 1 95.62 617 ASP B CA 1
ATOM 11361 C C . ASP B 1 617 ? -18.344 -9.758 -15.18 1 95.62 617 ASP B C 1
ATOM 11363 O O . ASP B 1 617 ? -19.266 -9.023 -14.828 1 95.62 617 ASP B O 1
ATOM 11367 N N . ARG B 1 618 ? -18.109 -11.008 -14.547 1 95.94 618 ARG B N 1
ATOM 11368 C CA . ARG B 1 618 ? -18.703 -11.445 -13.289 1 95.94 618 ARG B CA 1
ATOM 11369 C C . ARG B 1 618 ? -20.188 -11.734 -13.453 1 95.94 618 ARG B C 1
ATOM 11371 O O . ARG B 1 618 ? -20.969 -11.562 -12.516 1 95.94 618 ARG B O 1
ATOM 11378 N N . LYS B 1 619 ? -20.547 -12.188 -14.664 1 96.31 619 LYS B N 1
ATOM 11379 C CA . LYS B 1 619 ? -21.969 -12.445 -14.914 1 96.31 619 LYS B CA 1
ATOM 11380 C C . LYS B 1 619 ? -22.234 -13.945 -15.078 1 96.31 619 LYS B C 1
ATOM 11382 O O . LYS B 1 619 ? -23.359 -14.406 -14.883 1 96.31 619 LYS B O 1
ATOM 11387 N N . THR B 1 620 ? -21.234 -14.609 -15.461 1 97.88 620 THR B N 1
ATOM 11388 C CA . THR B 1 620 ? -21.406 -16.016 -15.805 1 97.88 620 THR B CA 1
ATOM 11389 C C . THR B 1 620 ? -20.547 -16.906 -14.914 1 97.88 620 THR B C 1
ATOM 11391 O O . THR B 1 620 ? -19.359 -16.641 -14.742 1 97.88 620 THR B O 1
ATOM 11394 N N . LEU B 1 621 ? -21.188 -17.891 -14.273 1 98.44 621 LEU B N 1
ATOM 11395 C CA . LEU B 1 621 ? -20.422 -18.938 -13.594 1 98.44 621 LEU B CA 1
ATOM 11396 C C . LEU B 1 621 ? -19.781 -19.875 -14.602 1 98.44 621 LEU B C 1
ATOM 11398 O O . LEU B 1 621 ? -20.484 -20.562 -15.352 1 98.44 621 LEU B O 1
ATOM 11402 N N . LEU B 1 622 ? -18.484 -19.953 -14.602 1 98.5 622 LEU B N 1
ATOM 11403 C CA . LEU B 1 622 ? -17.766 -20.75 -15.594 1 98.5 622 LEU B CA 1
ATOM 11404 C C . LEU B 1 622 ? -17.625 -22.188 -15.125 1 98.5 622 LEU B C 1
ATOM 11406 O O . LEU B 1 622 ? -17.906 -23.125 -15.875 1 98.5 622 LEU B O 1
ATOM 11410 N N . TRP B 1 623 ? -17.156 -22.359 -14 1 98.62 623 TRP B N 1
ATOM 11411 C CA . TRP B 1 623 ? -16.891 -23.688 -13.461 1 98.62 623 TRP B CA 1
ATOM 11412 C C . TRP B 1 623 ? -16.719 -23.641 -11.945 1 98.62 623 TRP B C 1
ATOM 11414 O O . TRP B 1 623 ? -16.578 -22.562 -11.367 1 98.62 623 TRP B O 1
ATOM 11424 N N . VAL B 1 624 ? -16.812 -24.797 -11.266 1 98.44 624 VAL B N 1
ATOM 11425 C CA . VAL B 1 624 ? -16.562 -24.938 -9.836 1 98.44 624 VAL B CA 1
ATOM 11426 C C . VAL B 1 624 ? -15.617 -26.109 -9.586 1 98.44 624 VAL B C 1
ATOM 11428 O O . VAL B 1 624 ? -15.523 -27.031 -10.406 1 98.44 624 VAL B O 1
ATOM 11431 N N . ASN B 1 625 ? -14.844 -25.984 -8.578 1 97.62 625 ASN B N 1
ATOM 11432 C CA . ASN B 1 625 ? -14.086 -27.125 -8.055 1 97.62 625 ASN B CA 1
ATOM 11433 C C . ASN B 1 625 ? -14.68 -27.641 -6.746 1 97.62 625 ASN B C 1
ATOM 11435 O O . ASN B 1 625 ? -14.93 -26.859 -5.82 1 97.62 625 ASN B O 1
ATOM 11439 N N . GLY B 1 626 ? -14.992 -28.875 -6.754 1 96 626 GLY B N 1
ATOM 11440 C CA . GLY B 1 626 ? -15.516 -29.438 -5.523 1 96 626 GLY B CA 1
ATOM 11441 C C . GLY B 1 626 ? -16.828 -30.188 -5.719 1 96 626 GLY B C 1
ATOM 11442 O O . GLY B 1 626 ? -17.484 -30.562 -4.75 1 96 626 GLY B O 1
ATOM 11443 N N . GLY B 1 627 ? -17.297 -30.391 -6.918 1 95.81 627 GLY B N 1
ATOM 11444 C CA . GLY B 1 627 ? -18.469 -31.172 -7.207 1 95.81 627 GLY B CA 1
ATOM 11445 C C . GLY B 1 627 ? -19.75 -30.359 -7.199 1 95.81 627 GLY B C 1
ATOM 11446 O O . GLY B 1 627 ? -19.703 -29.125 -7.164 1 95.81 627 GLY B O 1
ATOM 11447 N N . GLY B 1 628 ? -20.875 -31.078 -7.273 1 96.19 628 GLY B N 1
ATOM 11448 C CA . GLY B 1 628 ? -22.156 -30.406 -7.434 1 96.19 628 GLY B CA 1
ATOM 11449 C C . GLY B 1 628 ? -23.078 -30.562 -6.234 1 96.19 628 GLY B C 1
ATOM 11450 O O . GLY B 1 628 ? -24.25 -30.203 -6.285 1 96.19 628 GLY B O 1
ATOM 11451 N N . THR B 1 629 ? -22.578 -31.125 -5.152 1 96.56 629 THR B N 1
ATOM 11452 C CA . THR B 1 629 ? -23.344 -31.328 -3.926 1 96.56 629 THR B CA 1
ATOM 11453 C C . THR B 1 629 ? -22.625 -30.703 -2.73 1 96.56 629 THR B C 1
ATOM 11455 O O . THR B 1 629 ? -21.5 -30.219 -2.865 1 96.56 629 THR B O 1
ATOM 11458 N N . PHE B 1 630 ? -23.281 -30.766 -1.633 1 95.81 630 PHE B N 1
ATOM 11459 C CA . PHE B 1 630 ? -22.734 -30.141 -0.434 1 95.81 630 PHE B CA 1
ATOM 11460 C C . PHE B 1 630 ? -21.391 -30.75 -0.071 1 95.81 630 PHE B C 1
ATOM 11462 O O . PHE B 1 630 ? -20.453 -30.031 0.309 1 95.81 630 PHE B O 1
ATOM 11469 N N . CYS B 1 631 ? -21.297 -32.031 -0.171 1 95.44 631 CYS B N 1
ATOM 11470 C CA . CYS B 1 631 ? -20.078 -32.719 0.227 1 95.44 631 CYS B CA 1
ATOM 11471 C C . CYS B 1 631 ? -19.719 -33.812 -0.768 1 95.44 631 CYS B C 1
ATOM 11473 O O . CYS B 1 631 ? -20.531 -34.688 -1.055 1 95.44 631 CYS B O 1
ATOM 11475 N N . LYS B 1 632 ? -18.484 -33.812 -1.231 1 89.94 632 LYS B N 1
ATOM 11476 C CA . LYS B 1 632 ? -18.031 -34.812 -2.197 1 89.94 632 LYS B CA 1
ATOM 11477 C C . LYS B 1 632 ? -17.406 -36 -1.494 1 89.94 632 LYS B C 1
ATOM 11479 O O . LYS B 1 632 ? -17.188 -37.062 -2.115 1 89.94 632 LYS B O 1
ATOM 11484 N N . HIS B 1 633 ? -17.094 -35.938 -0.279 1 88.69 633 HIS B N 1
ATOM 11485 C CA . HIS B 1 633 ? -16.406 -36.969 0.451 1 88.69 633 HIS B CA 1
ATOM 11486 C C . HIS B 1 633 ? -17.375 -38.031 0.938 1 88.69 633 HIS B C 1
ATOM 11488 O O . HIS B 1 633 ? -18.266 -37.75 1.75 1 88.69 633 HIS B O 1
ATOM 11494 N N . GLU B 1 634 ? -16.922 -39.156 0.553 1 82.94 634 GLU B N 1
ATOM 11495 C CA . GLU B 1 634 ? -17.797 -40.281 0.937 1 82.94 634 GLU B CA 1
ATOM 11496 C C . GLU B 1 634 ? -17.766 -40.5 2.445 1 82.94 634 GLU B C 1
ATOM 11498 O O . GLU B 1 634 ? -16.766 -40.188 3.107 1 82.94 634 GLU B O 1
ATOM 11503 N N . ASN B 1 635 ? -18.781 -40.844 3.088 1 86.38 635 ASN B N 1
ATOM 11504 C CA . ASN B 1 635 ? -18.938 -41.25 4.477 1 86.38 635 ASN B CA 1
ATOM 11505 C C . ASN B 1 635 ? -18.891 -40.062 5.426 1 86.38 635 ASN B C 1
ATOM 11507 O O . ASN B 1 635 ? -18.969 -40.219 6.645 1 86.38 635 ASN B O 1
ATOM 11511 N N . SER B 1 636 ? -18.625 -38.875 4.906 1 93.38 636 SER B N 1
ATOM 11512 C CA . SER B 1 636 ? -18.578 -37.688 5.758 1 93.38 636 SER B CA 1
ATOM 11513 C C . SER B 1 636 ? -19.891 -37.5 6.508 1 93.38 636 SER B C 1
ATOM 11515 O O . SER B 1 636 ? -19.891 -37.062 7.668 1 93.38 636 SER B O 1
ATOM 11517 N N . ALA B 1 637 ? -20.984 -37.75 5.832 1 94.56 637 ALA B N 1
ATOM 11518 C CA . ALA B 1 637 ? -22.281 -37.562 6.477 1 94.56 637 ALA B CA 1
ATOM 11519 C C . ALA B 1 637 ? -22.391 -38.438 7.719 1 94.56 637 ALA B C 1
ATOM 11521 O O . ALA B 1 637 ? -22.906 -38 8.758 1 94.56 637 ALA B O 1
ATOM 11522 N N . LYS B 1 638 ? -21.953 -39.656 7.578 1 94.31 638 LYS B N 1
ATOM 11523 C CA . LYS B 1 638 ? -22 -40.594 8.695 1 94.31 638 LYS B CA 1
ATOM 11524 C C . LYS B 1 638 ? -21.141 -40.125 9.859 1 94.31 638 LYS B C 1
ATOM 11526 O O . LYS B 1 638 ? -21.594 -40.156 11.016 1 94.31 638 LYS B O 1
ATOM 11531 N N . ASP B 1 639 ? -19.984 -39.781 9.555 1 94.5 639 ASP B N 1
ATOM 11532 C CA . ASP B 1 639 ? -19.062 -39.312 10.586 1 94.5 639 ASP B CA 1
ATOM 11533 C C . ASP B 1 639 ? -19.594 -38.031 11.242 1 94.5 639 ASP B C 1
ATOM 11535 O O . ASP B 1 639 ? -19.516 -37.875 12.461 1 94.5 639 ASP B O 1
ATOM 11539 N N . ASP B 1 640 ? -20.125 -37.125 10.445 1 94.69 640 ASP B N 1
ATOM 11540 C CA . ASP B 1 640 ? -20.641 -35.875 10.938 1 94.69 640 ASP B CA 1
ATOM 11541 C C . ASP B 1 640 ? -21.891 -36.062 11.789 1 94.69 640 ASP B C 1
ATOM 11543 O O . ASP B 1 640 ? -22.109 -35.312 12.75 1 94.69 640 ASP B O 1
ATOM 11547 N N . TRP B 1 641 ? -22.719 -37.031 11.484 1 94.25 641 TRP B N 1
ATOM 11548 C CA . TRP B 1 641 ? -23.938 -37.312 12.234 1 94.25 641 TRP B CA 1
ATOM 11549 C C . TRP B 1 641 ? -23.609 -37.719 13.664 1 94.25 641 TRP B C 1
ATOM 11551 O O . TRP B 1 641 ? -24.422 -37.531 14.57 1 94.25 641 TRP B O 1
ATOM 11561 N N . LYS B 1 642 ? -22.453 -38.219 13.867 1 93 642 LYS B N 1
ATOM 11562 C CA . LYS B 1 642 ? -22.031 -38.688 15.18 1 93 642 LYS B CA 1
ATOM 11563 C C . LYS B 1 642 ? -21.469 -37.562 16.016 1 93 642 LYS B C 1
ATOM 11565 O O . LYS B 1 642 ? -21.328 -37.688 17.234 1 93 642 LYS B O 1
ATOM 11570 N N . LYS B 1 643 ? -21.188 -36.531 15.359 1 91.31 643 LYS B N 1
ATOM 11571 C CA . LYS B 1 643 ? -20.594 -35.406 16.078 1 91.31 643 LYS B CA 1
ATOM 11572 C C . LYS B 1 643 ? -21.594 -34.812 17.062 1 91.31 643 LYS B C 1
ATOM 11574 O O . LYS B 1 643 ? -22.797 -34.875 16.859 1 91.31 643 LYS B O 1
ATOM 11579 N N . GLU B 1 644 ? -21.031 -34.312 18.188 1 86 644 GLU B N 1
ATOM 11580 C CA . GLU B 1 644 ? -21.828 -33.625 19.219 1 86 644 GLU B CA 1
ATOM 11581 C C . GLU B 1 644 ? -21.406 -32.156 19.359 1 86 644 GLU B C 1
ATOM 11583 O O . GLU B 1 644 ? -20.562 -31.672 18.609 1 86 644 GLU B O 1
ATOM 11588 N N . GLY B 1 645 ? -22.156 -31.391 20.219 1 81.75 645 GLY B N 1
ATOM 11589 C CA . GLY B 1 645 ? -21.797 -30 20.469 1 81.75 645 GLY B CA 1
ATOM 11590 C C . GLY B 1 645 ? -22.375 -29.047 19.453 1 81.75 645 GLY B C 1
ATOM 11591 O O . GLY B 1 645 ? -23.578 -29.062 19.172 1 81.75 645 GLY B O 1
ATOM 11592 N N . ASP B 1 646 ? -21.484 -28.188 18.797 1 76.94 646 ASP B N 1
ATOM 11593 C CA . ASP B 1 646 ? -21.891 -27.109 17.906 1 76.94 646 ASP B CA 1
ATOM 11594 C C . ASP B 1 646 ? -22.531 -27.672 16.641 1 76.94 646 ASP B C 1
ATOM 11596 O O . ASP B 1 646 ? -23.281 -26.984 15.953 1 76.94 646 ASP B O 1
ATOM 11600 N N . PHE B 1 647 ? -22.266 -29.016 16.391 1 89.12 647 PHE B N 1
ATOM 11601 C CA . PHE B 1 647 ? -22.781 -29.609 15.156 1 89.12 647 PHE B CA 1
ATOM 11602 C C . PHE B 1 647 ? -24.266 -29.922 15.281 1 89.12 647 PHE B C 1
ATOM 11604 O O . PHE B 1 647 ? -24.953 -30.141 14.281 1 89.12 647 PHE B O 1
ATOM 11611 N N . GLU B 1 648 ? -24.766 -29.906 16.547 1 88.5 648 GLU B N 1
ATOM 11612 C CA . GLU B 1 648 ? -26.172 -30.234 16.781 1 88.5 648 GLU B CA 1
ATOM 11613 C C . GLU B 1 648 ? -27.094 -29.25 16.078 1 88.5 648 GLU B C 1
ATOM 11615 O O . GLU B 1 648 ? -28.156 -29.625 15.57 1 88.5 648 GLU B O 1
ATOM 11620 N N . LYS B 1 649 ? -26.656 -28.047 16.094 1 87.56 649 LYS B N 1
ATOM 11621 C CA . LYS B 1 649 ? -27.453 -27.031 15.422 1 87.56 649 LYS B CA 1
ATOM 11622 C C . LYS B 1 649 ? -27.578 -27.328 13.93 1 87.56 649 LYS B C 1
ATOM 11624 O O . LYS B 1 649 ? -28.609 -27.078 13.32 1 87.56 649 LYS B O 1
ATOM 11629 N N . PHE B 1 650 ? -26.562 -27.844 13.352 1 90.94 650 PHE B N 1
ATOM 11630 C CA . PHE B 1 650 ? -26.562 -28.219 11.945 1 90.94 650 PHE B CA 1
ATOM 11631 C C . PHE B 1 650 ? -27.484 -29.406 11.703 1 90.94 650 PHE B C 1
ATOM 11633 O O . PHE B 1 650 ? -28.234 -29.438 10.727 1 90.94 650 PHE B O 1
ATOM 11640 N N . LYS B 1 651 ? -27.5 -30.344 12.594 1 92.56 651 LYS B N 1
ATOM 11641 C CA . LYS B 1 651 ? -28.312 -31.562 12.484 1 92.56 651 LYS B CA 1
ATOM 11642 C C . LYS B 1 651 ? -29.797 -31.234 12.57 1 92.56 651 LYS B C 1
ATOM 11644 O O . LYS B 1 651 ? -30.625 -31.922 11.969 1 92.56 651 LYS B O 1
ATOM 11649 N N . GLU B 1 652 ? -30.062 -30.188 13.32 1 92.06 652 GLU B N 1
ATOM 11650 C CA . GLU B 1 652 ? -31.453 -29.812 13.555 1 92.06 652 GLU B CA 1
ATOM 11651 C C . GLU B 1 652 ? -32.156 -29.438 12.242 1 92.06 652 GLU B C 1
ATOM 11653 O O . GLU B 1 652 ? -33.375 -29.438 12.164 1 92.06 652 GLU B O 1
ATOM 11658 N N . LYS B 1 653 ? -31.406 -29.141 11.258 1 90.38 653 LYS B N 1
ATOM 11659 C CA . LYS B 1 653 ? -31.969 -28.797 9.961 1 90.38 653 LYS B CA 1
ATOM 11660 C C . LYS B 1 653 ? -32.594 -30 9.281 1 90.38 653 LYS B C 1
ATOM 11662 O O . LYS B 1 653 ? -33.375 -29.859 8.328 1 90.38 653 LYS B O 1
ATOM 11667 N N . PHE B 1 654 ? -32.219 -31.203 9.812 1 95.06 654 PHE B N 1
ATOM 11668 C CA . PHE B 1 654 ? -32.656 -32.438 9.172 1 95.06 654 PHE B CA 1
ATOM 11669 C C . PHE B 1 654 ? -33.5 -33.281 10.125 1 95.06 654 PHE B C 1
ATOM 11671 O O . PHE B 1 654 ? -33.219 -33.312 11.328 1 95.06 654 PHE B O 1
ATOM 11678 N N . LYS B 1 655 ? -34.5 -33.938 9.625 1 94.19 655 LYS B N 1
ATOM 11679 C CA . LYS B 1 655 ? -35.406 -34.781 10.43 1 94.19 655 LYS B CA 1
ATOM 11680 C C . LYS B 1 655 ? -34.719 -36.062 10.867 1 94.19 655 LYS B C 1
ATOM 11682 O O . LYS B 1 655 ? -35.031 -36.594 11.953 1 94.19 655 LYS B O 1
ATOM 11687 N N . ALA B 1 656 ? -33.969 -36.656 9.961 1 95.12 656 ALA B N 1
ATOM 11688 C CA . ALA B 1 656 ? -33.281 -37.906 10.203 1 95.12 656 ALA B CA 1
ATOM 11689 C C . ALA B 1 656 ? -31.938 -37.969 9.461 1 95.12 656 ALA B C 1
ATOM 11691 O O . ALA B 1 656 ? -31.641 -37.094 8.656 1 95.12 656 ALA B O 1
ATOM 11692 N N . TYR B 1 657 ? -31.109 -39 9.844 1 95.44 657 TYR B N 1
ATOM 11693 C CA . TYR B 1 657 ? -29.812 -39.188 9.203 1 95.44 657 TYR B CA 1
ATOM 11694 C C . TYR B 1 657 ? -29.953 -39.281 7.691 1 95.44 657 TYR B C 1
ATOM 11696 O O . TYR B 1 657 ? -29.141 -38.75 6.945 1 95.44 657 TYR B O 1
ATOM 11704 N N . GLU B 1 658 ? -31.016 -39.969 7.199 1 95.62 658 GLU B N 1
ATOM 11705 C CA . GLU B 1 658 ? -31.219 -40.188 5.77 1 95.62 658 GLU B CA 1
ATOM 11706 C C . GLU B 1 658 ? -31.422 -38.844 5.043 1 95.62 658 GLU B C 1
ATOM 11708 O O . GLU B 1 658 ? -30.969 -38.688 3.902 1 95.62 658 GLU B O 1
ATOM 11713 N N . ASP B 1 659 ? -32 -37.938 5.73 1 96.25 659 ASP B N 1
ATOM 11714 C CA . ASP B 1 659 ? -32.219 -36.625 5.141 1 96.25 659 ASP B CA 1
ATOM 11715 C C . ASP B 1 659 ? -30.875 -35.875 4.984 1 96.25 659 ASP B C 1
ATOM 11717 O O . ASP B 1 659 ? -30.656 -35.219 3.977 1 96.25 659 ASP B O 1
ATOM 11721 N N . MET B 1 660 ? -30.078 -36 5.992 1 95.88 660 MET B N 1
ATOM 11722 C CA . MET B 1 660 ? -28.766 -35.344 5.934 1 95.88 660 MET B CA 1
ATOM 11723 C C . MET B 1 660 ? -27.891 -36 4.859 1 95.88 660 MET B C 1
ATOM 11725 O O . MET B 1 660 ? -27.172 -35.281 4.141 1 95.88 660 MET B O 1
ATOM 11729 N N . GLU B 1 661 ? -27.922 -37.25 4.84 1 96.06 661 GLU B N 1
ATOM 11730 C CA . GLU B 1 661 ? -27.172 -38 3.822 1 96.06 661 GLU B CA 1
ATOM 11731 C C . GLU B 1 661 ? -27.578 -37.562 2.416 1 96.06 661 GLU B C 1
ATOM 11733 O O . GLU B 1 661 ? -26.734 -37.375 1.54 1 96.06 661 GLU B O 1
ATOM 11738 N N . GLU B 1 662 ? -28.875 -37.438 2.17 1 95.62 662 GLU B N 1
ATOM 11739 C CA . GLU B 1 662 ? -29.375 -36.938 0.885 1 95.62 662 GLU B CA 1
ATOM 11740 C C . GLU B 1 662 ? -28.875 -35.531 0.586 1 95.62 662 GLU B C 1
ATOM 11742 O O . GLU B 1 662 ? -28.5 -35.25 -0.546 1 95.62 662 GLU B O 1
ATOM 11747 N N . TYR B 1 663 ? -28.922 -34.75 1.597 1 95.25 663 TYR B N 1
ATOM 11748 C CA . TYR B 1 663 ? -28.422 -33.375 1.454 1 95.25 663 TYR B CA 1
ATOM 11749 C C . TYR B 1 663 ? -26.938 -33.375 1.094 1 95.25 663 TYR B C 1
ATOM 11751 O O . TYR B 1 663 ? -26.516 -32.594 0.248 1 95.25 663 TYR B O 1
ATOM 11759 N N . TYR B 1 664 ? -26.141 -34.219 1.705 1 96.38 664 TYR B N 1
ATOM 11760 C CA . TYR B 1 664 ? -24.688 -34.312 1.507 1 96.38 664 TYR B CA 1
ATOM 11761 C C . TYR B 1 664 ? -24.359 -34.781 0.093 1 96.38 664 TYR B C 1
ATOM 11763 O O . TYR B 1 664 ? -23.453 -34.219 -0.545 1 96.38 664 TYR B O 1
ATOM 11771 N N . TYR B 1 665 ? -25.141 -35.719 -0.461 1 95.31 665 TYR B N 1
ATOM 11772 C CA . TYR B 1 665 ? -24.578 -36.469 -1.579 1 95.31 665 TYR B CA 1
ATOM 11773 C C . TYR B 1 665 ? -25.5 -36.406 -2.795 1 95.31 665 TYR B C 1
ATOM 11775 O O . TYR B 1 665 ? -25.078 -36.719 -3.912 1 95.31 665 TYR B O 1
ATOM 11783 N N . LEU B 1 666 ? -26.766 -36 -2.637 1 94.69 666 LEU B N 1
ATOM 11784 C CA . LEU B 1 666 ? -27.703 -36.125 -3.744 1 94.69 666 LEU B CA 1
ATOM 11785 C C . LEU B 1 666 ? -28.297 -34.75 -4.113 1 94.69 666 LEU B C 1
ATOM 11787 O O . LEU B 1 666 ? -28.562 -34.5 -5.289 1 94.69 666 LEU B O 1
ATOM 11791 N N . THR B 1 667 ? -28.547 -33.969 -3.148 1 95.12 667 THR B N 1
ATOM 11792 C CA . THR B 1 667 ? -29.156 -32.656 -3.406 1 95.12 667 THR B CA 1
ATOM 11793 C C . THR B 1 667 ? -28.141 -31.734 -4.074 1 95.12 667 THR B C 1
ATOM 11795 O O . THR B 1 667 ? -27.094 -31.438 -3.504 1 95.12 667 THR B O 1
ATOM 11798 N N . PRO B 1 668 ? -28.438 -31.25 -5.25 1 95.38 668 PRO B N 1
ATOM 11799 C CA . PRO B 1 668 ? -27.516 -30.297 -5.883 1 95.38 668 PRO B CA 1
ATOM 11800 C C . PRO B 1 668 ? -27.375 -29 -5.09 1 95.38 668 PRO B C 1
ATOM 11802 O O . PRO B 1 668 ? -28.344 -28.547 -4.469 1 95.38 668 PRO B O 1
ATOM 11805 N N . ILE B 1 669 ? -26.25 -28.422 -5.125 1 95.69 669 ILE B N 1
ATOM 11806 C CA . ILE B 1 669 ? -26.047 -27.141 -4.473 1 95.69 669 ILE B CA 1
ATOM 11807 C C . ILE B 1 669 ? -26.906 -26.062 -5.152 1 95.69 669 ILE B C 1
ATOM 11809 O O . ILE B 1 669 ? -27.219 -26.188 -6.34 1 95.69 669 ILE B O 1
ATOM 11813 N N . SER B 1 670 ? -27.188 -25.031 -4.41 1 95.56 670 SER B N 1
ATOM 11814 C CA . SER B 1 670 ? -27.969 -23.922 -4.961 1 95.56 670 SER B CA 1
ATOM 11815 C C . SER B 1 670 ? -27.141 -23.125 -5.969 1 95.56 670 SER B C 1
ATOM 11817 O O . SER B 1 670 ? -25.953 -22.875 -5.746 1 95.56 670 SER B O 1
ATOM 11819 N N . SER B 1 671 ? -27.766 -22.781 -7.059 1 96.44 671 SER B N 1
ATOM 11820 C CA . SER B 1 671 ? -27.078 -22.031 -8.109 1 96.44 671 SER B CA 1
ATOM 11821 C C . SER B 1 671 ? -27.531 -20.578 -8.125 1 96.44 671 SER B C 1
ATOM 11823 O O . SER B 1 671 ? -27.359 -19.875 -9.125 1 96.44 671 SER B O 1
ATOM 11825 N N . LYS B 1 672 ? -28.109 -20.062 -7.094 1 96.12 672 LYS B N 1
ATOM 11826 C CA . LYS B 1 672 ? -28.781 -18.766 -7.133 1 96.12 672 LYS B CA 1
ATOM 11827 C C . LYS B 1 672 ? -27.766 -17.625 -7.047 1 96.12 672 LYS B C 1
ATOM 11829 O O . LYS B 1 672 ? -27.859 -16.641 -7.793 1 96.12 672 LYS B O 1
ATOM 11834 N N . TYR B 1 673 ? -26.828 -17.781 -6.082 1 96.56 673 TYR B N 1
ATOM 11835 C CA . TYR B 1 673 ? -25.953 -16.641 -5.801 1 96.56 673 TYR B CA 1
ATOM 11836 C C . TYR B 1 673 ? -24.5 -17.078 -5.738 1 96.56 673 TYR B C 1
ATOM 11838 O O . TYR B 1 673 ? -24.203 -18.234 -5.449 1 96.56 673 TYR B O 1
ATOM 11846 N N . VAL B 1 674 ? -23.609 -16.156 -6.055 1 98.12 674 VAL B N 1
ATOM 11847 C CA . VAL B 1 674 ? -22.188 -16.266 -5.812 1 98.12 674 VAL B CA 1
ATOM 11848 C C . VAL B 1 674 ? -21.688 -15.047 -5.035 1 98.12 674 VAL B C 1
ATOM 11850 O O . VAL B 1 674 ? -22.047 -13.906 -5.359 1 98.12 674 VAL B O 1
ATOM 11853 N N . ILE B 1 675 ? -20.969 -15.305 -3.975 1 97.31 675 ILE B N 1
ATOM 11854 C CA . ILE B 1 675 ? -20.281 -14.203 -3.309 1 97.31 675 ILE B CA 1
ATOM 11855 C C . ILE B 1 675 ? -18.812 -14.172 -3.732 1 97.31 675 ILE B C 1
ATOM 11857 O O . ILE B 1 675 ? -18.125 -15.195 -3.662 1 97.31 675 ILE B O 1
ATOM 11861 N N . LEU B 1 676 ? -18.375 -13.055 -4.258 1 97.75 676 LEU B N 1
ATOM 11862 C CA . LEU B 1 676 ? -16.969 -12.742 -4.473 1 97.75 676 LEU B CA 1
ATOM 11863 C C . LEU B 1 676 ? -16.453 -11.812 -3.381 1 97.75 676 LEU B C 1
ATOM 11865 O O . LEU B 1 676 ? -16.719 -10.609 -3.4 1 97.75 676 LEU B O 1
ATOM 11869 N N . PRO B 1 677 ? -15.68 -12.32 -2.467 1 96.31 677 PRO B N 1
ATOM 11870 C CA . PRO B 1 677 ? -15.148 -11.453 -1.413 1 96.31 677 PRO B CA 1
ATOM 11871 C C . PRO B 1 677 ? -14.172 -10.414 -1.944 1 96.31 677 PRO B C 1
ATOM 11873 O O . PRO B 1 677 ? -13.625 -10.57 -3.041 1 96.31 677 PRO B O 1
ATOM 11876 N N . ASP B 1 678 ? -14.023 -9.344 -1.189 1 93.5 678 ASP B N 1
ATOM 11877 C CA . ASP B 1 678 ? -12.977 -8.367 -1.486 1 93.5 678 ASP B CA 1
ATOM 11878 C C . ASP B 1 678 ? -11.586 -8.953 -1.219 1 93.5 678 ASP B C 1
ATOM 11880 O O . ASP B 1 678 ? -11.266 -9.305 -0.082 1 93.5 678 ASP B O 1
ATOM 11884 N N . PRO B 1 679 ? -10.758 -9.039 -2.264 1 92.06 679 PRO B N 1
ATOM 11885 C CA . PRO B 1 679 ? -9.445 -9.656 -2.072 1 92.06 679 PRO B CA 1
ATOM 11886 C C . PRO B 1 679 ? -8.57 -8.891 -1.084 1 92.06 679 PRO B C 1
ATOM 11888 O O . PRO B 1 679 ? -7.59 -9.43 -0.567 1 92.06 679 PRO B O 1
ATOM 11891 N N . LYS B 1 680 ? -8.82 -7.672 -0.849 1 86.5 680 LYS B N 1
ATOM 11892 C CA . LYS B 1 680 ? -8.023 -6.859 0.066 1 86.5 680 LYS B CA 1
ATOM 11893 C C . LYS B 1 680 ? -8.5 -7.027 1.506 1 86.5 680 LYS B C 1
ATOM 11895 O O . LYS B 1 680 ? -7.852 -6.555 2.439 1 86.5 680 LYS B O 1
ATOM 11900 N N . SER B 1 681 ? -9.648 -7.695 1.629 1 87.44 681 SER B N 1
ATOM 11901 C CA . SER B 1 681 ? -10.227 -7.934 2.949 1 87.44 681 SER B CA 1
ATOM 11902 C C . SER B 1 681 ? -10.133 -9.406 3.334 1 87.44 681 SER B C 1
ATOM 11904 O O . SER B 1 681 ? -9.984 -10.266 2.469 1 87.44 681 SER B O 1
ATOM 11906 N N . ASP B 1 682 ? -10.016 -9.688 4.562 1 87.31 682 ASP B N 1
ATOM 11907 C CA . ASP B 1 682 ? -9.992 -11.055 5.07 1 87.31 682 ASP B CA 1
ATOM 11908 C C . ASP B 1 682 ? -11.406 -11.586 5.289 1 87.31 682 ASP B C 1
ATOM 11910 O O . ASP B 1 682 ? -11.875 -11.672 6.426 1 87.31 682 ASP B O 1
ATOM 11914 N N . ASP B 1 683 ? -12.023 -11.969 4.117 1 92.69 683 ASP B N 1
ATOM 11915 C CA . ASP B 1 683 ? -13.453 -12.258 4.227 1 92.69 683 ASP B CA 1
ATOM 11916 C C . ASP B 1 683 ? -13.742 -13.719 3.889 1 92.69 683 ASP B C 1
ATOM 11918 O O . ASP B 1 683 ? -14.836 -14.055 3.441 1 92.69 683 ASP B O 1
ATOM 11922 N N . TRP B 1 684 ? -12.703 -14.617 3.957 1 95.5 684 TRP B N 1
ATOM 11923 C CA . TRP B 1 684 ? -12.852 -16.062 3.895 1 95.5 684 TRP B CA 1
ATOM 11924 C C . TRP B 1 684 ? -12.633 -16.703 5.266 1 95.5 684 TRP B C 1
ATOM 11926 O O . TRP B 1 684 ? -11.758 -16.266 6.02 1 95.5 684 TRP B O 1
ATOM 11936 N N . HIS B 1 685 ? -13.414 -17.688 5.617 1 94.69 685 HIS B N 1
ATOM 11937 C CA . HIS B 1 685 ? -13.141 -18.484 6.812 1 94.69 685 HIS B CA 1
ATOM 11938 C C . HIS B 1 685 ? -13.781 -19.859 6.711 1 94.69 685 HIS B C 1
ATOM 11940 O O . HIS B 1 685 ? -14.695 -20.078 5.906 1 94.69 685 HIS B O 1
ATOM 11946 N N . ARG B 1 686 ? -13.305 -20.766 7.457 1 94.5 686 ARG B N 1
ATOM 11947 C CA . ARG B 1 686 ? -13.906 -22.094 7.535 1 94.5 686 ARG B CA 1
ATOM 11948 C C . ARG B 1 686 ? -15.234 -22.047 8.289 1 94.5 686 ARG B C 1
ATOM 11950 O O . ARG B 1 686 ? -15.375 -21.328 9.266 1 94.5 686 ARG B O 1
ATOM 11957 N N . ALA B 1 687 ? -16.109 -22.828 7.766 1 92.12 687 ALA B N 1
ATOM 11958 C CA . ALA B 1 687 ? -17.375 -22.922 8.492 1 92.12 687 ALA B CA 1
ATOM 11959 C C . ALA B 1 687 ? -17.172 -23.5 9.891 1 92.12 687 ALA B C 1
ATOM 11961 O O . ALA B 1 687 ? -16.391 -24.438 10.07 1 92.12 687 ALA B O 1
ATOM 11962 N N . SER B 1 688 ? -17.797 -23 10.875 1 86.5 688 SER B N 1
ATOM 11963 C CA . SER B 1 688 ? -17.562 -23.312 12.281 1 86.5 688 SER B CA 1
ATOM 11964 C C . SER B 1 688 ? -18.078 -24.703 12.633 1 86.5 688 SER B C 1
ATOM 11966 O O . SER B 1 688 ? -17.531 -25.375 13.516 1 86.5 688 SER B O 1
ATOM 11968 N N . GLU B 1 689 ? -19.078 -25.156 11.992 1 86.81 689 GLU B N 1
ATOM 11969 C CA . GLU B 1 689 ? -19.672 -26.453 12.328 1 86.81 689 GLU B CA 1
ATOM 11970 C C . GLU B 1 689 ? -18.75 -27.609 11.953 1 86.81 689 GLU B C 1
ATOM 11972 O O . GLU B 1 689 ? -18.844 -28.688 12.531 1 86.81 689 GLU B O 1
ATOM 11977 N N . GLY B 1 690 ? -17.922 -27.359 10.984 1 90.44 690 GLY B N 1
ATOM 11978 C CA . GLY B 1 690 ? -16.984 -28.391 10.562 1 90.44 690 GLY B CA 1
ATOM 11979 C C . GLY B 1 690 ? -17.641 -29.484 9.734 1 90.44 690 GLY B C 1
ATOM 11980 O O . GLY B 1 690 ? -17.266 -30.656 9.836 1 90.44 690 GLY B O 1
ATOM 11981 N N . ALA B 1 691 ? -18.656 -29.125 9.062 1 92.81 691 ALA B N 1
ATOM 11982 C CA . ALA B 1 691 ? -19.344 -30.109 8.211 1 92.81 691 ALA B CA 1
ATOM 11983 C C . ALA B 1 691 ? -18.438 -30.578 7.086 1 92.81 691 ALA B C 1
ATOM 11985 O O . ALA B 1 691 ? -17.438 -29.922 6.758 1 92.81 691 ALA B O 1
ATOM 11986 N N . CYS B 1 692 ? -18.719 -31.859 6.531 1 95.31 692 CYS B N 1
ATOM 11987 C CA . CYS B 1 692 ? -18 -32.469 5.418 1 95.31 692 CYS B CA 1
ATOM 11988 C C . CYS B 1 692 ? -16.5 -32.562 5.727 1 95.31 692 CYS B C 1
ATOM 11990 O O . CYS B 1 692 ? -15.672 -32.188 4.902 1 95.31 692 CYS B O 1
ATOM 11992 N N . GLY B 1 693 ? -16.188 -32.875 7.012 1 89.56 693 GLY B N 1
ATOM 11993 C CA . GLY B 1 693 ? -14.812 -33 7.449 1 89.56 693 GLY B CA 1
ATOM 11994 C C . GLY B 1 693 ? -14.086 -31.688 7.574 1 89.56 693 GLY B C 1
ATOM 11995 O O . GLY B 1 693 ? -12.859 -31.625 7.445 1 89.56 693 GLY B O 1
ATOM 11996 N N . GLY B 1 694 ? -14.828 -30.609 7.637 1 90.75 694 GLY B N 1
ATOM 11997 C CA . GLY B 1 694 ? -14.219 -29.297 7.758 1 90.75 694 GLY B CA 1
ATOM 11998 C C . GLY B 1 694 ? -13.82 -28.688 6.426 1 90.75 694 GLY B C 1
ATOM 11999 O O . GLY B 1 694 ? -13.055 -27.734 6.375 1 90.75 694 GLY B O 1
ATOM 12000 N N . TYR B 1 695 ? -14.344 -29.234 5.355 1 93.31 695 TYR B N 1
ATOM 12001 C CA . TYR B 1 695 ? -13.938 -28.844 4.008 1 93.31 695 TYR B CA 1
ATOM 12002 C C . TYR B 1 695 ? -14.695 -27.609 3.535 1 93.31 695 TYR B C 1
ATOM 12004 O O . TYR B 1 695 ? -14.336 -27.016 2.52 1 93.31 695 TYR B O 1
ATOM 12012 N N . ILE B 1 696 ? -15.648 -27.141 4.312 1 95.94 696 ILE B N 1
ATOM 12013 C CA . ILE B 1 696 ? -16.547 -26.078 3.877 1 95.94 696 ILE B CA 1
ATOM 12014 C C . ILE B 1 696 ? -15.922 -24.703 4.18 1 95.94 696 ILE B C 1
ATOM 12016 O O . ILE B 1 696 ? -15.445 -24.469 5.293 1 95.94 696 ILE B O 1
ATOM 12020 N N . TRP B 1 697 ? -15.945 -23.812 3.188 1 96.5 697 TRP B N 1
ATOM 12021 C CA . TRP B 1 697 ? -15.469 -22.438 3.33 1 96.5 697 TRP B CA 1
ATOM 12022 C C . TRP B 1 697 ? -16.609 -21.438 3.164 1 96.5 697 TRP B C 1
ATOM 12024 O O . TRP B 1 697 ? -17.5 -21.656 2.344 1 96.5 697 TRP B O 1
ATOM 12034 N N . CYS B 1 698 ? -16.484 -20.391 3.906 1 96.69 698 CYS B N 1
ATOM 12035 C CA . CYS B 1 698 ? -17.5 -19.359 3.848 1 96.69 698 CYS B CA 1
ATOM 12036 C C . CYS B 1 698 ? -16.938 -18.062 3.27 1 96.69 698 CYS B C 1
ATOM 12038 O O . CYS B 1 698 ? -15.859 -17.625 3.682 1 96.69 698 CYS B O 1
ATOM 12040 N N . ALA B 1 699 ? -17.594 -17.484 2.291 1 97.12 699 ALA B N 1
ATOM 12041 C CA . ALA B 1 699 ? -17.281 -16.172 1.718 1 97.12 699 ALA B CA 1
ATOM 12042 C C . ALA B 1 699 ? -18.281 -15.125 2.215 1 97.12 699 ALA B C 1
ATOM 12044 O O . ALA B 1 699 ? -19.484 -15.383 2.295 1 97.12 699 ALA B O 1
ATOM 12045 N N . THR B 1 700 ? -17.719 -13.984 2.533 1 93.31 700 THR B N 1
ATOM 12046 C CA . THR B 1 700 ? -18.562 -12.953 3.129 1 93.31 700 THR B CA 1
ATOM 12047 C C . THR B 1 700 ? -18.562 -11.688 2.277 1 93.31 700 THR B C 1
ATOM 12049 O O . THR B 1 700 ? -17.516 -11.289 1.766 1 93.31 700 THR B O 1
ATOM 12052 N N . HIS B 1 701 ? -19.688 -11.164 2.025 1 92.44 701 HIS B N 1
ATOM 12053 C CA . HIS B 1 701 ? -19.922 -9.805 1.547 1 92.44 701 HIS B CA 1
ATOM 12054 C C . HIS B 1 701 ? -20.5 -8.922 2.654 1 92.44 701 HIS B C 1
ATOM 12056 O O . HIS B 1 701 ? -21.5 -9.266 3.277 1 92.44 701 HIS B O 1
ATOM 12062 N N . LYS B 1 702 ? -19.797 -7.801 2.898 1 87.81 702 LYS B N 1
ATOM 12063 C CA . LYS B 1 702 ? -20.234 -7.023 4.055 1 87.81 702 LYS B CA 1
ATOM 12064 C C . LYS B 1 702 ? -20.188 -5.527 3.76 1 87.81 702 LYS B C 1
ATOM 12066 O O . LYS B 1 702 ? -19.516 -5.094 2.822 1 87.81 702 LYS B O 1
ATOM 12071 N N . THR B 1 703 ? -20.922 -4.816 4.484 1 83.81 703 THR B N 1
ATOM 12072 C CA . THR B 1 703 ? -20.891 -3.357 4.543 1 83.81 703 THR B CA 1
ATOM 12073 C C . THR B 1 703 ? -20.578 -2.877 5.953 1 83.81 703 THR B C 1
ATOM 12075 O O . THR B 1 703 ? -21.156 -3.375 6.926 1 83.81 703 THR B O 1
ATOM 12078 N N . ILE B 1 704 ? -19.656 -1.979 5.984 1 81.88 704 ILE B N 1
ATOM 12079 C CA . ILE B 1 704 ? -19.203 -1.491 7.281 1 81.88 704 ILE B CA 1
ATOM 12080 C C . ILE B 1 704 ? -19.484 0.006 7.398 1 81.88 704 ILE B C 1
ATOM 12082 O O . ILE B 1 704 ? -19.219 0.769 6.469 1 81.88 704 ILE B O 1
ATOM 12086 N N . LEU B 1 705 ? -20.078 0.379 8.523 1 80.75 705 LEU B N 1
ATOM 12087 C CA . LEU B 1 705 ? -20.25 1.796 8.828 1 80.75 705 LEU B CA 1
ATOM 12088 C C . LEU B 1 705 ? -18.938 2.398 9.328 1 80.75 705 LEU B C 1
ATOM 12090 O O . LEU B 1 705 ? -18.297 1.842 10.219 1 80.75 705 LEU B O 1
ATOM 12094 N N . LYS B 1 706 ? -18.469 3.443 8.672 1 83 706 LYS B N 1
ATOM 12095 C CA . LYS B 1 706 ? -17.281 4.141 9.156 1 83 706 LYS B CA 1
ATOM 12096 C C . LYS B 1 706 ? -17.453 4.562 10.609 1 83 706 LYS B C 1
ATOM 12098 O O . LYS B 1 706 ? -18.516 5.043 11.008 1 83 706 LYS B O 1
ATOM 12103 N N . PRO B 1 707 ? -16.438 4.395 11.438 1 83.69 707 PRO B N 1
ATOM 12104 C CA . PRO B 1 707 ? -16.547 4.789 12.844 1 83.69 707 PRO B CA 1
ATOM 12105 C C . PRO B 1 707 ? -16.953 6.254 13.016 1 83.69 707 PRO B C 1
ATOM 12107 O O . PRO B 1 707 ? -16.422 7.129 12.328 1 83.69 707 PRO B O 1
ATOM 12110 N N . TYR B 1 708 ? -18.016 6.5 13.906 1 86.62 708 TYR B N 1
ATOM 12111 C CA . TYR B 1 708 ? -18.5 7.809 14.312 1 86.62 708 TYR B CA 1
ATOM 12112 C C . TYR B 1 708 ? -19.234 8.508 13.172 1 86.62 708 TYR B C 1
ATOM 12114 O O . TYR B 1 708 ? -19.469 9.711 13.219 1 86.62 708 TYR B O 1
ATOM 12122 N N . SER B 1 709 ? -19.422 7.715 12.141 1 82.44 709 SER B N 1
ATOM 12123 C CA . SER B 1 709 ? -20.234 8.234 11.047 1 82.44 709 SER B CA 1
ATOM 12124 C C . SER B 1 709 ? -21.688 7.777 11.164 1 82.44 709 SER B C 1
ATOM 12126 O O . SER B 1 709 ? -21.953 6.699 11.688 1 82.44 709 SER B O 1
ATOM 12128 N N . TYR B 1 710 ? -22.562 8.617 10.711 1 73.75 710 TYR B N 1
ATOM 12129 C CA . TYR B 1 710 ? -23.969 8.25 10.742 1 73.75 710 TYR B CA 1
ATOM 12130 C C . TYR B 1 710 ? -24.359 7.469 9.492 1 73.75 710 TYR B C 1
ATOM 12132 O O . TYR B 1 710 ? -25.297 6.664 9.516 1 73.75 710 TYR B O 1
ATOM 12140 N N . ASN B 1 711 ? -23.594 7.645 8.367 1 73.31 711 ASN B N 1
ATOM 12141 C CA . ASN B 1 711 ? -24.141 7.121 7.125 1 73.31 711 ASN B CA 1
ATOM 12142 C C . ASN B 1 711 ? -23.047 6.668 6.168 1 73.31 711 ASN B C 1
ATOM 12144 O O . ASN B 1 711 ? -23.328 6.051 5.141 1 73.31 711 ASN B O 1
ATOM 12148 N N . HIS B 1 712 ? -21.859 7.047 6.441 1 78.38 712 HIS B N 1
ATOM 12149 C CA . HIS B 1 712 ? -20.812 6.652 5.508 1 78.38 712 HIS B CA 1
ATOM 12150 C C . HIS B 1 712 ? -20.484 5.168 5.633 1 78.38 712 HIS B C 1
ATOM 12152 O O . HIS B 1 712 ? -19.953 4.727 6.656 1 78.38 712 HIS B O 1
ATOM 12158 N N . ARG B 1 713 ? -20.797 4.438 4.574 1 80.69 713 ARG B N 1
ATOM 12159 C CA . ARG B 1 713 ? -20.594 2.996 4.574 1 80.69 713 ARG B CA 1
ATOM 12160 C C . ARG B 1 713 ? -19.656 2.578 3.453 1 80.69 713 ARG B C 1
ATOM 12162 O O . ARG B 1 713 ? -19.641 3.188 2.381 1 80.69 713 ARG B O 1
ATOM 12169 N N . THR B 1 714 ? -18.859 1.62 3.766 1 80.94 714 THR B N 1
ATOM 12170 C CA . THR B 1 714 ? -18.016 0.999 2.756 1 80.94 714 THR B CA 1
ATOM 12171 C C . THR B 1 714 ? -18.375 -0.47 2.57 1 80.94 714 THR B C 1
ATOM 12173 O O . THR B 1 714 ? -18.656 -1.175 3.543 1 80.94 7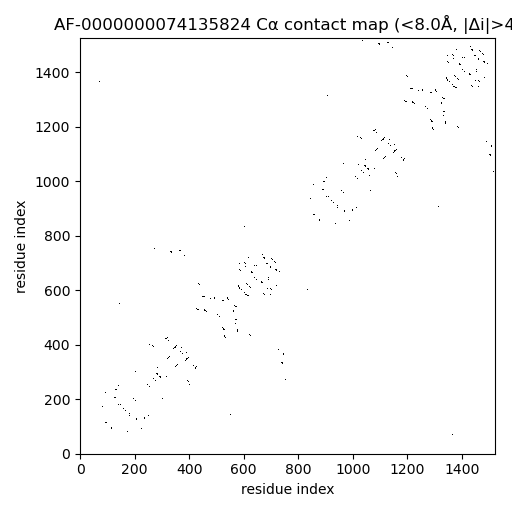14 THR B O 1
ATOM 12176 N N . SER B 1 715 ? -18.484 -0.832 1.33 1 83.75 715 SER B N 1
ATOM 12177 C CA . SER B 1 715 ? -18.812 -2.219 1.028 1 83.75 715 SER B CA 1
ATOM 12178 C C . SER B 1 715 ? -17.578 -3.006 0.598 1 83.75 715 SER B C 1
ATOM 12180 O O . SER B 1 715 ? -16.734 -2.484 -0.122 1 83.75 715 SER B O 1
ATOM 12182 N N . HIS B 1 716 ? -17.562 -4.262 1.141 1 88.25 716 HIS B N 1
ATOM 12183 C CA . HIS B 1 716 ? -16.5 -5.199 0.765 1 88.25 716 HIS B CA 1
ATOM 12184 C C . HIS B 1 716 ? -17.078 -6.414 0.041 1 88.25 716 HIS B C 1
ATOM 12186 O O . HIS B 1 716 ? -17.984 -7.07 0.551 1 88.25 716 HIS B O 1
ATOM 12192 N N . GLY B 1 717 ? -16.516 -6.652 -1.149 1 92.88 717 GLY B N 1
ATOM 12193 C CA . GLY B 1 717 ? -16.953 -7.809 -1.912 1 92.88 717 GLY B CA 1
ATOM 12194 C C . GLY B 1 717 ? -18.203 -7.539 -2.729 1 92.88 717 GLY B C 1
ATOM 12195 O O . GLY B 1 717 ? -18.594 -6.387 -2.906 1 92.88 717 GLY B O 1
ATOM 12196 N N . GLN B 1 718 ? -18.781 -8.656 -3.299 1 92.94 718 GLN B N 1
ATOM 12197 C CA . GLN B 1 718 ? -19.938 -8.562 -4.18 1 92.94 718 GLN B CA 1
ATOM 12198 C C . GLN B 1 718 ? -20.812 -9.805 -4.082 1 92.94 718 GLN B C 1
ATOM 12200 O O . GLN B 1 718 ? -20.297 -10.914 -3.93 1 92.94 718 GLN B O 1
ATOM 12205 N N . LEU B 1 719 ? -22.062 -9.586 -4.098 1 94.19 719 LEU B N 1
ATOM 12206 C CA . LEU B 1 719 ? -23.047 -10.648 -4.285 1 94.19 719 LEU B CA 1
ATOM 12207 C C . LEU B 1 719 ? -23.578 -10.656 -5.719 1 94.19 719 LEU B C 1
ATOM 12209 O O . LEU B 1 719 ? -24.078 -9.641 -6.207 1 94.19 719 LEU B O 1
ATOM 12213 N N . ILE B 1 720 ? -23.469 -11.711 -6.363 1 95.94 720 ILE B N 1
ATOM 12214 C CA . ILE B 1 720 ? -23.906 -11.836 -7.75 1 95.94 720 ILE B CA 1
ATOM 12215 C C . ILE B 1 720 ? -25.078 -12.797 -7.848 1 95.94 720 ILE B C 1
ATOM 12217 O O . ILE B 1 720 ? -24.969 -13.961 -7.445 1 95.94 720 ILE B O 1
ATOM 12221 N N . ALA B 1 721 ? -26.141 -12.344 -8.367 1 95.38 721 ALA B N 1
ATOM 12222 C CA . ALA B 1 721 ? -27.266 -13.211 -8.703 1 95.38 721 ALA B CA 1
ATOM 12223 C C . ALA B 1 721 ? -27.125 -13.773 -10.117 1 95.38 721 ALA B C 1
ATOM 12225 O O . ALA B 1 721 ? -27 -13.016 -11.086 1 95.38 721 ALA B O 1
ATOM 12226 N N . LEU B 1 722 ? -27.156 -15.094 -10.211 1 96.62 722 LEU B N 1
ATOM 12227 C CA . LEU B 1 722 ? -27.062 -15.695 -11.539 1 96.62 722 LEU B CA 1
ATOM 12228 C C . LEU B 1 722 ? -28.422 -15.664 -12.242 1 96.62 722 LEU B C 1
ATOM 12230 O O . LEU B 1 722 ? -29.469 -15.828 -11.609 1 96.62 722 LEU B O 1
ATOM 12234 N N . ASP B 1 723 ? -28.359 -15.469 -13.555 1 94.81 723 ASP B N 1
ATOM 12235 C CA . ASP B 1 723 ? -29.609 -15.344 -14.297 1 94.81 723 ASP B CA 1
ATOM 12236 C C . ASP B 1 723 ? -30.328 -16.688 -14.406 1 94.81 723 ASP B C 1
ATOM 12238 O O . ASP B 1 723 ? -29.703 -17.734 -14.195 1 94.81 723 ASP B O 1
ATOM 12242 N N . THR B 1 724 ? -31.609 -16.672 -14.766 1 94.12 724 THR B N 1
ATOM 12243 C CA . THR B 1 724 ? -32.5 -17.828 -14.734 1 94.12 724 THR B CA 1
ATOM 12244 C C . THR B 1 724 ? -32.031 -18.891 -15.727 1 94.12 724 THR B C 1
ATOM 12246 O O . THR B 1 724 ? -32.094 -20.094 -15.445 1 94.12 724 THR B O 1
ATOM 12249 N N . ASP B 1 725 ? -31.578 -18.516 -16.859 1 93.69 725 ASP B N 1
ATOM 12250 C CA . ASP B 1 725 ? -31.141 -19.469 -17.859 1 93.69 725 ASP B CA 1
ATOM 12251 C C . ASP B 1 725 ? -29.922 -20.25 -17.391 1 93.69 725 ASP B C 1
ATOM 12253 O O . ASP B 1 725 ? -29.844 -21.469 -17.547 1 93.69 725 ASP B O 1
ATOM 12257 N N . GLN B 1 726 ? -28.984 -19.578 -16.812 1 94.81 726 GLN B N 1
ATOM 12258 C CA . GLN B 1 726 ? -27.812 -20.234 -16.266 1 94.81 726 GLN B CA 1
ATOM 12259 C C . GLN B 1 726 ? -28.188 -21.203 -15.141 1 94.81 726 GLN B C 1
ATOM 12261 O O . GLN B 1 726 ? -27.656 -22.297 -15.047 1 94.81 726 GLN B O 1
ATOM 12266 N N . ARG B 1 727 ? -29.047 -20.703 -14.32 1 96.62 727 ARG B N 1
ATOM 12267 C CA . ARG B 1 727 ? -29.438 -21.516 -13.172 1 96.62 727 ARG B CA 1
ATOM 12268 C C . ARG B 1 727 ? -30.078 -22.828 -13.609 1 96.62 727 ARG B C 1
ATOM 12270 O O . ARG B 1 727 ? -29.797 -23.891 -13.031 1 96.62 727 ARG B O 1
ATOM 12277 N N . LEU B 1 728 ? -30.906 -22.75 -14.594 1 95.94 728 LEU B N 1
ATOM 12278 C CA . LEU B 1 728 ? -31.547 -23.953 -15.117 1 95.94 728 LEU B CA 1
ATOM 12279 C C . LEU B 1 728 ? -30.5 -24.953 -15.609 1 95.94 728 LEU B C 1
ATOM 12281 O O . LEU B 1 728 ? -30.609 -26.141 -15.344 1 95.94 728 LEU B O 1
ATOM 12285 N N . HIS B 1 729 ? -29.609 -24.438 -16.312 1 96.81 729 HIS B N 1
ATOM 12286 C CA . HIS B 1 729 ? -28.531 -25.281 -16.844 1 96.81 729 HIS B CA 1
ATOM 12287 C C . HIS B 1 729 ? -27.672 -25.844 -15.719 1 96.81 729 HIS B C 1
ATOM 12289 O O . HIS B 1 729 ? -27.391 -27.047 -15.688 1 96.81 729 HIS B O 1
ATOM 12295 N N . ILE B 1 730 ? -27.203 -25.016 -14.789 1 97.62 730 ILE B N 1
ATOM 12296 C CA . ILE B 1 730 ? -26.328 -25.406 -13.688 1 97.62 730 ILE B CA 1
ATOM 12297 C C . ILE B 1 730 ? -27.031 -26.453 -12.82 1 97.62 730 ILE B C 1
ATOM 12299 O O . ILE B 1 730 ? -26.438 -27.469 -12.469 1 97.62 730 ILE B O 1
ATOM 12303 N N . ASP B 1 731 ? -28.281 -26.219 -12.539 1 96.38 731 ASP B N 1
ATOM 12304 C CA . ASP B 1 731 ? -29.062 -27.156 -11.727 1 96.38 731 ASP B CA 1
ATOM 12305 C C . ASP B 1 731 ? -29.188 -28.516 -12.414 1 96.38 731 ASP B C 1
ATOM 12307 O O . ASP B 1 731 ? -29.109 -29.562 -11.758 1 96.38 731 ASP B O 1
ATOM 12311 N N . ALA B 1 732 ? -29.406 -28.469 -13.672 1 96.69 732 ALA B N 1
ATOM 12312 C CA . ALA B 1 732 ? -29.5 -29.719 -14.43 1 96.69 732 ALA B CA 1
ATOM 12313 C C . ALA B 1 732 ? -28.188 -30.484 -14.414 1 96.69 732 ALA B C 1
ATOM 12315 O O . ALA B 1 732 ? -28.172 -31.688 -14.188 1 96.69 732 ALA B O 1
ATOM 12316 N N . VAL B 1 733 ? -27.094 -29.828 -14.68 1 97.5 733 VAL B N 1
ATOM 12317 C CA . VAL B 1 733 ? -25.781 -30.469 -14.68 1 97.5 733 VAL B CA 1
ATOM 12318 C C . VAL B 1 733 ? -25.5 -31.078 -13.312 1 97.5 733 VAL B C 1
ATOM 12320 O O . VAL B 1 733 ? -25.047 -32.219 -13.211 1 97.5 733 VAL B O 1
ATOM 12323 N N . ASN B 1 734 ? -25.75 -30.297 -12.273 1 96.94 734 ASN B N 1
ATOM 12324 C CA . ASN B 1 734 ? -25.5 -30.766 -10.922 1 96.94 734 ASN B CA 1
ATOM 12325 C C . ASN B 1 734 ? -26.391 -31.953 -10.555 1 96.94 734 ASN B C 1
ATOM 12327 O O . ASN B 1 734 ? -25.969 -32.844 -9.812 1 96.94 734 ASN B O 1
ATOM 12331 N N . THR B 1 735 ? -27.594 -31.906 -11.039 1 96.25 735 THR B N 1
ATOM 12332 C CA . THR B 1 735 ? -28.5 -33.031 -10.797 1 96.25 735 THR B CA 1
ATOM 12333 C C . THR B 1 735 ? -28 -34.281 -11.477 1 96.25 735 THR B C 1
ATOM 12335 O O . THR B 1 735 ? -27.984 -35.344 -10.867 1 96.25 735 THR B O 1
ATOM 12338 N N . VAL B 1 736 ? -27.609 -34.156 -12.711 1 96.44 736 VAL B N 1
ATOM 12339 C CA . VAL B 1 736 ? -27.047 -35.312 -13.445 1 96.44 736 VAL B CA 1
ATOM 12340 C C . VAL B 1 736 ? -25.797 -35.812 -12.734 1 96.44 736 VAL B C 1
ATOM 12342 O O . VAL B 1 736 ? -25.641 -37 -12.531 1 96.44 736 VAL B O 1
ATOM 12345 N N . TRP B 1 737 ? -24.953 -34.906 -12.352 1 96.44 737 TRP B N 1
ATOM 12346 C CA . TRP B 1 737 ? -23.719 -35.25 -11.641 1 96.44 737 TRP B CA 1
ATOM 12347 C C . TRP B 1 737 ? -24.016 -35.969 -10.336 1 96.44 737 TRP B C 1
ATOM 12349 O O . TRP B 1 737 ? -23.422 -37 -10.055 1 96.44 737 TRP B O 1
ATOM 12359 N N . SER B 1 738 ? -24.922 -35.5 -9.523 1 95.19 738 SER B N 1
ATOM 12360 C CA . SER B 1 738 ? -25.156 -36.031 -8.188 1 95.19 738 SER B CA 1
ATOM 12361 C C . SER B 1 738 ? -25.844 -37.375 -8.234 1 95.19 738 SER B C 1
ATOM 12363 O O . SER B 1 738 ? -25.656 -38.219 -7.34 1 95.19 738 SER B O 1
ATOM 12365 N N . HIS B 1 739 ? -26.594 -37.656 -9.305 1 94.81 739 HIS B N 1
ATOM 12366 C CA . HIS B 1 739 ? -27.406 -38.844 -9.328 1 94.81 739 HIS B CA 1
ATOM 12367 C C . HIS B 1 739 ? -26.734 -39.938 -10.18 1 94.81 739 HIS B C 1
ATOM 12369 O O . HIS B 1 739 ? -27.281 -41.031 -10.336 1 94.81 739 HIS B O 1
ATOM 12375 N N . ALA B 1 740 ? -25.609 -39.594 -10.773 1 94.12 740 ALA B N 1
ATOM 12376 C CA . ALA B 1 740 ? -24.875 -40.656 -11.477 1 94.12 740 ALA B CA 1
ATOM 12377 C C . ALA B 1 740 ? -24.422 -41.75 -10.516 1 94.12 740 ALA B C 1
ATOM 12379 O O . ALA B 1 740 ? -23.797 -41.469 -9.492 1 94.12 740 ALA B O 1
ATOM 12380 N N . ASN B 1 741 ? -24.75 -42.938 -10.82 1 89.06 741 ASN B N 1
ATOM 12381 C CA . ASN B 1 741 ? -24.547 -44.062 -9.914 1 89.06 741 ASN B CA 1
ATOM 12382 C C . ASN B 1 741 ? -23.469 -45.031 -10.43 1 89.06 741 ASN B C 1
ATOM 12384 O O . ASN B 1 741 ? -23.656 -45.688 -11.453 1 89.06 741 ASN B O 1
ATOM 12388 N N . LYS B 1 742 ? -22.484 -45.188 -9.672 1 89.94 742 LYS B N 1
ATOM 12389 C CA . LYS B 1 742 ? -21.375 -46.062 -10.047 1 89.94 742 LYS B CA 1
ATOM 12390 C C . LYS B 1 742 ? -21.812 -47.5 -10.133 1 89.94 742 LYS B C 1
ATOM 12392 O O . LYS B 1 742 ? -21.219 -48.312 -10.867 1 89.94 742 LYS B O 1
ATOM 12397 N N . ASP B 1 743 ? -22.828 -47.844 -9.438 1 90.81 743 ASP B N 1
ATOM 12398 C CA . ASP B 1 743 ? -23.281 -49.25 -9.367 1 90.81 743 ASP B CA 1
ATOM 12399 C C . ASP B 1 743 ? -24.016 -49.656 -10.641 1 90.81 743 ASP B C 1
ATOM 12401 O O . ASP B 1 743 ? -24.25 -50.844 -10.883 1 90.81 743 ASP B O 1
ATOM 12405 N N . LYS B 1 744 ? -24.297 -48.688 -11.43 1 91.62 744 LYS B N 1
ATOM 12406 C CA . LYS B 1 744 ? -24.953 -49 -12.695 1 91.62 744 LYS B CA 1
ATOM 12407 C C . LYS B 1 744 ? -23.938 -49.219 -13.812 1 91.62 744 LYS B C 1
ATOM 12409 O O . LYS B 1 744 ? -24.312 -49.25 -14.984 1 91.62 744 LYS B O 1
ATOM 12414 N N . THR B 1 745 ? -22.75 -49.312 -13.477 1 93.88 745 THR B N 1
ATOM 12415 C CA . THR B 1 745 ? -21.703 -49.562 -14.445 1 93.88 745 THR B CA 1
ATOM 12416 C C . THR B 1 745 ? -21.297 -51.031 -14.422 1 93.88 745 THR B C 1
ATOM 12418 O O . THR B 1 745 ? -21.391 -51.719 -13.391 1 93.88 745 THR B O 1
ATOM 12421 N N . ARG B 1 746 ? -20.844 -51.531 -15.547 1 92.5 746 ARG B N 1
ATOM 12422 C CA . ARG B 1 746 ? -20.375 -52.906 -15.727 1 92.5 746 ARG B CA 1
ATOM 12423 C C . ARG B 1 746 ? -19.484 -53.031 -16.953 1 92.5 746 ARG B C 1
ATOM 12425 O O . ARG B 1 746 ? -19.234 -52.031 -17.641 1 92.5 746 ARG B O 1
ATOM 12432 N N . ALA B 1 747 ? -18.953 -54.25 -17.156 1 92.25 747 ALA B N 1
ATOM 12433 C CA . ALA B 1 747 ? -18.234 -54.531 -18.391 1 92.25 747 ALA B CA 1
ATOM 12434 C C . ALA B 1 747 ? -19.188 -54.781 -19.547 1 92.25 747 ALA B C 1
ATOM 12436 O O . ALA B 1 747 ? -20.266 -55.375 -19.359 1 92.25 747 ALA B O 1
ATOM 12437 N N . PHE B 1 748 ? -18.875 -54.312 -20.703 1 90.69 748 PHE B N 1
ATOM 12438 C CA . PHE B 1 748 ? -19.641 -54.688 -21.891 1 90.69 748 PHE B CA 1
ATOM 12439 C C . PHE B 1 748 ? -19.5 -56.156 -22.172 1 90.69 748 PHE B C 1
ATOM 12441 O O . PHE B 1 748 ? -18.422 -56.75 -21.969 1 90.69 748 PHE B O 1
ATOM 12448 N N . THR B 1 749 ? -20.562 -56.719 -22.719 1 88.12 749 THR B N 1
ATOM 12449 C CA . THR B 1 749 ? -20.453 -58.062 -23.281 1 88.12 749 THR B CA 1
ATOM 12450 C C . THR B 1 749 ? -19.812 -58.031 -24.656 1 88.12 749 THR B C 1
ATOM 12452 O O . THR B 1 749 ? -19.734 -56.969 -25.297 1 88.12 749 THR B O 1
ATOM 12455 N N . GLU B 1 750 ? -19.312 -59.219 -25.062 1 84.44 750 GLU B N 1
ATOM 12456 C CA . GLU B 1 750 ? -18.703 -59.281 -26.391 1 84.44 750 GLU B CA 1
ATOM 12457 C C . GLU B 1 750 ? -19.688 -58.875 -27.469 1 84.44 750 GLU B C 1
ATOM 12459 O O . GLU B 1 750 ? -19.312 -58.219 -28.438 1 84.44 750 GLU B O 1
ATOM 12464 N N . ASP B 1 751 ? -20.969 -59.219 -27.359 1 85.56 751 ASP B N 1
ATOM 12465 C CA . ASP B 1 751 ? -22.016 -58.875 -28.328 1 85.56 751 ASP B CA 1
ATOM 12466 C C . ASP B 1 751 ? -22.281 -57.375 -28.344 1 85.56 751 ASP B C 1
ATOM 12468 O O . ASP B 1 751 ? -22.5 -56.781 -29.391 1 85.56 751 ASP B O 1
ATOM 12472 N N . GLU B 1 752 ? -22.156 -56.781 -27.188 1 86.94 752 GLU B N 1
ATOM 12473 C CA . GLU B 1 752 ? -22.391 -55.344 -27.078 1 86.94 752 GLU B CA 1
ATOM 12474 C C . GLU B 1 752 ? -21.25 -54.562 -27.734 1 86.94 752 GLU B C 1
ATOM 12476 O O . GLU B 1 752 ? -21.5 -53.531 -28.359 1 86.94 752 GLU B O 1
ATOM 12481 N N . ILE B 1 753 ? -20.062 -55 -27.531 1 82.94 753 ILE B N 1
ATOM 12482 C CA . ILE B 1 753 ? -18.906 -54.344 -28.125 1 82.94 753 ILE B CA 1
ATOM 12483 C C . ILE B 1 753 ? -19 -54.375 -29.641 1 82.94 753 ILE B C 1
ATOM 12485 O O . ILE B 1 753 ? -18.734 -53.375 -30.312 1 82.94 753 ILE B O 1
ATOM 12489 N N . LYS B 1 754 ? -19.406 -55.5 -30.266 1 82.5 754 LYS B N 1
ATOM 12490 C CA . LYS B 1 754 ? -19.562 -55.656 -31.703 1 82.5 754 LYS B CA 1
ATOM 12491 C C . LYS B 1 754 ? -20.641 -54.688 -32.219 1 82.5 754 LYS B C 1
ATOM 12493 O O . LYS B 1 754 ? -20.484 -54.125 -33.312 1 82.5 754 LYS B O 1
ATOM 12498 N N . GLN B 1 755 ? -21.625 -54.5 -31.5 1 78.62 755 GLN B N 1
ATOM 12499 C CA . GLN B 1 755 ? -22.703 -53.625 -31.906 1 78.62 755 GLN B CA 1
ATOM 12500 C C . GLN B 1 755 ? -22.25 -52.156 -31.891 1 78.62 755 GLN B C 1
ATOM 12502 O O . GLN B 1 755 ? -22.672 -51.375 -32.75 1 78.62 755 GLN B O 1
ATOM 12507 N N . LEU B 1 756 ? -21.391 -51.844 -30.906 1 76.88 756 LEU B N 1
ATOM 12508 C CA . LEU B 1 756 ? -20.938 -50.469 -30.75 1 76.88 756 LEU B CA 1
ATOM 12509 C C . LEU B 1 756 ? -19.922 -50.125 -31.844 1 76.88 756 LEU B C 1
ATOM 12511 O O . LEU B 1 756 ? -19.797 -48.938 -32.219 1 76.88 756 LEU B O 1
ATOM 12515 N N . GLU B 1 757 ? -19.109 -51.188 -32.25 1 65.62 757 GLU B N 1
ATOM 12516 C CA . GLU B 1 757 ? -18.094 -50.969 -33.281 1 65.62 757 GLU B CA 1
ATOM 12517 C C . GLU B 1 757 ? -18.719 -50.844 -34.656 1 65.62 757 GLU B C 1
ATOM 12519 O O . GLU B 1 757 ? -18.109 -50.281 -35.594 1 65.62 757 GLU B O 1
ATOM 12524 N N . THR B 1 758 ? -19.891 -51.562 -35 1 56.34 758 THR B N 1
ATOM 12525 C CA . THR B 1 758 ? -20.531 -51.531 -36.312 1 56.34 758 THR B CA 1
ATOM 12526 C C . THR B 1 758 ? -21.031 -50.125 -36.625 1 56.34 758 THR B C 1
ATOM 12528 O O . THR B 1 758 ? -21.781 -49.531 -35.844 1 56.34 758 THR B O 1
ATOM 12531 N N . PRO B 1 759 ? -20.453 -49.531 -37.625 1 46.22 759 PRO B N 1
ATOM 12532 C CA . PRO B 1 759 ? -20.859 -48.281 -38.219 1 46.22 759 PRO B CA 1
ATOM 12533 C C . PRO B 1 759 ? -22.328 -48.25 -38.625 1 46.22 759 PRO B C 1
ATOM 12535 O O . PRO B 1 759 ? -22.844 -49.25 -39.156 1 46.22 759 PRO B O 1
ATOM 12538 N N . GLY B 1 760 ? -23.484 -47.531 -38.062 1 41.09 760 GLY B N 1
ATOM 12539 C CA . GLY B 1 760 ? -24.875 -47.344 -38.406 1 41.09 760 GLY B CA 1
ATOM 12540 C C . GLY B 1 760 ? -25.781 -47.219 -37.188 1 41.09 760 GLY B C 1
ATOM 12541 O O . GLY B 1 760 ? -26.984 -46.969 -37.344 1 41.09 760 GLY B O 1
ATOM 12542 N N . HIS B 1 761 ? -25.453 -47.969 -36.188 1 35 761 HIS B N 1
ATOM 12543 C CA . HIS B 1 761 ? -26.422 -47.75 -35.094 1 35 761 HIS B CA 1
ATOM 12544 C C . HIS B 1 761 ? -26.266 -46.375 -34.469 1 35 761 HIS B C 1
ATOM 12546 O O . HIS B 1 761 ? -25.672 -46.219 -33.406 1 35 761 HIS B O 1
ATOM 12552 N N . GLU B 1 762 ? -26.125 -45.375 -35.188 1 30.77 762 GLU B N 1
ATOM 12553 C CA . GLU B 1 762 ? -26.422 -44.031 -34.656 1 30.77 762 GLU B CA 1
ATOM 12554 C C . GLU B 1 762 ? -27.781 -44 -34 1 30.77 762 GLU B C 1
ATOM 12556 O O . GLU B 1 762 ? -28.766 -44.5 -34.531 1 30.77 762 GLU B O 1
#

Organism: Saccharomyces kudriavzevii (strain ATCC MYA-4449 / AS 2.2408 / CBS 8840 / NBRC 1802 / NCYC 2889) (NCBI:txid226230)

Secondary structure (DSSP, 8-state):
---S--S--------S---GGGSTTHHHHHHTTTGGGGGGGTHHHHTT-------SS----HHHHHHHHHHH-------S-S---SGGGGHHHHHHHHHHHHHH---TTHHHHS--GGGS-HHHHHHHHHHHHHHH-TT----TTT-B--SS-SGGGGG-B-TTSSBPPHHHHHHHHHHTBHHHHHHHHHHHIIIIISSS---HHHHS-SS------HHHHHHHHHHHHHH-S-TTGGGG--HHHHHHHH-TTBPP--TTTGGGGSPEEE-TTSPBPPTTEEEEE-TTT--EEEEEEPPP-TTS-HHHHHHHHHHHHEEEEEEEE--GGGHHHHHHHHHHHHHHT--S-EEEEE-GGGS-HHHHHHHHHHHH-TT-PPPP-S-TT---PPP-EEEEE-TTTB-GGGGGGG-GGGHHHHHHHH--EEEEEEE-TTEEESS-GGGGGSSHHHHHHSEEEEE-----PBPPHHHHHHHHTTS--HHHHHHH----SS-HHHHHHS-GGG--HHHHHHIIIIIT-B---EEEEEEEEEHHHHHHHHHHHHHHHHSTTTTTTSSTTHHHHHHHHHHHT----B-SPPPBEEE--EEEE-TTSSS-EEEEEEEESSEEEE-TTS-SEEEEES-SBS--STTHHHHHHT--GGGHHHHTT-SSHHHHHHHHHTSBPP-SEEEE--TTS--EEE-TT-HHHHT-EEEEEEEEEPTT-SS-EEEESEEEEPPHHHHHHHHHHHHHHHH--GGG--PPPHHHHHHHHSTT--/-------------------GGGGTHHHHHHHTTTGGGGGHHHHHHHTT-------SS----HHHHHHHHHHH-------S-S---SGGGGHHHHHHHHHHHHHH---TTHHHHS--GGGS-HHHHHHHHHHHHHHH-TT----TTT-B--SS-SGGGGG-B-TTSSBPPHHHHHHHHHHTBHHHHHHHHHHHIIIIISSS---HHHHS-SS------HHHHHHHHHHHHHH-S-TTGGGG--HHHHHHHH-TTBPP--TTTGGGGSPEEE-TTSPBPPTTEEEEE-TTT--EEEEEEPPP-TTS-HHHHHHHHHHHHEEEEEEEE--GGGHHHHHHHHHHHHHHT--S-EEEEE-GGGS-HHHHHHHHHHHH-TT-PPPP-S-TT---PPP-EEEEE-TTTB-GGGGGGG-GGGHHHHHHHH--EEEEEEE-TTEEESS-GGGGGSSHHHHHHSEEEEE-----PBPPHHHHHHHHTTS--HHHHHHH----SS-HHHHHHS-GGG--HHHHHHIIIIIT-B---EEEEEEEEEHHHHHHHHHHHHHHHHSTTTTTTSSTTHHHHHHHHHHHT----B-SPPPBEEE--EEEE-TTSSS-EEEEEEEESSEEEE-TTS-SEEEEES-SBS--STTHHHHHHT--TTHHHHHTT-SSHHHHHHHHHTSBPP-SEEEE--TTS--EEE-TT-HHHHT-EEEEEEEEEPTT-SS-EEEESEEEEPPHHHHHHHHHHHHHHHH--GGG--PPPHHHHHHHHSTT--

Solvent-accessible surface area (backbone atoms only — not comparable to full-atom values): 83456 Å² total; per-residue (Å²): 136,76,84,102,69,87,94,88,84,89,79,84,79,86,77,85,78,88,71,77,78,75,70,67,69,66,62,66,65,62,60,69,62,60,70,65,61,69,58,62,67,64,52,62,66,60,66,68,65,69,74,72,75,91,67,73,78,80,66,63,64,60,61,48,48,49,49,39,31,68,67,57,46,70,76,78,67,76,69,78,88,57,83,64,75,46,46,68,64,44,44,64,56,43,36,50,47,28,48,52,50,41,69,72,46,85,56,88,60,28,67,76,74,40,56,42,69,80,70,44,55,71,60,55,43,44,36,50,39,62,32,37,40,38,40,70,36,81,77,64,61,44,44,48,89,67,39,39,70,88,49,56,57,79,78,78,54,82,75,63,53,37,100,82,66,43,75,50,55,71,68,56,43,51,50,50,47,58,64,27,18,42,39,55,42,45,51,52,50,47,49,44,38,61,37,47,67,39,93,83,45,44,50,47,42,74,62,34,61,88,66,78,76,61,67,86,49,67,66,56,54,51,47,38,53,36,41,36,72,70,65,71,44,62,66,64,50,38,72,80,46,45,65,51,59,50,48,37,31,63,39,50,50,43,35,91,55,47,68,88,44,43,42,64,38,40,47,48,37,29,44,60,83,69,49,67,49,59,81,28,54,37,61,27,40,38,89,85,74,50,43,72,83,48,70,47,68,79,78,66,53,70,50,45,50,73,67,48,43,49,38,54,50,11,48,57,23,22,56,59,29,36,38,29,60,64,51,60,90,42,49,59,46,46,44,15,41,42,41,32,38,16,33,71,48,48,63,60,31,31,39,38,35,42,50,61,78,40,56,47,70,67,55,51,32,23,51,38,29,50,27,51,38,84,82,60,61,75,64,92,65,89,45,87,81,66,43,74,34,57,46,51,46,31,39,32,31,37,52,56,25,33,16,79,90,41,61,77,66,41,50,78,65,44,38,52,47,55,30,75,69,64,54,50,43,22,24,36,34,41,42,40,52,43,36,46,68,72,52,67,74,71,53,56,67,64,33,72,45,15,65,73,41,39,17,32,36,35,31,21,53,59,53,86,50,69,41,56,63,70,46,48,41,49,58,60,54,44,41,66,48,68,66,43,28,72,67,69,66,40,48,61,83,64,60,61,70,57,51,68,73,45,49,75,90,76,48,53,54,65,48,44,47,48,35,36,34,72,71,68,21,36,43,57,60,37,35,71,43,47,37,31,39,33,41,72,79,43,51,63,23,52,51,47,14,43,48,48,51,64,16,78,85,45,39,76,52,48,80,71,56,32,60,34,52,61,49,11,25,50,43,58,36,51,70,68,33,48,50,75,48,56,25,26,14,43,18,68,70,45,81,42,78,31,74,74,72,71,67,49,24,38,32,35,34,16,69,18,43,35,44,27,36,51,37,87,87,60,67,44,73,40,33,31,38,39,49,41,27,53,32,74,59,82,65,28,52,62,58,55,68,69,48,67,71,75,34,46,66,63,49,65,78,35,95,45,71,69,52,43,41,39,45,30,46,45,38,47,53,52,59,53,28,33,28,34,40,32,69,92,40,90,37,66,45,66,48,85,62,38,56,59,81,47,60,29,35,25,23,33,30,35,36,36,52,43,76,43,43,86,75,53,66,49,75,40,43,40,67,38,75,46,52,69,70,57,31,48,49,52,48,33,45,18,40,28,26,35,66,41,56,62,83,78,42,44,68,74,50,77,70,53,50,54,55,70,68,45,89,76,80,120,140,75,98,78,84,70,94,70,80,90,82,75,83,81,72,75,91,85,84,73,78,77,69,64,73,67,62,66,68,62,59,69,63,59,70,66,60,72,58,60,68,64,52,61,64,60,64,67,65,66,70,74,74,88,71,77,72,87,72,66,60,60,62,50,50,49,50,40,31,69,66,59,46,70,76,77,66,74,73,75,87,57,83,64,74,46,46,68,65,43,44,65,56,43,35,52,47,27,48,53,50,40,69,72,45,86,56,89,61,28,67,77,72,40,56,42,68,81,69,44,54,70,60,54,43,45,35,50,40,61,32,38,40,37,40,70,35,80,79,64,59,45,44,47,88,68,38,39,70,88,50,57,57,78,79,78,55,82,76,64,53,38,98,82,66,44,76,48,54,70,66,56,43,52,51,50,47,59,64,27,18,42,40,57,42,46,50,51,49,47,49,44,39,62,37,46,67,38,92,83,45,45,49,47,42,74,62,34,62,87,67,79,77,61,67,84,49,67,66,57,54,51,47,37,53,38,41,35,72,70,65,71,43,61,66,64,49,37,73,81,48,44,65,51,59,50,47,38,31,64,39,51,51,44,34,91,54,48,68,88,42,44,42,65,39,40,46,48,37,28,44,58,82,69,50,68,49,59,82,29,55,37,61,28,41,38,89,86,74,51,43,74,84,48,71,46,68,78,77,65,53,71,48,46,51,72,67,48,43,51,39,54,51,12,48,57,22,21,57,61,28,36,38,30,60,64,51,60,90,41,49,58,46,44,43,15,40,43,41,33,38,16,33,71,47,47,63,58,32,32,39,38,36,42,50,62,78,41,56,46,70,68,56,51,32,22,51,38,28,50,26,51,38,84,81,61,61,73,64,93,65,90,44,87,82,65,43,75,34,56,47,51,46,31,38,33,31,37,51,57,26,34,16,80,90,41,60,77,66,41,50,78,66,44,36,51,50,56,32,75,69,66,55,50,42,22,24,36,34,42,41,40,52,43,36,46,68,71,51,66,75,71,53,56,65,66,34,72,44,15,67,72,40,39,16,32,37,35,31,22,55,59,53,88,50,69,41,55,62,69,46,50,41,48,58,58,55,46,42,65,48,70,66,44,29,73,67,69,66,41,46,60,83,63,60,60,70,58,51,68,72,45,49,75,92,75,46,53,53,66,48,44,48,49,35,36,34,72,70,69,20,35,42,57,61,36,35,71,42,47,37,31,39,31,41,72,78,43,51,63,24,52,51,48,13,41,46,47,52,64,16,79,83,45,39,75,51,49,77,70,54,31,59,35,51,62,49,10,24,51,42,59,34,51,71,67,33,47,50,75,50,56,25,26,13,42,17,66,70,44,79,41,75,34,74,75,69,70,67,47,26,36,32,36,34,18,68,19,43,33,43,28,36,50,38,87,86,61,67,42,74,40,34,32,39,38,50,40,26,54,30,76,57,80,67,27,52,62,59,54,70,68,48,68,72,75,31,46,66,63,50,66,78,35,94,44,71,68,51,44,42,39,45,29,48,45,38,47,52,52,59,52,27,35,28,33,40,30,70,90,40,89,37,67,46,67,47,85,61,38,54,59,82,48,60,30,34,26,22,32,29,37,36,37,52,43,76,43,43,85,74,53,64,48,75,40,43,40,68,39,73,49,52,71,70,57,32,48,51,50,48,33,44,18,41,28,27,36,66,42,56,59,83,79,42,44,68,75,49,75,70,53,50,54,56,71,67,46,90,74,79,117

Nearest PDB structures (foldseek):
  7xjv-assembly2_B  TM=8.548E-01  e=1.790E-37  Saccharomyces cerevisiae W303
  7xjv-assembly4_D  TM=8.597E-01  e=8.836E-37  Saccharomyces cerevisiae W303
  7xjv-assembly1_A  TM=8.609E-01  e=8.378E-37  Saccharomyces cerevisiae W303
  7xjv-assembly3_C  TM=8.012E-01  e=1.790E-37  Saccharomyces cerevisiae W303
  6trt-assembly1_A  TM=5.838E-01  e=9.036E-04  Thermochaetoides thermophila DSM 1495